Protein AF-A0AAU9L6M1-F1 (afdb_monomer_lite)

Foldseek 3Di:
DDDDDDDDDDDDDPPPPPPVPPPDPDDDDPVVVCVQWPWDDFPCQQLADFPVCVVVLVCCVVPQPPPPDWFKDFLDALALFWAAWDADQVQRKIWIFSQVQQFIWIAHLVVSDIDTQDGDPPFGWYAWEAALVGWIWIFGWQQQFIKTADSVVRDIDTLERCPVQWPGTKHYWYAFNQGKIWTWHAQDDPVCPPGGIWHFIWIQHPVRDIGTQDGRQACWAAWDAALVNFKIWTDRQSQQFIWIFTQDPVRGTHDIDTQARQRHRWHHWAAFQVGWIWTFGFDRHPDQQFTWIFTAHGHHDTPDIGDSPHSNGRFGWHHWDWHAHPVRFIKIKTKGFHDPDPVCCVPVNSVVSSRTITIIIITDDTGGRHNDDPPPDDDDDDDDDDDDDDDDDDDDDDDPVVVVVVVVLVCLLPVPPLFPQDPVNLVCLQVQAFAQRCCQQWPDDPLFLEFPLLPQHTAGPRLVVLLVVLVVVCVVDVVCCLPPPLLVLQLVLLCVVCVQQQHDSVQKHKFQALLQLLLLVLVLDPADFLAEEEEEPLADPSSVVSVVVSCVVVVNRYHYHYQYDDPPDPDLVVVLVSSLVSDDPRYAEYEYECQRSPAQFGHPLLSNQVSCVVSPHAYAYADARPRLQDSHNCVSSVHQKYKYHCVRNLSADRRTIMMGHDPVCFVRRAGPAADPCPPVTNHSRSSPRDDDSSSRSSSSSNSNSSCVSSPSVNFLVQQQVLQVVLQVVLCVLQVHHWRHDPVGHGRFKTWHFQNAAQDADPVRHGDDQVRCVVVQVVLQVCCCVPNSYHWGWHDDPSTIITIGGGGRHHDNVSSVSVSVVSCVCCVDPHVVVVCVVVVD

Secondary structure (DSSP, 8-state):
--------------SSGGGSTTSS-SS--HHHHHHHS-B----GGGGSPPHHHHHHHHHHHHSTT-TTS--PEEEEEEESSEEEEEEETTTTEEEEEETTTTEEEEEETTT--EEEEEE-SSS-EEEEEE-TTSPEEEEETTTTEEEEE-TTT--EEEEEE-TTT-SS-EEEEEE-TTSPEEEEE-SS-TT-TTS-B-EEEEEE-TT--EEEEEEEESSEEEEEE-TTS-EEEEEEGGGTEEEEEEE-TTS-EEEEEEEEE--S-EEEEEEBTTSPEEEEE---SSS----EEEEE-TTS-EEEEEETT-TT--SEEEEEEEEE-TTS-EEEEEEEES---HHHHHHH-HHHHTTSEEEEEEE-SS-B-----TT---------------------SSSHHHHHHHHHHHHHHHTTT-----HHHHHHHHHPPTTGGGGGGB-PPTT-EE--HHHH---BHHHHHHHHHHHHHHHHSHHHIIIIIHHHHHHHHHHHHHHHTT--GGGEEEESSHHHHHHHHHHH----TT-EEEEETTS-HHHHHHHHHHHHHTTT-SEEEEE-PPSSPS-HHHHHHHHHHT--TTEEEEEEESB-TTT-BB--HHHHHHHHHTTT--EEEEETT-BTTB---HHHHT-SEEEEESSSSS-PPTT-EEEEE-TTTTTT---SS--TTTTS-HHHHHH-SSS---HHHHTHHHHHHHHHHH-HHHHHHHHHHHHHHHHHHHHHHHT--BSS-TTTB-TTEEEEE-S-PPPB-TTSPBPPHHHHHHHHHHHHHHHHHHH-EE-EEEEETTEEEEEEE--TT--HHHHHHHHHHHHHHH-SS-HHHHHHHHT-

pLDDT: mean 84.23, std 20.13, range [24.31, 98.88]

Structure (mmCIF, N/CA/C/O backbone):
data_AF-A0AAU9L6M1-F1
#
_entry.id   AF-A0AAU9L6M1-F1
#
loop_
_atom_site.group_PDB
_atom_site.id
_atom_site.type_symbol
_atom_site.label_atom_id
_atom_site.label_alt_id
_atom_site.label_comp_id
_atom_site.label_asym_id
_atom_site.label_entity_id
_atom_site.label_seq_id
_atom_site.pdbx_PDB_ins_code
_atom_site.Cartn_x
_atom_site.Cartn_y
_atom_site.Cartn_z
_atom_site.occupancy
_atom_site.B_iso_or_equiv
_atom_site.auth_seq_id
_atom_site.auth_comp_id
_atom_site.auth_asym_id
_atom_site.auth_atom_id
_atom_site.pdbx_PDB_model_num
ATOM 1 N N . MET A 1 1 ? -1.019 64.006 -28.081 1.00 32.94 1 MET A N 1
ATOM 2 C CA . MET A 1 1 ? -0.826 64.181 -29.538 1.00 32.94 1 MET A CA 1
ATOM 3 C C . MET A 1 1 ? 0.051 63.026 -29.989 1.00 32.94 1 MET A C 1
ATOM 5 O O . MET A 1 1 ? 1.190 62.955 -29.565 1.00 32.94 1 MET A O 1
ATOM 9 N N . SER A 1 2 ? -0.567 61.911 -30.371 1.00 25.61 2 SER A N 1
ATOM 10 C CA . SER A 1 2 ? -0.994 61.569 -31.741 1.00 25.61 2 SER A CA 1
ATOM 11 C C . SER A 1 2 ? 0.165 61.064 -32.599 1.00 25.61 2 SER A C 1
ATOM 13 O O . SER A 1 2 ? 1.115 61.785 -32.881 1.00 25.61 2 SER A O 1
ATOM 15 N N . ALA A 1 3 ? 0.017 59.803 -32.988 1.00 27.94 3 ALA A N 1
ATOM 16 C CA . ALA A 1 3 ? 0.860 59.027 -33.873 1.00 27.94 3 ALA A CA 1
ATOM 17 C C . ALA A 1 3 ? 0.869 59.549 -35.315 1.00 27.94 3 ALA A C 1
ATOM 19 O O . ALA A 1 3 ? -0.117 60.130 -35.762 1.00 27.94 3 ALA A O 1
ATOM 20 N N . THR A 1 4 ? 1.906 59.174 -36.062 1.00 25.25 4 THR A N 1
ATOM 21 C CA . THR A 1 4 ? 1.818 58.896 -37.502 1.00 25.25 4 THR A CA 1
ATOM 22 C C . THR A 1 4 ? 2.890 57.876 -37.894 1.00 25.25 4 THR A C 1
ATOM 24 O O . THR A 1 4 ? 4.080 58.174 -37.904 1.00 25.25 4 THR A O 1
ATOM 27 N N . SER A 1 5 ? 2.476 56.669 -38.282 1.00 24.66 5 SER A N 1
ATOM 28 C CA . SER A 1 5 ? 3.188 55.918 -39.317 1.00 24.66 5 SER A CA 1
ATOM 29 C C . SER A 1 5 ? 2.169 55.299 -40.275 1.00 24.66 5 SER A C 1
ATOM 31 O O . SER A 1 5 ? 1.166 54.705 -39.876 1.00 24.66 5 SER A O 1
ATOM 33 N N . ASN A 1 6 ? 2.399 55.567 -41.558 1.00 25.36 6 ASN A N 1
ATOM 34 C CA . ASN A 1 6 ? 1.576 55.169 -42.690 1.00 25.36 6 ASN A CA 1
ATOM 35 C C . ASN A 1 6 ? 1.740 53.675 -42.993 1.00 25.36 6 ASN A C 1
ATOM 37 O O . ASN A 1 6 ? 2.856 53.162 -43.058 1.00 25.36 6 ASN A O 1
ATOM 41 N N . ARG A 1 7 ? 0.613 53.015 -43.280 1.00 27.25 7 ARG A N 1
ATOM 42 C CA . ARG A 1 7 ? 0.526 51.749 -44.023 1.00 27.25 7 ARG A CA 1
ATOM 43 C C . ARG A 1 7 ? 0.377 52.035 -45.521 1.00 27.25 7 ARG A C 1
ATOM 45 O O . ARG A 1 7 ? -0.492 52.820 -45.876 1.00 27.25 7 ARG A O 1
ATOM 52 N N . GLN A 1 8 ? 1.095 51.288 -46.359 1.00 24.64 8 GLN A N 1
ATOM 53 C CA . GLN A 1 8 ? 0.697 50.824 -47.706 1.00 24.64 8 GLN A CA 1
ATOM 54 C C . GLN A 1 8 ? 1.488 49.519 -47.955 1.00 24.64 8 GLN A C 1
ATOM 56 O O . GLN A 1 8 ? 2.710 49.546 -47.959 1.00 24.64 8 GLN A O 1
ATOM 61 N N . SER A 1 9 ? 0.911 48.323 -47.794 1.00 24.31 9 SER A N 1
ATOM 62 C CA . SER A 1 9 ? 0.063 47.554 -48.729 1.00 24.31 9 SER A CA 1
ATOM 63 C C . SER A 1 9 ? 0.787 47.064 -49.992 1.00 24.31 9 SER A C 1
ATOM 65 O O . SER A 1 9 ? 0.899 47.800 -50.966 1.00 24.31 9 SER A O 1
ATOM 67 N N . ILE A 1 10 ? 1.146 45.777 -50.008 1.00 25.14 10 ILE A N 1
ATOM 68 C CA . ILE A 1 10 ? 1.173 44.957 -51.226 1.00 25.14 10 ILE A CA 1
ATOM 69 C C . ILE A 1 10 ? 0.324 43.716 -50.926 1.00 25.14 10 ILE A C 1
ATOM 71 O O . ILE A 1 10 ? 0.686 42.874 -50.109 1.00 25.14 10 ILE A O 1
ATOM 75 N N . GLN A 1 11 ? -0.862 43.676 -51.537 1.00 27.56 11 GLN A N 1
ATOM 76 C CA . GLN A 1 11 ? -1.704 42.489 -51.661 1.00 27.56 11 GLN A CA 1
ATOM 77 C C . GLN A 1 11 ? -1.040 41.527 -52.650 1.00 27.56 11 GLN A C 1
ATOM 79 O O . GLN A 1 11 ? -0.763 41.916 -53.782 1.00 27.56 11 GLN A O 1
ATOM 84 N N . LEU A 1 12 ? -0.854 40.274 -52.241 1.00 27.50 12 LEU A N 1
ATOM 85 C CA . LEU A 1 12 ? -0.718 39.140 -53.150 1.00 27.50 12 LEU A CA 1
ATOM 86 C C . LEU A 1 12 ? -1.823 38.120 -52.850 1.00 27.50 12 LEU A C 1
ATOM 88 O O . LEU A 1 12 ? -2.320 38.008 -51.729 1.00 27.50 12 LEU A O 1
ATOM 92 N N . ASP A 1 13 ? -2.239 37.488 -53.936 1.00 27.14 13 ASP A N 1
ATOM 93 C CA . ASP A 1 13 ? -3.513 36.848 -54.235 1.00 27.14 13 ASP A CA 1
ATOM 94 C C . ASP A 1 13 ? -4.057 35.835 -53.213 1.00 27.14 13 ASP A C 1
ATOM 96 O O . ASP A 1 13 ? -3.381 34.911 -52.767 1.00 27.14 13 ASP A O 1
ATOM 100 N N . LYS A 1 14 ? -5.357 35.961 -52.919 1.00 27.81 14 LYS A N 1
ATOM 101 C CA . LYS A 1 14 ? -6.129 35.132 -51.974 1.00 27.81 14 LYS A CA 1
ATOM 102 C C . LYS A 1 14 ? -6.798 33.908 -52.621 1.00 27.81 14 LYS A C 1
ATOM 104 O O . LYS A 1 14 ? -7.698 33.326 -52.020 1.00 27.81 14 LYS A O 1
ATOM 109 N N . LYS A 1 15 ? -6.416 33.520 -53.842 1.00 27.44 15 LYS A N 1
ATOM 110 C CA . LYS A 1 15 ? -7.181 32.533 -54.627 1.00 27.44 15 LYS A CA 1
ATOM 111 C C . LYS A 1 15 ? -6.697 31.082 -54.593 1.00 27.44 15 LYS A C 1
ATOM 113 O O . LYS A 1 15 ? -7.463 30.225 -55.012 1.00 27.44 15 LYS A O 1
ATOM 118 N N . GLU A 1 16 ? -5.536 30.772 -54.015 1.00 28.02 16 GLU A N 1
ATOM 119 C CA . GLU A 1 16 ? -5.079 29.371 -53.880 1.00 28.02 16 GLU A CA 1
ATOM 120 C C . GLU A 1 16 ? -5.202 28.784 -52.462 1.00 28.02 16 GLU A C 1
ATOM 122 O O . GLU A 1 16 ? -5.072 27.577 -52.288 1.00 28.02 16 GLU A O 1
ATOM 127 N N . HIS A 1 17 ? -5.550 29.583 -51.447 1.00 28.92 17 HIS A N 1
ATOM 128 C CA . HIS A 1 17 ? -5.731 29.074 -50.076 1.00 28.92 17 HIS A CA 1
ATOM 129 C C . HIS A 1 17 ? -7.108 28.445 -49.800 1.00 28.92 17 HIS A C 1
ATOM 131 O O . HIS A 1 17 ? -7.279 27.782 -48.780 1.00 28.92 17 HIS A O 1
ATOM 137 N N . ASN A 1 18 ? -8.087 28.604 -50.696 1.00 27.17 18 ASN A N 1
ATOM 138 C CA . ASN A 1 18 ? -9.462 28.156 -50.444 1.00 27.17 18 ASN A CA 1
ATOM 139 C C . ASN A 1 18 ? -9.780 26.726 -50.914 1.00 27.17 18 ASN A C 1
ATOM 141 O O . ASN A 1 18 ? -10.894 26.274 -50.688 1.00 27.17 18 ASN A O 1
ATOM 145 N N . ALA A 1 19 ? -8.837 25.992 -51.513 1.00 26.97 19 ALA A N 1
ATOM 146 C CA . ALA A 1 19 ? -9.093 24.621 -51.980 1.00 26.97 19 ALA A CA 1
ATOM 147 C C . ALA A 1 19 ? -8.715 23.517 -50.967 1.00 26.97 19 ALA A C 1
ATOM 149 O O . ALA A 1 19 ? -8.969 22.347 -51.225 1.00 26.97 19 ALA A O 1
ATOM 150 N N . ILE A 1 20 ? -8.127 23.864 -49.814 1.00 29.69 20 ILE A N 1
ATOM 151 C CA . ILE A 1 20 ? -7.750 22.895 -48.758 1.00 29.69 20 ILE A CA 1
ATOM 152 C C . ILE A 1 20 ? -8.654 23.034 -47.512 1.00 29.69 20 ILE A C 1
ATOM 154 O O . ILE A 1 20 ? -8.682 22.163 -46.648 1.00 29.69 20 ILE A O 1
ATOM 158 N N . ALA A 1 21 ? -9.460 24.097 -47.430 1.00 26.33 21 ALA A N 1
ATOM 159 C CA . ALA A 1 21 ? -10.268 24.416 -46.252 1.00 26.33 21 ALA A CA 1
ATOM 160 C C . ALA A 1 21 ? -11.603 23.644 -46.143 1.00 26.33 21 ALA A C 1
ATOM 162 O O . ALA A 1 21 ? -12.306 23.805 -45.150 1.00 26.33 21 ALA A O 1
ATOM 163 N N . GLU A 1 22 ? -11.965 22.802 -47.118 1.00 28.88 22 GLU A N 1
ATOM 164 C CA . GLU A 1 22 ? -13.279 22.128 -47.157 1.00 28.88 22 GLU A CA 1
ATOM 165 C C . GLU A 1 22 ? -13.323 20.710 -46.550 1.00 28.88 22 GLU A C 1
ATOM 167 O O . GLU A 1 22 ? -14.361 20.059 -46.635 1.00 28.88 22 GLU A O 1
ATOM 172 N N . GLN A 1 23 ? -12.266 20.218 -45.887 1.00 32.81 23 GLN A N 1
ATOM 173 C CA . GLN A 1 23 ? -12.281 18.856 -45.313 1.00 32.81 23 GLN A CA 1
ATOM 174 C C . GLN A 1 23 ? -12.215 18.719 -43.789 1.00 32.81 23 GLN A C 1
ATOM 176 O O . GLN A 1 23 ? -12.389 17.606 -43.303 1.00 32.81 23 GLN A O 1
ATOM 181 N N . PHE A 1 24 ? -12.072 19.792 -43.008 1.00 31.20 24 PHE A N 1
ATOM 182 C CA . PHE A 1 24 ? -12.130 19.678 -41.545 1.00 31.20 24 PHE A CA 1
ATOM 183 C C . PHE A 1 24 ? -12.802 20.908 -40.920 1.00 31.20 24 PHE A C 1
ATOM 185 O O . PHE A 1 24 ? -12.338 22.024 -41.158 1.00 31.20 24 PHE A O 1
ATOM 192 N N . PRO A 1 25 ? -13.877 20.751 -40.119 1.00 33.59 25 PRO A N 1
ATOM 193 C CA . PRO A 1 25 ? -14.494 21.872 -39.420 1.00 33.59 25 PRO A CA 1
ATOM 194 C C . PRO A 1 25 ? -13.462 22.556 -38.520 1.00 33.59 25 PRO A C 1
ATOM 196 O O . PRO A 1 25 ? -12.872 21.939 -37.630 1.00 33.59 25 PRO A O 1
ATOM 199 N N . SER A 1 26 ? -13.233 23.846 -38.755 1.00 40.19 26 SER A N 1
ATOM 200 C CA . SER A 1 26 ? -12.409 24.679 -37.891 1.00 40.19 26 SER A CA 1
ATOM 201 C C . SER A 1 26 ? -13.083 24.797 -36.521 1.00 40.19 26 SER A C 1
ATOM 203 O O . SER A 1 26 ? -14.184 25.336 -36.435 1.00 40.19 26 SER A O 1
ATOM 205 N N . VAL A 1 27 ? -12.373 24.358 -35.477 1.00 41.03 27 VAL A N 1
ATOM 206 C CA . VAL A 1 27 ? -12.774 24.277 -34.057 1.00 41.03 27 VAL A CA 1
ATOM 207 C C . VAL A 1 27 ? -13.492 22.964 -33.711 1.00 41.03 27 VAL A C 1
ATOM 209 O O . VAL A 1 27 ? -14.704 22.832 -33.845 1.00 41.03 27 VAL A O 1
ATOM 212 N N . LEU A 1 28 ? -12.713 21.994 -33.214 1.00 50.22 28 LEU A N 1
ATOM 213 C CA . LEU A 1 28 ? -13.232 20.840 -32.471 1.00 50.22 28 LEU A CA 1
ATOM 214 C C . LEU A 1 28 ? -14.019 21.351 -31.258 1.00 50.22 28 LEU A C 1
ATOM 216 O O . LEU A 1 28 ? -13.536 22.238 -30.551 1.00 50.22 28 LEU A O 1
ATOM 220 N N . ASP A 1 29 ? -15.209 20.804 -31.012 1.00 52.84 29 ASP A N 1
ATOM 221 C CA . ASP A 1 29 ? -15.980 21.170 -29.825 1.00 52.84 29 ASP A CA 1
ATOM 222 C C . ASP A 1 29 ? -15.221 20.807 -28.527 1.00 52.84 29 ASP A C 1
ATOM 224 O O . ASP A 1 29 ? -14.322 19.957 -28.506 1.00 52.84 29 ASP A O 1
ATOM 228 N N . ASN A 1 30 ? -15.576 21.461 -27.415 1.00 53.41 30 ASN A N 1
ATOM 229 C CA . ASN A 1 30 ? -14.910 21.252 -26.123 1.00 53.41 30 ASN A CA 1
ATOM 230 C C . ASN A 1 30 ? -14.974 19.792 -25.636 1.00 53.41 30 ASN A C 1
ATOM 232 O O . ASN A 1 30 ? -14.081 19.359 -24.909 1.00 53.41 30 ASN A O 1
ATOM 236 N N . LYS A 1 31 ? -15.994 19.020 -26.039 1.00 51.66 31 LYS A N 1
ATOM 237 C CA . LYS A 1 31 ? -16.110 17.595 -25.697 1.00 51.66 31 LYS A CA 1
ATOM 238 C C . LYS A 1 31 ? -15.056 16.770 -26.430 1.00 51.66 31 LYS A C 1
ATOM 240 O O . LYS A 1 31 ? -14.416 15.920 -25.823 1.00 51.66 31 LYS A O 1
ATOM 245 N N . THR A 1 32 ? -14.825 17.055 -27.705 1.00 56.69 32 THR A N 1
ATOM 246 C CA . THR A 1 32 ? -13.864 16.341 -28.546 1.00 56.69 32 THR A CA 1
ATOM 247 C C . THR A 1 32 ? -12.428 16.683 -28.150 1.00 56.69 32 THR A C 1
ATOM 249 O O . THR A 1 32 ? -11.576 15.800 -28.113 1.00 56.69 32 THR A O 1
ATOM 252 N N . GLN A 1 33 ? -12.159 17.929 -27.738 1.00 56.94 33 GLN A N 1
ATOM 253 C CA . GLN A 1 33 ? -10.864 18.292 -27.147 1.00 56.94 33 GLN A CA 1
ATOM 254 C C . GLN A 1 33 ? -10.612 17.618 -25.788 1.00 56.94 33 GLN A C 1
ATOM 256 O O . GLN A 1 33 ? -9.488 17.194 -25.526 1.00 56.94 33 GLN A O 1
ATOM 261 N N . GLN A 1 34 ? -11.633 17.480 -24.933 1.00 56.12 34 GLN A N 1
ATOM 262 C CA . GLN A 1 34 ? -11.505 16.751 -23.664 1.00 56.12 34 GLN A CA 1
ATOM 263 C C . GLN A 1 34 ? -11.300 15.242 -23.867 1.00 56.12 34 GLN A C 1
ATOM 265 O O . GLN A 1 34 ? -10.554 14.634 -23.105 1.00 56.12 34 GLN A O 1
ATOM 270 N N . LEU A 1 35 ? -11.915 14.658 -24.900 1.00 58.88 35 LEU A N 1
ATOM 271 C CA . LEU A 1 35 ? -11.756 13.245 -25.266 1.00 58.88 35 LEU A CA 1
ATOM 272 C C . LEU A 1 35 ? -10.364 12.930 -25.835 1.00 58.88 35 LEU A C 1
ATOM 274 O O . LEU A 1 35 ? -9.815 11.870 -25.546 1.00 58.88 35 LEU A O 1
ATOM 278 N N . LEU A 1 36 ? -9.791 13.834 -26.636 1.00 58.47 36 LEU A N 1
ATOM 279 C CA . LEU A 1 36 ? -8.464 13.641 -27.234 1.00 58.47 36 LEU A CA 1
ATOM 280 C C . LEU A 1 36 ? -7.318 13.915 -26.248 1.00 58.47 36 LEU A C 1
ATOM 282 O O . LEU A 1 36 ? -6.274 13.272 -26.352 1.00 58.47 36 LEU A O 1
ATOM 286 N N . PHE A 1 37 ? -7.513 14.841 -25.300 1.00 73.31 37 PHE A N 1
ATOM 287 C CA . PHE A 1 37 ? -6.463 15.325 -24.393 1.00 73.31 37 PHE A CA 1
ATOM 288 C C . PHE A 1 37 ? -6.922 15.368 -22.918 1.00 73.31 37 PHE A C 1
ATOM 290 O O . PHE A 1 37 ? -7.024 16.458 -22.321 1.00 73.31 37 PHE A O 1
ATOM 297 N N . PRO A 1 38 ? -7.223 14.210 -22.294 1.00 68.00 38 PRO A N 1
ATOM 298 C CA . PRO A 1 38 ? -7.543 14.152 -20.871 1.00 68.00 38 PRO A CA 1
ATOM 299 C C . PRO A 1 38 ? -6.367 14.653 -20.019 1.00 68.00 38 PRO A C 1
ATOM 301 O O . PRO A 1 38 ? -5.199 14.491 -20.394 1.00 68.00 38 PRO A O 1
ATOM 304 N N . MET A 1 39 ? -6.685 15.278 -18.878 1.00 69.62 39 MET A N 1
ATOM 305 C CA . MET A 1 39 ? -5.677 15.682 -17.891 1.00 69.62 39 MET A CA 1
ATOM 306 C C . MET A 1 39 ? -4.997 14.451 -17.307 1.00 69.62 39 MET A C 1
ATOM 308 O O . MET A 1 39 ? -5.658 13.458 -17.009 1.00 69.62 39 MET A O 1
ATOM 312 N N . VAL A 1 40 ? -3.683 14.542 -17.130 1.00 67.19 40 VAL A N 1
ATOM 313 C CA . VAL A 1 40 ? -2.872 13.479 -16.547 1.00 67.19 40 VAL A CA 1
ATOM 314 C C . VAL A 1 40 ? -1.956 14.099 -15.508 1.00 67.19 40 VAL A C 1
ATOM 316 O O . VAL A 1 40 ? -1.268 15.081 -15.779 1.00 67.19 40 VAL A O 1
ATOM 319 N N . PHE A 1 41 ? -1.937 13.520 -14.312 1.00 65.12 41 PHE A N 1
ATOM 320 C CA . PHE A 1 41 ? -0.937 13.880 -13.319 1.00 65.12 41 PHE A CA 1
ATOM 321 C C . PHE A 1 41 ? 0.372 13.188 -13.691 1.00 65.12 41 PHE A C 1
ATOM 323 O O . PHE A 1 41 ? 0.390 11.957 -13.761 1.00 65.12 41 PHE A O 1
ATOM 330 N N . PRO A 1 42 ? 1.458 13.935 -13.954 1.00 59.84 42 PRO A N 1
ATOM 331 C CA . PRO A 1 42 ? 2.730 13.312 -14.275 1.00 59.84 42 PRO A CA 1
ATOM 332 C C . PRO A 1 42 ? 3.196 12.479 -13.081 1.00 59.84 42 PRO A C 1
ATOM 334 O O . PRO A 1 42 ? 2.980 12.847 -11.921 1.00 59.84 42 PRO A O 1
ATOM 337 N N . ASN A 1 43 ? 3.868 11.364 -13.348 1.00 63.97 43 ASN A N 1
ATOM 338 C CA . ASN A 1 43 ? 4.410 10.547 -12.278 1.00 63.97 43 ASN A CA 1
ATOM 339 C C . ASN A 1 43 ? 5.593 11.280 -11.625 1.00 63.97 43 ASN A C 1
ATOM 341 O O . ASN A 1 43 ? 6.734 11.213 -12.086 1.00 63.97 43 ASN A O 1
ATOM 345 N N . VAL A 1 44 ? 5.304 11.991 -10.529 1.00 61.75 44 VAL A N 1
ATOM 346 C CA . VAL A 1 44 ? 6.263 12.827 -9.789 1.00 61.75 44 VAL A CA 1
ATOM 347 C C . VAL A 1 44 ? 7.522 12.063 -9.365 1.00 61.75 44 VAL A C 1
ATOM 349 O O . VAL A 1 44 ? 8.571 12.675 -9.186 1.00 61.75 44 VAL A O 1
ATOM 352 N N . ARG A 1 45 ? 7.463 10.724 -9.278 1.00 62.22 45 ARG A N 1
ATOM 353 C CA . ARG A 1 45 ? 8.611 9.868 -8.942 1.00 62.22 45 ARG A CA 1
ATOM 354 C C . ARG A 1 45 ? 9.744 9.951 -9.965 1.00 62.22 45 ARG A C 1
ATOM 356 O O . ARG A 1 45 ? 10.893 9.831 -9.559 1.00 62.22 45 ARG A O 1
ATOM 363 N N . TYR A 1 46 ? 9.461 10.199 -11.246 1.00 63.59 46 TYR A N 1
ATOM 364 C CA . TYR A 1 46 ? 10.505 10.314 -12.276 1.00 63.59 46 TYR A CA 1
ATOM 365 C C . TYR A 1 46 ? 11.207 11.678 -12.287 1.00 63.59 46 TYR A C 1
ATOM 367 O O . TYR A 1 46 ? 12.219 11.845 -12.962 1.00 63.59 46 TYR A O 1
ATOM 375 N N . PHE A 1 47 ? 10.711 12.654 -11.518 1.00 57.59 47 PHE A N 1
ATOM 376 C CA . PHE A 1 47 ? 11.417 13.917 -11.283 1.00 57.59 47 PHE A CA 1
ATOM 377 C C . PHE A 1 47 ? 12.470 13.811 -10.173 1.00 57.59 47 PHE A C 1
ATOM 379 O O . PHE A 1 47 ? 13.287 14.717 -10.024 1.00 57.59 47 PHE A O 1
ATOM 386 N N . PHE A 1 48 ? 12.472 12.711 -9.417 1.00 59.97 48 PHE A N 1
ATOM 387 C CA . PHE A 1 48 ? 13.542 12.346 -8.495 1.00 59.97 48 PHE A CA 1
ATOM 388 C C . PHE A 1 48 ? 14.467 11.332 -9.168 1.00 59.97 48 PHE A C 1
ATOM 390 O O . PHE A 1 48 ? 14.030 10.572 -10.032 1.00 59.97 48 PHE A O 1
ATOM 397 N N . PHE A 1 49 ? 15.744 11.313 -8.768 1.00 58.91 49 PHE A N 1
ATOM 398 C CA . PHE A 1 49 ? 16.716 10.407 -9.374 1.00 58.91 49 PHE A CA 1
ATOM 399 C C . PHE A 1 49 ? 16.200 8.957 -9.303 1.00 58.91 49 PHE A C 1
ATOM 401 O O . PHE A 1 49 ? 15.892 8.472 -8.207 1.00 58.91 49 PHE A O 1
ATOM 408 N N . PRO A 1 50 ? 16.083 8.249 -10.434 1.00 60.97 50 PRO A N 1
ATOM 409 C CA . PRO A 1 50 ? 15.308 7.027 -10.453 1.00 60.97 50 PRO A CA 1
ATOM 410 C C . PRO A 1 50 ? 16.056 5.891 -9.757 1.00 60.97 50 PRO A C 1
ATOM 412 O O . PRO A 1 50 ? 17.137 5.477 -10.178 1.00 60.97 50 PRO A O 1
ATOM 415 N N . PHE A 1 51 ? 15.457 5.340 -8.695 1.00 61.88 51 PHE A N 1
ATOM 416 C CA . PHE A 1 51 ? 16.037 4.262 -7.881 1.00 61.88 51 PHE A CA 1
ATOM 417 C C . PHE A 1 51 ? 16.493 3.045 -8.704 1.00 61.88 51 PHE A C 1
ATOM 419 O O . PHE A 1 51 ? 17.477 2.400 -8.344 1.00 61.88 51 PHE A O 1
ATOM 426 N N . ARG A 1 52 ? 15.835 2.767 -9.841 1.00 70.50 52 ARG A N 1
ATOM 427 C CA . ARG A 1 52 ? 16.219 1.713 -10.799 1.00 70.50 52 ARG A CA 1
ATOM 428 C C . ARG A 1 52 ? 17.629 1.919 -11.371 1.00 70.50 52 ARG A C 1
ATOM 430 O O . ARG A 1 52 ? 18.332 0.947 -11.631 1.00 70.50 52 ARG A O 1
ATOM 437 N N . PHE A 1 53 ? 18.069 3.170 -11.492 1.00 71.94 53 PHE A N 1
ATOM 438 C CA . PHE A 1 53 ? 19.405 3.547 -11.949 1.00 71.94 53 PHE A CA 1
ATOM 439 C C . PHE A 1 53 ? 20.392 3.798 -10.807 1.00 71.94 53 PHE A C 1
ATOM 441 O O . PHE A 1 53 ? 21.582 3.928 -11.072 1.00 71.94 53 PHE A O 1
ATOM 448 N N . LEU A 1 54 ? 19.960 3.782 -9.539 1.00 73.25 54 LEU A N 1
ATOM 449 C CA . LEU A 1 54 ? 20.836 4.016 -8.384 1.00 73.25 54 LEU A CA 1
ATOM 450 C C . LEU A 1 54 ? 21.926 2.953 -8.248 1.00 73.25 54 LEU A C 1
ATOM 452 O O . LEU A 1 54 ? 23.075 3.297 -7.994 1.00 73.25 54 LEU A O 1
ATOM 456 N N . GLY A 1 55 ? 21.610 1.680 -8.495 1.00 71.75 55 GLY A N 1
ATOM 457 C CA . GLY A 1 55 ? 22.622 0.619 -8.522 1.00 71.75 55 GLY A CA 1
ATOM 458 C C . GLY A 1 55 ? 23.665 0.832 -9.624 1.00 71.75 55 GLY A C 1
ATOM 459 O O . GLY A 1 55 ? 24.865 0.705 -9.375 1.00 71.75 55 GLY A O 1
ATOM 460 N N . TYR A 1 56 ? 23.220 1.222 -10.822 1.00 73.50 56 TYR A N 1
ATOM 461 C CA . TYR A 1 56 ? 24.108 1.531 -11.943 1.00 73.50 56 TYR A CA 1
ATOM 462 C C . TYR A 1 56 ? 24.950 2.780 -11.664 1.00 73.50 56 TYR A C 1
ATOM 464 O O . TYR A 1 56 ? 26.160 2.729 -11.849 1.00 73.50 56 TYR A O 1
ATOM 472 N N . TRP A 1 57 ? 24.353 3.855 -11.146 1.00 73.88 57 TRP A N 1
ATOM 473 C CA . TRP A 1 57 ? 25.033 5.101 -10.785 1.00 73.88 57 TRP A CA 1
ATOM 474 C C . TRP A 1 57 ? 26.050 4.905 -9.657 1.00 73.88 57 TRP A C 1
ATOM 476 O O . TRP A 1 57 ? 27.187 5.337 -9.794 1.00 73.88 57 TRP A O 1
ATOM 486 N N . ILE A 1 58 ? 25.711 4.181 -8.583 1.00 73.31 58 ILE A N 1
ATOM 487 C CA . ILE A 1 58 ? 26.660 3.856 -7.505 1.00 73.31 58 ILE A CA 1
ATOM 488 C C . ILE A 1 58 ? 27.811 3.007 -8.049 1.00 73.31 58 ILE A C 1
ATOM 490 O O . ILE A 1 58 ? 28.972 3.338 -7.821 1.00 73.31 58 ILE A O 1
ATOM 494 N N . LYS A 1 59 ? 27.516 1.943 -8.810 1.00 73.44 59 LYS A N 1
ATOM 495 C CA . LYS A 1 59 ? 28.552 1.099 -9.424 1.00 73.44 59 LYS A CA 1
ATOM 496 C C . LYS A 1 59 ? 29.472 1.930 -10.321 1.00 73.44 59 LYS A C 1
ATOM 498 O O . LYS A 1 59 ? 30.684 1.799 -10.229 1.00 73.44 59 LYS A O 1
ATOM 503 N N . ARG A 1 60 ? 28.906 2.823 -11.134 1.00 73.25 60 ARG A N 1
ATOM 504 C CA . ARG A 1 60 ? 29.633 3.738 -12.027 1.00 73.25 60 ARG A CA 1
ATOM 505 C C . ARG A 1 60 ? 30.469 4.762 -11.273 1.00 73.25 60 ARG A C 1
ATOM 507 O O . ARG A 1 60 ? 31.574 5.036 -11.705 1.00 73.25 60 ARG A O 1
ATOM 514 N N . LYS A 1 61 ? 29.969 5.293 -10.156 1.00 69.81 61 LYS A N 1
ATOM 515 C CA . LYS A 1 61 ? 30.652 6.300 -9.335 1.00 69.81 61 LYS A CA 1
ATOM 516 C C . LYS A 1 61 ? 31.787 5.706 -8.501 1.00 69.81 61 LYS A C 1
ATOM 518 O O . LYS A 1 61 ? 32.807 6.358 -8.329 1.00 69.81 61 LYS A O 1
ATOM 523 N N . ILE A 1 62 ? 31.625 4.479 -7.997 1.00 65.06 62 ILE A N 1
ATOM 524 C CA . ILE A 1 62 ? 32.661 3.775 -7.223 1.00 65.06 62 ILE A CA 1
ATOM 525 C C . ILE A 1 62 ? 33.712 3.152 -8.159 1.00 65.06 62 ILE A C 1
ATOM 527 O O . ILE A 1 62 ? 34.879 3.085 -7.797 1.00 65.06 62 ILE A O 1
ATOM 531 N N . TRP A 1 63 ? 33.316 2.690 -9.352 1.00 57.22 63 TRP A N 1
ATOM 532 C CA . TRP A 1 63 ? 34.194 2.003 -10.316 1.00 57.22 63 TRP A CA 1
ATOM 533 C C . TRP A 1 63 ? 34.484 2.876 -11.552 1.00 57.22 63 TRP A C 1
ATOM 535 O O . TRP A 1 63 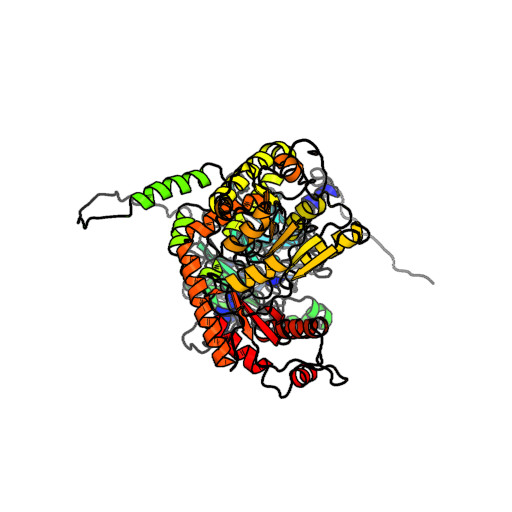? 34.724 2.357 -12.640 1.00 57.22 63 TRP A O 1
ATOM 545 N N . ALA A 1 64 ? 34.443 4.205 -11.402 1.00 54.50 64 ALA A N 1
ATOM 546 C CA . ALA A 1 64 ? 34.669 5.168 -12.487 1.00 54.50 64 ALA A CA 1
ATOM 547 C C . ALA A 1 64 ? 36.088 5.092 -13.091 1.00 54.50 64 ALA A C 1
ATOM 549 O O . ALA A 1 64 ? 36.328 5.638 -14.165 1.00 54.50 64 ALA A O 1
ATOM 550 N N . GLU A 1 65 ? 37.014 4.411 -12.411 1.00 53.50 65 GLU A N 1
ATOM 551 C CA . GLU A 1 65 ? 38.438 4.312 -12.746 1.00 53.50 65 GLU A CA 1
ATOM 552 C C . GLU A 1 65 ? 38.809 3.027 -13.514 1.00 53.50 65 GLU A C 1
ATOM 554 O O . GLU A 1 65 ? 39.939 2.548 -13.423 1.00 53.50 65 GLU A O 1
ATOM 559 N N . ASP A 1 66 ? 37.891 2.444 -14.293 1.00 63.53 66 ASP A N 1
ATOM 560 C CA . ASP A 1 66 ? 38.291 1.436 -15.282 1.00 63.53 66 ASP A CA 1
ATOM 561 C C . ASP A 1 66 ? 38.966 2.123 -16.481 1.00 63.53 66 ASP A C 1
ATOM 563 O O . ASP A 1 66 ? 38.307 2.680 -17.363 1.00 63.53 66 ASP A O 1
ATOM 567 N N . SER A 1 67 ? 40.299 2.069 -16.524 1.00 61.16 67 SER A N 1
ATOM 568 C CA . SER A 1 67 ? 41.117 2.623 -17.611 1.00 61.16 67 SER A CA 1
ATOM 569 C C . SER A 1 67 ? 40.869 1.970 -18.977 1.00 61.16 67 SER A C 1
ATOM 571 O O . SER A 1 67 ? 41.301 2.519 -19.991 1.00 61.16 67 SER A O 1
ATOM 573 N N . HIS A 1 68 ? 40.164 0.833 -19.023 1.00 67.44 68 HIS A N 1
ATOM 574 C CA . HIS A 1 68 ? 39.815 0.117 -20.251 1.00 67.44 68 HIS A CA 1
ATOM 575 C C . HIS A 1 68 ? 38.369 0.377 -20.709 1.00 67.44 68 HIS A C 1
ATOM 577 O O . HIS A 1 68 ? 37.992 -0.050 -21.803 1.00 67.44 68 HIS A O 1
ATOM 583 N N . ALA A 1 69 ? 37.551 1.086 -19.920 1.00 72.19 69 ALA A N 1
ATOM 584 C CA . ALA A 1 69 ? 36.186 1.422 -20.310 1.00 72.19 69 ALA A CA 1
ATOM 585 C C . ALA A 1 69 ? 36.163 2.496 -21.422 1.00 72.19 69 ALA A C 1
ATOM 587 O O . ALA A 1 69 ? 36.894 3.490 -21.340 1.00 72.19 69 ALA A O 1
ATOM 588 N N . PRO A 1 70 ? 35.299 2.354 -22.449 1.00 81.75 70 PRO A N 1
ATOM 589 C CA . PRO A 1 70 ? 35.230 3.304 -23.555 1.00 81.75 70 PRO A CA 1
ATOM 590 C C . PRO A 1 70 ? 34.838 4.706 -23.068 1.00 81.75 70 PRO A C 1
ATOM 592 O O . PRO A 1 70 ? 33.945 4.867 -22.232 1.00 81.75 70 PRO A O 1
ATOM 595 N N . GLN A 1 71 ? 35.506 5.724 -23.614 1.00 89.88 71 GLN A N 1
ATOM 596 C CA . GLN A 1 71 ? 35.282 7.135 -23.292 1.00 89.88 71 GLN A CA 1
ATOM 597 C C . GLN A 1 71 ? 34.590 7.845 -24.453 1.00 89.88 71 GLN A C 1
ATOM 599 O O . GLN A 1 71 ? 34.944 7.656 -25.620 1.00 89.88 71 GLN A O 1
ATOM 604 N N . ALA A 1 72 ? 33.606 8.682 -24.136 1.00 93.62 72 ALA A N 1
ATOM 605 C CA . ALA A 1 72 ? 32.909 9.479 -25.126 1.00 93.62 72 ALA A CA 1
ATOM 606 C C . ALA A 1 72 ? 33.799 10.621 -25.632 1.00 93.62 72 ALA A C 1
ATOM 608 O O . ALA A 1 72 ? 34.337 11.409 -24.850 1.00 93.62 72 ALA A O 1
ATOM 609 N N . ARG A 1 73 ? 33.894 10.764 -26.954 1.00 94.50 73 ARG A N 1
ATOM 610 C CA . ARG A 1 73 ? 34.624 11.855 -27.617 1.00 94.50 73 ARG A CA 1
ATOM 611 C C . ARG A 1 73 ? 33.667 12.926 -28.119 1.00 94.50 73 ARG A C 1
ATOM 613 O O . ARG A 1 73 ? 32.584 12.603 -28.605 1.00 94.50 73 ARG A O 1
ATOM 620 N N . THR A 1 74 ? 34.080 14.183 -28.041 1.00 94.44 74 THR A N 1
ATOM 621 C CA . THR A 1 74 ? 33.343 15.302 -28.639 1.00 94.44 74 THR A CA 1
ATOM 622 C C . THR A 1 74 ? 33.594 15.336 -30.144 1.00 94.44 74 THR A C 1
ATOM 624 O O . THR A 1 74 ? 34.741 15.290 -30.584 1.00 94.44 74 THR A O 1
ATOM 627 N N . LEU A 1 75 ? 32.519 15.386 -30.931 1.00 93.25 75 LEU A N 1
ATOM 628 C CA . LEU A 1 75 ? 32.570 15.533 -32.388 1.00 93.25 75 LEU A CA 1
ATOM 629 C C . LEU A 1 75 ? 32.290 16.967 -32.834 1.00 93.25 75 LEU A C 1
ATOM 631 O O . LEU A 1 75 ? 32.900 17.443 -33.792 1.00 93.25 75 LEU A O 1
ATOM 635 N N . LEU A 1 76 ? 31.347 17.622 -32.159 1.00 92.19 76 LEU A N 1
ATOM 636 C CA . LEU A 1 76 ? 30.909 18.975 -32.462 1.00 92.19 76 LEU A CA 1
ATOM 637 C C . LEU A 1 76 ? 30.493 19.683 -31.167 1.00 92.19 76 LEU A C 1
ATOM 639 O O . LEU A 1 76 ? 29.850 19.077 -30.310 1.00 92.19 76 LEU A O 1
ATOM 643 N N . ASP A 1 77 ? 30.869 20.948 -31.054 1.00 90.00 77 ASP A N 1
ATOM 644 C CA . ASP A 1 77 ? 30.485 21.895 -30.008 1.00 90.00 77 ASP A CA 1
ATOM 645 C C . ASP A 1 77 ? 29.695 23.071 -30.625 1.00 90.00 77 ASP A C 1
ATOM 647 O O . ASP A 1 77 ? 29.309 23.016 -31.798 1.00 90.00 77 ASP A O 1
ATOM 651 N N . ASP A 1 78 ? 29.432 24.122 -29.836 1.00 86.62 78 ASP A N 1
ATOM 652 C CA . ASP A 1 78 ? 28.665 25.308 -30.263 1.00 86.62 78 ASP A CA 1
ATOM 653 C C . ASP A 1 78 ? 27.252 24.932 -30.748 1.00 86.62 78 ASP A C 1
ATOM 655 O O . ASP A 1 78 ? 26.798 25.345 -31.816 1.00 86.62 78 ASP A O 1
ATOM 659 N N . ILE A 1 79 ? 26.582 24.099 -29.947 1.00 89.12 79 ILE A N 1
ATOM 660 C CA . ILE A 1 79 ? 25.183 23.691 -30.105 1.00 89.12 79 ILE A CA 1
ATOM 661 C C . ILE A 1 79 ? 24.409 24.272 -28.919 1.00 89.12 79 ILE A C 1
ATOM 663 O O . ILE A 1 79 ? 24.867 24.177 -27.778 1.00 89.12 79 ILE A O 1
ATOM 667 N N . ILE A 1 80 ? 23.243 24.874 -29.165 1.00 84.88 80 ILE A N 1
ATOM 668 C CA . ILE A 1 80 ? 22.383 25.384 -28.088 1.00 84.88 80 ILE A CA 1
ATOM 669 C C . ILE A 1 80 ? 21.622 24.227 -27.451 1.00 84.88 80 ILE A C 1
ATOM 671 O O . ILE A 1 80 ? 21.737 24.014 -26.246 1.00 84.88 80 ILE A O 1
ATOM 675 N N . TYR A 1 81 ? 20.856 23.477 -28.248 1.00 86.69 81 TYR A N 1
ATOM 676 C CA . TYR A 1 81 ? 20.102 22.325 -27.758 1.00 86.69 81 TYR A CA 1
ATOM 677 C C . TYR A 1 81 ? 19.814 21.330 -28.877 1.00 86.69 81 TYR A C 1
ATOM 679 O O . TYR A 1 81 ? 18.939 21.534 -29.719 1.00 86.69 81 TYR A O 1
ATOM 687 N N . GLY A 1 82 ? 20.623 20.276 -28.913 1.00 89.94 82 GLY A N 1
ATOM 688 C CA . GLY A 1 82 ? 20.627 19.302 -29.988 1.00 89.94 82 GLY A CA 1
ATOM 689 C C . GLY A 1 82 ? 19.610 18.184 -29.795 1.00 89.94 82 GLY A C 1
ATOM 690 O O . GLY A 1 82 ? 19.626 17.525 -28.763 1.00 89.94 82 GLY A O 1
ATOM 691 N N . GLU A 1 83 ? 18.820 17.919 -30.829 1.00 90.81 83 GLU A N 1
ATOM 692 C CA . GLU A 1 83 ? 17.722 16.955 -30.818 1.00 90.81 83 GLU A CA 1
ATOM 693 C C . GLU A 1 83 ? 17.662 16.100 -32.085 1.00 90.81 83 GLU A C 1
ATOM 695 O O . GLU A 1 83 ? 18.208 16.455 -33.136 1.00 90.81 83 GLU A O 1
ATOM 700 N N . GLY A 1 84 ? 16.973 14.961 -31.974 1.00 89.88 84 GLY A N 1
ATOM 701 C CA . GLY A 1 84 ? 16.591 14.112 -33.106 1.00 89.88 84 GLY A CA 1
ATOM 702 C C . GLY A 1 84 ? 17.717 13.749 -34.091 1.00 89.88 84 GLY A C 1
ATOM 703 O O . GLY A 1 84 ? 17.500 13.871 -35.302 1.00 89.88 84 GLY A O 1
ATOM 704 N N . PRO A 1 85 ? 18.914 13.306 -33.645 1.00 94.81 85 PRO A N 1
ATOM 705 C CA . PRO A 1 85 ? 19.985 12.944 -34.552 1.00 94.81 85 PRO A CA 1
ATOM 706 C C . PRO A 1 85 ? 19.564 11.774 -35.453 1.00 94.81 85 PRO A C 1
ATOM 708 O O . PRO A 1 85 ? 18.877 10.841 -35.034 1.00 94.81 85 PRO A O 1
ATOM 711 N N . ARG A 1 86 ? 19.990 11.816 -36.713 1.00 94.06 86 ARG A N 1
ATOM 712 C CA . ARG A 1 86 ? 19.744 10.795 -37.734 1.00 94.06 86 ARG A CA 1
ATOM 713 C C . ARG A 1 86 ? 21.016 10.557 -38.533 1.00 94.06 86 ARG A C 1
ATOM 715 O O . ARG A 1 86 ? 21.623 11.496 -39.047 1.00 94.06 86 ARG A O 1
ATOM 722 N N . PHE A 1 87 ? 21.411 9.294 -38.656 1.00 93.88 87 PHE A N 1
ATOM 723 C CA . PHE A 1 87 ? 22.645 8.907 -39.331 1.00 93.88 87 PHE A CA 1
ATOM 724 C C . PHE A 1 87 ? 22.374 8.368 -40.737 1.00 93.88 87 PHE A C 1
ATOM 726 O O . PHE A 1 87 ? 21.610 7.422 -40.926 1.00 93.88 87 PHE A O 1
ATOM 733 N N . ARG A 1 88 ? 23.047 8.941 -41.736 1.00 89.31 88 ARG A N 1
ATOM 734 C CA . ARG A 1 88 ? 23.059 8.461 -43.120 1.00 89.31 88 ARG A CA 1
ATOM 735 C C . ARG A 1 88 ? 24.271 7.558 -43.326 1.00 89.31 88 ARG A C 1
ATOM 737 O O . ARG A 1 88 ? 25.379 8.044 -43.532 1.00 89.31 88 ARG A O 1
ATOM 744 N N . VAL A 1 89 ? 24.052 6.242 -43.335 1.00 84.12 89 VAL A N 1
ATOM 745 C CA . VAL A 1 89 ? 25.127 5.243 -43.504 1.00 84.12 89 VAL A CA 1
ATOM 746 C C . VAL A 1 89 ? 25.914 5.459 -44.799 1.00 84.12 89 VAL A C 1
ATOM 748 O O . VAL A 1 89 ? 27.140 5.453 -44.775 1.00 84.12 89 VAL A O 1
ATOM 751 N N . ALA A 1 90 ? 25.219 5.705 -45.915 1.00 83.56 90 ALA A N 1
ATOM 752 C CA . ALA A 1 90 ? 25.842 5.839 -47.232 1.00 83.56 90 ALA A CA 1
ATOM 753 C C . ALA A 1 90 ? 26.816 7.025 -47.335 1.00 83.56 90 ALA A C 1
ATOM 755 O O . ALA A 1 90 ? 27.834 6.924 -48.013 1.00 83.56 90 ALA A O 1
ATOM 756 N N . THR A 1 91 ? 26.516 8.143 -46.668 1.00 88.00 91 THR A N 1
ATOM 757 C CA . THR A 1 91 ? 27.325 9.372 -46.734 1.00 88.00 91 THR A CA 1
ATOM 758 C C . THR A 1 91 ? 28.172 9.608 -45.484 1.00 88.00 91 THR A C 1
ATOM 760 O O . THR A 1 91 ? 29.012 10.506 -45.480 1.00 88.00 91 THR A O 1
ATOM 763 N N . LYS A 1 92 ? 27.980 8.801 -44.431 1.00 90.88 92 LYS A N 1
ATOM 764 C CA . LYS A 1 92 ? 28.555 8.996 -43.091 1.00 90.88 92 LYS A CA 1
ATOM 765 C C . LYS A 1 92 ? 28.272 10.400 -42.536 1.00 90.88 92 LYS A C 1
ATOM 767 O O . LYS A 1 92 ? 29.145 11.063 -41.969 1.00 90.88 92 LYS A O 1
ATOM 772 N N . GLU A 1 93 ? 27.039 10.860 -42.723 1.00 94.38 93 GLU A N 1
ATOM 773 C CA . GLU A 1 93 ? 26.570 12.172 -42.274 1.00 94.38 93 GLU A CA 1
ATOM 774 C C . GLU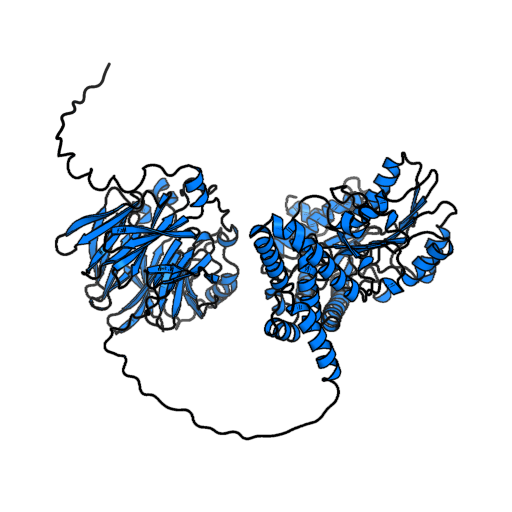 A 1 93 ? 25.564 12.035 -41.129 1.00 94.38 93 GLU A C 1
ATOM 776 O O . GLU A 1 93 ? 24.689 11.168 -41.150 1.00 94.38 93 GLU A O 1
ATOM 781 N N . LEU A 1 94 ? 25.672 12.927 -40.149 1.00 95.81 94 LEU A N 1
ATOM 782 C CA . LEU A 1 94 ? 24.714 13.101 -39.064 1.00 95.81 94 LEU A CA 1
ATOM 783 C C . LEU A 1 94 ? 23.883 14.352 -39.319 1.00 95.81 94 LEU A C 1
ATOM 785 O O . LEU A 1 94 ? 24.435 15.428 -39.535 1.00 95.81 94 LEU A O 1
ATOM 789 N N . TYR A 1 95 ? 22.568 14.206 -39.265 1.00 97.19 95 TYR A N 1
ATOM 790 C CA . TYR A 1 95 ? 21.608 15.304 -39.298 1.00 97.19 95 TYR A CA 1
ATOM 791 C C . TYR A 1 95 ? 20.994 15.425 -37.917 1.00 97.19 95 TYR A C 1
ATOM 793 O O . TYR A 1 95 ? 20.701 14.402 -37.312 1.00 97.19 95 TYR A O 1
ATOM 801 N N . PHE A 1 96 ? 20.801 16.634 -37.419 1.00 96.31 96 PHE A N 1
ATOM 802 C CA . PHE A 1 96 ? 20.129 16.881 -36.146 1.00 96.31 96 PHE A CA 1
ATOM 803 C C . PHE A 1 96 ? 19.515 18.278 -36.160 1.00 96.31 96 PHE A C 1
ATOM 805 O O . PHE A 1 96 ? 19.882 19.119 -36.988 1.00 96.31 96 PHE A O 1
ATOM 812 N N . THR A 1 97 ? 18.592 18.537 -35.246 1.00 95.19 97 THR A N 1
ATOM 813 C CA . THR A 1 97 ? 18.071 19.884 -35.015 1.00 95.19 97 THR A CA 1
ATOM 814 C C . THR A 1 97 ? 18.761 20.524 -33.834 1.00 95.19 97 THR A C 1
ATOM 816 O O . THR A 1 97 ? 18.838 19.926 -32.770 1.00 95.19 97 THR A O 1
ATOM 819 N N . ASP A 1 98 ? 19.229 21.754 -34.003 1.00 92.50 98 ASP A N 1
ATOM 820 C CA . ASP A 1 98 ? 19.472 22.642 -32.875 1.00 92.50 98 ASP A CA 1
ATOM 821 C C . ASP A 1 98 ? 18.170 23.403 -32.609 1.00 92.50 98 ASP A C 1
ATOM 823 O O . ASP A 1 98 ? 17.847 24.379 -33.295 1.00 92.50 98 ASP A O 1
ATOM 827 N N . MET A 1 99 ? 17.374 22.881 -31.677 1.00 89.00 99 MET A N 1
ATOM 828 C CA . MET A 1 99 ? 15.986 23.286 -31.454 1.00 89.00 99 MET A CA 1
ATOM 829 C C . MET A 1 99 ? 15.876 24.773 -31.102 1.00 89.00 99 MET A C 1
ATOM 831 O O . MET A 1 99 ? 15.005 25.475 -31.622 1.00 89.00 99 MET A O 1
ATOM 835 N N . HIS A 1 100 ? 16.788 25.265 -30.260 1.00 84.88 100 HIS A N 1
ATOM 836 C CA . HIS A 1 100 ? 16.799 26.652 -29.797 1.00 84.88 100 HIS A CA 1
ATOM 837 C C . HIS A 1 100 ? 17.596 27.595 -30.711 1.00 84.88 100 HIS A C 1
ATOM 839 O O . HIS A 1 100 ? 17.263 28.780 -30.756 1.00 84.88 100 HIS A O 1
ATOM 845 N N . ASP A 1 101 ? 18.578 27.103 -31.485 1.00 88.88 101 ASP A N 1
ATOM 846 C CA . ASP A 1 101 ? 19.190 27.892 -32.577 1.00 88.88 101 ASP A CA 1
ATOM 847 C C . ASP A 1 101 ? 18.354 27.871 -33.870 1.00 88.88 101 ASP A C 1
ATOM 849 O O . ASP A 1 101 ? 18.696 28.540 -34.847 1.00 88.88 101 ASP A O 1
ATOM 853 N N . LYS A 1 102 ? 17.243 27.122 -33.862 1.00 93.50 102 LYS A N 1
ATOM 854 C CA . LYS A 1 102 ? 16.234 27.025 -34.924 1.00 93.50 102 LYS A CA 1
ATOM 855 C C . LYS A 1 102 ? 16.799 26.578 -36.273 1.00 93.50 102 LYS A C 1
ATOM 857 O O . LYS A 1 102 ? 16.428 27.087 -37.336 1.00 93.50 102 LYS A O 1
ATOM 862 N N . LYS A 1 103 ? 17.725 25.620 -36.229 1.00 94.88 103 LYS A N 1
ATOM 863 C CA . LYS A 1 103 ? 18.454 25.125 -37.403 1.00 94.88 103 LYS A CA 1
ATOM 864 C C . LYS A 1 103 ? 18.423 23.614 -37.489 1.00 94.88 103 LYS A C 1
ATOM 866 O O . LYS A 1 103 ? 18.560 22.917 -36.492 1.00 94.88 103 LYS A O 1
ATOM 871 N N . VAL A 1 104 ? 18.355 23.112 -38.715 1.00 97.25 104 VAL A N 1
ATOM 872 C CA . VAL A 1 104 ? 18.766 21.748 -39.044 1.00 97.25 104 VAL A CA 1
ATOM 873 C C . VAL A 1 104 ? 20.235 21.790 -39.434 1.00 97.25 104 VAL A C 1
ATOM 875 O O . VAL A 1 104 ? 20.622 22.484 -40.380 1.00 97.25 104 VAL A O 1
ATOM 878 N N . VAL A 1 105 ? 21.055 21.031 -38.721 1.00 96.81 105 VAL A N 1
ATOM 879 C CA . VAL A 1 105 ? 22.499 20.972 -38.921 1.00 96.81 105 VAL A CA 1
ATOM 880 C C . VAL A 1 105 ? 22.881 19.601 -39.457 1.00 96.81 105 VAL A C 1
ATOM 882 O O . VAL A 1 105 ? 22.387 18.566 -39.017 1.00 96.81 105 VAL A O 1
ATOM 885 N N . LYS A 1 106 ? 23.799 19.610 -40.419 1.00 96.38 106 LYS A N 1
ATOM 886 C CA . LYS A 1 106 ? 24.464 18.434 -40.962 1.00 96.38 106 LYS A CA 1
ATOM 887 C C . LYS A 1 106 ? 25.930 18.437 -40.569 1.00 96.38 106 LYS A C 1
ATOM 889 O O . LYS A 1 106 ? 26.620 19.434 -40.781 1.00 96.38 106 LYS A O 1
ATOM 894 N N . TYR A 1 107 ? 26.416 17.319 -40.052 1.00 96.38 107 TYR A N 1
ATOM 895 C CA . TYR A 1 107 ? 27.813 17.092 -39.712 1.00 96.38 107 TYR A CA 1
ATOM 896 C C . TYR A 1 107 ? 28.355 15.881 -40.476 1.00 96.38 107 TYR A C 1
ATOM 898 O O . TYR A 1 107 ? 27.821 14.778 -40.375 1.00 96.38 107 TYR A O 1
ATOM 906 N N . SER A 1 108 ? 29.422 16.078 -41.252 1.00 94.56 108 SER A N 1
ATOM 907 C CA . SER A 1 108 ? 30.099 14.985 -41.959 1.00 94.56 108 SER A CA 1
ATOM 908 C C . SER A 1 108 ? 31.195 14.386 -41.085 1.00 94.56 108 SER A C 1
ATOM 910 O O . SER A 1 108 ? 32.122 15.099 -40.691 1.00 94.56 108 SER A O 1
ATOM 912 N N . LEU A 1 109 ? 31.139 13.072 -40.840 1.00 92.00 109 LEU A N 1
ATOM 913 C CA . LEU A 1 109 ? 32.229 12.357 -40.167 1.00 92.00 109 LEU A CA 1
ATOM 914 C C . LEU A 1 109 ? 33.498 12.331 -41.027 1.00 92.00 109 LEU A C 1
ATOM 916 O O . LEU A 1 109 ? 34.594 12.417 -40.488 1.00 92.00 109 LEU A O 1
ATOM 920 N N . VAL A 1 110 ? 33.349 12.312 -42.353 1.00 89.62 110 VAL A N 1
ATOM 921 C CA . VAL A 1 110 ? 34.478 12.265 -43.292 1.00 89.62 110 VAL A CA 1
ATOM 922 C C . VAL A 1 110 ? 35.217 13.599 -43.327 1.00 89.62 110 VAL A C 1
ATOM 924 O O . VAL A 1 110 ? 36.432 13.650 -43.156 1.00 89.62 110 VAL A O 1
ATOM 927 N N . THR A 1 111 ? 34.500 14.707 -43.544 1.00 92.25 111 THR A N 1
ATOM 928 C CA . THR A 1 111 ? 35.150 16.019 -43.699 1.00 92.25 111 THR A CA 1
ATOM 929 C C . THR A 1 111 ? 35.303 16.778 -42.387 1.00 92.25 111 THR A C 1
ATOM 931 O O . THR A 1 111 ? 35.941 17.828 -42.387 1.00 92.25 111 THR A O 1
ATOM 934 N N . ARG A 1 112 ? 34.672 16.313 -41.298 1.00 90.94 112 ARG A N 1
ATOM 935 C CA . ARG A 1 112 ? 34.602 16.994 -39.991 1.00 90.94 112 ARG A CA 1
ATOM 936 C C . ARG A 1 112 ? 34.034 18.417 -40.080 1.00 90.94 112 ARG A C 1
ATOM 938 O O . ARG A 1 112 ? 34.441 19.308 -39.341 1.00 90.94 112 ARG A O 1
ATOM 945 N N . LYS A 1 113 ? 33.105 18.651 -41.016 1.00 92.75 113 LYS A N 1
ATOM 946 C CA . LYS A 1 113 ? 32.496 19.973 -41.258 1.00 92.75 113 LYS A CA 1
ATOM 947 C C . LYS A 1 113 ? 31.022 19.981 -40.881 1.00 92.75 113 LYS A C 1
ATOM 949 O O . LYS A 1 113 ? 30.303 19.035 -41.201 1.00 92.75 113 LYS A O 1
ATOM 954 N N . ARG A 1 114 ? 30.590 21.093 -40.275 1.00 94.44 114 ARG A N 1
ATOM 955 C CA . ARG A 1 114 ? 29.178 21.429 -40.055 1.00 94.44 114 ARG A CA 1
ATOM 956 C C . ARG A 1 114 ? 28.613 22.234 -41.228 1.00 94.44 114 ARG A C 1
ATOM 958 O O . ARG A 1 114 ? 29.314 23.058 -41.812 1.00 94.44 114 ARG A O 1
ATOM 965 N N . THR A 1 115 ? 27.354 22.011 -41.582 1.00 95.81 115 THR A N 1
ATOM 966 C CA . THR A 1 115 ? 26.620 22.753 -42.619 1.00 95.81 115 THR A CA 1
ATOM 967 C C . THR A 1 115 ? 25.179 22.959 -42.173 1.00 95.81 115 THR A C 1
ATOM 969 O O . THR A 1 115 ? 24.557 22.035 -41.658 1.00 95.81 115 THR A O 1
ATOM 972 N N . ILE A 1 116 ? 24.642 24.160 -42.383 1.00 96.25 116 ILE A N 1
ATOM 973 C CA . ILE A 1 116 ? 23.231 24.454 -42.118 1.00 96.25 116 ILE A CA 1
ATOM 974 C C . ILE A 1 116 ? 22.414 23.935 -43.303 1.00 96.25 116 ILE A C 1
ATOM 976 O O . ILE A 1 116 ? 22.650 24.314 -44.454 1.00 96.25 116 ILE A O 1
ATOM 980 N N . VAL A 1 117 ? 21.493 23.020 -43.020 1.00 96.25 117 VAL A N 1
ATOM 981 C CA . VAL A 1 117 ? 20.591 22.425 -44.011 1.00 96.25 117 VAL A CA 1
ATOM 982 C C . VAL A 1 117 ? 19.387 23.333 -44.212 1.00 96.25 117 VAL A C 1
ATOM 984 O O . VAL A 1 117 ? 19.058 23.671 -45.347 1.00 96.25 117 VAL A O 1
ATOM 987 N N . TYR A 1 118 ? 18.785 23.760 -43.105 1.00 96.69 118 TYR A N 1
ATOM 988 C CA . TYR A 1 118 ? 17.597 24.600 -43.063 1.00 96.69 118 TYR A CA 1
ATOM 989 C C . TYR A 1 118 ? 17.602 25.449 -41.787 1.00 96.69 118 TYR A C 1
ATOM 991 O O . TYR A 1 118 ? 18.150 25.022 -40.770 1.00 96.69 118 TYR A O 1
ATOM 999 N N . GLU A 1 119 ? 16.992 26.630 -41.839 1.00 95.44 119 GLU A N 1
ATOM 1000 C CA . GLU A 1 119 ? 16.794 27.512 -40.689 1.00 95.44 119 GLU A CA 1
ATOM 1001 C C . GLU A 1 119 ? 15.409 28.166 -40.751 1.00 95.44 119 GLU A C 1
ATOM 1003 O O . GLU A 1 119 ? 14.922 28.497 -41.835 1.00 95.44 119 GLU A O 1
ATOM 1008 N N . ASP A 1 120 ? 14.783 28.355 -39.590 1.00 93.88 120 ASP A N 1
ATOM 1009 C CA . ASP A 1 120 ? 13.544 29.122 -39.443 1.00 93.88 120 ASP A CA 1
ATOM 1010 C C . ASP A 1 120 ? 13.707 30.095 -38.274 1.00 93.88 120 ASP A C 1
ATOM 1012 O O . ASP A 1 120 ? 13.669 29.710 -37.114 1.00 93.88 120 ASP A O 1
ATOM 1016 N N . SER A 1 121 ? 13.893 31.385 -38.549 1.00 89.62 121 SER A N 1
ATOM 1017 C CA . SER A 1 121 ? 14.106 32.375 -37.486 1.00 89.62 121 SER A CA 1
ATOM 1018 C C . SER A 1 121 ? 12.891 32.556 -36.565 1.00 89.62 121 SER A C 1
ATOM 1020 O O . SER A 1 121 ? 13.034 33.089 -35.459 1.00 89.62 121 SER A O 1
ATOM 1022 N N . GLU A 1 122 ? 11.707 32.094 -36.969 1.00 89.69 122 GLU A N 1
ATOM 1023 C CA . GLU A 1 122 ? 10.449 32.301 -36.258 1.00 89.69 122 GLU A CA 1
ATOM 1024 C C . GLU A 1 122 ? 10.009 31.093 -35.425 1.00 89.69 122 GLU A C 1
ATOM 1026 O O . GLU A 1 122 ? 9.296 31.291 -34.443 1.00 89.69 122 GLU A O 1
ATOM 1031 N N . ASP A 1 123 ? 10.449 29.869 -35.738 1.00 92.12 123 ASP A N 1
ATOM 1032 C CA . ASP A 1 123 ? 9.982 28.652 -35.055 1.00 92.12 123 ASP A CA 1
ATOM 1033 C C . ASP A 1 123 ? 11.105 27.709 -34.603 1.00 92.12 123 ASP A C 1
ATOM 1035 O O . ASP A 1 123 ? 12.192 27.692 -35.161 1.00 92.12 123 ASP A O 1
ATOM 1039 N N . MET A 1 124 ? 10.831 26.914 -33.570 1.00 91.50 124 MET A N 1
ATOM 1040 C CA . MET A 1 124 ? 11.713 25.829 -33.138 1.00 91.50 124 MET A CA 1
ATOM 1041 C C . MET A 1 124 ? 11.497 24.596 -34.015 1.00 91.50 124 MET A C 1
ATOM 1043 O O . MET A 1 124 ? 10.378 24.331 -34.465 1.00 91.50 124 MET A O 1
ATOM 1047 N N . LEU A 1 125 ? 12.571 23.837 -34.224 1.00 93.38 125 LEU A N 1
ATOM 1048 C CA . LEU A 1 125 ? 12.595 22.656 -35.085 1.00 93.38 125 LEU A CA 1
ATOM 1049 C C . LEU A 1 125 ? 12.961 21.417 -34.265 1.00 93.38 125 LEU A C 1
ATOM 1051 O O . LEU A 1 125 ? 13.832 21.501 -33.401 1.00 93.38 125 LEU A O 1
ATOM 1055 N N . SER A 1 126 ? 12.330 20.282 -34.562 1.00 92.44 126 SER A N 1
ATOM 1056 C CA . SER A 1 126 ? 12.611 19.002 -33.897 1.00 92.44 126 SER A CA 1
ATOM 1057 C C . SER A 1 126 ? 12.704 17.831 -34.890 1.00 92.44 126 SER A C 1
ATOM 1059 O O . SER A 1 126 ? 13.575 17.816 -35.753 1.00 92.44 126 SER A O 1
ATOM 1061 N N . GLY A 1 127 ? 11.820 16.836 -34.788 1.00 90.88 127 GLY A N 1
ATOM 1062 C CA . GLY A 1 127 ? 11.930 15.543 -35.454 1.00 90.88 127 GLY A CA 1
ATOM 1063 C C . GLY A 1 127 ? 12.246 15.620 -36.950 1.00 90.88 127 GLY A C 1
ATOM 1064 O O . GLY A 1 127 ? 11.721 16.463 -37.686 1.00 90.88 127 GLY A O 1
ATOM 1065 N N . LEU A 1 128 ? 13.089 14.685 -37.394 1.00 95.31 128 LEU A N 1
ATOM 1066 C CA . LEU A 1 128 ? 13.591 14.573 -38.761 1.00 95.31 128 LEU A CA 1
ATOM 1067 C C . LEU A 1 128 ? 13.285 13.194 -39.353 1.00 95.31 128 LEU A C 1
ATOM 1069 O O . LEU A 1 128 ? 13.384 12.163 -38.683 1.00 95.31 128 LEU A O 1
ATOM 1073 N N . GLY A 1 129 ? 13.019 13.165 -40.655 1.00 94.38 129 GLY A N 1
ATOM 1074 C CA . GLY A 1 129 ? 12.953 11.933 -41.437 1.00 94.38 129 GLY A CA 1
ATOM 1075 C C . GLY A 1 129 ? 12.933 12.228 -42.928 1.00 94.38 129 GLY A C 1
ATOM 1076 O O . GLY A 1 129 ? 12.848 13.383 -43.324 1.00 94.38 129 GLY A O 1
ATOM 1077 N N . TRP A 1 130 ? 13.031 11.210 -43.777 1.00 93.94 130 TRP A N 1
ATOM 1078 C CA . TRP A 1 130 ? 13.084 11.422 -45.223 1.00 93.94 130 TRP A CA 1
ATOM 1079 C C . TRP A 1 130 ? 11.969 10.694 -45.935 1.00 93.94 130 TRP A C 1
ATOM 1081 O O . TRP A 1 130 ? 11.674 9.541 -45.633 1.00 93.94 130 TRP A O 1
ATOM 1091 N N . LEU A 1 131 ? 11.402 11.374 -46.925 1.00 93.88 131 LEU A N 1
ATOM 1092 C CA . LEU A 1 131 ? 10.540 10.737 -47.901 1.00 93.88 131 LEU A CA 1
ATOM 1093 C C . LEU A 1 131 ? 11.351 9.745 -48.753 1.00 93.88 131 LEU A C 1
ATOM 1095 O O . LEU A 1 131 ? 12.569 9.910 -48.897 1.00 93.88 131 LEU A O 1
ATOM 1099 N N . PRO A 1 132 ? 10.690 8.764 -49.392 1.00 89.19 132 PRO A N 1
ATOM 1100 C CA . PRO A 1 132 ? 11.356 7.802 -50.271 1.00 89.19 132 PRO A CA 1
ATOM 1101 C C . PRO A 1 132 ? 12.121 8.458 -51.431 1.00 89.19 132 PRO A C 1
ATOM 1103 O O . PRO A 1 132 ? 13.112 7.916 -51.911 1.00 89.19 132 PRO A O 1
ATOM 1106 N N . ASP A 1 133 ? 11.706 9.656 -51.854 1.00 88.44 133 ASP A N 1
ATOM 1107 C CA . ASP A 1 133 ? 12.383 10.443 -52.893 1.00 88.44 133 ASP A CA 1
ATOM 1108 C C . ASP A 1 133 ? 13.612 11.232 -52.398 1.00 88.44 133 ASP A C 1
ATOM 1110 O O . ASP A 1 133 ? 14.257 11.946 -53.169 1.00 88.44 133 ASP A O 1
ATOM 1114 N N . GLY A 1 134 ? 13.954 11.098 -51.115 1.00 88.81 134 GLY A N 1
ATOM 1115 C CA . GLY A 1 134 ? 15.131 11.690 -50.495 1.00 88.81 134 GLY A CA 1
ATOM 1116 C C . GLY A 1 134 ? 14.937 13.103 -49.949 1.00 88.81 134 GLY A C 1
ATOM 1117 O O . GLY A 1 134 ? 15.872 13.620 -49.335 1.00 88.81 134 GLY A O 1
ATOM 1118 N N . ARG A 1 135 ? 13.762 13.728 -50.110 1.00 95.00 135 ARG A N 1
ATOM 1119 C CA . ARG A 1 135 ? 13.472 15.029 -49.485 1.00 95.00 135 ARG A CA 1
ATOM 1120 C C . ARG A 1 135 ? 13.334 14.891 -47.971 1.00 95.00 135 ARG A C 1
ATOM 1122 O O . ARG A 1 135 ? 12.817 13.891 -47.472 1.00 95.00 135 ARG A O 1
ATOM 1129 N N . LEU A 1 136 ? 13.805 15.899 -47.244 1.00 96.69 136 LEU A N 1
ATOM 1130 C CA . LEU A 1 136 ? 13.817 15.918 -45.784 1.00 96.69 136 LEU A CA 1
ATOM 1131 C C . LEU A 1 136 ? 12.483 16.451 -45.255 1.00 96.69 136 LEU A C 1
ATOM 1133 O O . LEU A 1 136 ? 12.048 17.525 -45.660 1.00 96.69 136 LEU A O 1
ATOM 1137 N N . LEU A 1 137 ? 11.860 15.723 -44.335 1.00 97.81 137 LEU A N 1
ATOM 1138 C CA . LEU A 1 137 ? 10.765 16.201 -43.502 1.00 97.81 137 LEU A CA 1
ATOM 1139 C C . LEU A 1 137 ? 11.309 16.733 -42.175 1.00 97.81 137 LEU A C 1
ATOM 1141 O O . LEU A 1 137 ? 12.185 16.117 -41.565 1.00 97.81 137 LEU A O 1
ATOM 1145 N N . ILE A 1 138 ? 10.760 17.863 -41.736 1.00 97.56 138 ILE A N 1
ATOM 1146 C CA . ILE A 1 138 ? 11.155 18.589 -40.527 1.00 97.56 138 ILE A CA 1
ATOM 1147 C C . ILE A 1 138 ? 9.890 18.935 -39.738 1.00 97.56 138 ILE A C 1
ATOM 1149 O O . ILE A 1 138 ? 8.940 19.484 -40.300 1.00 97.56 138 ILE A O 1
ATOM 1153 N N . SER A 1 139 ? 9.876 18.630 -38.442 1.00 96.19 139 SER A N 1
ATOM 1154 C CA . SER A 1 139 ? 8.806 19.034 -37.525 1.00 96.19 139 SER A CA 1
ATOM 1155 C C . SER A 1 139 ? 8.998 20.488 -37.075 1.00 96.19 139 SER A C 1
ATOM 1157 O O . SER A 1 139 ? 10.012 20.828 -36.465 1.00 96.19 139 SER A O 1
ATOM 1159 N N . SER A 1 140 ? 8.030 21.351 -37.396 1.00 95.38 140 SER A N 1
ATOM 1160 C CA . SER A 1 140 ? 7.954 22.756 -36.977 1.00 95.38 140 SER A CA 1
ATOM 1161 C C . SER A 1 140 ? 7.080 22.851 -35.730 1.00 95.38 140 SER A C 1
ATOM 1163 O O . SER A 1 140 ? 5.861 22.638 -35.787 1.00 95.38 140 SER A O 1
ATOM 1165 N N . MET A 1 141 ? 7.702 23.127 -34.587 1.00 92.94 141 MET A N 1
ATOM 1166 C CA . MET A 1 141 ? 7.107 22.838 -33.286 1.00 92.94 141 MET A CA 1
ATOM 1167 C C . MET A 1 141 ? 5.951 23.774 -32.927 1.00 92.94 141 MET A C 1
ATOM 1169 O O . MET A 1 141 ? 4.839 23.296 -32.688 1.00 92.94 141 MET A O 1
ATOM 1173 N N . ASN A 1 142 ? 6.172 25.097 -32.873 1.00 90.19 142 ASN A N 1
ATOM 1174 C CA . ASN A 1 142 ? 5.134 26.041 -32.434 1.00 90.19 142 ASN A CA 1
ATOM 1175 C C . ASN A 1 142 ? 4.138 26.349 -33.555 1.00 90.19 142 ASN A C 1
ATOM 1177 O O . ASN A 1 142 ? 2.949 26.543 -33.280 1.00 90.19 142 ASN A O 1
ATOM 1181 N N . LYS A 1 143 ? 4.591 26.352 -34.817 1.00 93.19 143 LYS A N 1
ATOM 1182 C CA . LYS A 1 143 ? 3.704 26.456 -35.985 1.00 93.19 143 LYS A CA 1
ATOM 1183 C C . LYS A 1 143 ? 2.824 25.209 -36.133 1.00 93.19 143 LYS A C 1
ATOM 1185 O O . LYS A 1 143 ? 1.743 25.325 -36.703 1.00 93.19 143 LYS A O 1
ATOM 1190 N N . ARG A 1 144 ? 3.225 24.066 -35.549 1.00 94.00 144 ARG A N 1
ATOM 1191 C CA . ARG A 1 144 ? 2.532 22.763 -35.605 1.00 94.00 144 ARG A CA 1
ATOM 1192 C C . ARG A 1 144 ? 2.328 22.299 -37.045 1.00 94.00 144 ARG A C 1
ATOM 1194 O O . ARG A 1 144 ? 1.212 22.032 -37.490 1.00 94.00 144 ARG A O 1
ATOM 1201 N N . GLN A 1 145 ? 3.437 22.229 -37.771 1.00 95.81 145 GLN A N 1
ATOM 1202 C CA . GLN A 1 145 ? 3.479 21.873 -39.186 1.00 95.81 145 GLN A CA 1
ATOM 1203 C C . GLN A 1 145 ? 4.592 20.862 -39.445 1.00 95.81 145 GLN A C 1
ATOM 1205 O O . GLN A 1 145 ? 5.634 20.897 -38.799 1.00 95.81 145 GLN A O 1
ATOM 1210 N N . VAL A 1 146 ? 4.388 19.992 -40.430 1.00 97.19 146 VAL A N 1
ATOM 1211 C CA . VAL A 1 146 ? 5.468 19.206 -41.030 1.00 97.19 146 VAL A CA 1
ATOM 1212 C C . VAL A 1 146 ? 5.901 19.933 -42.292 1.00 97.19 146 VAL A C 1
ATOM 1214 O O . VAL A 1 146 ? 5.074 20.249 -43.150 1.00 97.19 146 VAL A O 1
ATOM 1217 N N . ILE A 1 147 ? 7.190 20.215 -42.408 1.00 97.19 147 ILE A N 1
ATOM 1218 C CA . ILE A 1 147 ? 7.798 20.936 -43.524 1.00 97.19 147 ILE A CA 1
ATOM 1219 C C . ILE A 1 147 ? 8.594 19.944 -44.366 1.00 97.19 147 ILE A C 1
ATOM 1221 O O . ILE A 1 147 ? 9.271 19.082 -43.821 1.00 97.19 147 ILE A O 1
ATOM 1225 N N . VAL A 1 148 ? 8.540 20.082 -45.691 1.00 97.38 148 VAL A N 1
ATOM 1226 C CA . VAL A 1 148 ? 9.426 19.364 -46.613 1.00 97.38 148 VAL A CA 1
ATOM 1227 C C . VAL A 1 148 ? 10.490 20.314 -47.157 1.00 97.38 148 VAL A C 1
ATOM 1229 O O . VAL A 1 148 ? 10.172 21.399 -47.652 1.00 97.38 148 VAL A O 1
ATOM 1232 N N . HIS A 1 149 ? 11.747 19.893 -47.084 1.00 97.44 149 HIS A N 1
ATOM 1233 C CA . HIS A 1 149 ? 12.914 20.607 -47.580 1.00 97.44 149 HIS A CA 1
ATOM 1234 C C . HIS A 1 149 ? 13.668 19.755 -48.605 1.00 97.44 149 HIS A C 1
ATOM 1236 O O . HIS A 1 149 ? 13.999 18.592 -48.365 1.00 97.44 149 HIS A O 1
ATOM 1242 N N . ASP A 1 150 ? 13.956 20.349 -49.758 1.00 96.12 150 ASP A N 1
ATOM 1243 C CA . ASP A 1 150 ? 14.827 19.772 -50.775 1.00 96.12 150 ASP A CA 1
ATOM 1244 C C . ASP A 1 150 ? 16.204 20.436 -50.699 1.00 96.12 150 ASP A C 1
ATOM 1246 O O . ASP A 1 150 ? 16.375 21.604 -51.048 1.00 96.12 150 ASP A O 1
ATOM 1250 N N . GLU A 1 151 ? 17.209 19.673 -50.271 1.00 91.50 151 GLU A N 1
ATOM 1251 C CA . GLU A 1 151 ? 18.572 20.178 -50.105 1.00 91.50 151 GLU A CA 1
ATOM 1252 C C . GLU A 1 151 ? 19.233 20.634 -51.408 1.00 91.50 151 GLU A C 1
ATOM 1254 O O . GLU A 1 151 ? 20.101 21.512 -51.363 1.00 91.50 151 GLU A O 1
ATOM 1259 N N . LYS A 1 152 ? 18.856 20.045 -52.552 1.00 90.56 152 LYS A N 1
ATOM 1260 C CA . LYS A 1 152 ? 19.463 20.349 -53.855 1.00 90.56 152 LYS A CA 1
ATOM 1261 C C . LYS A 1 152 ? 18.970 21.688 -54.376 1.00 90.56 152 LYS A C 1
ATOM 1263 O O . LYS A 1 152 ? 19.763 22.492 -54.854 1.00 90.56 152 LYS A O 1
ATOM 1268 N N . THR A 1 153 ? 17.663 21.917 -54.286 1.00 94.00 153 THR A N 1
ATOM 1269 C CA . THR A 1 153 ? 17.022 23.146 -54.779 1.00 94.00 153 THR A CA 1
ATOM 1270 C C . THR A 1 153 ? 16.935 24.237 -53.717 1.00 94.00 153 THR A C 1
ATOM 1272 O O . THR A 1 153 ? 16.645 25.383 -54.050 1.00 94.00 153 THR A O 1
ATOM 1275 N N . LYS A 1 154 ? 17.173 23.887 -52.445 1.00 92.12 154 LYS A N 1
ATOM 1276 C CA . LYS A 1 154 ? 16.924 24.718 -51.257 1.00 92.12 154 LYS A CA 1
ATOM 1277 C C . LYS A 1 154 ? 15.461 25.142 -51.101 1.00 92.12 154 LYS A C 1
ATOM 1279 O O . LYS A 1 154 ? 15.160 26.032 -50.310 1.00 92.12 154 LYS A O 1
ATOM 1284 N N . ALA A 1 155 ? 14.545 24.498 -51.826 1.00 93.88 155 ALA A N 1
ATOM 1285 C CA . ALA A 1 155 ? 13.125 24.787 -51.744 1.00 93.88 155 ALA A CA 1
ATOM 1286 C C . ALA A 1 155 ? 12.520 24.173 -50.477 1.00 93.88 155 ALA A C 1
ATOM 1288 O O . ALA A 1 155 ? 12.729 22.997 -50.174 1.00 93.88 155 ALA A O 1
ATOM 1289 N N . THR A 1 156 ? 11.705 24.965 -49.787 1.00 95.44 156 THR A N 1
ATOM 1290 C CA . THR A 1 156 ? 10.982 24.553 -48.583 1.00 95.44 156 THR A CA 1
ATOM 1291 C C . THR A 1 156 ? 9.492 24.805 -48.770 1.00 95.44 156 THR A C 1
ATOM 1293 O O . THR A 1 156 ? 9.100 25.859 -49.274 1.00 95.44 156 THR A O 1
ATOM 1296 N N . LYS A 1 157 ? 8.647 23.843 -48.386 1.00 95.75 157 LYS A N 1
ATOM 1297 C CA . LYS A 1 157 ? 7.181 23.970 -48.428 1.00 95.75 157 LYS A CA 1
ATOM 1298 C C . LYS A 1 157 ? 6.544 23.301 -47.217 1.00 95.75 157 LYS A C 1
ATOM 1300 O O . LYS A 1 157 ? 7.089 22.341 -46.681 1.00 95.75 157 LYS A O 1
ATOM 1305 N N . ILE A 1 158 ? 5.352 23.756 -46.842 1.00 96.25 158 ILE A N 1
ATOM 1306 C CA . ILE A 1 158 ? 4.514 23.032 -45.883 1.00 96.25 158 ILE A CA 1
ATOM 1307 C C . ILE A 1 158 ? 4.115 21.696 -46.520 1.00 96.25 158 ILE A C 1
ATOM 1309 O O . ILE A 1 158 ? 3.597 21.653 -47.641 1.00 96.25 158 ILE A O 1
ATOM 1313 N N . TYR A 1 159 ? 4.406 20.609 -45.812 1.00 96.69 159 TYR A N 1
ATOM 1314 C CA . TYR A 1 159 ? 4.031 19.256 -46.192 1.00 96.69 159 TYR A CA 1
ATOM 1315 C C . TYR A 1 159 ? 2.646 18.904 -45.643 1.00 96.69 159 TYR A C 1
ATOM 1317 O O . TYR A 1 159 ? 1.795 18.463 -46.409 1.00 96.69 159 TYR A O 1
ATOM 1325 N N . ALA A 1 160 ? 2.400 19.186 -44.359 1.00 96.31 160 ALA A N 1
ATOM 1326 C CA . ALA A 1 160 ? 1.086 19.072 -43.727 1.00 96.31 160 ALA A CA 1
ATOM 1327 C C . ALA A 1 160 ? 0.938 20.050 -42.550 1.00 96.31 160 ALA A C 1
ATOM 1329 O O . ALA A 1 160 ? 1.907 20.325 -41.840 1.00 96.31 160 ALA A O 1
ATOM 1330 N N . ASP A 1 161 ? -0.282 20.545 -42.330 1.00 93.62 161 ASP A N 1
ATOM 1331 C CA . ASP A 1 161 ? -0.654 21.290 -41.123 1.00 93.62 161 ASP A CA 1
ATOM 1332 C C . ASP A 1 161 ? -1.307 20.330 -40.124 1.00 93.62 161 ASP A C 1
ATOM 1334 O O . ASP A 1 161 ? -2.279 19.647 -40.450 1.00 93.62 161 ASP A O 1
ATOM 1338 N N . VAL A 1 162 ? -0.747 20.245 -38.917 1.00 91.94 162 VAL A N 1
ATOM 1339 C CA . VAL A 1 162 ? -1.170 19.278 -37.892 1.00 91.94 162 VAL A CA 1
ATOM 1340 C C . VAL A 1 162 ? -1.769 19.971 -36.671 1.00 91.94 162 VAL A C 1
ATOM 1342 O O . VAL A 1 162 ? -2.027 19.342 -35.643 1.00 91.94 162 VAL A O 1
ATOM 1345 N N . LYS A 1 163 ? -2.043 21.276 -36.770 1.00 88.38 163 LYS A N 1
ATOM 1346 C CA . LYS A 1 163 ? -2.520 22.120 -35.671 1.00 88.38 163 LYS A CA 1
ATOM 1347 C C . LYS A 1 163 ? -3.848 21.654 -35.080 1.00 88.38 163 LYS A C 1
ATOM 1349 O O . LYS A 1 163 ? -4.086 21.831 -33.889 1.00 88.38 163 LYS A O 1
ATOM 1354 N N . HIS A 1 164 ? -4.718 21.073 -35.902 1.00 82.56 164 HIS A N 1
ATOM 1355 C CA . HIS A 1 164 ? -6.054 20.635 -35.484 1.00 82.56 164 HIS A CA 1
ATOM 1356 C C . HIS A 1 164 ? -6.053 19.336 -34.679 1.00 82.56 164 HIS A C 1
ATOM 1358 O O . HIS A 1 164 ? -7.007 19.073 -33.954 1.00 82.56 164 HIS A O 1
ATOM 1364 N N . VAL A 1 165 ? -4.986 18.549 -34.788 1.00 81.44 165 VAL A N 1
ATOM 1365 C CA . VAL A 1 165 ? -4.855 17.232 -34.154 1.00 81.44 165 VAL A CA 1
ATOM 1366 C C . VAL A 1 165 ? -3.715 17.186 -33.139 1.00 81.44 165 VAL A C 1
ATOM 1368 O O . VAL A 1 165 ? -3.409 16.126 -32.619 1.00 81.44 165 VAL A O 1
ATOM 1371 N N . THR A 1 166 ? -3.091 18.328 -32.842 1.00 81.50 166 THR A N 1
ATOM 1372 C CA . THR A 1 166 ? -2.025 18.473 -31.840 1.00 81.50 166 THR A CA 1
ATOM 1373 C C . THR A 1 166 ? -2.350 19.646 -30.921 1.00 81.50 166 THR A C 1
ATOM 1375 O O . THR A 1 166 ? -2.883 20.662 -31.371 1.00 81.50 166 THR A O 1
ATOM 1378 N N . GLN A 1 167 ? -2.046 19.539 -29.626 1.00 71.00 167 GLN A N 1
ATOM 1379 C CA . GLN A 1 167 ? -2.528 20.520 -28.649 1.00 71.00 167 GLN A CA 1
ATOM 1380 C C . GLN A 1 167 ? -1.580 21.711 -28.460 1.00 71.00 167 GLN A C 1
ATOM 1382 O O . GLN A 1 167 ? -2.014 22.855 -28.610 1.00 71.00 167 GLN A O 1
ATOM 1387 N N . VAL A 1 168 ? -0.300 21.460 -28.155 1.00 80.75 168 VAL A N 1
ATOM 1388 C CA . VAL A 1 168 ? 0.649 22.526 -27.783 1.00 80.75 168 VAL A CA 1
ATOM 1389 C C . VAL A 1 168 ? 1.744 22.732 -28.826 1.00 80.75 168 VAL A C 1
ATOM 1391 O O . VAL A 1 168 ? 1.769 23.770 -29.487 1.00 80.75 168 VAL A O 1
ATOM 1394 N N . ARG A 1 169 ? 2.630 21.751 -29.014 1.00 86.25 169 ARG A N 1
ATOM 1395 C CA . ARG A 1 169 ? 3.730 21.794 -29.993 1.00 86.25 169 ARG A CA 1
ATOM 1396 C C . ARG A 1 169 ? 3.820 20.465 -30.725 1.00 86.25 169 ARG A C 1
ATOM 1398 O O . ARG A 1 169 ? 3.664 19.428 -30.086 1.00 86.25 169 ARG A O 1
ATOM 1405 N N . ALA A 1 170 ? 4.091 20.477 -32.027 1.00 90.75 170 ALA A N 1
ATOM 1406 C CA . ALA A 1 170 ? 4.556 19.265 -32.698 1.00 90.75 170 ALA A CA 1
ATOM 1407 C C . ALA A 1 170 ? 5.938 18.899 -32.140 1.00 90.75 170 ALA A C 1
ATOM 1409 O O . ALA A 1 170 ? 6.681 19.783 -31.707 1.00 90.75 170 ALA A O 1
ATOM 1410 N N . ASN A 1 171 ? 6.245 17.609 -32.080 1.00 91.38 171 ASN A N 1
ATOM 1411 C CA . ASN A 1 171 ? 7.468 17.120 -31.467 1.00 91.38 171 ASN A CA 1
ATOM 1412 C C . ASN A 1 171 ? 8.199 16.143 -32.392 1.00 91.38 171 ASN A C 1
ATOM 1414 O O . ASN A 1 171 ? 8.376 16.437 -33.575 1.00 91.38 171 ASN A O 1
ATOM 1418 N N . ASP A 1 172 ? 8.652 15.022 -31.846 1.00 89.69 172 ASP A N 1
ATOM 1419 C CA . ASP A 1 172 ? 9.540 14.096 -32.509 1.00 89.69 172 ASP A CA 1
ATOM 1420 C C . ASP A 1 172 ? 8.836 13.337 -33.643 1.00 89.69 172 ASP A C 1
ATOM 1422 O O . ASP A 1 172 ? 7.603 13.238 -33.676 1.00 89.69 172 ASP A O 1
ATOM 1426 N N . MET A 1 173 ? 9.622 12.832 -34.596 1.00 94.81 173 MET A N 1
ATOM 1427 C CA . MET A 1 173 ? 9.105 12.235 -35.833 1.00 94.81 173 MET A CA 1
ATOM 1428 C C . MET A 1 173 ? 9.974 11.080 -36.342 1.00 94.81 173 MET A C 1
ATOM 1430 O O . MET A 1 173 ? 11.207 11.137 -36.306 1.00 94.81 173 MET A O 1
ATOM 1434 N N . VAL A 1 174 ? 9.321 10.064 -36.910 1.00 95.00 174 VAL A N 1
ATOM 1435 C CA . VAL A 1 174 ? 9.938 8.993 -37.704 1.00 95.00 174 VAL A CA 1
ATOM 1436 C C . VAL A 1 174 ? 9.157 8.799 -38.996 1.00 95.00 174 VAL A C 1
ATOM 1438 O O . VAL A 1 174 ? 7.937 8.941 -39.024 1.00 95.00 174 VAL A O 1
ATOM 1441 N N . VAL A 1 175 ? 9.856 8.482 -40.084 1.00 94.50 175 VAL A N 1
ATOM 1442 C CA . VAL A 1 175 ? 9.243 8.229 -41.393 1.00 94.50 175 VAL A CA 1
ATOM 1443 C C . VAL A 1 175 ? 9.443 6.763 -41.747 1.00 94.50 175 VAL A C 1
ATOM 1445 O O . VAL A 1 175 ? 10.572 6.275 -41.756 1.00 94.50 175 VAL A O 1
ATOM 1448 N N . ALA A 1 176 ? 8.342 6.060 -42.004 1.00 91.25 176 ALA A N 1
ATOM 1449 C CA . ALA A 1 176 ? 8.353 4.679 -42.462 1.00 91.25 176 ALA A CA 1
ATOM 1450 C C . ALA A 1 176 ? 8.936 4.573 -43.878 1.00 91.25 176 ALA A C 1
ATOM 1452 O O . ALA A 1 176 ? 8.925 5.537 -44.642 1.00 91.25 176 ALA A O 1
ATOM 1453 N N . ILE A 1 177 ? 9.363 3.372 -44.273 1.00 84.81 177 ILE A N 1
ATOM 1454 C CA . ILE A 1 177 ? 9.878 3.093 -45.629 1.00 84.81 177 ILE A CA 1
ATOM 1455 C C . ILE A 1 177 ? 8.850 3.469 -46.705 1.00 84.81 177 ILE A C 1
ATOM 1457 O O . ILE A 1 177 ? 9.212 4.003 -47.750 1.00 84.81 177 ILE A O 1
ATOM 1461 N N . ALA A 1 178 ? 7.562 3.247 -46.426 1.00 84.25 178 ALA A N 1
ATOM 1462 C CA . ALA A 1 178 ? 6.455 3.621 -47.306 1.00 84.25 178 ALA A CA 1
ATOM 1463 C C . ALA A 1 178 ? 6.272 5.150 -47.456 1.00 84.25 178 ALA A C 1
ATOM 1465 O O . ALA A 1 178 ? 5.485 5.609 -48.280 1.00 84.25 178 ALA A O 1
ATOM 1466 N N . GLY A 1 179 ? 7.005 5.955 -46.679 1.00 89.00 179 GLY A N 1
ATOM 1467 C CA . GLY A 1 179 ? 6.992 7.416 -46.722 1.00 89.00 179 GLY A CA 1
ATOM 1468 C C . GLY A 1 179 ? 5.978 8.080 -45.798 1.00 89.00 179 GLY A C 1
ATOM 1469 O O . GLY A 1 179 ? 5.893 9.307 -45.776 1.00 89.00 179 GLY A O 1
ATOM 1470 N N . ARG A 1 180 ? 5.225 7.299 -45.018 1.00 94.25 180 ARG A N 1
ATOM 1471 C CA . ARG A 1 180 ? 4.320 7.819 -43.993 1.00 94.25 180 ARG A CA 1
ATOM 1472 C C . ARG A 1 180 ? 5.100 8.268 -42.764 1.00 94.25 180 ARG A C 1
ATOM 1474 O O . ARG A 1 180 ? 5.897 7.509 -42.217 1.00 94.25 180 ARG A O 1
ATOM 1481 N N . ALA A 1 181 ? 4.870 9.502 -42.338 1.00 95.81 181 ALA A N 1
ATOM 1482 C CA . ALA A 1 181 ? 5.511 10.082 -41.165 1.00 95.81 181 ALA A CA 1
ATOM 1483 C C . ALA A 1 181 ? 4.625 9.898 -39.934 1.00 95.81 181 ALA A C 1
ATOM 1485 O O . ALA A 1 181 ? 3.463 10.281 -39.985 1.00 95.81 181 ALA A O 1
ATOM 1486 N N . PHE A 1 182 ? 5.156 9.367 -38.836 1.00 96.06 182 PHE A N 1
ATOM 1487 C CA . PHE A 1 182 ? 4.505 9.389 -37.526 1.00 96.06 182 PHE A CA 1
ATOM 1488 C C . PHE A 1 182 ? 5.085 10.539 -36.710 1.00 96.06 182 PHE A C 1
ATOM 1490 O O . PHE A 1 182 ? 6.303 10.702 -36.671 1.00 96.06 182 PHE A O 1
ATOM 1497 N N . VAL A 1 183 ? 4.226 11.351 -36.094 1.00 94.50 183 VAL A N 1
ATOM 1498 C CA . VAL A 1 183 ? 4.622 12.583 -35.399 1.00 94.50 183 VAL A CA 1
ATOM 1499 C C . VAL A 1 183 ? 3.982 12.627 -34.015 1.00 94.50 183 VAL A C 1
ATOM 1501 O O . VAL A 1 183 ? 2.775 12.422 -33.865 1.00 94.50 183 VAL A O 1
ATOM 1504 N N . GLY A 1 184 ? 4.800 12.894 -32.998 1.00 91.06 184 GLY A N 1
ATOM 1505 C CA . GLY A 1 184 ? 4.361 13.131 -31.626 1.00 91.06 184 GLY A CA 1
ATOM 1506 C C . GLY A 1 184 ? 4.043 14.605 -31.379 1.00 91.06 184 GLY A C 1
ATOM 1507 O O . GLY A 1 184 ? 4.386 15.482 -32.173 1.00 91.06 184 GLY A O 1
ATOM 1508 N N . SER A 1 185 ? 3.400 14.918 -30.256 1.00 86.69 185 SER A N 1
ATOM 1509 C CA . SER A 1 185 ? 3.175 16.310 -29.851 1.00 86.69 185 SER A CA 1
ATOM 1510 C C . SER A 1 185 ? 3.195 16.502 -28.337 1.00 86.69 185 SER A C 1
ATOM 1512 O O . SER A 1 185 ? 2.951 15.569 -27.576 1.00 86.69 185 SER A O 1
ATOM 1514 N N . PHE A 1 186 ? 3.462 17.727 -27.894 1.00 79.38 186 PHE A N 1
ATOM 1515 C CA . PHE A 1 186 ? 3.373 18.138 -26.496 1.00 79.38 186 PHE A CA 1
ATOM 1516 C C . PHE A 1 186 ? 1.909 18.296 -26.068 1.00 79.38 186 PHE A C 1
ATOM 1518 O O . PHE A 1 186 ? 1.113 18.924 -26.774 1.00 79.38 186 PHE A O 1
ATOM 1525 N N . GLY A 1 187 ? 1.598 17.800 -24.869 1.00 61.16 187 GLY A N 1
ATOM 1526 C CA . GLY A 1 187 ? 0.318 17.999 -24.179 1.00 61.16 187 GLY A CA 1
ATOM 1527 C C . GLY A 1 187 ? 0.366 19.047 -23.056 1.00 61.16 187 GLY A C 1
ATOM 1528 O O . GLY A 1 187 ? -0.517 19.068 -22.206 1.00 61.16 187 GLY A O 1
ATOM 1529 N N . PHE A 1 188 ? 1.406 19.886 -22.988 1.00 63.19 188 PHE A N 1
ATOM 1530 C CA . PHE A 1 188 ? 1.579 20.883 -21.921 1.00 63.19 188 PHE A CA 1
ATOM 1531 C C . PHE A 1 188 ? 2.393 22.099 -22.387 1.00 63.19 188 PHE A C 1
ATOM 1533 O O . PHE A 1 188 ? 3.182 22.003 -23.331 1.00 63.19 188 PHE A O 1
ATOM 1540 N N . HIS A 1 189 ? 2.218 23.237 -21.709 1.00 60.16 189 HIS A N 1
ATOM 1541 C CA . HIS A 1 189 ? 3.080 24.413 -21.842 1.00 60.16 189 HIS A CA 1
ATOM 1542 C C . HIS A 1 189 ? 4.121 24.411 -20.718 1.00 60.16 189 HIS A C 1
ATOM 1544 O O . HIS A 1 189 ? 3.762 24.290 -19.554 1.00 60.16 189 HIS A O 1
ATOM 1550 N N . PHE A 1 190 ? 5.401 24.622 -21.031 1.00 51.03 190 PHE A N 1
ATOM 1551 C CA . PHE A 1 190 ? 6.470 24.669 -20.017 1.00 51.03 190 PHE A CA 1
ATOM 1552 C C . PHE A 1 190 ? 6.274 25.749 -18.934 1.00 51.03 190 PHE A C 1
ATOM 1554 O O . PHE A 1 190 ? 6.813 25.618 -17.841 1.00 51.03 190 PHE A O 1
ATOM 1561 N N . ALA A 1 191 ? 5.492 26.796 -19.221 1.00 44.38 191 ALA A N 1
ATOM 1562 C CA . ALA A 1 191 ? 5.155 27.858 -18.270 1.00 44.38 191 ALA A CA 1
ATOM 1563 C C . ALA A 1 191 ? 4.040 27.480 -17.269 1.00 44.38 191 ALA A C 1
ATOM 1565 O O . ALA A 1 191 ? 3.816 28.223 -16.318 1.00 44.38 191 ALA A O 1
ATOM 1566 N N . ASP A 1 192 ? 3.345 26.357 -17.478 1.00 47.31 192 ASP A N 1
ATOM 1567 C CA . ASP A 1 192 ? 2.271 25.854 -16.615 1.00 47.31 192 ASP A CA 1
ATOM 1568 C C . ASP A 1 192 ? 2.392 24.326 -16.472 1.00 47.31 192 ASP A C 1
ATOM 1570 O O . ASP A 1 192 ? 1.706 23.541 -17.129 1.00 47.31 192 ASP A O 1
ATOM 1574 N N . SER A 1 193 ? 3.330 23.892 -15.627 1.00 50.34 193 SER A N 1
ATOM 1575 C CA . SER A 1 193 ? 3.630 22.475 -15.376 1.00 50.34 193 SER A CA 1
ATOM 1576 C C . SER A 1 193 ? 2.587 21.760 -14.505 1.00 50.34 193 SER A C 1
ATOM 1578 O O . SER A 1 193 ? 2.703 20.556 -14.280 1.00 50.34 193 SER A O 1
ATOM 1580 N N . VAL A 1 194 ? 1.559 22.473 -14.032 1.00 47.19 194 VAL A N 1
ATOM 1581 C CA . VAL A 1 194 ? 0.506 21.941 -13.150 1.00 47.19 194 VAL A CA 1
ATOM 1582 C C . VAL A 1 194 ? -0.686 21.378 -13.940 1.00 47.19 194 VAL A C 1
ATOM 1584 O O . VAL A 1 194 ? -1.541 20.709 -13.363 1.00 47.19 194 VAL A O 1
ATOM 1587 N N . SER A 1 195 ? -0.738 21.607 -15.260 1.00 58.41 195 SER A N 1
ATOM 1588 C CA . SER A 1 195 ? -1.865 21.255 -16.140 1.00 58.41 195 SER A CA 1
ATOM 1589 C C . SER A 1 195 ? -1.479 20.319 -17.301 1.00 58.41 195 SER A C 1
ATOM 1591 O O . SER A 1 195 ? -1.914 20.492 -18.442 1.00 58.41 195 SER A O 1
ATOM 1593 N N . ILE A 1 196 ? -0.668 19.289 -17.024 1.00 67.88 196 ILE A N 1
ATOM 1594 C CA . ILE A 1 196 ? -0.235 18.314 -18.040 1.00 67.88 196 ILE A CA 1
ATOM 1595 C C . ILE A 1 196 ? -1.425 17.511 -18.580 1.00 67.88 196 ILE A C 1
ATOM 1597 O O . ILE A 1 196 ? -2.273 17.005 -17.841 1.00 67.88 196 ILE A O 1
ATOM 1601 N N . ARG A 1 197 ? -1.485 17.380 -19.906 1.00 72.12 197 ARG A N 1
ATOM 1602 C CA . ARG A 1 197 ? -2.460 16.542 -20.604 1.00 72.12 197 ARG A CA 1
ATOM 1603 C C . ARG A 1 197 ? -1.752 15.454 -21.385 1.00 72.12 197 ARG A C 1
ATOM 1605 O O . ARG A 1 197 ? -0.618 15.617 -21.841 1.00 72.12 197 ARG A O 1
ATOM 1612 N N . SER A 1 198 ? -2.445 14.336 -21.553 1.00 76.38 198 SER A N 1
ATOM 1613 C CA . SER A 1 198 ? -2.033 13.362 -22.557 1.00 76.38 198 SER A CA 1
ATOM 1614 C C . SER A 1 198 ? -2.155 13.961 -23.958 1.00 76.38 198 SER A C 1
ATOM 1616 O O . SER A 1 198 ? -2.880 14.928 -24.180 1.00 76.38 198 SER A O 1
ATOM 1618 N N . SER A 1 199 ? -1.408 13.387 -24.888 1.00 83.25 199 SER A N 1
ATOM 1619 C CA . SER A 1 199 ? -1.226 13.864 -26.248 1.00 83.25 199 SER A CA 1
ATOM 1620 C C . SER A 1 199 ? -1.543 12.762 -27.262 1.00 83.25 199 SER A C 1
ATOM 1622 O O . SER A 1 199 ? -1.945 11.646 -26.909 1.00 83.25 199 SER A O 1
ATOM 1624 N N . THR A 1 200 ? -1.361 13.087 -28.536 1.00 86.88 200 THR A N 1
ATOM 1625 C CA . THR A 1 200 ? -1.618 12.213 -29.678 1.00 86.88 200 THR A CA 1
ATOM 1626 C C . THR A 1 200 ? -0.336 11.813 -30.395 1.00 86.88 200 THR A C 1
ATOM 1628 O O . THR A 1 200 ? 0.599 12.611 -30.518 1.00 86.88 200 THR A O 1
ATOM 1631 N N . ILE A 1 201 ? -0.351 10.605 -30.956 1.00 92.94 201 ILE A N 1
ATOM 1632 C CA . ILE A 1 201 ? 0.495 10.236 -32.093 1.00 92.94 201 ILE A CA 1
ATOM 1633 C C . ILE A 1 201 ? -0.363 10.399 -33.343 1.00 92.94 201 ILE A C 1
ATOM 1635 O O . ILE A 1 201 ? -1.473 9.866 -33.413 1.00 92.94 201 ILE A O 1
ATOM 1639 N N . ILE A 1 202 ? 0.144 11.140 -34.320 1.00 94.50 202 ILE A N 1
ATOM 1640 C CA . ILE A 1 202 ? -0.507 11.318 -35.618 1.00 94.50 202 ILE A CA 1
ATOM 1641 C C . ILE A 1 202 ? 0.337 10.689 -36.723 1.00 94.50 202 ILE A C 1
ATOM 1643 O O . ILE A 1 202 ? 1.538 10.486 -36.546 1.00 94.50 202 ILE A O 1
ATOM 1647 N N . SER A 1 203 ? -0.269 10.426 -37.877 1.00 95.38 203 SER A N 1
ATOM 1648 C CA . SER A 1 203 ? 0.461 10.100 -39.098 1.00 95.38 203 SER A CA 1
ATOM 1649 C C . SER A 1 203 ? 0.159 11.085 -40.226 1.00 95.38 203 SER A C 1
ATOM 1651 O O . SER A 1 203 ? -0.940 11.638 -40.303 1.00 95.38 203 SER A O 1
ATOM 1653 N N . VAL A 1 204 ? 1.146 11.303 -41.096 1.00 96.19 204 VAL A N 1
ATOM 1654 C CA . VAL A 1 204 ? 1.039 12.086 -42.329 1.00 96.19 204 VAL A CA 1
ATOM 1655 C C . VAL A 1 204 ? 1.414 11.197 -43.510 1.00 96.19 204 VAL A C 1
ATOM 1657 O O . VAL A 1 204 ? 2.551 10.732 -43.607 1.00 96.19 204 VAL A O 1
ATOM 1660 N N . GLY A 1 205 ? 0.456 10.943 -44.400 1.00 92.00 205 GLY A N 1
ATOM 1661 C CA . GLY A 1 205 ? 0.654 10.118 -45.592 1.00 92.00 205 GLY A CA 1
ATOM 1662 C C . GLY A 1 205 ? 1.503 10.792 -46.676 1.00 92.00 205 GLY A C 1
ATOM 1663 O O . GLY A 1 205 ? 1.786 11.993 -46.641 1.00 92.00 205 GLY A O 1
ATOM 1664 N N . THR A 1 206 ? 1.887 10.022 -47.696 1.00 90.00 206 THR A N 1
ATOM 1665 C CA . THR A 1 206 ? 2.532 10.545 -48.919 1.00 90.00 206 THR A CA 1
ATOM 1666 C C . THR A 1 206 ? 1.594 11.431 -49.748 1.00 90.00 206 THR A C 1
ATOM 1668 O O . THR A 1 206 ? 2.034 12.342 -50.448 1.00 90.00 206 THR A O 1
ATOM 1671 N N . ASP A 1 207 ? 0.288 11.214 -49.595 1.00 89.56 207 ASP A N 1
ATOM 1672 C CA . ASP A 1 207 ? -0.807 12.049 -50.094 1.00 89.56 207 ASP A CA 1
ATOM 1673 C C . ASP A 1 207 ? -1.065 13.302 -49.237 1.00 89.56 207 ASP A C 1
ATOM 1675 O O . ASP A 1 207 ? -1.933 14.107 -49.572 1.00 89.56 207 ASP A O 1
ATOM 1679 N N . ARG A 1 208 ? -0.289 13.488 -48.158 1.00 91.06 208 ARG A N 1
ATOM 1680 C CA . ARG A 1 208 ? -0.403 14.566 -47.162 1.00 91.06 208 ARG A CA 1
ATOM 1681 C C . ARG A 1 208 ? -1.653 14.493 -46.283 1.00 91.06 208 ARG A C 1
ATOM 1683 O O . ARG A 1 208 ? -1.931 15.447 -45.557 1.00 91.06 208 ARG A O 1
ATOM 1690 N N . SER A 1 209 ? -2.386 13.379 -46.307 1.00 90.19 209 SER A N 1
ATOM 1691 C CA . SER A 1 209 ? -3.493 13.152 -45.376 1.00 90.19 209 SER A CA 1
ATOM 1692 C C . SER A 1 209 ? -2.970 13.049 -43.941 1.00 90.19 209 SER A C 1
ATOM 1694 O O . SER A 1 209 ? -1.938 12.425 -43.697 1.00 90.19 209 SER A O 1
ATOM 1696 N N . VAL A 1 210 ? -3.679 13.664 -42.990 1.00 93.62 210 VAL A N 1
ATOM 1697 C CA . VAL A 1 210 ? -3.335 13.630 -41.561 1.00 93.62 210 VAL A CA 1
ATOM 1698 C C . VAL A 1 210 ? -4.332 12.742 -40.823 1.00 93.62 210 VAL A C 1
ATOM 1700 O O . VAL A 1 210 ? -5.542 12.909 -40.981 1.00 93.62 210 VAL A O 1
ATOM 1703 N N . ARG A 1 211 ? -3.842 11.814 -39.996 1.00 91.75 211 ARG A N 1
ATOM 1704 C CA . ARG A 1 211 ? -4.677 10.954 -39.142 1.00 91.75 211 ARG A CA 1
ATOM 1705 C C . ARG A 1 211 ? -4.206 10.965 -37.698 1.00 91.75 211 ARG A C 1
ATOM 1707 O O . ARG A 1 211 ? -3.009 10.991 -37.442 1.00 91.75 211 ARG A O 1
ATOM 1714 N N . VAL A 1 212 ? -5.148 10.888 -36.761 1.00 91.56 212 VAL A N 1
ATOM 1715 C CA . VAL A 1 212 ? -4.852 10.557 -35.361 1.00 91.56 212 VAL A CA 1
ATOM 1716 C C . VAL A 1 212 ? -4.729 9.042 -35.264 1.00 91.56 212 VAL A C 1
ATOM 1718 O O . VAL A 1 212 ? -5.682 8.335 -35.576 1.00 91.56 212 VAL A O 1
ATOM 1721 N N . GLU A 1 213 ? -3.559 8.560 -34.863 1.00 91.81 213 GLU A N 1
ATOM 1722 C CA . GLU A 1 213 ? -3.260 7.127 -34.777 1.00 91.81 213 GLU A CA 1
ATOM 1723 C C . GLU A 1 213 ? -3.390 6.599 -33.344 1.00 91.81 213 GLU A C 1
ATOM 1725 O O . GLU A 1 213 ? -3.857 5.486 -33.130 1.00 91.81 213 GLU A O 1
ATOM 1730 N N . ALA A 1 214 ? -3.017 7.403 -32.346 1.00 89.31 214 ALA A N 1
ATOM 1731 C CA . ALA A 1 214 ? -3.186 7.055 -30.939 1.00 89.31 214 ALA A CA 1
ATOM 1732 C C . ALA A 1 214 ? -3.450 8.296 -30.081 1.00 89.31 214 ALA A C 1
ATOM 1734 O O . ALA A 1 214 ? -2.953 9.385 -30.376 1.00 89.31 214 ALA A O 1
ATOM 1735 N N . THR A 1 215 ? -4.197 8.114 -28.994 1.00 88.38 215 THR A N 1
ATOM 1736 C CA . THR A 1 215 ? -4.477 9.118 -27.955 1.00 88.38 215 THR A CA 1
ATOM 1737 C C . THR A 1 215 ? -3.995 8.611 -26.592 1.00 88.38 215 THR A C 1
ATOM 1739 O O . THR A 1 215 ? -3.666 7.431 -26.427 1.00 88.38 215 THR A O 1
ATOM 1742 N N . GLY A 1 216 ? -3.942 9.489 -25.586 1.00 81.00 216 GLY A N 1
ATOM 1743 C CA . GLY A 1 216 ? -3.577 9.076 -24.229 1.00 81.00 216 GLY A CA 1
ATOM 1744 C C . GLY A 1 216 ? -2.084 8.767 -24.064 1.00 81.00 216 GLY A C 1
ATOM 1745 O O . GLY A 1 216 ? -1.733 7.924 -23.238 1.00 81.00 216 GLY A O 1
ATOM 1746 N N . VAL A 1 217 ? -1.221 9.372 -24.887 1.00 85.56 217 VAL A N 1
ATOM 1747 C CA . VAL A 1 217 ? 0.242 9.202 -24.848 1.00 85.56 217 VAL A CA 1
ATOM 1748 C C . VAL A 1 217 ? 0.857 10.414 -24.161 1.00 85.56 217 VAL A C 1
ATOM 1750 O O . VAL A 1 217 ? 0.611 11.544 -24.580 1.00 85.56 217 VAL A O 1
ATOM 1753 N N . VAL A 1 218 ? 1.627 10.226 -23.094 1.00 84.56 218 VAL A N 1
ATOM 1754 C CA . VAL A 1 218 ? 2.109 11.352 -22.279 1.00 84.56 218 VAL A CA 1
ATOM 1755 C C . VAL A 1 218 ? 3.514 11.749 -22.717 1.00 84.56 218 VAL A C 1
ATOM 1757 O O . VAL A 1 218 ? 4.486 11.049 -22.453 1.00 84.56 218 VAL A O 1
ATOM 1760 N N . PHE A 1 219 ? 3.599 12.903 -23.378 1.00 87.38 219 PHE A N 1
ATOM 1761 C CA . PHE A 1 219 ? 4.839 13.490 -23.893 1.00 87.38 219 PHE A CA 1
ATOM 1762 C C . PHE A 1 219 ? 5.685 12.504 -24.738 1.00 87.38 219 PHE A C 1
ATOM 1764 O O . PHE A 1 219 ? 6.747 12.064 -24.297 1.00 87.38 219 PHE A O 1
ATOM 1771 N N . PRO A 1 220 ? 5.215 12.137 -25.949 1.00 89.19 220 PRO A N 1
ATOM 1772 C CA . PRO A 1 220 ? 5.960 11.277 -26.864 1.00 89.19 220 PRO A CA 1
ATOM 1773 C C . PRO A 1 220 ? 7.258 11.946 -27.343 1.00 89.19 220 PRO A C 1
ATOM 1775 O O . PRO A 1 220 ? 7.204 12.986 -28.009 1.00 89.19 220 PRO A O 1
ATOM 1778 N N . ASN A 1 221 ? 8.392 11.324 -27.029 1.00 85.50 221 ASN A N 1
ATOM 1779 C CA . ASN A 1 221 ? 9.760 11.776 -27.286 1.00 85.50 221 ASN A CA 1
ATOM 1780 C C . ASN A 1 221 ? 10.617 10.555 -27.634 1.00 85.50 221 ASN A C 1
ATOM 1782 O O . ASN A 1 221 ? 10.642 9.574 -26.890 1.00 85.50 221 ASN A O 1
ATOM 1786 N N . GLY A 1 222 ? 11.272 10.581 -28.789 1.00 89.88 222 GLY A N 1
ATOM 1787 C CA . GLY A 1 222 ? 11.900 9.409 -29.378 1.00 89.88 222 GLY A CA 1
ATOM 1788 C C . GLY A 1 222 ? 10.888 8.453 -30.013 1.00 89.88 222 GLY A C 1
ATOM 1789 O O . GLY A 1 222 ? 9.913 8.017 -29.396 1.00 89.88 222 GLY A O 1
ATOM 1790 N N . MET A 1 223 ? 11.141 8.074 -31.265 1.00 94.19 223 MET A N 1
ATOM 1791 C CA . MET A 1 223 ? 10.366 7.041 -31.947 1.00 94.19 223 MET A CA 1
ATOM 1792 C C . MET A 1 223 ? 11.196 6.285 -32.977 1.00 94.19 223 MET A C 1
ATOM 1794 O O . MET A 1 223 ? 12.009 6.866 -33.696 1.00 94.19 223 MET A O 1
ATOM 1798 N N . VAL A 1 224 ? 10.963 4.979 -33.054 1.00 95.50 224 VAL A N 1
ATOM 1799 C CA . VAL A 1 224 ? 11.625 4.070 -33.994 1.00 95.50 224 VAL A CA 1
ATOM 1800 C C . VAL A 1 224 ? 10.624 3.092 -34.578 1.00 95.50 224 VAL A C 1
ATOM 1802 O O . VAL A 1 224 ? 9.670 2.688 -33.918 1.00 95.50 224 VAL A O 1
ATOM 1805 N N . ILE A 1 225 ? 10.871 2.689 -35.820 1.00 95.25 225 ILE A N 1
ATOM 1806 C CA . ILE A 1 225 ? 10.146 1.602 -36.469 1.00 95.25 225 ILE A CA 1
ATOM 1807 C C . ILE A 1 225 ? 11.101 0.415 -36.559 1.00 95.25 225 ILE A C 1
ATOM 1809 O O . ILE A 1 225 ? 12.265 0.564 -36.937 1.00 95.25 225 ILE A O 1
ATOM 1813 N N . THR A 1 226 ? 10.609 -0.753 -36.170 1.00 94.31 226 THR A N 1
ATOM 1814 C CA . THR A 1 226 ? 11.335 -2.023 -36.295 1.00 94.31 226 THR A CA 1
ATOM 1815 C C . THR A 1 226 ? 11.672 -2.327 -37.762 1.00 94.31 226 THR A C 1
ATOM 1817 O O . THR A 1 226 ? 10.945 -1.902 -38.659 1.00 94.31 226 THR A O 1
ATOM 1820 N N . PRO A 1 227 ? 12.773 -3.045 -38.056 1.00 89.19 227 PRO A N 1
ATOM 1821 C CA . PRO A 1 227 ? 13.229 -3.238 -39.434 1.00 89.19 227 PRO A CA 1
ATOM 1822 C C . PRO A 1 227 ? 12.243 -3.930 -40.374 1.00 89.19 227 PRO A C 1
ATOM 1824 O O . PRO A 1 227 ? 12.320 -3.731 -41.583 1.00 89.19 227 PRO A O 1
ATOM 1827 N N . ASP A 1 228 ? 11.336 -4.742 -39.833 1.00 87.56 228 ASP A N 1
ATOM 1828 C CA . ASP A 1 228 ? 10.276 -5.404 -40.596 1.00 87.56 228 ASP A CA 1
ATOM 1829 C C . ASP A 1 228 ? 9.118 -4.459 -40.966 1.00 87.56 228 ASP A C 1
ATOM 1831 O O . ASP A 1 228 ? 8.213 -4.853 -41.700 1.00 87.56 228 ASP A O 1
ATOM 1835 N N . GLY A 1 229 ? 9.145 -3.217 -40.472 1.00 89.44 229 GLY A N 1
ATOM 1836 C CA . GLY A 1 229 ? 8.120 -2.207 -40.694 1.00 89.44 229 GLY A CA 1
ATOM 1837 C C . GLY A 1 229 ? 6.834 -2.433 -39.901 1.00 89.44 229 GLY A C 1
ATOM 1838 O O . GLY A 1 229 ? 5.862 -1.731 -40.160 1.00 89.44 229 GLY A O 1
ATOM 1839 N N . LYS A 1 230 ? 6.800 -3.392 -38.963 1.00 93.06 230 LYS A N 1
ATOM 1840 C CA . LYS A 1 230 ? 5.556 -3.846 -38.320 1.00 93.06 230 LYS A CA 1
ATOM 1841 C C . LYS A 1 230 ? 5.307 -3.272 -36.941 1.00 93.06 230 LYS A C 1
ATOM 1843 O O . LYS A 1 230 ? 4.185 -3.364 -36.465 1.00 93.06 230 LYS A O 1
ATOM 1848 N N . THR A 1 231 ? 6.311 -2.707 -36.282 1.00 96.31 231 THR A N 1
ATOM 1849 C CA . THR A 1 231 ? 6.149 -2.158 -34.926 1.00 96.31 231 THR A CA 1
ATOM 1850 C C . THR A 1 231 ? 6.720 -0.753 -34.835 1.00 96.31 231 THR A C 1
ATOM 1852 O O . THR A 1 231 ? 7.902 -0.556 -35.129 1.00 96.31 231 THR A O 1
ATOM 1855 N N . LEU A 1 232 ? 5.901 0.197 -34.379 1.00 97.38 232 LEU A N 1
ATOM 1856 C CA . LEU A 1 232 ? 6.323 1.525 -33.934 1.00 97.38 232 LEU A CA 1
ATOM 1857 C C . LEU A 1 232 ? 6.557 1.487 -32.420 1.00 97.38 232 LEU A C 1
ATOM 1859 O O . LEU A 1 232 ? 5.646 1.143 -31.672 1.00 97.38 232 LEU A O 1
ATOM 1863 N N . ILE A 1 233 ? 7.744 1.885 -31.967 1.00 97.94 233 ILE A N 1
ATOM 1864 C CA . ILE A 1 233 ? 8.079 2.048 -30.546 1.00 97.94 233 ILE A CA 1
ATOM 1865 C C . ILE A 1 233 ? 8.262 3.540 -30.271 1.00 97.94 233 ILE A C 1
ATOM 1867 O O . ILE A 1 233 ? 8.986 4.220 -30.999 1.00 97.94 233 ILE A O 1
ATOM 1871 N N . VAL A 1 234 ? 7.613 4.044 -29.224 1.00 96.75 234 VAL A N 1
ATOM 1872 C CA . VAL A 1 234 ? 7.597 5.461 -28.837 1.00 96.75 234 VAL A CA 1
ATOM 1873 C C . VAL A 1 234 ? 7.982 5.601 -27.370 1.00 96.75 234 VAL A C 1
ATOM 1875 O O . VAL A 1 234 ? 7.470 4.860 -26.531 1.00 96.75 234 VAL A O 1
ATOM 1878 N N . GLY A 1 235 ? 8.855 6.553 -27.046 1.00 94.81 235 GLY A N 1
ATOM 1879 C CA . GLY A 1 235 ? 9.152 6.906 -25.661 1.00 94.81 235 GLY A CA 1
ATOM 1880 C C . GLY A 1 235 ? 8.118 7.866 -25.079 1.00 94.81 235 GLY A C 1
ATOM 1881 O O . GLY A 1 235 ? 7.826 8.894 -25.673 1.00 94.81 235 GLY A O 1
ATOM 1882 N N . GLU A 1 236 ? 7.545 7.545 -23.920 1.00 92.44 236 GLU A N 1
ATOM 1883 C CA . GLU A 1 236 ? 6.688 8.450 -23.144 1.00 92.44 236 GLU A CA 1
ATOM 1884 C C . GLU A 1 236 ? 7.510 9.063 -22.001 1.00 92.44 236 GLU A C 1
ATOM 1886 O O . GLU A 1 236 ? 7.730 8.409 -20.976 1.00 92.44 236 GLU A O 1
ATOM 1891 N N . THR A 1 237 ? 7.977 10.309 -22.167 1.00 88.94 237 THR A N 1
ATOM 1892 C CA . THR A 1 237 ? 8.955 10.933 -21.255 1.00 88.94 237 THR A CA 1
ATOM 1893 C C . THR A 1 237 ? 8.485 10.933 -19.805 1.00 88.94 237 THR A C 1
ATOM 1895 O O . THR A 1 237 ? 9.200 10.440 -18.937 1.00 88.94 237 THR A O 1
ATOM 1898 N N . PHE A 1 238 ? 7.285 11.448 -19.518 1.00 85.06 238 PHE A N 1
ATOM 1899 C CA . PHE A 1 238 ? 6.793 11.574 -18.136 1.00 85.06 238 PHE A CA 1
ATOM 1900 C C . PHE A 1 238 ? 6.217 10.280 -17.550 1.00 85.06 238 PHE A C 1
ATOM 1902 O O . PHE A 1 238 ? 5.986 10.216 -16.344 1.00 85.06 238 PHE A O 1
ATOM 1909 N N . GLU A 1 239 ? 6.018 9.249 -18.370 1.00 85.25 239 GLU A N 1
ATOM 1910 C CA . GLU A 1 239 ? 5.644 7.903 -17.909 1.00 85.25 239 GLU A CA 1
ATOM 1911 C C . GLU A 1 239 ? 6.872 7.009 -17.700 1.00 85.25 239 GLU A C 1
ATOM 1913 O O . GLU A 1 239 ? 6.756 5.929 -17.121 1.00 85.25 239 GLU A O 1
ATOM 1918 N N . GLY A 1 240 ? 8.041 7.448 -18.175 1.00 89.12 240 GLY A N 1
ATOM 1919 C CA . GLY A 1 240 ? 9.303 6.727 -18.077 1.00 89.12 240 GLY A CA 1
ATOM 1920 C C . GLY A 1 240 ? 9.284 5.350 -18.735 1.00 89.12 240 GLY A C 1
ATOM 1921 O O . GLY A 1 240 ? 9.939 4.425 -18.253 1.00 89.12 240 GLY A O 1
ATOM 1922 N N . ARG A 1 241 ? 8.522 5.192 -19.823 1.00 92.88 241 ARG A N 1
ATOM 1923 C CA . ARG A 1 241 ? 8.311 3.904 -20.500 1.00 92.88 241 ARG A CA 1
ATOM 1924 C C . ARG A 1 241 ? 8.372 4.018 -22.017 1.00 92.88 241 ARG A C 1
ATOM 1926 O O . ARG A 1 241 ? 8.031 5.047 -22.590 1.00 92.88 241 ARG A O 1
ATOM 1933 N N . LEU A 1 242 ? 8.730 2.916 -22.659 1.00 96.69 242 LEU A N 1
ATOM 1934 C CA . LEU A 1 242 ? 8.595 2.697 -24.092 1.00 96.69 242 LEU A CA 1
ATOM 1935 C C . LEU A 1 242 ? 7.255 2.002 -24.360 1.00 96.69 242 LEU A C 1
ATOM 1937 O O . LEU A 1 242 ? 6.937 0.994 -23.725 1.00 96.69 242 LEU A O 1
ATOM 1941 N N . THR A 1 243 ? 6.489 2.512 -25.317 1.00 96.81 243 THR A N 1
ATOM 1942 C CA . THR A 1 243 ? 5.182 1.986 -25.732 1.00 96.81 243 THR A CA 1
ATOM 1943 C C . THR A 1 243 ? 5.256 1.549 -27.188 1.00 96.81 243 THR A C 1
ATOM 1945 O O . THR A 1 243 ? 5.726 2.304 -28.036 1.00 96.81 243 THR A O 1
ATOM 1948 N N . ALA A 1 244 ? 4.791 0.335 -27.480 1.00 97.62 244 ALA A N 1
ATOM 1949 C CA . ALA A 1 244 ? 4.756 -0.228 -28.823 1.00 97.62 244 ALA A CA 1
ATOM 1950 C C . ALA A 1 244 ? 3.337 -0.251 -29.398 1.00 97.62 244 ALA A C 1
ATOM 1952 O O . ALA A 1 244 ? 2.353 -0.431 -28.675 1.00 97.62 244 ALA A O 1
ATOM 1953 N N . TYR A 1 245 ? 3.273 -0.115 -30.718 1.00 97.88 245 TYR A N 1
ATOM 1954 C CA . TYR A 1 245 ? 2.087 -0.264 -31.547 1.00 97.88 245 TYR A CA 1
ATOM 1955 C C . TYR A 1 245 ? 2.429 -1.15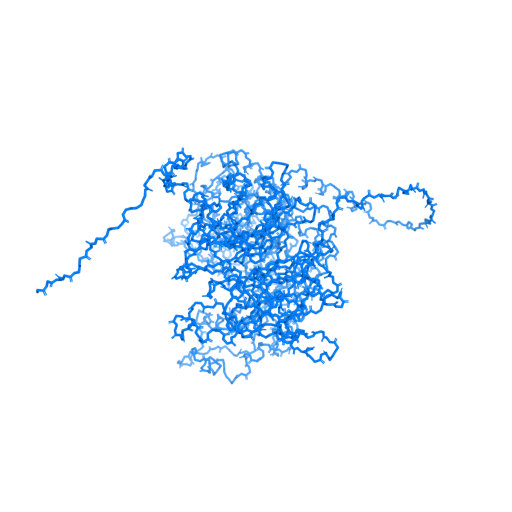5 -32.732 1.00 97.88 245 TYR A C 1
ATOM 1957 O O . TYR A 1 245 ? 3.490 -0.990 -33.337 1.00 97.88 245 TYR A O 1
ATOM 1965 N N . ASP A 1 246 ? 1.514 -2.043 -33.097 1.00 96.38 246 ASP A N 1
ATOM 1966 C CA . ASP A 1 246 ? 1.609 -2.759 -34.363 1.00 96.38 246 ASP A CA 1
ATOM 1967 C C . ASP A 1 246 ? 1.188 -1.815 -35.496 1.00 96.38 246 ASP A C 1
ATOM 1969 O O . ASP A 1 246 ? 0.210 -1.078 -35.367 1.00 96.38 246 ASP A O 1
ATOM 1973 N N . ILE A 1 247 ? 1.919 -1.826 -36.604 1.00 93.81 247 ILE A N 1
ATOM 1974 C CA . ILE A 1 247 ? 1.594 -1.108 -37.834 1.00 93.81 247 ILE A CA 1
ATOM 1975 C C . ILE A 1 247 ? 0.821 -2.089 -38.716 1.00 93.81 247 ILE A C 1
ATOM 1977 O O . ILE A 1 247 ? 1.383 -3.063 -39.221 1.00 93.81 247 ILE A O 1
ATOM 1981 N N . GLY A 1 248 ? -0.483 -1.856 -38.855 1.00 86.81 248 GLY A N 1
ATOM 1982 C CA . GLY A 1 248 ? -1.364 -2.663 -39.694 1.00 86.81 248 GLY A CA 1
ATOM 1983 C C . GLY A 1 248 ? -1.044 -2.534 -41.186 1.00 86.81 248 GLY A C 1
ATOM 1984 O O . GLY A 1 248 ? -0.316 -1.639 -41.611 1.00 86.81 248 GLY A O 1
ATOM 1985 N N . GLU A 1 249 ? -1.638 -3.403 -42.006 1.00 83.19 249 GLU A N 1
ATOM 1986 C CA . GLU A 1 249 ? -1.485 -3.350 -43.471 1.00 83.19 249 GLU A CA 1
ATOM 1987 C C . GLU A 1 249 ? -2.030 -2.046 -44.084 1.00 83.19 249 GLU A C 1
ATOM 1989 O O . GLU A 1 249 ? -1.545 -1.604 -45.122 1.00 83.19 249 GLU A O 1
ATOM 1994 N N . ASP A 1 250 ? -3.000 -1.397 -43.429 1.00 81.62 250 ASP A N 1
ATOM 1995 C CA . ASP A 1 250 ? -3.511 -0.065 -43.789 1.00 81.62 250 ASP A CA 1
ATOM 1996 C C . ASP A 1 250 ? -2.679 1.089 -43.188 1.00 81.62 250 ASP A C 1
ATOM 1998 O O . ASP A 1 250 ? -3.078 2.258 -43.238 1.00 81.62 250 ASP A O 1
ATOM 2002 N N . GLU A 1 251 ? -1.516 0.757 -42.622 1.00 80.56 251 GLU A N 1
ATOM 2003 C CA . GLU A 1 251 ? -0.589 1.644 -41.921 1.00 80.56 251 GLU A CA 1
ATOM 2004 C C . GLU A 1 251 ? -1.220 2.389 -40.731 1.00 80.56 251 GLU A C 1
ATOM 2006 O O . GLU A 1 251 ? -0.775 3.487 -40.374 1.00 80.56 251 GLU A O 1
ATOM 2011 N N . LYS A 1 252 ? -2.268 1.816 -40.118 1.00 88.06 252 LYS A N 1
ATOM 2012 C CA . LYS A 1 252 ? -2.798 2.284 -38.832 1.00 88.06 252 LYS A CA 1
ATOM 2013 C C . LYS A 1 252 ? -2.081 1.653 -37.656 1.00 88.06 252 LYS A C 1
ATOM 2015 O O . LYS A 1 252 ? -1.642 0.506 -37.724 1.00 88.06 252 LYS A O 1
ATOM 2020 N N . LEU A 1 253 ? -2.028 2.393 -36.554 1.00 94.12 253 LEU A N 1
ATOM 2021 C CA . LEU A 1 253 ? -1.510 1.869 -35.296 1.00 94.12 253 LEU A CA 1
ATOM 2022 C C . LEU A 1 253 ? -2.566 1.032 -34.563 1.00 94.12 253 LEU A C 1
ATOM 2024 O O . LEU A 1 253 ? -3.688 1.475 -34.322 1.00 94.12 253 LEU A O 1
ATOM 2028 N N . LEU A 1 254 ? -2.181 -0.183 -34.186 1.00 91.25 254 LEU A N 1
ATOM 2029 C CA . LEU A 1 254 ? -3.002 -1.179 -33.501 1.00 91.25 254 LEU A CA 1
ATOM 2030 C C . LEU A 1 254 ? -2.272 -1.694 -32.249 1.00 91.25 254 LEU A C 1
ATOM 2032 O O . LEU A 1 254 ? -1.084 -1.439 -32.057 1.00 91.25 254 LEU A O 1
ATOM 2036 N N . ASN A 1 255 ? -2.984 -2.432 -31.390 1.00 91.19 255 ASN A N 1
ATOM 2037 C CA . ASN A 1 255 ? -2.406 -3.219 -30.288 1.00 91.19 255 ASN A CA 1
ATOM 2038 C C . ASN A 1 255 ? -1.393 -2.458 -29.405 1.00 91.19 255 ASN A C 1
ATOM 2040 O O . ASN A 1 255 ? -0.271 -2.925 -29.173 1.00 91.19 255 ASN A O 1
ATOM 2044 N N . ARG A 1 256 ? -1.797 -1.282 -28.897 1.00 95.12 256 ARG A N 1
ATOM 2045 C CA . ARG A 1 256 ? -1.002 -0.498 -27.939 1.00 95.12 256 ARG A CA 1
ATOM 2046 C C . ARG A 1 256 ? -0.603 -1.370 -26.747 1.00 95.12 256 ARG A C 1
ATOM 2048 O O . ARG A 1 256 ? -1.468 -1.904 -26.057 1.00 95.12 256 ARG A O 1
ATOM 2055 N N . ARG A 1 257 ? 0.695 -1.441 -26.457 1.00 95.94 257 ARG A N 1
ATOM 2056 C CA . ARG A 1 257 ? 1.246 -2.176 -25.309 1.00 95.94 257 ARG A CA 1
ATOM 2057 C C . ARG A 1 257 ? 2.464 -1.470 -24.732 1.00 95.94 257 ARG A C 1
ATOM 2059 O O . ARG A 1 257 ? 3.173 -0.764 -25.445 1.00 95.94 257 ARG A O 1
ATOM 2066 N N . VAL A 1 258 ? 2.734 -1.682 -23.447 1.00 95.31 258 VAL A N 1
ATOM 2067 C CA . VAL A 1 258 ? 4.021 -1.276 -22.869 1.00 95.31 258 VAL A CA 1
ATOM 2068 C C . VAL A 1 258 ? 5.094 -2.190 -23.454 1.00 95.31 258 VAL A C 1
ATOM 2070 O O . VAL A 1 258 ? 5.020 -3.404 -23.287 1.00 95.31 258 VAL A O 1
ATOM 2073 N N . TRP A 1 259 ? 6.064 -1.607 -24.155 1.00 97.19 259 TRP A N 1
ATOM 2074 C CA . TRP A 1 259 ? 7.218 -2.326 -24.692 1.00 97.19 259 TRP A CA 1
ATOM 2075 C C . TRP A 1 259 ? 8.280 -2.534 -23.609 1.00 97.19 259 TRP A C 1
ATOM 2077 O O . TRP A 1 259 ? 8.832 -3.621 -23.467 1.00 97.19 259 TRP A O 1
ATOM 2087 N N . ALA A 1 260 ? 8.532 -1.505 -22.794 1.00 96.19 260 ALA A N 1
ATOM 2088 C CA . ALA A 1 260 ? 9.413 -1.585 -21.634 1.00 96.19 260 ALA A CA 1
ATOM 2089 C C . ALA A 1 260 ? 9.121 -0.464 -20.631 1.00 96.19 260 ALA A C 1
ATOM 2091 O O . ALA A 1 260 ? 8.969 0.689 -21.019 1.00 96.19 260 ALA A O 1
ATOM 2092 N N . ASP A 1 261 ? 9.133 -0.776 -19.337 1.00 91.50 261 ASP A N 1
ATOM 2093 C CA . ASP A 1 261 ? 9.232 0.237 -18.281 1.00 91.50 261 ASP A CA 1
ATOM 2094 C C . ASP A 1 261 ? 10.715 0.544 -18.020 1.00 91.50 261 ASP A C 1
ATOM 2096 O O . ASP A 1 261 ? 11.447 -0.293 -17.476 1.00 91.50 261 ASP A O 1
ATOM 2100 N N . VAL A 1 262 ? 11.163 1.727 -18.453 1.00 88.75 262 VAL A N 1
ATOM 2101 C CA . VAL A 1 262 ? 12.555 2.186 -18.314 1.00 88.75 262 VAL A CA 1
ATOM 2102 C C . VAL A 1 262 ? 12.785 2.775 -16.923 1.00 88.75 262 VAL A C 1
ATOM 2104 O O . VAL A 1 262 ? 13.890 2.687 -16.393 1.00 88.75 262 VAL A O 1
ATOM 2107 N N . GLY A 1 263 ? 11.742 3.314 -16.291 1.00 82.06 263 GLY A N 1
ATOM 2108 C CA . GLY A 1 263 ? 11.759 3.795 -14.917 1.00 82.06 263 GLY A CA 1
ATOM 2109 C C . GLY A 1 263 ? 12.489 5.124 -14.708 1.00 82.06 263 GLY A C 1
ATOM 2110 O O . GLY A 1 263 ? 12.950 5.367 -13.598 1.00 82.06 263 GLY A O 1
ATOM 2111 N N . SER A 1 264 ? 12.638 5.958 -15.741 1.00 84.19 264 SER A N 1
ATOM 2112 C CA . SER A 1 264 ? 13.248 7.301 -15.699 1.00 84.19 264 SER A CA 1
ATOM 2113 C C . SER A 1 264 ? 12.669 8.175 -16.805 1.00 84.19 264 SER A C 1
ATOM 2115 O O . SER A 1 264 ? 12.172 7.628 -17.783 1.00 84.19 264 SER A O 1
ATOM 2117 N N . LEU A 1 265 ? 12.799 9.505 -16.705 1.00 86.62 265 LEU A N 1
ATOM 2118 C CA . LEU A 1 265 ? 12.533 10.382 -17.847 1.00 86.62 265 LEU A CA 1
ATOM 2119 C C . LEU A 1 265 ? 13.413 9.962 -19.026 1.00 86.62 265 LEU A C 1
ATOM 2121 O O . LEU A 1 265 ? 14.645 10.003 -18.936 1.00 86.62 265 LEU A O 1
ATOM 2125 N N . ILE A 1 266 ? 12.754 9.523 -20.093 1.00 89.62 266 ILE A N 1
ATOM 2126 C CA . ILE A 1 266 ? 13.386 9.150 -21.353 1.00 89.62 266 ILE A CA 1
ATOM 2127 C C . ILE A 1 266 ? 13.166 10.242 -22.384 1.00 89.62 266 ILE A C 1
ATOM 2129 O O . ILE A 1 266 ? 12.131 10.912 -22.382 1.00 89.62 266 ILE A O 1
ATOM 2133 N N . ASP A 1 267 ? 14.132 10.378 -23.272 1.00 90.94 267 ASP A N 1
ATOM 2134 C CA . ASP A 1 267 ? 14.059 11.300 -24.395 1.00 90.94 267 ASP A CA 1
ATOM 2135 C C . ASP A 1 267 ? 14.390 10.555 -25.698 1.00 90.94 267 ASP A C 1
ATOM 2137 O O . ASP A 1 267 ? 13.995 9.395 -25.839 1.00 90.94 267 ASP A O 1
ATOM 2141 N N . GLY A 1 268 ? 15.110 11.149 -26.649 1.00 93.44 268 GLY A N 1
ATOM 2142 C CA . GLY A 1 268 ? 15.380 10.530 -27.947 1.00 93.44 268 GLY A CA 1
ATOM 2143 C C . GLY A 1 268 ? 15.944 9.100 -27.865 1.00 93.44 268 GLY A C 1
ATOM 2144 O O . GLY A 1 268 ? 16.890 8.812 -27.117 1.00 93.44 268 GLY A O 1
ATOM 2145 N N . ILE A 1 269 ? 15.388 8.203 -28.686 1.00 97.12 269 ILE A N 1
ATOM 2146 C CA . ILE A 1 269 ? 15.720 6.769 -28.719 1.00 97.12 269 ILE A CA 1
ATOM 2147 C C . ILE A 1 269 ? 16.244 6.316 -30.091 1.00 97.12 269 ILE A C 1
ATOM 2149 O O . ILE A 1 269 ? 15.924 6.918 -31.117 1.00 97.12 269 ILE A O 1
ATOM 2153 N N . CYS A 1 270 ? 16.977 5.200 -30.130 1.00 96.62 270 CYS A N 1
ATOM 2154 C CA . CYS A 1 270 ? 17.303 4.488 -31.371 1.00 96.62 270 CYS A CA 1
ATOM 2155 C C . CYS A 1 270 ? 17.299 2.957 -31.184 1.00 96.62 270 CYS A C 1
ATOM 2157 O O . CYS A 1 270 ? 17.443 2.466 -30.068 1.00 96.62 270 CYS A O 1
ATOM 2159 N N . LEU A 1 271 ? 17.110 2.196 -32.269 1.00 96.31 271 LEU A N 1
ATOM 2160 C CA . LEU A 1 271 ? 16.999 0.730 -32.248 1.00 96.31 271 LEU A CA 1
ATOM 2161 C C . LEU A 1 271 ? 18.272 0.070 -32.794 1.00 96.31 271 LEU A C 1
ATOM 2163 O O . LEU A 1 271 ? 18.818 0.508 -33.814 1.00 96.31 271 LEU A O 1
ATOM 2167 N N . ASP A 1 272 ? 18.723 -1.001 -32.149 1.00 96.56 272 ASP A N 1
ATOM 2168 C CA . ASP A 1 272 ? 19.896 -1.769 -32.563 1.00 96.56 272 ASP A CA 1
ATOM 2169 C C . ASP A 1 272 ? 19.564 -3.108 -33.237 1.00 96.56 272 ASP A C 1
ATOM 2171 O O . ASP A 1 272 ? 18.420 -3.561 -33.271 1.00 96.56 272 ASP A O 1
ATOM 2175 N N . ALA A 1 273 ? 20.586 -3.728 -33.825 1.00 92.94 273 ALA A N 1
ATOM 2176 C CA . ALA A 1 273 ? 20.449 -4.943 -34.623 1.00 92.94 273 ALA A CA 1
ATOM 2177 C C . ALA A 1 273 ? 19.985 -6.187 -33.840 1.00 92.94 273 ALA A C 1
ATOM 2179 O O . ALA A 1 273 ? 19.561 -7.154 -34.466 1.00 92.94 273 ALA A O 1
ATOM 2180 N N . GLU A 1 274 ? 20.039 -6.176 -32.506 1.00 94.31 274 GLU A N 1
ATOM 2181 C CA . GLU A 1 274 ? 19.515 -7.261 -31.663 1.00 94.31 274 GLU A CA 1
ATOM 2182 C C . GLU A 1 274 ? 18.067 -6.995 -31.214 1.00 94.31 274 GLU A C 1
ATOM 2184 O O . GLU A 1 274 ? 17.496 -7.789 -30.468 1.00 94.31 274 GLU A O 1
ATOM 2189 N N . GLY A 1 275 ? 17.461 -5.891 -31.665 1.00 93.56 275 GLY A N 1
ATOM 2190 C CA . GLY A 1 275 ? 16.106 -5.496 -31.290 1.00 93.56 275 GLY A CA 1
ATOM 2191 C C . GLY A 1 275 ? 16.022 -4.774 -29.944 1.00 93.56 275 GLY A C 1
ATOM 2192 O O . GLY A 1 275 ? 14.922 -4.612 -29.418 1.00 93.56 275 GLY A O 1
ATOM 2193 N N . CYS A 1 276 ? 17.148 -4.321 -29.382 1.00 97.31 276 CYS A N 1
ATOM 2194 C CA . CYS A 1 276 ? 17.149 -3.499 -28.174 1.00 97.31 276 CYS A CA 1
ATOM 2195 C C . CYS A 1 276 ? 17.064 -2.007 -28.524 1.00 97.31 276 CYS A C 1
ATOM 2197 O O . CYS A 1 276 ? 17.589 -1.544 -29.540 1.00 97.31 276 CYS A O 1
ATOM 2199 N N . VAL A 1 277 ? 16.421 -1.238 -27.648 1.00 98.12 277 VAL A N 1
ATOM 2200 C CA . VAL A 1 277 ? 16.298 0.216 -27.756 1.00 98.12 277 VAL A CA 1
ATOM 2201 C C . VAL A 1 277 ? 17.343 0.878 -26.870 1.00 98.12 277 VAL A C 1
ATOM 2203 O O . VAL A 1 277 ? 17.387 0.645 -25.665 1.00 98.12 277 VAL A O 1
ATOM 2206 N N . TRP A 1 278 ? 18.157 1.751 -27.452 1.00 97.88 278 TRP A N 1
ATOM 2207 C CA . TRP A 1 278 ? 18.920 2.736 -26.698 1.00 97.88 278 TRP A CA 1
ATOM 2208 C C . TRP A 1 278 ? 18.031 3.936 -26.403 1.00 97.88 278 TRP A C 1
ATOM 2210 O O . TRP A 1 278 ? 17.488 4.538 -27.328 1.00 97.88 278 TRP A O 1
ATOM 2220 N N . ALA A 1 279 ? 17.897 4.284 -25.128 1.00 96.44 279 ALA A N 1
ATOM 2221 C CA . ALA A 1 279 ? 17.143 5.440 -24.668 1.00 96.44 279 ALA A CA 1
ATOM 2222 C C . ALA A 1 279 ? 18.059 6.450 -23.974 1.00 96.44 279 ALA A C 1
ATOM 2224 O O . ALA A 1 279 ? 18.903 6.081 -23.149 1.00 96.44 279 ALA A O 1
ATOM 2225 N N . SER A 1 280 ? 17.873 7.724 -24.312 1.00 95.06 280 SER A N 1
ATOM 2226 C CA . SER A 1 280 ? 18.549 8.844 -23.657 1.00 95.06 280 SER A CA 1
ATOM 2227 C C . SER A 1 280 ? 17.881 9.137 -22.319 1.00 95.06 280 SER A C 1
ATOM 2229 O O . SER A 1 280 ? 16.655 9.183 -22.237 1.00 95.06 280 SER A O 1
ATOM 2231 N N . ILE A 1 281 ? 18.688 9.309 -21.274 1.00 89.31 281 ILE A N 1
ATOM 2232 C CA . ILE A 1 281 ? 18.242 9.624 -19.921 1.00 89.31 281 ILE A CA 1
ATOM 2233 C C . ILE A 1 281 ? 18.624 11.064 -19.598 1.00 89.31 281 ILE A C 1
ATOM 2235 O O . ILE A 1 281 ? 19.809 11.411 -19.484 1.00 89.31 281 ILE A O 1
ATOM 2239 N N . VAL A 1 282 ? 17.593 11.878 -19.399 1.00 83.94 282 VAL A N 1
ATOM 2240 C CA . VAL A 1 282 ? 17.717 13.272 -18.980 1.00 83.94 282 VAL A CA 1
ATOM 2241 C C . VAL A 1 282 ? 17.921 13.321 -17.471 1.00 83.94 282 VAL A C 1
ATOM 2243 O O . VAL A 1 282 ? 17.334 12.538 -16.723 1.00 83.94 282 VAL A O 1
ATOM 2246 N N . GLN A 1 283 ? 18.750 14.247 -16.996 1.00 75.12 283 GLN A N 1
ATOM 2247 C CA . GLN A 1 283 ? 18.897 14.455 -15.563 1.00 75.12 283 GLN A CA 1
ATOM 2248 C C . GLN A 1 283 ? 17.655 15.163 -15.002 1.00 75.12 283 GLN A C 1
ATOM 2250 O O . GLN A 1 283 ? 17.383 16.317 -15.333 1.00 75.12 283 GLN A O 1
ATOM 2255 N N . SER A 1 284 ? 16.946 14.500 -14.089 1.00 58.25 284 SER A N 1
ATOM 2256 C CA . SER A 1 284 ? 15.888 15.086 -13.262 1.00 58.25 284 SER A CA 1
ATOM 2257 C C . SER A 1 284 ? 16.180 14.878 -11.771 1.00 58.25 284 SER A C 1
ATOM 2259 O O . SER A 1 284 ? 16.554 13.788 -11.336 1.00 58.25 284 SER A O 1
ATOM 2261 N N . GLY A 1 285 ? 16.046 15.947 -10.980 1.00 50.25 285 GLY A N 1
ATOM 2262 C CA . GLY A 1 285 ? 16.152 15.904 -9.516 1.00 50.25 285 GLY A CA 1
ATOM 2263 C C . GLY A 1 285 ? 17.106 16.931 -8.898 1.00 50.25 285 GLY A C 1
ATOM 2264 O O . GLY A 1 285 ? 17.845 17.627 -9.587 1.00 50.25 285 GLY A O 1
ATOM 2265 N N . LEU A 1 286 ? 17.084 17.010 -7.562 1.00 46.97 286 LEU A N 1
ATOM 2266 C CA . LEU A 1 286 ? 17.858 17.954 -6.732 1.00 46.97 286 LEU A CA 1
ATOM 2267 C C . LEU A 1 286 ? 19.383 17.699 -6.718 1.00 46.97 286 LEU A C 1
ATOM 2269 O O . LEU A 1 286 ? 20.127 18.520 -6.184 1.00 46.97 286 LEU A O 1
ATOM 2273 N N . TYR A 1 287 ? 19.861 16.585 -7.290 1.00 54.69 287 TYR A N 1
ATOM 2274 C CA . TYR A 1 287 ? 21.263 16.152 -7.218 1.00 54.69 287 TYR A CA 1
ATOM 2275 C C . TYR A 1 287 ? 21.934 16.089 -8.606 1.00 54.69 287 TYR A C 1
ATOM 2277 O O . TYR A 1 287 ? 21.315 15.618 -9.563 1.00 54.69 287 TYR A O 1
ATOM 2285 N N . PRO A 1 288 ? 23.214 16.495 -8.737 1.00 61.66 288 PRO A N 1
ATOM 2286 C CA . PRO A 1 288 ? 23.959 16.434 -9.993 1.00 61.66 288 PRO A CA 1
ATOM 2287 C C . PRO A 1 288 ? 24.501 15.022 -10.255 1.00 61.66 288 PRO A C 1
ATOM 2289 O O . PRO A 1 288 ? 25.654 14.715 -9.956 1.00 61.66 288 PRO A O 1
ATOM 2292 N N . THR A 1 289 ? 23.660 14.129 -10.777 1.00 64.69 289 THR A N 1
ATOM 2293 C CA . THR A 1 289 ? 24.045 12.735 -11.073 1.00 64.69 289 THR A CA 1
ATOM 2294 C C . THR A 1 289 ? 24.631 12.530 -12.470 1.00 64.69 289 THR A C 1
ATOM 2296 O O . THR A 1 289 ? 25.218 11.476 -12.717 1.00 64.69 289 THR A O 1
ATOM 2299 N N . GLY A 1 290 ? 24.471 13.511 -13.366 1.00 72.44 290 GLY A N 1
ATOM 2300 C CA . GLY A 1 290 ? 24.681 13.360 -14.807 1.00 72.44 290 GLY A CA 1
ATOM 2301 C C . GLY A 1 290 ? 23.561 12.553 -15.476 1.00 72.44 290 GLY A C 1
ATOM 2302 O O . GLY A 1 290 ? 22.876 11.763 -14.818 1.00 72.44 290 GLY A O 1
ATOM 2303 N N . GLY A 1 291 ? 23.357 12.773 -16.777 1.00 85.94 291 GLY A N 1
ATOM 2304 C CA . GLY A 1 291 ? 22.483 11.959 -17.624 1.00 85.94 291 GLY A CA 1
ATOM 2305 C C . GLY A 1 291 ? 23.187 10.706 -18.136 1.00 85.94 291 GLY A C 1
ATOM 2306 O O . GLY A 1 291 ? 24.322 10.401 -17.754 1.00 85.94 291 GLY A O 1
ATOM 2307 N N . GLY A 1 292 ? 22.525 9.963 -19.017 1.00 91.12 292 GLY A N 1
ATOM 2308 C CA . GLY A 1 292 ? 23.083 8.716 -19.529 1.00 91.12 292 GLY A CA 1
ATOM 2309 C C . GLY A 1 292 ? 22.346 8.140 -20.725 1.00 91.12 292 GLY A C 1
ATOM 2310 O O . GLY A 1 292 ? 21.401 8.724 -21.241 1.00 91.12 292 GLY A O 1
ATOM 2311 N N . LEU A 1 293 ? 22.803 6.975 -21.165 1.00 94.19 293 LEU A N 1
ATOM 2312 C CA . LEU A 1 293 ? 22.193 6.183 -22.229 1.00 94.19 293 LEU A CA 1
ATOM 2313 C C . LEU A 1 293 ? 21.996 4.771 -21.709 1.00 94.19 293 LEU A C 1
ATOM 2315 O O . LEU A 1 293 ? 22.903 4.203 -21.097 1.00 94.19 293 LEU A O 1
ATOM 2319 N N . VAL A 1 294 ? 20.824 4.201 -21.942 1.00 94.56 294 VAL A N 1
ATOM 2320 C CA . VAL A 1 294 ? 20.480 2.871 -21.438 1.00 94.56 294 VAL A CA 1
ATOM 2321 C C . VAL A 1 294 ? 19.999 2.016 -22.592 1.00 94.56 294 VAL A C 1
ATOM 2323 O O . VAL A 1 294 ? 19.178 2.453 -23.392 1.00 94.56 294 VAL A O 1
ATOM 2326 N N . ARG A 1 295 ? 20.537 0.806 -22.698 1.00 96.69 295 ARG A N 1
ATOM 2327 C CA . ARG A 1 295 ? 20.135 -0.186 -23.689 1.00 96.69 295 ARG A CA 1
ATOM 2328 C C . ARG A 1 295 ? 19.116 -1.111 -23.052 1.00 96.69 295 ARG A C 1
ATOM 2330 O O . ARG A 1 295 ? 19.424 -1.764 -22.056 1.00 96.69 295 ARG A O 1
ATOM 2337 N N . VAL A 1 296 ? 17.917 -1.141 -23.609 1.00 96.56 296 VAL A N 1
ATOM 2338 C CA . VAL A 1 296 ? 16.745 -1.795 -23.033 1.00 96.56 296 VAL A CA 1
ATOM 2339 C C . VAL A 1 296 ? 16.222 -2.835 -24.011 1.00 96.56 296 VAL A C 1
ATOM 2341 O O . VAL A 1 296 ? 16.001 -2.532 -25.182 1.00 96.56 296 VAL A O 1
ATOM 2344 N N . LYS A 1 297 ? 16.013 -4.057 -23.532 1.00 95.62 297 LYS A N 1
ATOM 2345 C CA . LYS A 1 297 ? 15.325 -5.119 -24.268 1.00 95.62 297 LYS A CA 1
ATOM 2346 C C . LYS A 1 297 ? 13.817 -5.037 -24.022 1.00 95.62 297 LYS A C 1
ATOM 2348 O O . LYS A 1 297 ? 13.387 -4.542 -22.976 1.00 95.62 297 LYS A O 1
ATOM 2353 N N . GLU A 1 298 ? 13.019 -5.551 -24.955 1.00 94.88 298 GLU A N 1
ATOM 2354 C CA . GLU A 1 298 ? 11.573 -5.704 -24.754 1.00 94.88 298 GLU A CA 1
ATOM 2355 C C . GLU A 1 298 ? 11.291 -6.427 -23.425 1.00 94.88 298 GLU A C 1
ATOM 2357 O O . GLU A 1 298 ? 11.978 -7.384 -23.062 1.00 94.88 298 GLU A O 1
ATOM 2362 N N . GLY A 1 299 ? 10.324 -5.920 -22.659 1.00 90.56 299 GLY A N 1
ATOM 2363 C CA . GLY A 1 299 ? 10.061 -6.339 -21.278 1.00 90.56 299 GLY A CA 1
ATOM 2364 C C . GLY A 1 299 ? 10.812 -5.530 -20.209 1.00 90.56 299 GLY A C 1
ATOM 2365 O O . GLY A 1 299 ? 10.481 -5.628 -19.029 1.00 90.56 299 GLY A O 1
ATOM 2366 N N . GLY A 1 300 ? 11.766 -4.673 -20.594 1.00 90.69 300 GLY A N 1
ATOM 2367 C CA . GLY A 1 300 ? 12.407 -3.688 -19.711 1.00 90.69 300 GLY A CA 1
ATOM 2368 C C . GLY A 1 300 ? 13.737 -4.105 -19.085 1.00 90.69 300 GLY A C 1
ATOM 2369 O O . GLY A 1 300 ? 14.249 -3.400 -18.213 1.00 90.69 300 GLY A O 1
ATOM 2370 N N . GLU A 1 301 ? 14.329 -5.218 -19.505 1.00 93.12 301 GLU A N 1
ATOM 2371 C CA . GLU A 1 301 ? 15.681 -5.589 -19.078 1.00 93.12 301 GLU A CA 1
ATOM 2372 C C . GLU A 1 301 ? 16.706 -4.562 -19.593 1.00 93.12 301 GLU A C 1
ATOM 2374 O O . GLU A 1 301 ? 16.779 -4.302 -20.794 1.00 93.12 301 GLU A O 1
ATOM 2379 N N . ILE A 1 302 ? 17.505 -3.975 -18.694 1.00 92.94 302 ILE A N 1
ATOM 2380 C CA . ILE A 1 302 ? 18.587 -3.046 -19.055 1.00 92.94 302 ILE A CA 1
ATOM 2381 C C . ILE A 1 302 ? 19.872 -3.852 -19.244 1.00 92.94 302 ILE A C 1
ATOM 2383 O O . ILE A 1 302 ? 20.457 -4.331 -18.270 1.00 92.94 302 ILE A O 1
ATOM 2387 N N . THR A 1 303 ? 20.320 -3.975 -20.490 1.00 92.44 303 THR A N 1
ATOM 2388 C CA . THR A 1 303 ? 21.480 -4.797 -20.862 1.00 92.44 303 THR A CA 1
ATOM 2389 C C . THR A 1 303 ? 22.786 -4.009 -20.854 1.00 92.44 303 THR A C 1
ATOM 2391 O O . THR A 1 303 ? 23.833 -4.573 -20.561 1.00 92.44 303 THR A O 1
ATOM 2394 N N . ASP A 1 304 ? 22.731 -2.704 -21.138 1.00 91.50 304 ASP A N 1
ATOM 2395 C CA . ASP A 1 304 ? 23.886 -1.803 -21.082 1.00 91.50 304 ASP A CA 1
ATOM 2396 C C . ASP A 1 304 ? 23.490 -0.425 -20.549 1.00 91.50 304 ASP A C 1
ATOM 2398 O O . ASP A 1 304 ? 22.356 0.031 -20.683 1.00 91.50 304 ASP A O 1
ATOM 2402 N N . VAL A 1 305 ? 24.465 0.260 -19.957 1.00 91.31 305 VAL A N 1
ATOM 2403 C CA . VAL A 1 305 ? 24.337 1.638 -19.472 1.00 91.31 305 VAL A CA 1
ATOM 2404 C C . VAL A 1 305 ? 25.577 2.407 -19.918 1.00 91.31 305 VAL A C 1
ATOM 2406 O O . VAL A 1 305 ? 26.667 1.846 -19.939 1.00 91.31 305 VAL A O 1
ATOM 2409 N N . LEU A 1 306 ? 25.478 3.690 -20.240 1.00 91.56 306 LEU A N 1
ATOM 2410 C CA . LEU A 1 306 ? 26.589 4.617 -20.502 1.00 91.56 306 LEU A CA 1
ATOM 2411 C C . LEU A 1 306 ? 26.294 5.937 -19.778 1.00 91.56 306 LEU A C 1
ATOM 2413 O O . LEU A 1 306 ? 25.138 6.328 -19.649 1.00 91.56 306 LEU A O 1
ATOM 2417 N N . GLY A 1 307 ? 27.330 6.600 -19.270 1.00 90.06 307 GLY A N 1
ATOM 2418 C CA . GLY A 1 307 ? 27.197 7.872 -18.557 1.00 90.06 307 GLY A CA 1
ATOM 2419 C C . GLY A 1 307 ? 26.957 7.742 -17.061 1.00 90.06 307 GLY A C 1
ATOM 2420 O O . GLY A 1 307 ? 27.626 6.927 -16.421 1.00 90.06 307 GLY A O 1
ATOM 2421 N N . PHE A 1 308 ? 26.072 8.572 -16.500 1.00 86.12 308 PHE A N 1
ATOM 2422 C CA . PHE A 1 308 ? 25.871 8.724 -15.054 1.00 86.12 308 PHE A CA 1
ATOM 2423 C C . PHE A 1 308 ? 27.154 9.166 -14.321 1.00 86.12 308 PHE A C 1
ATOM 2425 O O . PHE A 1 308 ? 27.499 8.636 -13.264 1.00 86.12 308 PHE A O 1
ATOM 2432 N N . GLY A 1 309 ? 27.903 10.102 -14.920 1.00 81.69 309 GLY A N 1
ATOM 2433 C CA . GLY A 1 309 ? 29.193 10.585 -14.413 1.00 81.69 309 GLY A CA 1
ATOM 2434 C C . GLY A 1 309 ? 30.402 9.730 -14.815 1.00 81.69 309 GLY A C 1
ATOM 2435 O O . GLY A 1 309 ? 31.522 10.045 -14.422 1.00 81.69 309 GLY A O 1
ATOM 2436 N N . ALA A 1 310 ? 30.198 8.670 -15.604 1.00 85.94 310 ALA A N 1
ATOM 2437 C CA . ALA A 1 310 ? 31.252 7.827 -16.174 1.00 85.94 310 ALA A CA 1
ATOM 2438 C C . ALA A 1 310 ? 31.329 7.968 -17.706 1.00 85.94 310 ALA A C 1
ATOM 2440 O O . ALA A 1 310 ? 30.539 8.681 -18.323 1.00 85.94 310 ALA A O 1
ATOM 2441 N N . ASN A 1 311 ? 32.292 7.289 -18.343 1.00 89.38 311 ASN A N 1
ATOM 2442 C CA . ASN A 1 311 ? 32.532 7.349 -19.797 1.00 89.38 311 ASN A CA 1
ATOM 2443 C C . ASN A 1 311 ? 32.784 8.778 -20.326 1.00 89.38 311 ASN A C 1
ATOM 2445 O O . ASN A 1 311 ? 32.612 9.046 -21.515 1.00 89.38 311 ASN A O 1
ATOM 2449 N N . GLY A 1 312 ? 33.139 9.708 -19.435 1.00 87.81 312 GLY A N 1
ATOM 2450 C CA . GLY A 1 312 ? 33.276 11.126 -19.729 1.00 87.81 312 GLY A CA 1
ATOM 2451 C C . GLY A 1 312 ? 31.952 11.868 -19.919 1.00 87.81 312 GLY A C 1
ATOM 2452 O O . GLY A 1 312 ? 32.022 13.031 -20.292 1.00 87.81 312 GLY A O 1
ATOM 2453 N N . ILE A 1 313 ? 30.787 11.244 -19.699 1.00 90.06 313 ILE A N 1
ATOM 2454 C CA . ILE A 1 313 ? 29.446 11.838 -19.849 1.00 90.06 313 ILE A CA 1
ATOM 2455 C C . ILE A 1 313 ? 28.990 12.346 -18.482 1.00 90.06 313 ILE A C 1
ATOM 2457 O O . ILE A 1 313 ? 28.735 11.561 -17.563 1.00 90.06 313 ILE A O 1
ATOM 2461 N N . THR A 1 314 ? 28.912 13.665 -18.341 1.00 83.00 314 THR A N 1
ATOM 2462 C CA . THR A 1 314 ? 28.691 14.320 -17.043 1.00 83.00 314 THR A CA 1
ATOM 2463 C C . THR A 1 314 ? 27.406 15.128 -16.994 1.00 83.00 314 THR A C 1
ATOM 2465 O O . THR A 1 314 ? 26.959 15.471 -15.904 1.00 83.00 314 THR A O 1
ATOM 2468 N N . ASN A 1 315 ? 26.800 15.414 -18.147 1.00 86.81 315 ASN A N 1
ATOM 2469 C CA . ASN A 1 315 ? 25.585 16.211 -18.252 1.00 86.81 315 ASN A CA 1
ATOM 2470 C C . ASN A 1 315 ? 24.398 15.386 -18.776 1.00 86.81 315 ASN A C 1
ATOM 2472 O O . ASN A 1 315 ? 24.511 14.176 -18.977 1.00 86.81 315 ASN A O 1
ATOM 2476 N N . SER A 1 316 ? 23.242 16.031 -18.953 1.00 87.94 316 SER A N 1
ATOM 2477 C CA . SER A 1 316 ? 22.031 15.385 -19.475 1.00 87.94 316 SER A CA 1
ATOM 2478 C C . SER A 1 316 ? 22.221 14.935 -20.917 1.00 87.94 316 SER A C 1
ATOM 2480 O O . SER A 1 316 ? 22.868 15.636 -21.693 1.00 87.94 316 SER A O 1
ATOM 2482 N N . VAL A 1 317 ? 21.621 13.800 -21.278 1.00 91.88 317 VAL A N 1
ATOM 2483 C CA . VAL A 1 317 ? 21.590 13.308 -22.658 1.00 91.88 317 VAL A CA 1
ATOM 2484 C C . VAL A 1 317 ? 20.153 13.361 -23.156 1.00 91.88 317 VAL A C 1
ATOM 2486 O O . VAL A 1 317 ? 19.272 12.779 -22.527 1.00 91.88 317 VAL A O 1
ATOM 2489 N N . PHE A 1 318 ? 19.933 14.060 -24.266 1.00 91.25 318 PHE A N 1
ATOM 2490 C CA . PHE A 1 318 ? 18.591 14.373 -24.769 1.00 91.25 318 PHE A CA 1
ATOM 2491 C C . PHE A 1 318 ? 18.208 13.560 -26.001 1.00 91.25 318 PHE A C 1
ATOM 2493 O O . PHE A 1 318 ? 17.052 13.217 -26.195 1.00 91.25 318 PHE A O 1
ATOM 2500 N N . ALA A 1 319 ? 19.183 13.139 -26.805 1.00 94.19 319 ALA A N 1
ATOM 2501 C CA . ALA A 1 319 ? 18.889 12.298 -27.952 1.00 94.19 319 ALA A CA 1
ATOM 2502 C C . ALA A 1 319 ? 20.068 11.412 -28.337 1.00 94.19 319 ALA A C 1
ATOM 2504 O O . ALA A 1 319 ? 21.227 11.760 -28.090 1.00 94.19 319 ALA A O 1
ATOM 2505 N N . CYS A 1 320 ? 19.778 10.280 -28.985 1.00 96.88 320 CYS A N 1
ATOM 2506 C CA . CYS A 1 320 ? 20.793 9.325 -29.411 1.00 96.88 320 CYS A CA 1
ATOM 2507 C C . CYS A 1 320 ? 20.477 8.660 -30.755 1.00 96.88 320 CYS A C 1
ATOM 2509 O O . CYS A 1 320 ? 19.324 8.555 -31.164 1.00 96.88 320 CYS A O 1
ATOM 2511 N N . GLN A 1 321 ? 21.526 8.231 -31.456 1.00 96.69 321 GLN A N 1
ATOM 2512 C CA . GLN A 1 321 ? 21.453 7.591 -32.764 1.00 96.69 321 GLN A CA 1
ATOM 2513 C C . GLN A 1 321 ? 22.649 6.660 -32.975 1.00 96.69 321 GLN A C 1
ATOM 2515 O O . GLN A 1 321 ? 23.800 7.065 -32.825 1.00 96.69 321 GLN A O 1
ATOM 2520 N N . LEU A 1 322 ? 22.393 5.425 -33.406 1.00 96.50 322 LEU A N 1
ATOM 2521 C CA . LEU A 1 322 ? 23.441 4.487 -33.809 1.00 96.50 322 LEU A CA 1
ATOM 2522 C C . LEU A 1 322 ? 23.926 4.745 -35.238 1.00 96.50 322 LEU A C 1
ATOM 2524 O O . LEU A 1 322 ? 23.150 5.103 -36.129 1.00 96.50 322 LEU A O 1
ATOM 2528 N N . GLY A 1 323 ? 25.207 4.483 -35.474 1.00 93.88 323 GLY A N 1
ATOM 2529 C CA . GLY A 1 323 ? 25.807 4.484 -36.800 1.00 93.88 323 GLY A CA 1
ATOM 2530 C C . GLY A 1 323 ? 27.193 3.851 -36.813 1.00 93.88 323 GLY A C 1
ATOM 2531 O O . GLY A 1 323 ? 27.522 3.020 -35.967 1.00 93.88 323 GLY A O 1
ATOM 2532 N N . THR A 1 324 ? 27.996 4.212 -37.809 1.00 91.75 324 THR A N 1
ATOM 2533 C CA . THR A 1 324 ? 29.339 3.653 -38.020 1.00 91.75 324 THR A CA 1
ATOM 2534 C C . THR A 1 324 ? 30.337 4.749 -38.346 1.00 91.75 324 THR A C 1
ATOM 2536 O O . THR A 1 324 ? 30.006 5.673 -39.089 1.00 91.75 324 THR A O 1
ATOM 2539 N N . ASP A 1 325 ? 31.556 4.641 -37.828 1.00 88.19 325 ASP A N 1
ATOM 2540 C CA . ASP A 1 325 ? 32.628 5.594 -38.123 1.00 88.19 325 ASP A CA 1
ATOM 2541 C C . ASP A 1 325 ? 33.405 5.277 -39.415 1.00 88.19 325 ASP A C 1
ATOM 2543 O O . ASP A 1 325 ? 32.979 4.508 -40.290 1.00 88.19 325 ASP A O 1
ATOM 2547 N N . ASP A 1 326 ? 34.543 5.952 -39.573 1.00 83.81 326 ASP A N 1
ATOM 2548 C CA . ASP A 1 326 ? 35.425 5.809 -40.723 1.00 83.81 326 ASP A CA 1
ATOM 2549 C C . ASP A 1 326 ? 36.051 4.410 -40.803 1.00 83.81 326 ASP A C 1
ATOM 2551 O O . ASP A 1 326 ? 36.151 3.872 -41.907 1.00 83.81 326 ASP A O 1
ATOM 2555 N N . ASP A 1 327 ? 36.307 3.790 -39.649 1.00 84.38 327 ASP A N 1
ATOM 2556 C CA . ASP A 1 327 ? 36.913 2.464 -39.490 1.00 84.38 327 ASP A CA 1
ATOM 2557 C C . ASP A 1 327 ? 35.880 1.320 -39.508 1.00 84.38 327 ASP A C 1
ATOM 2559 O O . ASP A 1 327 ? 36.224 0.148 -39.356 1.00 84.38 327 ASP A O 1
ATOM 2563 N N . GLY A 1 328 ? 34.596 1.645 -39.698 1.00 83.44 328 GLY A N 1
ATOM 2564 C CA . GLY A 1 328 ? 33.500 0.675 -39.737 1.00 83.44 328 GLY A CA 1
ATOM 2565 C C . GLY A 1 328 ? 33.046 0.189 -38.360 1.00 83.44 328 GLY A C 1
ATOM 2566 O O . GLY A 1 328 ? 32.196 -0.700 -38.282 1.00 83.44 328 GLY A O 1
ATOM 2567 N N . LYS A 1 329 ? 33.558 0.780 -37.277 1.00 90.62 329 LYS A N 1
ATOM 2568 C CA . LYS A 1 329 ? 33.153 0.450 -35.911 1.00 90.62 329 LYS A CA 1
ATOM 2569 C C . LYS A 1 329 ? 31.798 1.061 -35.592 1.00 90.62 329 LYS A C 1
ATOM 2571 O O . LYS A 1 329 ? 31.462 2.152 -36.062 1.00 90.62 329 LYS A O 1
ATOM 2576 N N . HIS A 1 330 ? 31.017 0.363 -34.775 1.00 95.44 330 HIS A N 1
ATOM 2577 C CA . HIS A 1 330 ? 29.709 0.839 -34.346 1.00 95.44 330 HIS A CA 1
ATOM 2578 C C . HIS A 1 330 ? 29.852 1.950 -33.309 1.00 95.44 330 HIS A C 1
ATOM 2580 O O . HIS A 1 330 ? 30.594 1.839 -32.335 1.00 95.44 330 HIS A O 1
ATOM 2586 N N . GLN A 1 331 ? 29.130 3.038 -33.542 1.00 95.69 331 GLN A N 1
ATOM 2587 C CA . GLN A 1 331 ? 29.152 4.222 -32.700 1.00 95.69 331 GLN A CA 1
ATOM 2588 C C . GLN A 1 331 ? 27.733 4.562 -32.271 1.00 95.69 331 GLN A C 1
ATOM 2590 O O . GLN A 1 331 ? 26.809 4.541 -33.087 1.00 95.69 331 GLN A O 1
ATOM 2595 N N . LEU A 1 332 ? 27.588 4.927 -31.004 1.00 97.56 332 LEU A N 1
ATOM 2596 C CA . LEU A 1 332 ? 26.412 5.606 -30.492 1.00 97.56 332 LEU A CA 1
ATOM 2597 C C . LEU A 1 332 ? 26.716 7.105 -30.449 1.00 97.56 332 LEU A C 1
ATOM 2599 O O . LEU A 1 332 ? 27.593 7.553 -29.706 1.00 97.56 332 LEU A O 1
ATOM 2603 N N . PHE A 1 333 ? 26.020 7.863 -31.291 1.00 97.44 333 PHE A N 1
ATOM 2604 C CA . PHE A 1 333 ? 26.057 9.321 -31.325 1.00 97.44 333 PHE A CA 1
ATOM 2605 C C . PHE A 1 333 ? 24.977 9.870 -30.405 1.00 97.44 333 PHE A C 1
ATOM 2607 O O . PHE A 1 333 ? 23.868 9.340 -30.392 1.00 97.44 333 PHE A O 1
ATOM 2614 N N . PHE A 1 334 ? 25.273 10.919 -29.646 1.00 97.12 334 PHE A N 1
ATOM 2615 C CA . PHE A 1 334 ? 24.305 11.488 -28.713 1.00 97.12 334 PHE A CA 1
ATOM 2616 C C . PHE A 1 334 ? 24.524 12.979 -28.464 1.00 97.12 334 PHE A C 1
ATOM 2618 O O . PHE A 1 334 ? 25.627 13.498 -28.661 1.00 97.12 334 PHE A O 1
ATOM 2625 N N . MET A 1 335 ? 23.453 13.648 -28.038 1.00 95.00 335 MET A N 1
ATOM 2626 C CA . MET A 1 335 ? 23.420 15.080 -27.747 1.00 95.00 335 MET A CA 1
ATOM 2627 C C . MET A 1 335 ? 23.447 15.284 -26.233 1.00 95.00 335 MET A C 1
ATOM 2629 O O . MET A 1 335 ? 22.530 14.858 -25.530 1.00 95.00 335 MET A O 1
ATOM 2633 N N . GLU A 1 336 ? 24.515 15.899 -25.732 1.00 92.06 336 GLU A N 1
ATOM 2634 C CA . GLU A 1 336 ? 24.730 16.156 -24.308 1.00 92.06 336 GLU A CA 1
ATOM 2635 C C . GLU A 1 336 ? 24.668 17.657 -24.011 1.00 92.06 336 GLU A C 1
ATOM 2637 O O . GLU A 1 336 ? 25.294 18.445 -24.719 1.00 92.06 336 GLU A O 1
ATOM 2642 N N . ALA A 1 337 ? 23.959 18.057 -22.951 1.00 86.44 337 ALA A N 1
ATOM 2643 C CA . ALA A 1 337 ? 23.933 19.444 -22.485 1.00 86.44 337 ALA A CA 1
ATOM 2644 C C . ALA A 1 337 ? 23.704 19.563 -20.965 1.00 86.44 337 ALA A C 1
ATOM 2646 O O . ALA A 1 337 ? 23.117 18.689 -20.327 1.00 86.44 337 ALA A O 1
ATOM 2647 N N . VAL A 1 338 ? 24.177 20.669 -20.376 1.00 72.12 338 VAL A N 1
ATOM 2648 C CA . VAL A 1 338 ? 24.188 20.932 -18.917 1.00 72.12 338 VAL A CA 1
ATOM 2649 C C . VAL A 1 338 ? 22.786 21.000 -18.293 1.00 72.12 338 VAL A C 1
ATOM 2651 O O . VAL A 1 338 ? 22.609 20.614 -17.141 1.00 72.12 338 VAL A O 1
ATOM 2654 N N . THR A 1 339 ? 21.776 21.484 -19.016 1.00 63.19 339 THR A N 1
ATOM 2655 C CA . THR A 1 339 ? 20.403 21.601 -18.500 1.00 63.19 339 THR A CA 1
ATOM 2656 C C . THR A 1 339 ? 19.375 21.570 -19.626 1.00 63.19 339 THR A C 1
ATOM 2658 O O . THR A 1 339 ? 19.685 21.931 -20.758 1.00 63.19 339 THR A O 1
ATOM 2661 N N . ALA A 1 340 ? 18.149 21.161 -19.289 1.00 57.12 340 ALA A N 1
ATOM 2662 C CA . ALA A 1 340 ? 16.987 21.143 -20.176 1.00 57.12 340 ALA A CA 1
ATOM 2663 C C . ALA A 1 340 ? 16.300 22.518 -20.339 1.00 57.12 340 ALA A C 1
ATOM 2665 O O . ALA A 1 340 ? 15.330 22.626 -21.080 1.00 57.12 340 ALA A O 1
ATOM 2666 N N . TYR A 1 341 ? 16.715 23.561 -19.602 1.00 54.41 341 TYR A N 1
ATOM 2667 C CA . TYR A 1 341 ? 15.821 24.697 -19.348 1.00 54.41 341 TYR A CA 1
ATOM 2668 C C . TYR A 1 341 ? 16.016 25.960 -20.198 1.00 54.41 341 TYR A C 1
ATOM 2670 O O . TYR A 1 341 ? 16.980 26.715 -20.032 1.00 54.41 341 TYR A O 1
ATOM 2678 N N . ASP A 1 342 ? 14.911 26.293 -20.878 1.00 44.25 342 ASP A N 1
ATOM 2679 C CA . ASP A 1 342 ? 14.396 27.630 -21.214 1.00 44.25 342 ASP A CA 1
ATOM 2680 C C . ASP A 1 342 ? 14.671 28.692 -20.125 1.00 44.25 342 ASP A C 1
ATOM 2682 O O . ASP A 1 342 ? 14.932 29.846 -20.446 1.00 44.25 342 ASP A O 1
ATOM 2686 N N . HIS A 1 343 ? 14.674 28.330 -18.835 1.00 41.28 343 HIS A N 1
ATOM 2687 C CA . HIS A 1 343 ? 14.926 29.242 -17.707 1.00 41.28 343 HIS A CA 1
ATOM 2688 C C . HIS A 1 343 ? 16.335 29.871 -17.724 1.00 41.28 343 HIS A C 1
ATOM 2690 O O . HIS A 1 343 ? 16.499 31.004 -17.268 1.00 41.28 343 HIS A O 1
ATOM 2696 N N . LEU A 1 344 ? 17.358 29.177 -18.239 1.00 43.94 344 LEU A N 1
ATOM 2697 C CA . LEU A 1 344 ? 18.711 29.740 -18.362 1.00 43.94 344 LEU A CA 1
ATOM 2698 C C . LEU A 1 344 ? 18.796 30.700 -19.561 1.00 43.94 344 LEU A C 1
ATOM 2700 O O . LEU A 1 344 ? 19.401 31.760 -19.465 1.00 43.94 344 LEU A O 1
ATOM 2704 N N . ILE A 1 345 ? 18.107 30.381 -20.662 1.00 47.59 345 ILE A N 1
ATOM 2705 C CA . ILE A 1 345 ? 17.984 31.248 -21.846 1.00 47.59 345 ILE A CA 1
ATOM 2706 C C . ILE A 1 345 ? 17.173 32.514 -21.514 1.00 47.59 345 ILE A C 1
ATOM 2708 O O . ILE A 1 345 ? 17.510 33.601 -21.977 1.00 47.59 345 ILE A O 1
ATOM 2712 N N . TRP A 1 346 ? 16.138 32.393 -20.676 1.00 45.09 346 TRP A N 1
ATOM 2713 C CA . TRP A 1 346 ? 15.286 33.504 -20.233 1.00 45.09 346 TRP A CA 1
ATOM 2714 C C . TRP A 1 346 ? 15.976 34.427 -19.215 1.00 45.09 346 TRP A C 1
ATOM 2716 O O . TRP A 1 346 ? 15.688 35.621 -19.180 1.00 45.09 346 TRP A O 1
ATOM 2726 N N . LYS A 1 347 ? 16.882 33.882 -18.388 1.00 43.75 347 LYS A N 1
ATOM 2727 C CA . LYS A 1 347 ? 17.598 34.612 -17.328 1.00 43.75 347 LYS A CA 1
ATOM 2728 C C . LYS A 1 347 ? 18.953 35.173 -17.781 1.00 43.75 347 LYS A C 1
ATOM 2730 O O . LYS A 1 347 ? 19.257 36.319 -17.467 1.00 43.75 347 LYS A O 1
ATOM 2735 N N . ASP A 1 348 ? 19.733 34.382 -18.519 1.00 48.81 348 ASP A N 1
ATOM 2736 C CA . ASP A 1 348 ? 21.144 34.649 -18.845 1.00 48.81 348 ASP A CA 1
ATOM 2737 C C . ASP A 1 348 ? 21.409 34.754 -20.370 1.00 48.81 348 ASP A C 1
ATOM 2739 O O . ASP A 1 348 ? 22.521 35.073 -20.793 1.00 48.81 348 ASP A O 1
ATOM 2743 N N . GLY A 1 349 ? 20.384 34.542 -21.208 1.00 51.03 349 GLY A N 1
ATOM 2744 C CA . GLY A 1 349 ? 20.421 34.708 -22.667 1.00 51.03 349 GLY A CA 1
ATOM 2745 C C . GLY A 1 349 ? 20.893 33.470 -23.462 1.00 51.03 349 GLY A C 1
ATOM 2746 O O . GLY A 1 349 ? 21.577 32.598 -22.924 1.00 51.03 349 GLY A O 1
ATOM 2747 N N . PRO A 1 350 ? 20.586 33.375 -24.777 1.00 53.41 350 PRO A N 1
ATOM 2748 C CA . PRO A 1 350 ? 20.965 32.229 -25.624 1.00 53.41 350 PRO A CA 1
ATOM 2749 C C . PRO A 1 350 ? 22.484 32.002 -25.753 1.00 53.41 350 PRO A C 1
ATOM 2751 O O . PRO A 1 350 ? 22.934 30.876 -25.964 1.00 53.41 350 PRO A O 1
ATOM 2754 N N . GLU A 1 351 ? 23.295 33.057 -25.620 1.00 55.53 351 GLU A N 1
ATOM 2755 C CA . GLU A 1 351 ? 24.760 32.968 -25.726 1.00 55.53 351 GLU A CA 1
ATOM 2756 C C . GLU A 1 351 ? 25.413 32.248 -24.537 1.00 55.53 351 GLU A C 1
ATOM 2758 O O . GLU A 1 351 ? 26.463 31.623 -24.701 1.00 55.53 351 GLU A O 1
ATOM 2763 N N . ALA A 1 352 ? 24.787 32.278 -23.355 1.00 52.09 352 ALA A N 1
ATOM 2764 C CA . ALA A 1 352 ? 25.233 31.505 -22.197 1.00 52.09 352 ALA A CA 1
ATOM 2765 C C . ALA A 1 352 ? 24.975 29.995 -22.383 1.00 52.09 352 ALA A C 1
ATOM 2767 O O . ALA A 1 352 ? 25.731 29.171 -21.867 1.00 52.09 352 ALA A O 1
ATOM 2768 N N . ALA A 1 353 ? 23.952 29.630 -23.169 1.00 53.09 353 ALA A N 1
ATOM 2769 C CA . ALA A 1 353 ? 23.576 28.246 -23.467 1.00 53.09 353 ALA A CA 1
ATOM 2770 C C . ALA A 1 353 ? 24.430 27.603 -24.579 1.00 53.09 353 ALA A C 1
ATOM 2772 O O . ALA A 1 353 ? 24.792 26.434 -24.457 1.00 53.09 353 ALA A O 1
ATOM 2773 N N . ARG A 1 354 ? 24.845 28.371 -25.605 1.00 58.34 354 ARG A N 1
ATOM 2774 C CA . ARG A 1 354 ? 25.714 27.896 -26.716 1.00 58.34 354 ARG A CA 1
ATOM 2775 C C . ARG A 1 354 ? 26.982 27.172 -26.271 1.00 58.34 354 ARG A C 1
ATOM 2777 O O . ARG A 1 354 ? 27.493 26.319 -26.986 1.00 58.34 354 ARG A O 1
ATOM 2784 N N . LYS A 1 355 ? 27.523 27.532 -25.107 1.00 56.56 355 LYS A N 1
ATOM 2785 C CA . LYS A 1 355 ? 28.812 27.015 -24.625 1.00 56.56 355 LYS A CA 1
ATOM 2786 C C . LYS A 1 355 ? 28.740 25.597 -24.048 1.00 56.56 355 LYS A C 1
ATOM 2788 O O . LYS A 1 355 ? 29.783 25.069 -23.677 1.00 56.56 355 LYS A O 1
ATOM 2793 N N . ASN A 1 356 ? 27.551 24.993 -23.967 1.00 69.19 356 ASN A N 1
ATOM 2794 C CA . ASN A 1 356 ? 27.319 23.802 -23.149 1.00 69.19 356 ASN A CA 1
ATOM 2795 C C . ASN A 1 356 ? 26.680 22.608 -23.882 1.00 69.19 356 ASN A C 1
ATOM 2797 O O . ASN A 1 356 ? 26.628 21.531 -23.288 1.00 69.19 356 ASN A O 1
ATOM 2801 N N . GLY A 1 357 ? 26.196 22.766 -25.120 1.00 86.12 357 GLY A N 1
ATOM 2802 C CA . GLY A 1 357 ? 25.665 21.663 -25.927 1.00 86.12 357 GLY A CA 1
ATOM 2803 C C . GLY A 1 357 ? 26.744 21.004 -26.790 1.00 86.12 357 GLY A C 1
ATOM 2804 O O . GLY A 1 357 ? 27.509 21.684 -27.476 1.00 86.12 357 GLY A O 1
ATOM 2805 N N . LEU A 1 358 ? 26.800 19.673 -26.761 1.00 92.56 358 LEU A N 1
ATOM 2806 C CA . LEU A 1 358 ? 27.812 18.859 -27.433 1.00 92.56 358 LEU A CA 1
ATOM 2807 C C . LEU A 1 358 ? 27.163 17.720 -28.226 1.00 92.56 358 LEU A C 1
ATOM 2809 O O . LEU A 1 358 ? 26.279 17.028 -27.725 1.00 92.56 358 LEU A O 1
ATOM 2813 N N . MET A 1 359 ? 27.679 17.450 -29.425 1.00 94.88 359 MET A N 1
ATOM 2814 C CA . MET A 1 359 ? 27.498 16.162 -30.093 1.00 94.88 359 MET A CA 1
ATOM 2815 C C . MET A 1 359 ? 28.680 15.268 -29.747 1.00 94.88 359 MET A C 1
ATOM 2817 O O . MET A 1 359 ? 29.842 15.611 -30.003 1.00 94.88 359 MET A O 1
ATOM 2821 N N . ARG A 1 360 ? 28.388 14.088 -29.210 1.00 96.00 360 ARG A N 1
ATOM 2822 C CA . ARG A 1 360 ? 29.401 13.132 -28.769 1.00 96.00 360 ARG A CA 1
ATOM 2823 C C . ARG A 1 360 ? 29.220 11.775 -29.421 1.00 96.00 360 ARG A C 1
ATOM 2825 O O . ARG A 1 360 ? 28.162 11.461 -29.958 1.00 96.00 360 ARG A O 1
ATOM 2832 N N . ALA A 1 361 ? 30.285 10.983 -29.389 1.00 96.50 361 ALA A N 1
ATOM 2833 C CA . ALA A 1 361 ? 30.297 9.618 -29.887 1.00 96.50 361 ALA A CA 1
ATOM 2834 C C . ALA A 1 361 ? 31.034 8.687 -28.932 1.00 96.50 361 ALA A C 1
ATOM 2836 O O . ALA A 1 361 ? 32.085 9.040 -28.391 1.00 96.50 361 ALA A O 1
ATOM 2837 N N . ILE A 1 362 ? 30.518 7.474 -28.788 1.00 95.75 362 ILE A N 1
ATOM 2838 C CA . ILE A 1 362 ? 31.146 6.398 -28.025 1.00 95.75 362 ILE A CA 1
ATOM 2839 C C . ILE A 1 362 ? 30.998 5.074 -28.777 1.00 95.75 362 ILE A C 1
ATOM 2841 O O . ILE A 1 362 ? 29.960 4.810 -29.384 1.00 95.75 362 ILE A O 1
ATOM 2845 N N . GLU A 1 363 ? 32.056 4.264 -28.772 1.00 94.75 363 GLU A N 1
ATOM 2846 C CA . GLU A 1 363 ? 32.060 2.958 -29.435 1.00 94.75 363 GLU A CA 1
ATOM 2847 C C . GLU A 1 363 ? 31.159 1.982 -28.668 1.00 94.75 363 GLU A C 1
ATOM 2849 O O . GLU A 1 363 ? 31.214 1.906 -27.439 1.00 94.75 363 GLU A O 1
ATOM 2854 N N . VAL A 1 364 ? 30.328 1.237 -29.398 1.00 94.75 364 VAL A N 1
ATOM 2855 C CA . VAL A 1 364 ? 29.407 0.233 -28.848 1.00 94.75 364 VAL A CA 1
ATOM 2856 C C . VAL A 1 364 ? 29.554 -1.085 -29.599 1.00 94.75 364 VAL A C 1
ATOM 2858 O O . VAL A 1 364 ? 30.040 -1.123 -30.724 1.00 94.75 364 VAL A O 1
ATOM 2861 N N . LYS A 1 365 ? 29.139 -2.190 -28.976 1.00 91.69 365 LYS A N 1
ATOM 2862 C CA . LYS A 1 365 ? 29.297 -3.533 -29.559 1.00 91.69 365 LYS A CA 1
ATOM 2863 C C . LYS A 1 365 ? 28.278 -3.837 -30.655 1.00 91.69 365 LYS A C 1
ATOM 2865 O O . LYS A 1 365 ? 28.608 -4.528 -31.613 1.00 91.69 365 LYS A O 1
ATOM 2870 N N . VAL A 1 366 ? 27.054 -3.335 -30.504 1.00 94.06 366 VAL A N 1
ATOM 2871 C CA . VAL A 1 366 ? 25.924 -3.651 -31.384 1.00 94.06 366 VAL A CA 1
ATOM 2872 C C . VAL A 1 366 ? 25.618 -2.445 -32.265 1.00 94.06 366 VAL A C 1
ATOM 2874 O O . VAL A 1 366 ? 25.479 -1.323 -31.779 1.00 94.06 366 VAL A O 1
ATOM 2877 N N . GLY A 1 367 ? 25.557 -2.676 -33.576 1.00 91.19 367 GLY A N 1
ATOM 2878 C CA . GLY A 1 367 ? 25.261 -1.653 -34.575 1.00 91.19 367 GLY A CA 1
ATOM 2879 C C . GLY A 1 367 ? 23.766 -1.339 -34.719 1.00 91.19 367 GLY A C 1
ATOM 2880 O O . GLY A 1 367 ? 22.928 -1.971 -34.078 1.00 91.19 367 GLY A O 1
ATOM 2881 N N . PRO A 1 368 ? 23.410 -0.374 -35.587 1.00 91.75 368 PRO A N 1
ATOM 2882 C CA . PRO A 1 368 ? 22.019 0.018 -35.810 1.00 91.75 368 PRO A CA 1
ATOM 2883 C C . PRO A 1 368 ? 21.183 -1.130 -36.382 1.00 91.75 368 PRO A C 1
ATOM 2885 O O . PRO A 1 368 ? 21.673 -1.902 -37.210 1.00 91.75 368 PRO A O 1
ATOM 2888 N N . ALA A 1 369 ? 19.903 -1.177 -36.008 1.00 88.69 369 ALA A N 1
ATOM 2889 C CA . ALA A 1 369 ? 18.919 -2.019 -36.672 1.00 88.69 369 ALA A CA 1
ATOM 2890 C C . ALA A 1 369 ? 18.837 -1.626 -38.153 1.00 88.69 369 ALA A C 1
ATOM 2892 O O . ALA A 1 369 ? 18.717 -0.442 -38.482 1.00 88.69 369 ALA A O 1
ATOM 2893 N N . ARG A 1 370 ? 18.936 -2.603 -39.057 1.00 79.38 370 ARG A N 1
ATOM 2894 C CA . ARG A 1 370 ? 18.902 -2.355 -40.502 1.00 79.38 370 ARG A CA 1
ATOM 2895 C C . ARG A 1 370 ? 17.665 -2.975 -41.106 1.00 79.38 370 ARG A C 1
ATOM 2897 O O . ARG A 1 370 ? 17.442 -4.172 -40.965 1.00 79.38 370 ARG A O 1
ATOM 2904 N N . ILE A 1 371 ? 16.924 -2.154 -41.832 1.00 66.44 371 ILE A N 1
ATOM 2905 C CA . ILE A 1 371 ? 15.965 -2.619 -42.825 1.00 66.44 371 ILE A CA 1
ATOM 2906 C C . ILE A 1 371 ? 16.795 -3.317 -43.907 1.00 66.44 371 ILE A C 1
ATOM 2908 O O . ILE A 1 371 ? 17.676 -2.696 -44.504 1.00 66.44 371 ILE A O 1
ATOM 2912 N N . LEU A 1 372 ? 16.600 -4.624 -44.074 1.00 49.75 372 LEU A N 1
ATOM 2913 C CA . LEU A 1 372 ? 17.290 -5.397 -45.102 1.00 49.75 372 LEU A CA 1
ATOM 2914 C C . LEU A 1 372 ? 16.737 -4.983 -46.468 1.00 49.75 372 LEU A C 1
ATOM 2916 O O . LEU A 1 372 ? 15.529 -5.048 -46.689 1.00 49.75 372 LEU A O 1
ATOM 2920 N N . ASP A 1 373 ? 17.615 -4.581 -47.388 1.00 40.22 373 ASP A N 1
ATOM 2921 C CA . ASP A 1 373 ? 17.241 -4.469 -48.796 1.00 40.22 373 ASP A CA 1
ATOM 2922 C C . ASP A 1 373 ? 16.781 -5.852 -49.288 1.00 40.22 373 ASP A C 1
ATOM 2924 O O . ASP A 1 373 ? 17.416 -6.873 -48.996 1.00 40.22 373 ASP A O 1
ATOM 2928 N N . ASN A 1 374 ? 15.673 -5.876 -50.033 1.00 33.25 374 ASN A N 1
ATOM 2929 C CA . ASN A 1 374 ? 14.931 -7.067 -50.482 1.00 33.25 374 ASN A CA 1
ATOM 2930 C C . ASN A 1 374 ? 15.739 -8.116 -51.286 1.00 33.25 374 ASN A C 1
ATOM 2932 O O . ASN A 1 374 ? 15.183 -9.137 -51.681 1.00 33.25 374 ASN A O 1
ATOM 2936 N N . ASP A 1 375 ? 17.038 -7.922 -51.507 1.00 31.69 375 ASP A N 1
ATOM 2937 C CA . ASP A 1 375 ? 17.881 -8.786 -52.340 1.00 31.69 375 ASP A CA 1
ATOM 2938 C C . ASP A 1 375 ? 18.649 -9.885 -51.581 1.00 31.69 375 ASP A C 1
ATOM 2940 O O . ASP A 1 375 ? 19.428 -10.621 -52.187 1.00 31.69 375 ASP A O 1
ATOM 2944 N N . SER A 1 376 ? 18.443 -10.060 -50.270 1.00 30.22 376 SER A N 1
ATOM 2945 C CA . SER A 1 376 ? 19.264 -10.996 -49.474 1.00 30.22 376 SER A CA 1
ATOM 2946 C C . SER A 1 376 ? 18.512 -12.046 -48.640 1.00 30.22 376 SER A C 1
ATOM 2948 O O . SER A 1 376 ? 19.054 -12.574 -47.673 1.00 30.22 376 SER A O 1
ATOM 2950 N N . LEU A 1 377 ? 17.311 -12.459 -49.067 1.00 29.56 377 LEU A N 1
ATOM 2951 C CA . LEU A 1 377 ? 16.649 -13.676 -48.567 1.00 29.56 377 LEU A CA 1
ATOM 2952 C C . LEU A 1 377 ? 16.746 -14.822 -49.588 1.00 29.56 377 LEU A C 1
ATOM 2954 O O . LEU A 1 377 ? 15.850 -15.051 -50.398 1.00 29.56 377 LEU A O 1
ATOM 2958 N N . LYS A 1 378 ? 17.832 -15.597 -49.511 1.00 27.86 378 LYS A N 1
ATOM 2959 C CA . LYS A 1 378 ? 17.841 -17.003 -49.945 1.00 27.86 378 LYS A CA 1
ATOM 2960 C C . LYS A 1 378 ? 18.259 -17.872 -48.765 1.00 27.86 378 LYS A C 1
ATOM 2962 O O . LYS A 1 378 ? 19.424 -17.903 -48.382 1.00 27.86 378 LYS A O 1
ATOM 2967 N N . SER A 1 379 ? 17.275 -18.546 -48.184 1.00 28.69 379 SER A N 1
ATOM 2968 C CA . SER A 1 379 ? 17.435 -19.569 -47.150 1.00 28.69 379 SER A CA 1
ATOM 2969 C C . SER A 1 379 ? 18.247 -20.767 -47.662 1.00 28.69 379 SER A C 1
ATOM 2971 O O . SER A 1 379 ? 18.273 -21.028 -48.868 1.00 28.69 379 SER A O 1
ATOM 2973 N N . PRO A 1 380 ? 18.741 -21.608 -46.742 1.00 28.69 380 PRO A N 1
ATOM 2974 C CA . PRO A 1 380 ? 18.523 -23.033 -46.919 1.00 28.69 380 PRO A CA 1
ATOM 2975 C C . PRO A 1 380 ? 17.812 -23.651 -45.715 1.00 28.69 380 PRO A C 1
ATOM 2977 O O . PRO A 1 380 ? 18.130 -23.409 -44.554 1.00 28.69 380 PRO A O 1
ATOM 2980 N N . VAL A 1 381 ? 16.828 -24.470 -46.062 1.00 30.38 381 VAL A N 1
ATOM 2981 C CA . VAL A 1 381 ? 16.111 -25.422 -45.218 1.00 30.38 381 VAL A CA 1
ATOM 2982 C C . VAL A 1 381 ? 17.093 -26.467 -44.684 1.00 30.38 381 VAL A C 1
ATOM 2984 O O . VAL A 1 381 ? 17.844 -27.041 -45.470 1.00 30.38 381 VAL A O 1
ATOM 2987 N N . VAL A 1 382 ? 17.037 -26.774 -43.384 1.00 26.77 382 VAL A N 1
ATOM 2988 C CA . VAL A 1 382 ? 17.533 -28.050 -42.845 1.00 26.77 382 VAL A CA 1
ATOM 2989 C C . VAL A 1 382 ? 16.474 -28.635 -41.915 1.00 26.77 382 VAL A C 1
ATOM 2991 O O . VAL A 1 382 ? 16.008 -27.999 -40.974 1.00 26.77 382 VAL A O 1
ATOM 2994 N N . THR A 1 383 ? 16.072 -29.848 -42.270 1.00 25.48 383 THR A N 1
ATOM 2995 C CA . THR A 1 383 ? 15.083 -30.725 -41.648 1.00 25.48 383 THR A CA 1
ATOM 2996 C C . THR A 1 383 ? 15.576 -31.326 -40.333 1.00 25.48 383 THR A C 1
ATOM 2998 O O . THR A 1 383 ? 16.757 -31.629 -40.180 1.00 25.48 383 THR A O 1
ATOM 3001 N N . ALA A 1 384 ? 14.640 -31.535 -39.408 1.00 27.03 384 ALA A N 1
ATOM 3002 C CA . ALA A 1 384 ? 14.834 -32.267 -38.163 1.00 27.03 384 ALA A CA 1
ATOM 3003 C C . ALA A 1 384 ? 14.997 -33.777 -38.398 1.00 27.03 384 ALA A C 1
ATOM 3005 O O . ALA A 1 384 ? 14.304 -34.335 -39.245 1.00 27.03 384 ALA A O 1
ATOM 3006 N N . GLU A 1 385 ? 15.820 -34.433 -37.576 1.00 24.45 385 GLU A N 1
ATOM 3007 C CA . GLU A 1 385 ? 15.708 -35.860 -37.266 1.00 24.45 385 GLU A CA 1
ATOM 3008 C C . GLU A 1 385 ? 16.266 -36.177 -35.862 1.00 24.45 385 GLU A C 1
ATOM 3010 O O . GLU A 1 385 ? 17.055 -35.437 -35.280 1.00 24.45 385 GLU A O 1
ATOM 3015 N N . SER A 1 386 ? 15.744 -37.273 -35.321 1.00 26.64 386 SER A N 1
ATOM 3016 C CA . SER A 1 386 ? 15.647 -37.749 -33.936 1.00 26.64 386 SER A CA 1
ATOM 3017 C C . SER A 1 386 ? 16.937 -38.157 -33.209 1.00 26.64 386 SER A C 1
ATOM 3019 O O . SER A 1 386 ? 17.832 -38.711 -33.839 1.00 26.64 386 SER A O 1
ATOM 3021 N N . THR A 1 387 ? 16.922 -38.152 -31.863 1.00 25.73 387 THR A N 1
ATOM 3022 C CA . THR A 1 387 ? 17.110 -39.388 -31.054 1.00 25.73 387 THR A CA 1
ATOM 3023 C C . THR A 1 387 ? 16.742 -39.209 -29.570 1.00 25.73 387 THR A C 1
ATOM 3025 O O . THR A 1 387 ? 17.139 -38.250 -28.918 1.00 25.73 387 THR A O 1
ATOM 3028 N N . LEU A 1 388 ? 15.984 -40.181 -29.049 1.00 30.00 388 LEU A N 1
ATOM 3029 C CA . LEU A 1 388 ? 15.694 -40.448 -27.634 1.00 30.00 388 LEU A CA 1
ATOM 3030 C C . LEU A 1 388 ? 16.702 -41.463 -27.070 1.00 30.00 388 LEU A C 1
ATOM 3032 O O . LEU A 1 388 ? 17.088 -42.371 -27.800 1.00 30.00 388 LEU A O 1
ATOM 3036 N N . GLN A 1 389 ? 17.019 -41.345 -25.772 1.00 26.84 389 GLN A N 1
ATOM 3037 C CA . GLN A 1 389 ? 17.373 -42.378 -24.762 1.00 26.84 389 GLN A CA 1
ATOM 3038 C C . GLN A 1 389 ? 18.122 -41.643 -23.628 1.00 26.84 389 GLN A C 1
ATOM 3040 O O . GLN A 1 389 ? 19.041 -40.889 -23.907 1.00 26.84 389 GLN A O 1
ATOM 3045 N N . GLY A 1 390 ? 17.843 -41.735 -22.328 1.00 26.33 390 GLY A N 1
ATOM 3046 C CA . GLY A 1 390 ? 17.063 -42.650 -21.502 1.00 26.33 390 GLY A CA 1
ATOM 3047 C C . GLY A 1 390 ? 17.869 -42.890 -20.213 1.00 26.33 390 GLY A C 1
ATOM 3048 O O . GLY A 1 390 ? 19.042 -43.239 -20.312 1.00 26.33 390 GLY A O 1
ATOM 3049 N N . LYS A 1 391 ? 17.275 -42.692 -19.024 1.00 28.34 391 LYS A N 1
ATOM 3050 C CA . LYS A 1 391 ? 17.636 -43.360 -17.751 1.00 28.34 391 LYS A CA 1
ATOM 3051 C C . LYS A 1 391 ? 16.537 -43.127 -16.696 1.00 28.34 391 LYS A C 1
ATOM 3053 O O . LYS A 1 391 ? 16.180 -41.987 -16.423 1.00 28.34 391 LYS A O 1
ATOM 3058 N N . GLN A 1 392 ? 15.996 -44.234 -16.179 1.00 27.84 392 GLN A N 1
ATOM 3059 C CA . GLN A 1 392 ? 14.984 -44.360 -15.112 1.00 27.84 392 GLN A CA 1
ATOM 3060 C C . GLN A 1 392 ? 15.657 -44.518 -13.708 1.00 27.84 392 GLN A C 1
ATOM 3062 O O . GLN A 1 392 ? 16.871 -44.328 -13.625 1.00 27.84 392 GLN A O 1
ATOM 3067 N N . PRO A 1 393 ? 14.960 -44.939 -12.622 1.00 38.44 393 PRO A N 1
ATOM 3068 C CA . PRO A 1 393 ? 14.217 -44.072 -11.702 1.00 38.44 393 PRO A CA 1
ATOM 3069 C C . PRO A 1 393 ? 14.629 -44.306 -10.225 1.00 38.44 393 PRO A C 1
ATOM 3071 O O . PRO A 1 393 ? 15.367 -45.241 -9.915 1.00 38.44 393 PRO A O 1
ATOM 3074 N N . VAL A 1 394 ? 14.100 -43.510 -9.292 1.00 26.42 394 VAL A N 1
ATOM 3075 C CA . VAL A 1 394 ? 13.967 -43.917 -7.880 1.00 26.42 394 VAL A CA 1
ATOM 3076 C C . VAL A 1 394 ? 12.565 -43.516 -7.402 1.00 26.42 394 VAL A C 1
ATOM 3078 O O . VAL A 1 394 ? 12.242 -42.333 -7.360 1.00 26.42 394 VAL A O 1
ATOM 3081 N N . GLU A 1 395 ? 11.743 -44.530 -7.123 1.00 30.02 395 GLU A N 1
ATOM 3082 C CA . GLU A 1 395 ? 10.442 -44.517 -6.424 1.00 30.02 395 GLU A CA 1
ATOM 3083 C C . GLU A 1 395 ? 10.624 -44.204 -4.919 1.00 30.02 395 GLU A C 1
ATOM 3085 O O . GLU A 1 395 ? 11.683 -44.504 -4.373 1.00 30.02 395 GLU A O 1
ATOM 3090 N N . GLU A 1 396 ? 9.667 -43.738 -4.108 1.00 32.59 396 GLU A N 1
ATOM 3091 C CA . GLU A 1 396 ? 8.333 -43.127 -4.254 1.00 32.59 396 GLU A CA 1
ATOM 3092 C C . GLU A 1 396 ? 7.797 -42.866 -2.816 1.00 32.59 396 GLU A C 1
ATOM 3094 O O . GLU A 1 396 ? 8.271 -43.481 -1.856 1.00 32.59 396 GLU A O 1
ATOM 3099 N N . LYS A 1 397 ? 6.749 -42.027 -2.726 1.00 27.27 397 LYS A N 1
ATOM 3100 C CA . LYS A 1 397 ? 5.847 -41.668 -1.600 1.00 27.27 397 LYS A CA 1
ATOM 3101 C C . LYS A 1 397 ? 6.284 -40.454 -0.769 1.00 27.27 397 LYS A C 1
ATOM 3103 O O . LYS A 1 397 ? 7.309 -40.503 -0.110 1.00 27.27 397 LYS A O 1
ATOM 3108 N N . THR A 1 398 ? 5.559 -39.335 -0.730 1.00 35.53 398 THR A N 1
ATOM 3109 C CA . THR A 1 398 ? 4.166 -39.004 -1.103 1.00 35.53 398 THR A CA 1
ATOM 3110 C C . THR A 1 398 ? 4.141 -37.610 -1.738 1.00 35.53 398 THR A C 1
ATOM 3112 O O . THR A 1 398 ? 4.307 -36.627 -1.033 1.00 35.53 398 THR A O 1
ATOM 3115 N N . LEU A 1 399 ? 3.959 -37.534 -3.059 1.00 35.91 399 LEU A N 1
ATOM 3116 C CA . LEU A 1 399 ? 3.705 -36.290 -3.812 1.00 35.91 399 LEU A CA 1
ATOM 3117 C C . LEU A 1 399 ? 2.357 -36.356 -4.543 1.00 35.91 399 LEU A C 1
ATOM 3119 O O . LEU A 1 399 ? 1.700 -35.343 -4.698 1.00 35.91 399 LEU A O 1
ATOM 3123 N N . GLN A 1 400 ? 1.883 -37.557 -4.897 1.00 31.47 400 GLN A N 1
ATOM 3124 C CA . GLN A 1 400 ? 0.629 -37.738 -5.639 1.00 31.47 400 GLN A CA 1
ATOM 3125 C C . GLN A 1 400 ? -0.631 -37.340 -4.856 1.00 31.47 400 GLN A C 1
ATOM 3127 O O . GLN A 1 400 ? -1.583 -36.872 -5.463 1.00 31.47 400 GLN A O 1
ATOM 3132 N N . GLN A 1 401 ? -0.647 -37.480 -3.525 1.00 31.62 401 GLN A N 1
ATOM 3133 C CA . GLN A 1 401 ? -1.790 -37.021 -2.718 1.00 31.62 401 GLN A CA 1
ATOM 3134 C C . GLN A 1 401 ? -1.827 -35.494 -2.578 1.00 31.62 401 GLN A C 1
ATOM 3136 O O . GLN A 1 401 ? -2.909 -34.918 -2.604 1.00 31.62 401 GLN A O 1
ATOM 3141 N N . GLU A 1 402 ? -0.662 -34.840 -2.493 1.00 37.62 402 GLU A N 1
ATOM 3142 C CA . GLU A 1 402 ? -0.577 -33.375 -2.520 1.00 37.62 402 GLU A CA 1
ATOM 3143 C C . GLU A 1 402 ? -0.898 -32.845 -3.928 1.00 37.62 402 GLU A C 1
ATOM 3145 O O . GLU A 1 402 ? -1.641 -31.883 -4.056 1.00 37.62 402 GLU A O 1
ATOM 3150 N N . GLU A 1 403 ? -0.434 -33.511 -4.992 1.00 36.28 403 GLU A N 1
ATOM 3151 C CA . GLU A 1 403 ? -0.712 -33.136 -6.386 1.00 36.28 403 GLU A CA 1
ATOM 3152 C C . GLU A 1 403 ? -2.196 -33.287 -6.773 1.00 36.28 403 GLU A C 1
ATOM 3154 O O . GLU A 1 403 ? -2.702 -32.456 -7.528 1.00 36.28 403 GLU A O 1
ATOM 3159 N N . GLU A 1 404 ? -2.915 -34.290 -6.249 1.00 31.92 404 GLU A N 1
ATOM 3160 C CA . GLU A 1 404 ? -4.356 -34.471 -6.499 1.00 31.92 404 GLU A CA 1
ATOM 3161 C C . GLU A 1 404 ? -5.225 -33.441 -5.751 1.00 31.92 404 GLU A C 1
ATOM 3163 O O . GLU A 1 404 ? -6.158 -32.902 -6.347 1.00 31.92 404 GLU A O 1
ATOM 3168 N N . GLU A 1 405 ? -4.911 -33.084 -4.496 1.00 35.69 405 GLU A N 1
ATOM 3169 C CA . GLU A 1 405 ? -5.567 -31.948 -3.817 1.00 35.69 405 GLU A CA 1
ATOM 3170 C C . GLU A 1 405 ? -5.193 -30.597 -4.471 1.00 35.69 405 GLU A C 1
ATOM 3172 O O . GLU A 1 405 ? -6.033 -29.699 -4.591 1.00 35.69 405 GLU A O 1
ATOM 3177 N N . GLU A 1 406 ? -3.959 -30.457 -4.974 1.00 41.34 406 GLU A N 1
ATOM 3178 C CA . GLU A 1 406 ? -3.456 -29.254 -5.653 1.00 41.34 406 GLU A CA 1
ATOM 3179 C C . GLU A 1 406 ? -4.070 -29.017 -7.041 1.00 41.34 406 GLU A C 1
ATOM 3181 O O . GLU A 1 406 ? -4.289 -27.859 -7.417 1.00 41.34 406 GLU A O 1
ATOM 3186 N N . GLN A 1 407 ? -4.352 -30.072 -7.814 1.00 36.78 407 GLN A N 1
ATOM 3187 C CA . GLN A 1 407 ? -5.028 -29.943 -9.110 1.00 36.78 407 GLN A CA 1
ATOM 3188 C C . GLN A 1 407 ? -6.465 -29.448 -8.932 1.00 36.78 407 GLN A C 1
ATOM 3190 O O . GLN A 1 407 ? -6.899 -28.559 -9.665 1.00 36.78 407 GLN A O 1
ATOM 3195 N N . VAL A 1 408 ? -7.158 -29.939 -7.901 1.00 40.44 408 VAL A N 1
ATOM 3196 C CA . VAL A 1 408 ? -8.523 -29.515 -7.566 1.00 40.44 408 VAL A CA 1
ATOM 3197 C C . VAL A 1 408 ? -8.556 -28.042 -7.138 1.00 40.44 408 VAL A C 1
ATOM 3199 O O . VAL A 1 408 ? -9.412 -27.296 -7.609 1.00 40.44 408 VAL A O 1
ATOM 3202 N N . LEU A 1 409 ? -7.598 -27.579 -6.322 1.00 41.16 409 LEU A N 1
ATOM 3203 C CA . LEU A 1 409 ? -7.505 -26.166 -5.917 1.00 41.16 409 LEU A CA 1
ATOM 3204 C C . LEU A 1 409 ? -7.158 -25.236 -7.094 1.00 41.16 409 LEU A C 1
ATOM 3206 O O . LEU A 1 409 ? -7.766 -24.177 -7.250 1.00 41.16 409 LEU A O 1
ATOM 3210 N N . ALA A 1 410 ? -6.205 -25.617 -7.953 1.00 41.94 410 ALA A N 1
ATOM 3211 C CA . ALA A 1 410 ? -5.787 -24.796 -9.091 1.00 41.94 410 ALA A CA 1
ATOM 3212 C C . ALA A 1 410 ? -6.865 -24.683 -10.189 1.00 41.94 410 ALA A C 1
ATOM 3214 O O . ALA A 1 410 ? -6.978 -23.621 -10.818 1.00 41.94 410 ALA A O 1
ATOM 3215 N N . GLU A 1 411 ? -7.657 -25.739 -10.410 1.00 43.84 411 GLU A N 1
ATOM 3216 C CA . GLU A 1 411 ? -8.801 -25.736 -11.333 1.00 43.84 411 GLU A CA 1
ATOM 3217 C C . GLU A 1 411 ? -9.952 -24.848 -10.825 1.00 43.84 411 GLU A C 1
ATOM 3219 O O . GLU A 1 411 ? -10.548 -24.118 -11.621 1.00 43.84 411 GLU A O 1
ATOM 3224 N N . ASP A 1 412 ? -10.195 -24.803 -9.509 1.00 48.75 412 ASP A N 1
ATOM 3225 C CA . ASP A 1 412 ? -11.278 -24.018 -8.890 1.00 48.75 412 ASP A CA 1
ATOM 3226 C C . ASP A 1 412 ? -11.068 -22.493 -9.053 1.00 48.75 412 ASP A C 1
ATOM 3228 O O . ASP A 1 412 ? -12.001 -21.741 -9.343 1.00 48.75 412 ASP A O 1
ATOM 3232 N N . TYR A 1 413 ? -9.818 -22.015 -8.958 1.00 46.06 413 TYR A N 1
ATOM 3233 C CA . TYR A 1 413 ? -9.491 -20.591 -9.126 1.00 46.06 413 TYR A CA 1
ATOM 3234 C C . TYR A 1 413 ? -9.437 -20.130 -10.597 1.00 46.06 413 TYR A C 1
ATOM 3236 O O . TYR A 1 413 ? -9.803 -18.991 -10.913 1.00 46.06 413 TYR A O 1
ATOM 3244 N N . THR A 1 414 ? -8.953 -20.983 -11.511 1.00 50.56 414 THR A N 1
ATOM 3245 C CA . THR A 1 414 ? -8.722 -20.613 -12.924 1.00 50.56 414 THR A CA 1
ATOM 3246 C C . THR A 1 414 ? -9.964 -20.725 -13.803 1.00 50.56 414 THR A C 1
ATOM 3248 O O . THR A 1 414 ? -10.091 -19.947 -14.750 1.00 50.56 414 THR A O 1
ATOM 3251 N N . ALA A 1 415 ? -10.915 -21.605 -13.474 1.00 42.94 415 ALA A N 1
ATOM 3252 C CA . ALA A 1 415 ? -12.117 -21.833 -14.281 1.00 42.94 415 ALA A CA 1
ATOM 3253 C C . ALA A 1 415 ? -13.050 -20.606 -14.409 1.00 42.94 415 ALA A C 1
ATOM 3255 O O . ALA A 1 415 ? -13.899 -20.571 -15.300 1.00 42.94 415 ALA A O 1
ATOM 3256 N N . LEU A 1 416 ? -12.898 -19.584 -13.556 1.00 46.47 416 LEU A N 1
ATOM 3257 C CA . LEU A 1 416 ? -13.836 -18.455 -13.452 1.00 46.47 416 LEU A CA 1
ATOM 3258 C C . LEU A 1 416 ? -13.202 -17.069 -13.669 1.00 46.47 416 LEU A C 1
ATOM 3260 O O . LEU A 1 416 ? -13.900 -16.056 -13.605 1.00 46.47 416 LEU A O 1
ATOM 3264 N N . GLY A 1 417 ? -11.894 -17.001 -13.942 1.00 61.38 417 GLY A N 1
ATOM 3265 C CA . GLY A 1 417 ? -11.191 -15.737 -14.192 1.00 61.38 417 GLY A CA 1
ATOM 3266 C C . GLY A 1 417 ? -11.160 -14.779 -12.994 1.00 61.38 417 GLY A C 1
ATOM 3267 O O . GLY A 1 417 ? -11.097 -13.567 -13.192 1.00 61.38 417 GLY A O 1
ATOM 3268 N N . MET A 1 418 ? -11.246 -15.300 -11.762 1.00 71.44 418 MET A N 1
ATOM 3269 C CA . MET A 1 418 ? -11.203 -14.482 -10.540 1.00 71.44 418 MET A CA 1
ATOM 3270 C C . MET A 1 418 ? -9.797 -14.321 -9.947 1.00 71.44 418 MET A C 1
ATOM 3272 O O . MET A 1 418 ? -9.585 -13.433 -9.123 1.00 71.44 418 MET A O 1
ATOM 3276 N N . THR A 1 419 ? -8.840 -15.143 -10.384 1.00 75.94 419 THR A N 1
ATOM 3277 C CA . THR A 1 419 ? -7.409 -14.958 -10.117 1.00 75.94 419 THR A CA 1
ATOM 3278 C C . THR A 1 419 ? -6.675 -14.551 -11.389 1.00 75.94 419 THR A C 1
ATOM 3280 O O . THR A 1 419 ? -7.002 -15.001 -12.488 1.00 75.94 419 THR A O 1
ATOM 3283 N N . THR A 1 420 ? -5.658 -13.708 -11.239 1.00 70.06 420 THR A N 1
ATOM 3284 C CA . THR A 1 420 ? -4.723 -13.342 -12.314 1.00 70.06 420 THR A CA 1
ATOM 3285 C C . THR A 1 420 ? -3.447 -14.186 -12.295 1.00 70.06 420 THR A C 1
ATOM 3287 O O . THR A 1 420 ? -2.584 -14.001 -13.156 1.00 70.06 420 THR A O 1
ATOM 3290 N N . LEU A 1 421 ? -3.301 -15.102 -11.329 1.00 77.31 421 LEU A N 1
ATOM 3291 C CA . LEU A 1 421 ? -2.140 -15.982 -11.237 1.00 77.31 421 LEU A CA 1
ATOM 3292 C C . LEU A 1 421 ? -2.249 -17.129 -12.242 1.00 77.31 421 LEU A C 1
ATOM 3294 O O . LEU A 1 421 ? -3.132 -17.985 -12.173 1.00 77.31 421 LEU A O 1
ATOM 3298 N N . TRP A 1 422 ? -1.294 -17.157 -13.165 1.00 78.50 422 TRP A N 1
ATOM 3299 C CA . TRP A 1 422 ? -1.125 -18.244 -14.122 1.00 78.50 422 TRP A CA 1
ATOM 3300 C C . TRP A 1 422 ? -0.377 -19.419 -13.473 1.00 78.50 422 TRP A C 1
ATOM 3302 O O . TRP A 1 422 ? 0.360 -19.209 -12.504 1.00 78.50 422 TRP A O 1
ATOM 3312 N N . PRO A 1 423 ? -0.490 -20.650 -14.009 1.00 80.12 423 PRO A N 1
ATOM 3313 C CA . PRO A 1 423 ? 0.216 -21.817 -13.470 1.00 80.12 423 PRO A CA 1
ATOM 3314 C C . PRO A 1 423 ? 1.725 -21.598 -13.265 1.00 80.12 423 PRO A C 1
ATOM 3316 O O . PRO A 1 423 ? 2.268 -21.954 -12.218 1.00 80.12 423 PRO A O 1
ATOM 3319 N N . ASP A 1 424 ? 2.394 -20.931 -14.208 1.00 74.12 424 ASP A N 1
ATOM 3320 C CA . ASP A 1 424 ? 3.820 -20.605 -14.087 1.00 74.12 424 ASP A CA 1
ATOM 3321 C C . ASP A 1 424 ? 4.102 -19.575 -12.984 1.00 74.12 424 ASP A C 1
ATOM 3323 O O . ASP A 1 424 ? 5.124 -19.665 -12.303 1.00 74.12 424 ASP A O 1
ATOM 3327 N N . SER A 1 425 ? 3.182 -18.629 -12.746 1.00 84.25 425 SER A N 1
ATOM 3328 C CA . SER A 1 425 ? 3.280 -17.695 -11.619 1.00 84.25 425 SER A CA 1
ATOM 3329 C C . SER A 1 425 ? 3.203 -18.440 -10.289 1.00 84.25 425 SER A C 1
ATOM 3331 O O . SER A 1 425 ? 4.029 -18.187 -9.417 1.00 84.25 425 SER A O 1
ATOM 3333 N N . ARG A 1 426 ? 2.282 -19.403 -10.142 1.00 87.25 426 ARG A N 1
ATOM 3334 C CA . ARG A 1 426 ? 2.196 -20.241 -8.930 1.00 87.25 426 ARG A CA 1
ATOM 3335 C C . ARG A 1 426 ? 3.481 -21.030 -8.708 1.00 87.25 426 ARG A C 1
ATOM 3337 O O . ARG A 1 426 ? 4.037 -21.009 -7.613 1.00 87.25 426 ARG A O 1
ATOM 3344 N N . ARG A 1 427 ? 4.008 -21.661 -9.763 1.00 84.31 427 ARG A N 1
ATOM 3345 C CA . ARG A 1 427 ? 5.281 -22.397 -9.705 1.00 84.31 427 ARG A CA 1
ATOM 3346 C C . ARG A 1 427 ? 6.440 -21.494 -9.276 1.00 84.31 427 ARG A C 1
ATOM 3348 O O . ARG A 1 427 ? 7.233 -21.887 -8.424 1.00 84.31 427 ARG A O 1
ATOM 3355 N N . TYR A 1 428 ? 6.512 -20.278 -9.819 1.00 87.75 428 TYR A N 1
ATOM 3356 C CA . TYR A 1 428 ? 7.498 -19.284 -9.401 1.00 87.75 428 TYR A CA 1
ATOM 3357 C C . TYR A 1 428 ? 7.359 -18.945 -7.910 1.00 87.75 428 TYR A C 1
ATOM 3359 O O . TYR A 1 428 ? 8.353 -19.018 -7.188 1.00 87.75 428 TYR A O 1
ATOM 3367 N N . LEU A 1 429 ? 6.142 -18.658 -7.430 1.00 91.81 429 LEU A N 1
ATOM 3368 C CA . LEU A 1 429 ? 5.872 -18.318 -6.025 1.00 91.81 429 LEU A CA 1
ATOM 3369 C C . LEU A 1 429 ? 6.272 -19.436 -5.050 1.00 91.81 429 LEU A C 1
ATOM 3371 O O . LEU A 1 429 ? 6.859 -19.140 -4.008 1.00 91.81 429 LEU A O 1
ATOM 3375 N N . ARG A 1 430 ? 6.067 -20.707 -5.416 1.00 92.56 430 ARG A N 1
ATOM 3376 C CA . ARG A 1 430 ? 6.513 -21.860 -4.609 1.00 92.56 430 ARG A CA 1
ATOM 3377 C C . ARG A 1 430 ? 8.034 -21.879 -4.418 1.00 92.56 430 ARG A C 1
ATOM 3379 O O . ARG A 1 430 ? 8.525 -22.204 -3.341 1.00 92.56 430 ARG A O 1
ATOM 3386 N N . SER A 1 431 ? 8.785 -21.486 -5.449 1.00 89.62 431 SER A N 1
ATOM 3387 C CA . SER A 1 431 ? 10.257 -21.433 -5.432 1.00 89.62 431 SER A CA 1
ATOM 3388 C C . SER A 1 431 ? 10.849 -20.087 -4.986 1.00 89.62 431 SER A C 1
ATOM 3390 O O . SER A 1 431 ? 12.059 -19.977 -4.802 1.00 89.62 431 SER A O 1
ATOM 3392 N N . LEU A 1 432 ? 10.012 -19.060 -4.806 1.00 91.12 432 LEU A N 1
ATOM 3393 C CA . LEU A 1 432 ? 10.416 -17.676 -4.550 1.00 91.12 432 LEU A CA 1
ATOM 3394 C C . LEU A 1 432 ? 11.246 -17.559 -3.277 1.00 91.12 432 LEU A C 1
ATOM 3396 O O . LEU A 1 432 ? 10.708 -17.805 -2.206 1.00 91.12 432 LEU A O 1
ATOM 3400 N N . VAL A 1 433 ? 12.503 -17.131 -3.337 1.00 93.25 433 VAL A N 1
ATOM 3401 C CA . VAL A 1 433 ? 13.334 -16.950 -2.135 1.00 93.25 433 VAL A CA 1
ATOM 3402 C C . VAL A 1 433 ? 12.769 -15.823 -1.258 1.00 93.25 433 VAL A C 1
ATOM 3404 O O . VAL A 1 433 ? 12.606 -14.691 -1.714 1.00 93.25 433 VAL A O 1
ATOM 3407 N N . LEU A 1 434 ? 12.451 -16.138 0.004 1.00 95.44 434 LEU A N 1
ATOM 3408 C CA . LEU A 1 434 ? 11.944 -15.161 0.975 1.00 95.44 434 LEU A CA 1
ATOM 3409 C C . LEU A 1 434 ? 13.089 -14.282 1.504 1.00 95.44 434 LEU A C 1
ATOM 3411 O O . LEU A 1 434 ? 14.253 -14.676 1.497 1.00 95.44 434 LEU A O 1
ATOM 3415 N N . GLY A 1 435 ? 12.751 -13.088 1.974 1.00 94.38 435 GLY A N 1
ATOM 3416 C CA . GLY A 1 435 ? 13.675 -12.027 2.352 1.00 94.38 435 GLY A CA 1
ATOM 3417 C C . GLY A 1 435 ? 13.728 -10.935 1.294 1.00 94.38 435 GLY A C 1
ATOM 3418 O O . GLY A 1 435 ? 12.748 -10.657 0.598 1.00 94.38 435 GLY A O 1
ATOM 3419 N N . ARG A 1 436 ? 14.886 -10.292 1.143 1.00 87.44 436 ARG A N 1
ATOM 3420 C CA . ARG A 1 436 ? 15.018 -9.132 0.255 1.00 87.44 436 ARG A CA 1
ATOM 3421 C C . ARG A 1 436 ? 14.681 -9.424 -1.210 1.00 87.44 436 ARG A C 1
ATOM 3423 O O . ARG A 1 436 ? 14.206 -8.524 -1.900 1.00 87.44 436 ARG A O 1
ATOM 3430 N N . GLU A 1 437 ? 14.897 -10.648 -1.688 1.00 85.50 437 GLU A N 1
ATOM 3431 C CA . GLU A 1 437 ? 14.619 -11.034 -3.078 1.00 85.50 437 GLU A CA 1
ATOM 3432 C C . GLU A 1 437 ? 13.123 -10.943 -3.415 1.00 85.50 437 GLU A C 1
ATOM 3434 O O . GLU A 1 437 ? 12.748 -10.354 -4.435 1.00 85.50 437 GLU A O 1
ATOM 3439 N N . CYS A 1 438 ? 12.245 -11.416 -2.524 1.00 90.62 438 CYS A N 1
ATOM 3440 C CA . CYS A 1 438 ? 10.810 -11.375 -2.780 1.00 90.62 438 CYS A CA 1
ATOM 3441 C C . CYS A 1 438 ? 10.180 -9.984 -2.621 1.00 90.62 438 CYS A C 1
ATOM 3443 O O . CYS A 1 438 ? 9.009 -9.822 -2.969 1.00 90.62 438 CYS A O 1
ATOM 3445 N N . ARG A 1 439 ? 10.920 -8.942 -2.191 1.00 90.50 439 ARG A N 1
ATOM 3446 C CA . ARG A 1 439 ? 10.413 -7.549 -2.224 1.00 90.50 439 ARG A CA 1
ATOM 3447 C C . ARG A 1 439 ? 9.955 -7.129 -3.614 1.00 90.50 439 ARG A C 1
ATOM 3449 O O . ARG A 1 439 ? 9.036 -6.323 -3.711 1.00 90.50 439 ARG A O 1
ATOM 3456 N N . ASN A 1 440 ? 10.552 -7.671 -4.677 1.00 84.81 440 ASN A N 1
ATOM 3457 C CA . ASN A 1 440 ? 10.193 -7.334 -6.058 1.00 84.81 440 ASN A CA 1
ATOM 3458 C C . ASN A 1 440 ? 8.749 -7.707 -6.418 1.00 84.81 440 ASN A C 1
ATOM 3460 O O . ASN A 1 440 ? 8.189 -7.147 -7.363 1.00 84.81 440 ASN A O 1
ATOM 3464 N N . VAL A 1 441 ? 8.138 -8.609 -5.651 1.00 91.81 441 VAL A N 1
ATOM 3465 C CA . VAL A 1 441 ? 6.733 -8.999 -5.782 1.00 91.81 441 VAL A CA 1
ATOM 3466 C C . VAL A 1 441 ? 5.795 -7.947 -5.178 1.00 91.81 441 VAL A C 1
ATOM 3468 O O . VAL A 1 441 ? 4.612 -7.929 -5.494 1.00 91.81 441 VAL A O 1
ATOM 3471 N N . PHE A 1 442 ? 6.310 -7.011 -4.380 1.00 94.88 442 PHE A N 1
ATOM 3472 C CA . PHE A 1 442 ? 5.565 -5.926 -3.744 1.00 94.88 442 PHE A CA 1
ATOM 3473 C C . PHE A 1 442 ? 5.909 -4.569 -4.368 1.00 94.88 442 PHE A C 1
ATOM 3475 O O . PHE A 1 442 ? 6.918 -4.414 -5.057 1.00 94.88 442 PHE A O 1
ATOM 3482 N N . ASN A 1 443 ? 5.067 -3.563 -4.120 1.00 88.38 443 ASN A N 1
ATOM 3483 C CA . ASN A 1 443 ? 5.302 -2.177 -4.544 1.00 88.38 443 ASN A CA 1
ATOM 3484 C C . ASN A 1 443 ? 5.780 -1.289 -3.379 1.00 88.38 443 ASN A C 1
ATOM 3486 O O . ASN A 1 443 ? 5.333 -0.154 -3.223 1.00 88.38 443 ASN A O 1
ATOM 3490 N N . LEU A 1 444 ? 6.640 -1.844 -2.520 1.00 88.69 444 LEU A N 1
ATOM 3491 C CA . LEU A 1 444 ? 7.253 -1.109 -1.415 1.00 88.69 444 LEU A CA 1
ATOM 3492 C C . LEU A 1 444 ? 8.256 -0.079 -1.945 1.00 88.69 444 LEU A C 1
ATOM 3494 O O . LEU A 1 444 ? 8.945 -0.336 -2.934 1.00 88.69 444 LEU A O 1
ATOM 3498 N N . GLU A 1 445 ? 8.379 1.057 -1.255 1.00 86.31 445 GLU A N 1
ATOM 3499 C CA . GLU A 1 445 ? 9.381 2.070 -1.594 1.00 86.31 445 GLU A CA 1
ATOM 3500 C C . GLU A 1 445 ? 10.798 1.451 -1.601 1.00 86.31 445 GLU A C 1
ATOM 3502 O O . GLU A 1 445 ? 11.140 0.659 -0.708 1.00 86.31 445 GLU A O 1
ATOM 3507 N N . PRO A 1 446 ? 11.631 1.726 -2.623 1.00 80.81 446 PRO A N 1
ATOM 3508 C CA . PRO A 1 446 ? 12.991 1.201 -2.674 1.00 80.81 446 PRO A CA 1
ATOM 3509 C C . PRO A 1 446 ? 13.829 1.666 -1.479 1.00 80.81 446 PRO A C 1
ATOM 3511 O O . PRO A 1 446 ? 13.728 2.806 -1.049 1.00 80.81 446 PRO A O 1
ATOM 3514 N N . ASN A 1 447 ? 14.704 0.794 -0.972 1.00 82.25 447 ASN A N 1
ATOM 3515 C CA . ASN A 1 447 ? 15.572 1.038 0.194 1.00 82.25 447 ASN A CA 1
ATOM 3516 C C . ASN A 1 447 ? 14.862 1.303 1.536 1.00 82.25 447 ASN A C 1
ATOM 3518 O O . ASN A 1 447 ? 15.555 1.466 2.534 1.00 82.25 447 ASN A O 1
ATOM 3522 N N . THR A 1 448 ? 13.529 1.265 1.593 1.00 93.50 448 THR A N 1
ATOM 3523 C CA . THR A 1 448 ? 12.787 1.376 2.854 1.00 93.50 448 THR A CA 1
ATOM 3524 C C . THR A 1 448 ? 12.697 0.031 3.568 1.00 93.50 448 THR A C 1
ATOM 3526 O O . THR A 1 448 ? 12.125 -0.933 3.044 1.00 93.50 448 THR A O 1
ATOM 3529 N N . ILE A 1 449 ? 13.206 -0.039 4.792 1.00 97.50 449 ILE A N 1
ATOM 3530 C CA . ILE A 1 449 ? 13.010 -1.164 5.702 1.00 97.50 449 ILE A CA 1
ATOM 3531 C C . ILE A 1 449 ? 11.617 -1.030 6.312 1.00 97.50 449 ILE A C 1
ATOM 3533 O O . ILE A 1 449 ? 11.370 -0.195 7.176 1.00 97.50 449 ILE A O 1
ATOM 3537 N N . PHE A 1 450 ? 10.684 -1.843 5.827 1.00 97.62 450 PHE A N 1
ATOM 3538 C CA . PHE A 1 450 ? 9.296 -1.795 6.265 1.00 97.62 450 PHE A CA 1
ATOM 3539 C C . PHE A 1 450 ? 9.042 -2.909 7.280 1.00 97.62 450 PHE A C 1
ATOM 3541 O O . PHE A 1 450 ? 9.067 -4.087 6.924 1.00 97.62 450 PHE A O 1
ATOM 3548 N N . LEU A 1 451 ? 8.824 -2.524 8.537 1.00 98.19 451 LEU A N 1
ATOM 3549 C CA . LEU A 1 451 ? 8.675 -3.404 9.703 1.00 98.19 451 LEU A CA 1
ATOM 3550 C C . LEU A 1 451 ? 7.321 -3.207 10.398 1.00 98.19 451 LEU A C 1
ATOM 3552 O O . LEU A 1 451 ? 7.162 -3.571 11.565 1.00 98.19 451 LEU A O 1
ATOM 3556 N N . ASN A 1 452 ? 6.330 -2.637 9.700 1.00 96.81 452 ASN A N 1
ATOM 3557 C CA . ASN A 1 452 ? 4.997 -2.331 10.234 1.00 96.81 452 ASN A CA 1
ATOM 3558 C C . ASN A 1 452 ? 3.849 -2.934 9.389 1.00 96.81 452 ASN A C 1
ATOM 3560 O O . ASN A 1 452 ? 2.812 -2.300 9.173 1.00 96.81 452 ASN A O 1
ATOM 3564 N N . GLN A 1 453 ? 4.004 -4.184 8.931 1.00 96.19 453 GLN A N 1
ATOM 3565 C CA . GLN A 1 453 ? 2.963 -4.947 8.221 1.00 96.19 453 GLN A CA 1
ATOM 3566 C C . GLN A 1 453 ? 1.650 -5.010 9.019 1.00 96.19 453 GLN A C 1
ATOM 3568 O O . GLN A 1 453 ? 0.574 -4.927 8.428 1.00 96.19 453 GLN A O 1
ATOM 3573 N N . ASN A 1 454 ? 1.724 -5.080 10.354 1.00 94.56 454 ASN A N 1
ATOM 3574 C CA . ASN A 1 454 ? 0.553 -5.207 11.230 1.00 94.56 454 ASN A CA 1
ATOM 3575 C C . ASN A 1 454 ? -0.415 -4.002 11.187 1.00 94.56 454 ASN A C 1
ATOM 3577 O O . ASN A 1 454 ? -1.569 -4.121 11.608 1.00 94.56 454 ASN A O 1
ATOM 3581 N N . ALA A 1 455 ? 0.036 -2.831 10.720 1.00 92.50 455 ALA A N 1
ATOM 3582 C CA . ALA A 1 455 ? -0.812 -1.645 10.623 1.00 92.50 455 ALA A CA 1
ATOM 3583 C C . ALA A 1 455 ? -1.720 -1.706 9.390 1.00 92.50 455 ALA A C 1
ATOM 3585 O O . ALA A 1 455 ? -2.934 -1.867 9.514 1.00 92.50 455 ALA A O 1
ATOM 3586 N N . TYR A 1 456 ? -1.122 -1.617 8.202 1.00 94.19 456 TYR A N 1
ATOM 3587 C CA . TYR A 1 456 ? -1.864 -1.450 6.951 1.00 94.19 456 TYR A CA 1
ATOM 3588 C C . TYR A 1 456 ? -1.659 -2.600 5.968 1.00 94.19 456 TYR A C 1
ATOM 3590 O O . TYR A 1 456 ? -2.424 -2.706 5.017 1.00 94.19 456 TYR A O 1
ATOM 3598 N N . GLY A 1 457 ? -0.652 -3.453 6.172 1.00 95.19 457 GLY A N 1
ATOM 3599 C CA . GLY A 1 457 ? -0.226 -4.483 5.226 1.00 95.19 457 GLY A CA 1
ATOM 3600 C C . GLY A 1 457 ? 0.193 -3.957 3.853 1.00 95.19 457 GLY A C 1
ATOM 3601 O O . GLY A 1 457 ? 0.156 -2.759 3.561 1.00 95.19 457 GLY A O 1
ATOM 3602 N N . VAL A 1 458 ? 0.567 -4.875 2.967 1.00 95.38 458 VAL A N 1
ATOM 3603 C CA . VAL A 1 458 ? 1.096 -4.563 1.633 1.00 95.38 458 VAL A CA 1
ATOM 3604 C C . VAL A 1 458 ? 0.562 -5.595 0.651 1.00 95.38 458 VAL A C 1
ATOM 3606 O O . VAL A 1 458 ? 0.839 -6.780 0.809 1.00 95.38 458 VAL A O 1
ATOM 3609 N N . ALA A 1 459 ? -0.190 -5.152 -0.356 1.00 96.19 459 ALA A N 1
ATOM 3610 C CA . ALA A 1 459 ? -0.656 -6.039 -1.414 1.00 96.19 459 ALA A CA 1
ATOM 3611 C C . ALA A 1 459 ? 0.489 -6.308 -2.413 1.00 96.19 459 ALA A C 1
ATOM 3613 O O . ALA A 1 459 ? 1.199 -5.369 -2.795 1.00 96.19 459 ALA A O 1
ATOM 3614 N N . PRO A 1 460 ? 0.706 -7.559 -2.839 1.00 95.69 460 PRO A N 1
ATOM 3615 C CA . PRO A 1 460 ? 1.665 -7.903 -3.867 1.00 95.69 460 PRO A CA 1
ATOM 3616 C C . PRO A 1 460 ? 1.106 -7.519 -5.240 1.00 95.69 460 PRO A C 1
ATOM 3618 O O . PRO A 1 460 ? -0.103 -7.414 -5.458 1.00 95.69 460 PRO A O 1
ATOM 3621 N N . LYS A 1 461 ? 2.010 -7.327 -6.197 1.00 91.88 461 LYS A N 1
ATOM 3622 C CA . LYS A 1 461 ? 1.704 -6.886 -7.560 1.00 91.88 461 LYS A CA 1
ATOM 3623 C C . LYS A 1 461 ? 0.644 -7.751 -8.258 1.00 91.88 461 LYS A C 1
ATOM 3625 O O . LYS A 1 461 ? -0.231 -7.145 -8.868 1.00 91.88 461 LYS A O 1
ATOM 3630 N N . PRO A 1 462 ? 0.627 -9.097 -8.151 1.00 89.75 462 PRO A N 1
ATOM 3631 C CA . PRO A 1 462 ? -0.433 -9.900 -8.768 1.00 89.75 462 PRO A CA 1
ATOM 3632 C C . PRO A 1 462 ? -1.838 -9.581 -8.233 1.00 89.75 462 PRO A C 1
ATOM 3634 O O . PRO A 1 462 ? -2.789 -9.492 -9.007 1.00 89.75 462 PRO A O 1
ATOM 3637 N N . VAL A 1 463 ? -1.967 -9.315 -6.928 1.00 94.44 463 VAL A N 1
ATOM 3638 C CA . VAL A 1 463 ? -3.246 -8.929 -6.303 1.00 94.44 463 VAL A CA 1
ATOM 3639 C C . VAL A 1 463 ? -3.665 -7.528 -6.761 1.00 94.44 463 VAL A C 1
ATOM 3641 O O . VAL A 1 463 ? -4.823 -7.313 -7.112 1.00 94.44 463 VAL A O 1
ATOM 3644 N N . MET A 1 464 ? -2.717 -6.590 -6.872 1.00 92.94 464 MET A N 1
ATOM 3645 C CA . MET A 1 464 ? -2.977 -5.261 -7.449 1.00 92.94 464 MET A CA 1
ATOM 3646 C C . MET A 1 464 ? -3.365 -5.327 -8.937 1.00 92.94 464 MET A C 1
ATOM 3648 O O . MET A 1 464 ? -4.194 -4.552 -9.405 1.00 92.94 464 MET A O 1
ATOM 3652 N N . GLN A 1 465 ? -2.795 -6.261 -9.700 1.00 88.38 465 GLN A N 1
ATOM 3653 C CA . GLN A 1 465 ? -3.184 -6.499 -11.093 1.00 88.38 465 GLN A CA 1
ATOM 3654 C C . GLN A 1 465 ? -4.611 -7.054 -11.188 1.00 88.38 465 GLN A C 1
ATOM 3656 O O . GLN A 1 465 ? -5.362 -6.633 -12.066 1.00 88.38 465 GLN A O 1
ATOM 3661 N N . ALA A 1 466 ? -5.014 -7.938 -10.267 1.00 90.31 466 ALA A N 1
ATOM 3662 C CA . ALA A 1 466 ? -6.397 -8.406 -10.173 1.00 90.31 466 ALA A CA 1
ATOM 3663 C C . ALA A 1 466 ? -7.364 -7.259 -9.842 1.00 90.31 466 ALA A C 1
ATOM 3665 O O . ALA A 1 466 ? -8.413 -7.142 -10.468 1.00 90.31 466 ALA A O 1
ATOM 3666 N N . GLN A 1 467 ? -6.979 -6.358 -8.933 1.00 94.31 467 GLN A N 1
ATOM 3667 C CA . GLN A 1 467 ? -7.745 -5.143 -8.646 1.00 94.31 467 GLN A CA 1
ATOM 3668 C C . GLN A 1 467 ? -7.978 -4.322 -9.923 1.00 94.31 467 GLN A C 1
ATOM 3670 O O . GLN A 1 467 ? -9.118 -4.027 -10.270 1.00 94.31 467 GLN A O 1
ATOM 3675 N N . ALA A 1 468 ? -6.909 -4.012 -10.664 1.00 89.81 468 ALA A N 1
ATOM 3676 C CA . ALA A 1 468 ? -7.001 -3.255 -11.911 1.00 89.81 468 ALA A CA 1
ATOM 3677 C C . ALA A 1 468 ? -7.855 -3.974 -12.970 1.00 89.81 468 ALA A C 1
ATOM 3679 O O . ALA A 1 468 ? -8.600 -3.329 -13.706 1.00 89.81 468 ALA A O 1
ATOM 3680 N N . HIS A 1 469 ? -7.782 -5.307 -13.039 1.00 90.12 469 HIS A N 1
ATOM 3681 C CA . HIS A 1 469 ? -8.647 -6.105 -13.905 1.00 90.12 469 HIS A CA 1
ATOM 3682 C C . HIS A 1 469 ? -10.131 -5.904 -13.568 1.00 90.12 469 HIS A C 1
ATOM 3684 O O . HIS A 1 469 ? -10.916 -5.607 -14.468 1.00 90.12 469 HIS A O 1
ATOM 3690 N N . PHE A 1 470 ? -10.516 -6.019 -12.293 1.00 92.62 470 PHE A N 1
ATOM 3691 C CA . PHE A 1 470 ? -11.909 -5.848 -11.878 1.00 92.62 470 PHE A CA 1
ATOM 3692 C C . PHE A 1 470 ? -12.410 -4.412 -12.056 1.00 92.62 470 PHE A C 1
ATOM 3694 O O . PHE A 1 470 ? -13.538 -4.239 -12.511 1.00 92.62 470 PHE A O 1
ATOM 3701 N N . VAL A 1 471 ? -11.572 -3.398 -11.807 1.00 93.75 471 VAL A N 1
ATOM 3702 C CA . VAL A 1 471 ? -11.906 -1.992 -12.102 1.00 93.75 471 VAL A CA 1
ATOM 3703 C C . VAL A 1 471 ? -12.186 -1.808 -13.596 1.00 93.75 471 VAL A C 1
ATOM 3705 O O . VAL A 1 471 ? -13.239 -1.307 -13.976 1.00 93.75 471 VAL A O 1
ATOM 3708 N N . ASN A 1 472 ? -11.299 -2.291 -14.472 1.00 90.12 472 ASN A N 1
ATOM 3709 C CA . ASN A 1 472 ? -11.518 -2.200 -15.919 1.00 90.12 472 ASN A CA 1
ATOM 3710 C C . ASN A 1 472 ? -12.779 -2.962 -16.361 1.00 90.12 472 ASN A C 1
ATOM 3712 O O . ASN A 1 472 ? -13.536 -2.477 -17.200 1.00 90.12 472 ASN A O 1
ATOM 3716 N N . LYS A 1 473 ? -13.024 -4.150 -15.795 1.00 89.81 473 LYS A N 1
ATOM 3717 C CA . LYS A 1 473 ? -14.200 -4.976 -16.103 1.00 89.81 473 LYS A CA 1
ATOM 3718 C C . LYS A 1 473 ? -15.507 -4.302 -15.680 1.00 89.81 473 LYS A C 1
ATOM 3720 O O . LYS A 1 473 ? -16.483 -4.373 -16.427 1.00 89.81 473 LYS A O 1
ATOM 3725 N N . MET A 1 474 ? -15.507 -3.632 -14.529 1.00 93.75 474 MET A N 1
ATOM 3726 C CA . MET A 1 474 ? -16.626 -2.826 -14.046 1.00 93.75 474 MET A CA 1
ATOM 3727 C C . MET A 1 474 ? -16.953 -1.697 -15.028 1.00 93.75 474 MET A C 1
ATOM 3729 O O . MET A 1 474 ? -18.103 -1.563 -15.440 1.00 93.75 474 MET A O 1
ATOM 3733 N N . GLU A 1 475 ? -15.943 -0.965 -15.500 1.00 94.81 475 GLU A N 1
ATOM 3734 C CA . GLU A 1 475 ? -16.136 0.184 -16.397 1.00 94.81 475 GLU A CA 1
ATOM 3735 C C . GLU A 1 475 ? -16.470 -0.191 -17.850 1.00 94.81 475 GLU A C 1
ATOM 3737 O O . GLU A 1 475 ? -17.078 0.594 -18.577 1.00 94.81 475 GLU A O 1
ATOM 3742 N N . MET A 1 476 ? -16.142 -1.408 -18.294 1.00 91.75 476 MET A N 1
ATOM 3743 C CA . MET A 1 476 ? -16.519 -1.885 -19.632 1.00 91.75 476 MET A CA 1
ATOM 3744 C C . MET A 1 476 ? -18.038 -1.942 -19.844 1.00 91.75 476 MET A C 1
ATOM 3746 O O . MET A 1 476 ? -18.515 -1.745 -20.963 1.00 91.75 476 MET A O 1
ATOM 3750 N N . ASN A 1 477 ? -18.803 -2.263 -18.797 1.00 95.31 477 ASN A N 1
ATOM 3751 C CA . ASN A 1 477 ? -20.263 -2.207 -18.805 1.00 95.31 477 ASN A CA 1
ATOM 3752 C C . ASN A 1 477 ? -20.787 -2.110 -17.358 1.00 95.31 477 ASN A C 1
ATOM 3754 O O . ASN A 1 477 ? -21.120 -3.145 -16.768 1.00 95.31 477 ASN A O 1
ATOM 3758 N N . PRO A 1 478 ? -20.892 -0.889 -16.800 1.00 95.69 478 PRO A N 1
ATOM 3759 C CA . PRO A 1 478 ? -21.209 -0.696 -15.386 1.00 95.69 478 PRO A CA 1
ATOM 3760 C C . PRO A 1 478 ? -22.548 -1.303 -14.959 1.00 95.69 478 PRO A C 1
ATOM 3762 O O . PRO A 1 478 ? -22.625 -1.944 -13.914 1.00 95.69 478 PRO A O 1
ATOM 3765 N N . ASP A 1 479 ? -23.602 -1.170 -15.776 1.00 95.69 479 ASP A N 1
ATOM 3766 C CA . ASP A 1 479 ? -24.928 -1.712 -15.434 1.00 95.69 479 ASP A CA 1
ATOM 3767 C C . ASP A 1 479 ? -24.909 -3.245 -15.375 1.00 95.69 479 ASP A C 1
ATOM 3769 O O . ASP A 1 479 ? -25.383 -3.838 -14.403 1.00 95.69 479 ASP A O 1
ATOM 3773 N N . ARG A 1 480 ? -24.298 -3.900 -16.374 1.00 94.88 480 ARG A N 1
ATOM 3774 C CA . ARG A 1 480 ? -24.168 -5.364 -16.389 1.00 94.88 480 ARG A CA 1
ATOM 3775 C C . ARG A 1 480 ? -23.330 -5.849 -15.212 1.00 94.88 480 ARG A C 1
ATOM 3777 O O . ARG A 1 480 ? -23.740 -6.795 -14.539 1.00 94.88 480 ARG A O 1
ATOM 3784 N N . PHE A 1 481 ? -22.189 -5.208 -14.968 1.00 94.62 481 PHE A N 1
ATOM 3785 C CA . PHE A 1 481 ? -21.287 -5.613 -13.901 1.00 94.62 481 PHE A CA 1
ATOM 3786 C C . PHE A 1 481 ? -21.966 -5.488 -12.536 1.00 94.62 481 PHE A C 1
ATOM 3788 O O . PHE A 1 481 ? -22.119 -6.490 -11.842 1.00 94.62 481 PHE A O 1
ATOM 3795 N N . MET A 1 482 ? -22.461 -4.297 -12.190 1.00 93.81 482 MET A N 1
ATOM 3796 C CA . MET A 1 482 ? -23.017 -4.027 -10.862 1.00 93.81 482 MET A CA 1
ATOM 3797 C C . MET A 1 482 ? -24.284 -4.834 -10.577 1.00 93.81 482 MET A C 1
ATOM 3799 O O . MET A 1 482 ? -24.465 -5.321 -9.466 1.00 93.81 482 MET A O 1
ATOM 3803 N N . ARG A 1 483 ? -25.173 -5.004 -11.566 1.00 91.56 483 ARG A N 1
ATOM 3804 C CA . ARG A 1 483 ? -26.467 -5.667 -11.333 1.00 91.56 483 ARG A CA 1
ATOM 3805 C C . ARG A 1 483 ? -26.439 -7.182 -11.455 1.00 91.56 483 ARG A C 1
ATOM 3807 O O . ARG A 1 483 ? -27.352 -7.825 -10.945 1.00 91.56 483 ARG A O 1
ATOM 3814 N N . ARG A 1 484 ? -25.500 -7.751 -12.217 1.00 89.25 484 ARG A N 1
ATOM 3815 C CA . ARG A 1 484 ? -25.520 -9.185 -12.555 1.00 89.25 484 ARG A CA 1
ATOM 3816 C C . ARG A 1 484 ? -24.240 -9.915 -12.184 1.00 89.25 484 ARG A C 1
ATOM 3818 O O . ARG A 1 484 ? -24.325 -11.052 -11.741 1.00 89.25 484 ARG A O 1
ATOM 3825 N N . GLU A 1 485 ? -23.078 -9.304 -12.387 1.00 93.00 485 GLU A N 1
ATOM 3826 C CA . GLU A 1 485 ? -21.794 -9.989 -12.193 1.00 93.00 485 GLU A CA 1
ATOM 3827 C C . GLU A 1 485 ? -21.289 -9.859 -10.751 1.00 93.00 485 GLU A C 1
ATOM 3829 O O . GLU A 1 485 ? -20.960 -10.867 -10.130 1.00 93.00 485 GLU A O 1
ATOM 3834 N N . ALA A 1 486 ? -21.279 -8.643 -10.197 1.00 92.88 486 ALA A N 1
ATOM 3835 C CA . ALA A 1 486 ? -20.714 -8.359 -8.881 1.00 92.88 486 ALA A CA 1
ATOM 3836 C C . ALA A 1 486 ? -21.366 -9.166 -7.740 1.00 92.88 486 ALA A C 1
ATOM 3838 O O . ALA A 1 486 ? -20.609 -9.761 -6.974 1.00 92.88 486 ALA A O 1
ATOM 3839 N N . PRO A 1 487 ? -22.708 -9.302 -7.631 1.00 91.69 487 PRO A N 1
ATOM 3840 C CA . PRO A 1 487 ? -23.312 -10.102 -6.560 1.00 91.69 487 PRO A CA 1
ATOM 3841 C C . PRO A 1 487 ? -22.852 -11.568 -6.572 1.00 91.69 487 PRO A C 1
ATOM 3843 O O . PRO A 1 487 ? -22.507 -12.127 -5.531 1.00 91.69 487 PRO A O 1
ATOM 3846 N N . LEU A 1 488 ? -22.766 -12.179 -7.761 1.00 91.81 488 LEU A N 1
ATOM 3847 C CA . LEU A 1 488 ? -22.301 -13.560 -7.923 1.00 91.81 488 LEU A CA 1
ATOM 3848 C C . LEU A 1 488 ? -20.819 -13.696 -7.551 1.00 91.81 488 LEU A C 1
ATOM 3850 O O . LEU A 1 488 ? -20.454 -14.592 -6.790 1.00 91.81 488 LEU A O 1
ATOM 3854 N N . MET A 1 489 ? -19.975 -12.784 -8.041 1.00 93.88 489 MET A N 1
ATOM 3855 C CA . MET A 1 489 ? -18.538 -12.795 -7.754 1.00 93.88 489 MET A CA 1
ATOM 3856 C C . MET A 1 489 ? -18.245 -12.538 -6.272 1.00 93.88 489 MET A C 1
ATOM 3858 O O . MET A 1 489 ? -17.372 -13.188 -5.705 1.00 93.88 489 MET A O 1
ATOM 3862 N N . LEU A 1 490 ? -18.999 -11.652 -5.611 1.00 94.56 490 LEU A N 1
ATOM 3863 C CA . LEU A 1 490 ? -18.887 -11.411 -4.169 1.00 94.56 490 LEU A CA 1
ATOM 3864 C C . LEU A 1 490 ? -19.242 -12.667 -3.370 1.00 94.56 490 LEU A C 1
ATOM 3866 O O . LEU A 1 490 ? -18.544 -13.002 -2.416 1.00 94.56 490 LEU A O 1
ATOM 3870 N N . ARG A 1 491 ? -20.280 -13.411 -3.767 1.00 94.75 491 ARG A N 1
ATOM 3871 C CA . ARG A 1 491 ? -20.618 -14.679 -3.104 1.00 94.75 491 ARG A CA 1
ATOM 3872 C C . ARG A 1 491 ? -19.562 -15.757 -3.297 1.00 94.75 491 ARG A C 1
ATOM 3874 O O . ARG A 1 491 ? -19.271 -16.500 -2.357 1.00 94.75 491 ARG A O 1
ATOM 3881 N N . GLN A 1 492 ? -18.964 -15.825 -4.480 1.00 93.19 492 GLN A N 1
ATOM 3882 C CA . GLN A 1 492 ? -17.839 -16.719 -4.736 1.00 93.19 492 GLN A CA 1
ATOM 3883 C C . GLN A 1 492 ? -16.636 -16.324 -3.873 1.00 93.19 492 GLN A C 1
ATOM 3885 O O . GLN A 1 492 ? -16.131 -17.151 -3.119 1.00 93.19 492 GLN A O 1
ATOM 3890 N N . ALA A 1 493 ? -16.244 -15.049 -3.885 1.00 95.62 493 ALA A N 1
ATOM 3891 C CA . ALA A 1 493 ? -15.170 -14.513 -3.052 1.00 95.62 493 ALA A CA 1
ATOM 3892 C C . ALA A 1 493 ? -15.388 -14.795 -1.553 1.00 95.62 493 ALA A C 1
ATOM 3894 O O . ALA A 1 493 ? -14.457 -15.231 -0.874 1.00 95.62 493 ALA A O 1
ATOM 3895 N N . ALA A 1 494 ? -16.618 -14.628 -1.051 1.00 97.06 494 ALA A N 1
ATOM 3896 C CA . ALA A 1 494 ? -16.993 -14.957 0.325 1.00 97.06 494 ALA A CA 1
ATOM 3897 C C . ALA A 1 494 ? -16.814 -16.455 0.627 1.00 97.06 494 ALA A C 1
ATOM 3899 O O . ALA A 1 494 ? -16.339 -16.816 1.698 1.00 97.06 494 ALA A O 1
ATOM 3900 N N . SER A 1 495 ? -17.120 -17.329 -0.335 1.00 96.38 495 SER A N 1
ATOM 3901 C CA . SER A 1 495 ? -16.944 -18.780 -0.186 1.00 96.38 495 SER A CA 1
ATOM 3902 C C . SER A 1 495 ? -15.467 -19.184 -0.118 1.00 96.38 495 SER A C 1
ATOM 3904 O O . SER A 1 495 ? -15.109 -20.074 0.650 1.00 96.38 495 SER A O 1
ATOM 3906 N N . HIS A 1 496 ? -14.584 -18.517 -0.870 1.00 95.38 496 HIS A N 1
ATOM 3907 C CA . HIS A 1 496 ? -13.139 -18.770 -0.797 1.00 95.38 496 HIS A CA 1
ATOM 3908 C C . HIS A 1 496 ? -12.551 -18.375 0.559 1.00 95.38 496 HIS A C 1
ATOM 3910 O O . HIS A 1 496 ? -11.859 -19.180 1.177 1.00 95.38 496 HIS A O 1
ATOM 3916 N N . ILE A 1 497 ? -12.857 -17.170 1.053 1.00 96.94 497 ILE A N 1
ATOM 3917 C CA . ILE A 1 497 ? -12.361 -16.754 2.371 1.00 96.94 497 ILE A CA 1
ATOM 3918 C C . ILE A 1 497 ? -12.982 -17.581 3.499 1.00 96.94 497 ILE A C 1
ATOM 3920 O O . ILE A 1 497 ? -12.264 -17.929 4.428 1.00 96.94 497 ILE A O 1
ATOM 3924 N N . ALA A 1 498 ? -14.260 -17.966 3.396 1.00 97.88 498 ALA A N 1
ATOM 3925 C CA . ALA A 1 498 ? -14.914 -18.841 4.368 1.00 97.88 498 ALA A CA 1
ATOM 3926 C C . ALA A 1 498 ? -14.226 -20.211 4.462 1.00 97.88 498 ALA A C 1
ATOM 3928 O O . ALA A 1 498 ? -13.916 -20.655 5.564 1.00 97.88 498 ALA A O 1
ATOM 3929 N N . ARG A 1 499 ? -13.884 -20.835 3.323 1.00 96.50 499 ARG A N 1
ATOM 3930 C CA . ARG A 1 499 ? -13.084 -22.074 3.309 1.00 96.50 499 ARG A CA 1
ATOM 3931 C C . ARG A 1 499 ? -11.736 -21.892 4.003 1.00 96.50 499 ARG A C 1
ATOM 3933 O O . ARG A 1 499 ? -11.379 -22.715 4.837 1.00 96.50 499 ARG A O 1
ATOM 3940 N N . PHE A 1 500 ? -11.021 -20.809 3.694 1.00 96.31 500 PHE A N 1
ATOM 3941 C CA . PHE A 1 500 ? -9.699 -20.537 4.265 1.00 96.31 500 PHE A CA 1
ATOM 3942 C C . PHE A 1 500 ? -9.723 -20.355 5.794 1.00 96.31 500 PHE A C 1
ATOM 3944 O O . PHE A 1 500 ? -8.767 -20.724 6.467 1.00 96.31 500 PHE A O 1
ATOM 3951 N N . ILE A 1 501 ? -10.799 -19.788 6.350 1.00 96.44 501 ILE A N 1
ATOM 3952 C CA . ILE A 1 501 ? -10.952 -19.556 7.801 1.00 96.44 501 ILE A CA 1
ATOM 3953 C C . ILE A 1 501 ? -11.805 -20.623 8.507 1.00 96.44 501 ILE A C 1
ATOM 3955 O O . ILE A 1 501 ? -12.187 -20.428 9.662 1.00 96.44 501 ILE A O 1
ATOM 3959 N N . HIS A 1 502 ? -12.146 -21.711 7.808 1.00 97.44 502 HIS A N 1
ATOM 3960 C CA . HIS A 1 502 ? -13.049 -22.767 8.275 1.00 97.44 502 HIS A CA 1
ATOM 3961 C C . HIS A 1 502 ? -14.370 -22.221 8.854 1.00 97.44 502 HIS A C 1
ATOM 3963 O O . HIS A 1 502 ? -14.724 -22.488 10.001 1.00 97.44 502 HIS A O 1
ATOM 3969 N N . ALA A 1 503 ? -15.078 -21.429 8.050 1.00 97.62 503 ALA A N 1
ATOM 3970 C CA . ALA A 1 503 ? -16.416 -20.913 8.327 1.00 97.62 503 ALA A CA 1
ATOM 3971 C C . ALA A 1 503 ? -17.412 -21.361 7.248 1.00 97.62 503 ALA A C 1
ATOM 3973 O O . ALA A 1 503 ? -17.025 -21.687 6.121 1.00 97.62 503 ALA A O 1
ATOM 3974 N N . ASP A 1 504 ? -18.703 -21.294 7.562 1.00 97.06 504 ASP A N 1
ATOM 3975 C CA . ASP A 1 504 ? -19.752 -21.453 6.559 1.00 97.06 504 ASP A CA 1
ATOM 3976 C C . ASP A 1 504 ? -19.836 -20.216 5.656 1.00 97.06 504 ASP A C 1
ATOM 3978 O O . ASP A 1 504 ? -19.860 -19.071 6.111 1.00 97.06 504 ASP A O 1
ATOM 3982 N N . ALA A 1 505 ? -19.904 -20.430 4.338 1.00 96.12 505 ALA A N 1
ATOM 3983 C CA . ALA A 1 505 ? -19.878 -19.335 3.367 1.00 96.12 505 ALA A CA 1
ATOM 3984 C C . ALA A 1 505 ? -21.031 -18.340 3.561 1.00 96.12 505 ALA A C 1
ATOM 3986 O O . ALA A 1 505 ? -20.848 -17.136 3.381 1.00 96.12 505 ALA A O 1
ATOM 3987 N N . GLU A 1 506 ? -22.217 -18.827 3.918 1.00 96.88 506 GLU A N 1
ATOM 3988 C CA . GLU A 1 506 ? -23.402 -17.998 4.162 1.00 96.88 506 GLU A CA 1
ATOM 3989 C C . GLU A 1 506 ? -23.281 -17.100 5.398 1.00 96.88 506 GLU A C 1
ATOM 3991 O O . GLU A 1 506 ? -24.050 -16.151 5.532 1.00 96.88 506 GLU A O 1
ATOM 3996 N N . ASP A 1 507 ? -22.308 -17.373 6.264 1.00 98.19 507 ASP A N 1
ATOM 3997 C CA . ASP A 1 507 ? -22.096 -16.630 7.502 1.00 98.19 507 ASP A CA 1
ATOM 3998 C C . ASP A 1 507 ? -21.082 -15.504 7.310 1.00 98.19 507 ASP A C 1
ATOM 4000 O O . ASP A 1 507 ? -20.906 -14.672 8.196 1.00 98.19 507 ASP A O 1
ATOM 4004 N N . VAL A 1 508 ? -20.461 -15.428 6.126 1.00 98.50 508 VAL A N 1
ATOM 4005 C CA . VAL A 1 508 ? -19.428 -14.454 5.780 1.00 98.50 508 VAL A CA 1
ATOM 4006 C C . VAL A 1 508 ? -19.929 -13.438 4.750 1.00 98.50 508 VAL A C 1
ATOM 4008 O O . VAL A 1 508 ? -20.424 -13.782 3.668 1.00 98.50 508 VAL A O 1
ATOM 4011 N N . VAL A 1 509 ? -19.727 -12.160 5.074 1.00 98.19 509 VAL A N 1
ATOM 4012 C CA . VAL A 1 509 ? -19.970 -10.997 4.207 1.00 98.19 509 VAL A CA 1
ATOM 4013 C C . VAL A 1 509 ? -18.762 -10.058 4.203 1.00 98.19 509 VAL A C 1
ATOM 4015 O O . VAL A 1 509 ? -17.921 -10.097 5.102 1.00 98.19 509 VAL A O 1
ATOM 4018 N N . PHE A 1 510 ? -18.662 -9.195 3.192 1.00 97.88 510 PHE A N 1
ATOM 4019 C CA . PHE A 1 510 ? -17.565 -8.233 3.084 1.00 97.88 510 PHE A CA 1
ATOM 4020 C C . PHE A 1 510 ? -17.883 -6.894 3.752 1.00 97.88 510 PHE A C 1
ATOM 4022 O O . PHE A 1 510 ? -18.979 -6.344 3.630 1.00 97.88 510 PHE A O 1
ATOM 4029 N N . VAL A 1 511 ? -16.868 -6.333 4.404 1.00 97.56 511 VAL A N 1
ATOM 4030 C CA . VAL A 1 511 ? -16.847 -4.969 4.941 1.00 97.56 511 VAL A CA 1
ATOM 4031 C C . VAL A 1 511 ? -15.534 -4.306 4.536 1.00 97.56 511 VAL A C 1
ATOM 4033 O O . VAL A 1 511 ? -14.528 -4.973 4.317 1.00 97.56 511 VAL A O 1
ATOM 4036 N N . THR A 1 512 ? -15.506 -2.981 4.419 1.00 95.69 512 THR A N 1
ATOM 4037 C CA . THR A 1 512 ? -14.310 -2.277 3.921 1.00 95.69 512 THR A CA 1
ATOM 4038 C C . THR A 1 512 ? -13.127 -2.392 4.883 1.00 95.69 512 THR A C 1
ATOM 4040 O O . THR A 1 512 ? -11.983 -2.495 4.464 1.00 95.69 512 THR A O 1
ATOM 4043 N N . ASN A 1 513 ? -13.365 -2.392 6.188 1.00 96.69 513 ASN A N 1
ATOM 4044 C CA . ASN A 1 513 ? -12.319 -2.530 7.196 1.00 96.69 513 ASN A CA 1
ATOM 4045 C C . ASN A 1 513 ? -12.901 -3.086 8.496 1.00 96.69 513 ASN A C 1
ATOM 4047 O O . ASN A 1 513 ? -14.122 -3.121 8.671 1.00 96.69 513 ASN A O 1
ATOM 4051 N N . ALA A 1 514 ? -12.021 -3.489 9.418 1.00 96.00 514 ALA A N 1
ATOM 4052 C CA . ALA A 1 514 ? -12.452 -4.019 10.706 1.00 96.00 514 ALA A CA 1
ATOM 4053 C C . ALA A 1 514 ? -13.350 -3.035 11.468 1.00 96.00 514 ALA A C 1
ATOM 4055 O O . ALA A 1 514 ? -14.416 -3.411 11.937 1.00 96.00 514 ALA A O 1
ATOM 4056 N N . THR A 1 515 ? -12.996 -1.749 11.493 1.00 96.00 515 THR A N 1
ATOM 4057 C CA . THR A 1 515 ? -13.790 -0.706 12.159 1.00 96.00 515 THR A CA 1
ATOM 4058 C C . THR A 1 515 ? -15.236 -0.652 11.654 1.00 96.00 515 THR A C 1
ATOM 4060 O O . THR A 1 515 ? -16.153 -0.502 12.457 1.00 96.00 515 THR A O 1
ATOM 4063 N N . THR A 1 516 ? -15.457 -0.838 10.350 1.00 97.19 516 THR A N 1
ATOM 4064 C CA . THR A 1 516 ? -16.799 -0.884 9.747 1.00 97.19 516 THR A CA 1
ATOM 4065 C C . THR A 1 516 ? -17.579 -2.116 10.203 1.00 97.19 516 THR A C 1
ATOM 4067 O O . THR A 1 516 ? -18.744 -1.989 10.565 1.00 97.19 516 THR A O 1
ATOM 4070 N N . GLY A 1 517 ? -16.942 -3.293 10.241 1.00 98.00 517 GLY A N 1
ATOM 4071 C CA . GLY A 1 517 ? -17.568 -4.521 10.749 1.00 98.00 517 GLY A CA 1
ATOM 4072 C C . GLY A 1 517 ? -17.928 -4.432 12.233 1.00 98.00 517 GLY A C 1
ATOM 4073 O O . GLY A 1 517 ? -19.041 -4.780 12.615 1.00 98.00 517 GLY A O 1
ATOM 4074 N N . MET A 1 518 ? -17.025 -3.881 13.051 1.00 98.06 518 MET A N 1
ATOM 4075 C CA . MET A 1 518 ? -17.274 -3.651 14.478 1.00 98.06 518 MET A CA 1
ATOM 4076 C C . MET A 1 518 ? -18.459 -2.701 14.687 1.00 98.06 518 MET A C 1
ATOM 4078 O O . MET A 1 518 ? -19.330 -2.981 15.502 1.00 98.06 518 MET A O 1
ATOM 4082 N N . ASN A 1 519 ? -18.537 -1.612 13.912 1.00 97.94 519 ASN A N 1
ATOM 4083 C CA . ASN A 1 519 ? -19.668 -0.682 13.968 1.00 97.94 519 ASN A CA 1
ATOM 4084 C C . ASN A 1 519 ? -20.983 -1.337 13.531 1.00 97.94 519 ASN A C 1
ATOM 4086 O O . ASN A 1 519 ? -21.995 -1.127 14.188 1.00 97.94 519 ASN A O 1
ATOM 4090 N N . ALA A 1 520 ? -20.971 -2.146 12.467 1.00 98.00 520 ALA A N 1
ATOM 4091 C CA . ALA A 1 520 ? -22.163 -2.841 11.984 1.00 98.00 520 ALA A CA 1
ATOM 4092 C C . ALA A 1 520 ? -22.781 -3.731 13.074 1.00 98.00 520 ALA A C 1
ATOM 4094 O O . ALA A 1 520 ? -23.984 -3.669 13.316 1.00 98.00 520 ALA A O 1
ATOM 4095 N N . VAL A 1 521 ? -21.954 -4.509 13.780 1.00 98.12 521 VAL A N 1
ATOM 4096 C CA . VAL A 1 521 ? -22.427 -5.351 14.887 1.00 98.12 521 VAL A CA 1
ATOM 4097 C C . VAL A 1 521 ? -22.892 -4.488 16.058 1.00 98.12 521 VAL A C 1
ATOM 4099 O O . VAL A 1 521 ? -24.041 -4.611 16.466 1.00 98.12 521 VAL A O 1
ATOM 4102 N N . LEU A 1 522 ? -22.045 -3.584 16.562 1.00 96.62 522 LEU A N 1
ATOM 4103 C CA . LEU A 1 522 ? -22.340 -2.799 17.768 1.00 96.62 522 LEU A CA 1
ATOM 4104 C C . LEU A 1 522 ? -23.594 -1.924 17.630 1.00 96.62 522 LEU A C 1
ATOM 4106 O O . LEU A 1 522 ? -24.344 -1.796 18.589 1.00 96.62 522 LEU A O 1
ATOM 4110 N N . GLN A 1 523 ? -23.853 -1.362 16.446 1.00 93.94 523 GLN A N 1
ATOM 4111 C CA . GLN A 1 523 ? -25.050 -0.548 16.186 1.00 93.94 523 GLN A CA 1
ATOM 4112 C C . GLN A 1 523 ? -26.325 -1.380 15.984 1.00 93.94 523 GLN A C 1
ATOM 4114 O O . GLN A 1 523 ? -27.420 -0.825 16.002 1.00 93.94 523 GLN A O 1
ATOM 4119 N N . SER A 1 524 ? -26.196 -2.691 15.769 1.00 95.06 524 SER A N 1
ATOM 4120 C CA . SER A 1 524 ? -27.336 -3.590 15.554 1.00 95.06 524 SER A CA 1
ATOM 4121 C C . SER A 1 524 ? -27.848 -4.238 16.841 1.00 95.06 524 SER A C 1
ATOM 4123 O O . SER A 1 524 ? -28.871 -4.919 16.812 1.00 95.06 524 SER A O 1
ATOM 4125 N N . LEU A 1 525 ? -27.132 -4.089 17.956 1.00 91.12 525 LEU A N 1
ATOM 4126 C CA . LEU A 1 525 ? -27.516 -4.702 19.223 1.00 91.12 525 LEU A CA 1
ATOM 4127 C C . LEU A 1 525 ? -28.631 -3.902 19.897 1.00 91.12 525 LEU A C 1
ATOM 4129 O O . LEU A 1 525 ? -28.543 -2.685 20.040 1.00 91.12 525 LEU A O 1
ATOM 4133 N N . ASP A 1 526 ? -29.658 -4.613 20.353 1.00 91.00 526 ASP A N 1
ATOM 4134 C CA . ASP A 1 526 ? -30.791 -4.050 21.090 1.00 91.00 526 ASP A CA 1
ATOM 4135 C C . ASP A 1 526 ? -30.485 -4.001 22.595 1.00 91.00 526 ASP A C 1
ATOM 4137 O O . ASP A 1 526 ? -31.035 -4.764 23.393 1.00 91.00 526 ASP A O 1
ATOM 4141 N N . LEU A 1 527 ? -29.529 -3.149 22.970 1.00 93.06 527 LEU A N 1
ATOM 4142 C CA . LEU A 1 527 ? -29.128 -2.959 24.365 1.00 93.06 527 LEU A CA 1
ATOM 4143 C C . LEU A 1 527 ? -30.165 -2.119 25.118 1.00 93.06 527 LEU A C 1
ATOM 4145 O O . LEU A 1 527 ? -30.617 -1.078 24.639 1.00 93.06 527 LEU A O 1
ATOM 4149 N N . GLN A 1 528 ? -30.520 -2.578 26.310 1.00 93.25 528 GLN A N 1
ATOM 4150 C CA . GLN A 1 528 ? -31.492 -1.966 27.205 1.00 93.25 528 GLN A CA 1
ATOM 4151 C C . GLN A 1 528 ? -30.801 -1.164 28.315 1.00 93.25 528 GLN A C 1
ATOM 4153 O O . GLN A 1 528 ? -29.578 -1.163 28.458 1.00 93.25 528 GLN A O 1
ATOM 4158 N N . ASN A 1 529 ? -31.609 -0.482 29.127 1.00 91.31 529 ASN A N 1
ATOM 4159 C CA . ASN A 1 529 ? -31.128 0.187 30.333 1.00 91.31 529 ASN A CA 1
ATOM 4160 C C . ASN A 1 529 ? -30.391 -0.790 31.257 1.00 91.31 529 ASN A C 1
ATOM 4162 O O . ASN A 1 529 ? -30.851 -1.913 31.466 1.00 91.31 529 ASN A O 1
ATOM 4166 N N . ASP A 1 530 ? -29.300 -0.306 31.843 1.00 92.50 530 ASP A N 1
ATOM 4167 C CA . ASP A 1 530 ? -28.419 -1.009 32.774 1.00 92.50 530 ASP A CA 1
ATOM 4168 C C . ASP A 1 530 ? -27.638 -2.179 32.157 1.00 92.50 530 ASP A C 1
ATOM 4170 O O . ASP A 1 530 ? -26.945 -2.886 32.886 1.00 92.50 530 ASP A O 1
ATOM 4174 N N . ASP A 1 531 ? -27.715 -2.398 30.839 1.00 97.12 531 ASP A N 1
ATOM 4175 C CA . ASP A 1 531 ? -26.892 -3.404 30.172 1.00 97.12 531 ASP A CA 1
ATOM 4176 C C . ASP A 1 531 ? -25.411 -2.985 30.158 1.00 97.12 531 ASP A C 1
ATOM 4178 O O . ASP A 1 531 ? -25.061 -1.817 29.990 1.00 97.12 531 ASP A O 1
ATOM 4182 N N . GLU A 1 532 ? -24.519 -3.965 30.299 1.00 97.69 532 GLU A N 1
ATOM 4183 C CA . GLU A 1 532 ? -23.069 -3.770 30.278 1.00 97.69 532 GLU A CA 1
ATOM 4184 C C . GLU A 1 532 ? -22.453 -4.375 29.007 1.00 97.69 532 GLU A C 1
ATOM 4186 O O . GLU A 1 532 ? -22.729 -5.526 28.639 1.00 97.69 532 GLU A O 1
ATOM 4191 N N . VAL A 1 533 ? -21.537 -3.636 28.378 1.00 98.00 533 VAL A N 1
ATOM 4192 C CA . VAL A 1 533 ? -20.630 -4.163 27.350 1.00 98.00 533 VAL A CA 1
ATOM 4193 C C . VAL A 1 533 ? -19.230 -4.277 27.939 1.00 98.00 533 VAL A C 1
ATOM 4195 O O . VAL A 1 533 ? -18.664 -3.290 28.404 1.00 98.00 533 VAL A O 1
ATOM 4198 N N . LEU A 1 534 ? -18.665 -5.483 27.915 1.00 98.62 534 LEU A N 1
ATOM 4199 C CA . LEU A 1 534 ? -17.364 -5.788 28.502 1.00 98.62 534 LEU A CA 1
ATOM 4200 C C . LEU A 1 534 ? -16.267 -5.787 27.434 1.00 98.62 534 LEU A C 1
ATOM 4202 O O . LEU A 1 534 ? -16.394 -6.456 26.412 1.00 98.62 534 LEU A O 1
ATOM 4206 N N . CYS A 1 535 ? -15.158 -5.098 27.690 1.00 98.56 535 CYS A N 1
ATOM 4207 C CA . CYS A 1 535 ? -13.924 -5.214 26.911 1.00 98.56 535 CYS A CA 1
ATOM 4208 C C . CYS A 1 535 ? -12.692 -5.237 27.828 1.00 98.56 535 CYS A C 1
ATOM 4210 O O . CYS A 1 535 ? -12.803 -5.114 29.049 1.00 98.56 535 CYS A O 1
ATOM 4212 N N . LEU A 1 536 ? -11.498 -5.393 27.254 1.00 98.44 536 LEU A N 1
ATOM 4213 C CA . LEU A 1 536 ? -10.242 -5.269 28.002 1.00 98.44 536 LEU A CA 1
ATOM 4214 C C . LEU A 1 536 ? -9.626 -3.884 27.773 1.00 98.44 536 LEU A C 1
ATOM 4216 O O . LEU A 1 536 ? -9.863 -3.248 26.747 1.00 98.44 536 LEU A O 1
ATOM 4220 N N . ASN A 1 537 ? -8.748 -3.438 28.671 1.00 96.56 537 ASN A N 1
ATOM 4221 C CA . ASN A 1 537 ? -7.936 -2.229 28.453 1.00 96.56 537 ASN A CA 1
ATOM 4222 C C . ASN A 1 537 ? -6.947 -2.351 27.266 1.00 96.56 537 ASN A C 1
ATOM 4224 O O . ASN A 1 537 ? -6.305 -1.376 26.879 1.00 96.56 537 ASN A O 1
ATOM 4228 N N . LEU A 1 538 ? -6.827 -3.549 26.685 1.00 97.00 538 LEU A N 1
ATOM 4229 C CA . LEU A 1 538 ? -6.026 -3.857 25.499 1.00 97.00 538 LEU A CA 1
ATOM 4230 C C . LEU A 1 538 ? -6.756 -3.577 24.176 1.00 97.00 538 LEU A C 1
ATOM 4232 O O . LEU A 1 538 ? -6.120 -3.623 23.119 1.00 97.00 538 LEU A O 1
ATOM 4236 N N . THR A 1 539 ? -8.064 -3.306 24.235 1.00 97.06 539 THR A N 1
ATOM 4237 C CA . THR A 1 539 ? -8.914 -3.134 23.057 1.00 97.06 539 THR A CA 1
ATOM 4238 C C . THR A 1 539 ? -8.441 -2.003 22.161 1.00 97.06 539 THR A C 1
ATOM 4240 O O . THR A 1 539 ? -8.097 -0.911 22.621 1.00 97.06 539 THR A O 1
ATOM 4243 N N . TYR A 1 540 ? -8.421 -2.263 20.849 1.00 95.06 540 TYR A N 1
ATOM 4244 C CA . TYR A 1 540 ? -7.972 -1.283 19.866 1.00 95.06 540 TYR A CA 1
ATOM 4245 C C . TYR A 1 540 ? -8.717 0.052 20.013 1.00 95.06 540 TYR A C 1
ATOM 4247 O O . TYR A 1 540 ? -9.945 0.095 20.075 1.00 95.06 540 TYR A O 1
ATOM 4255 N N . SER A 1 541 ? -7.979 1.166 20.016 1.00 91.81 541 SER A N 1
ATOM 4256 C CA . SER A 1 541 ? -8.515 2.487 20.372 1.00 91.81 541 SER A CA 1
ATOM 4257 C C . SER A 1 541 ? -9.727 2.914 19.536 1.00 91.81 541 SER A C 1
ATOM 4259 O O . SER A 1 541 ? -10.629 3.560 20.059 1.00 91.81 541 SER A O 1
ATOM 4261 N N . ALA A 1 542 ? -9.799 2.533 18.254 1.00 92.31 542 ALA A N 1
ATOM 4262 C CA . ALA A 1 542 ? -10.969 2.835 17.424 1.00 92.31 542 ALA A CA 1
ATOM 4263 C C . ALA A 1 542 ? -12.220 2.043 17.852 1.00 92.31 542 ALA A C 1
ATOM 4265 O O . ALA A 1 542 ? -13.330 2.575 17.809 1.00 92.31 542 ALA A O 1
ATOM 4266 N N . VAL A 1 543 ? -12.049 0.794 18.294 1.00 95.94 543 VAL A N 1
ATOM 4267 C CA . VAL A 1 543 ? -13.135 -0.029 18.849 1.00 95.94 543 VAL A CA 1
ATOM 4268 C C . VAL A 1 543 ? -13.554 0.517 20.207 1.00 95.94 543 VAL A C 1
ATOM 4270 O O . VAL A 1 543 ? -14.742 0.725 20.425 1.00 95.94 543 VAL A O 1
ATOM 4273 N N . LEU A 1 544 ? -12.597 0.867 21.073 1.00 95.38 544 LEU A N 1
ATOM 4274 C CA . LEU A 1 544 ? -12.887 1.506 22.358 1.00 95.38 544 LEU A CA 1
ATOM 4275 C C . LEU A 1 544 ? -13.661 2.823 22.180 1.00 95.38 544 LEU A C 1
ATOM 4277 O O . LEU A 1 544 ? -14.618 3.085 22.902 1.00 95.38 544 LEU A O 1
ATOM 4281 N N . ASN A 1 545 ? -13.300 3.634 21.184 1.00 95.69 545 ASN A N 1
ATOM 4282 C CA . ASN A 1 545 ? -14.050 4.844 20.846 1.00 95.69 545 ASN A CA 1
ATOM 4283 C C . ASN A 1 545 ? -15.453 4.532 20.310 1.00 95.69 545 ASN A C 1
ATOM 4285 O O . ASN A 1 545 ? -16.383 5.274 20.607 1.00 95.69 545 ASN A O 1
ATOM 4289 N N . THR A 1 546 ? -15.626 3.436 19.565 1.00 95.69 546 THR A N 1
ATOM 4290 C CA . THR A 1 546 ? -16.952 2.985 19.110 1.00 95.69 546 THR A CA 1
ATOM 4291 C C . THR A 1 546 ? -17.819 2.552 20.296 1.00 95.69 546 THR A C 1
ATOM 4293 O O . THR A 1 546 ? -18.984 2.923 20.361 1.00 95.69 546 THR A O 1
ATOM 4296 N N . LEU A 1 547 ? -17.245 1.844 21.272 1.00 96.12 547 LEU A N 1
ATOM 4297 C CA . LEU A 1 547 ? -17.925 1.459 22.513 1.00 96.12 547 LEU A CA 1
ATOM 4298 C C . LEU A 1 547 ? -18.320 2.676 23.357 1.00 96.12 547 LEU A C 1
ATOM 4300 O O . LEU A 1 547 ? -19.464 2.788 23.780 1.00 96.12 547 LEU A O 1
ATOM 4304 N N . ARG A 1 548 ? -17.411 3.642 23.531 1.00 94.94 548 ARG A N 1
ATOM 4305 C CA . ARG A 1 548 ? -17.724 4.919 24.195 1.00 94.94 548 ARG A CA 1
ATOM 4306 C C . ARG A 1 548 ? -18.830 5.683 23.468 1.00 94.94 548 ARG A C 1
ATOM 4308 O O . ARG A 1 548 ? -19.707 6.257 24.104 1.00 94.94 548 ARG A O 1
ATOM 4315 N N . HIS A 1 549 ? -18.799 5.688 22.136 1.00 94.25 549 HIS A N 1
ATOM 4316 C CA . HIS A 1 549 ? -19.835 6.329 21.335 1.00 94.25 549 HIS A CA 1
ATOM 4317 C C . HIS A 1 549 ? -21.192 5.632 21.481 1.00 94.25 549 HIS A C 1
ATOM 4319 O O . HIS A 1 549 ? -22.203 6.318 21.587 1.00 94.25 549 HIS A O 1
ATOM 4325 N N . LEU A 1 550 ? -21.215 4.297 21.548 1.00 92.69 550 LEU A N 1
ATOM 4326 C CA . LEU A 1 550 ? -22.418 3.515 21.828 1.00 92.69 550 LEU A CA 1
ATOM 4327 C C . LEU A 1 550 ? -23.036 3.923 23.174 1.00 92.69 550 LEU A C 1
ATOM 4329 O O . LEU A 1 550 ? -24.199 4.314 23.189 1.00 92.69 550 LEU A O 1
ATOM 4333 N N . CYS A 1 551 ? -22.244 3.944 24.255 1.00 91.25 551 CYS A N 1
ATOM 4334 C CA . CYS A 1 551 ? -22.689 4.401 25.580 1.00 91.25 551 CYS A CA 1
ATOM 4335 C C . CYS A 1 551 ? -23.268 5.825 25.535 1.00 91.25 551 CYS A C 1
ATOM 4337 O O . CYS A 1 551 ? -24.353 6.087 26.061 1.00 91.25 551 CYS A O 1
ATOM 4339 N N . TYR A 1 552 ? -22.598 6.736 24.827 1.00 91.56 552 TYR A N 1
ATOM 4340 C CA . TYR A 1 552 ? -23.083 8.101 24.630 1.00 91.56 552 TYR A CA 1
ATOM 4341 C C . TYR A 1 552 ? -24.423 8.155 23.870 1.00 91.56 552 TYR A C 1
ATOM 4343 O O . TYR A 1 552 ? -25.336 8.882 24.267 1.00 91.56 552 TYR A O 1
ATOM 4351 N N . CYS A 1 553 ? -24.578 7.382 22.790 1.00 87.88 553 CYS A N 1
ATOM 4352 C CA . CYS A 1 553 ? -25.823 7.299 22.016 1.00 87.88 553 CYS A CA 1
ATOM 4353 C C . CYS A 1 553 ? -26.983 6.723 22.834 1.00 87.88 553 CYS A C 1
ATOM 4355 O O . CYS A 1 553 ? -28.126 7.143 22.658 1.00 87.88 553 CYS A O 1
ATOM 4357 N N . THR A 1 554 ? -26.679 5.828 23.769 1.00 86.88 554 THR A N 1
ATOM 4358 C CA . THR A 1 554 ? -27.613 5.324 24.776 1.00 86.88 554 THR A CA 1
ATOM 4359 C C . THR A 1 554 ? -27.749 6.263 25.975 1.00 86.88 554 THR A C 1
ATOM 4361 O O . THR A 1 554 ? -28.138 5.825 27.038 1.00 86.88 554 THR A O 1
ATOM 4364 N N . GLN A 1 555 ? -27.388 7.546 25.879 1.00 85.19 555 GLN A N 1
ATOM 4365 C CA . GLN A 1 555 ? -27.499 8.501 26.997 1.00 85.19 555 GLN A CA 1
ATOM 4366 C C . GLN A 1 555 ? -26.904 7.980 28.325 1.00 85.19 555 GLN A C 1
ATOM 4368 O O . GLN A 1 555 ? -27.439 8.270 29.393 1.00 85.19 555 GLN A O 1
ATOM 4373 N N . GLU A 1 556 ? -25.816 7.205 28.246 1.00 82.25 556 GLU A N 1
ATOM 4374 C CA . GLU A 1 556 ? -25.121 6.571 29.377 1.00 82.25 556 GLU A CA 1
ATOM 4375 C C . GLU A 1 556 ? -25.960 5.539 30.170 1.00 82.25 556 GLU A C 1
ATOM 4377 O O . GLU A 1 556 ? -25.576 5.181 31.280 1.00 82.25 556 GLU A O 1
ATOM 4382 N N . PHE A 1 557 ? -27.086 5.028 29.638 1.00 86.88 557 PHE A N 1
ATOM 4383 C CA . PHE A 1 557 ? -27.809 3.911 30.279 1.00 86.88 557 PHE A CA 1
ATOM 4384 C C . PHE A 1 557 ? -27.191 2.534 29.993 1.00 86.88 557 PHE A C 1
ATOM 4386 O O . PHE A 1 557 ? -27.550 1.576 30.671 1.00 86.88 557 PHE A O 1
ATOM 4393 N N . VAL A 1 558 ? -26.288 2.424 29.011 1.00 92.56 558 VAL A N 1
ATOM 4394 C CA . VAL A 1 558 ? -25.426 1.248 28.800 1.00 92.56 558 VAL A CA 1
ATOM 4395 C C . VAL A 1 558 ? -24.046 1.545 29.369 1.00 92.56 558 VAL A C 1
ATOM 4397 O O . VAL A 1 558 ? -23.419 2.537 28.991 1.00 92.56 558 VAL A O 1
ATOM 4400 N N . GLU A 1 559 ? -23.541 0.664 30.228 1.00 94.12 559 GLU A N 1
ATOM 4401 C CA . GLU A 1 559 ? -22.238 0.818 30.875 1.00 94.12 559 GLU A CA 1
ATOM 4402 C C . GLU A 1 559 ? -21.124 0.113 30.082 1.00 94.12 559 GLU A C 1
ATOM 4404 O O . GLU A 1 559 ? -21.251 -1.038 29.655 1.00 94.12 559 GLU A O 1
ATOM 4409 N N . LEU A 1 560 ? -19.992 0.800 29.901 1.00 96.75 560 LEU A N 1
ATOM 4410 C CA . LEU A 1 560 ? -18.773 0.203 29.358 1.00 96.75 560 LEU A CA 1
ATOM 4411 C C . LEU A 1 560 ? -17.904 -0.333 30.495 1.00 96.75 560 LEU A C 1
ATOM 4413 O O . LEU A 1 560 ? -17.274 0.432 31.226 1.00 96.75 560 LEU A O 1
ATOM 4417 N N . LYS A 1 561 ? -17.796 -1.657 30.580 1.00 97.75 561 LYS A N 1
ATOM 4418 C CA . LYS A 1 561 ? -16.958 -2.334 31.563 1.00 97.75 561 LYS A CA 1
ATOM 4419 C C . LYS A 1 561 ? -15.600 -2.693 30.976 1.00 97.75 561 LYS A C 1
ATOM 4421 O O . LYS A 1 561 ? -15.497 -3.553 30.105 1.00 97.75 561 LYS A O 1
ATOM 4426 N N . VAL A 1 562 ? -14.543 -2.059 31.479 1.00 98.25 562 VAL A N 1
ATOM 4427 C CA . VAL A 1 562 ? -13.163 -2.309 31.037 1.00 98.25 562 VAL A CA 1
ATOM 4428 C C . VAL A 1 562 ? -12.427 -3.140 32.083 1.00 98.25 562 VAL A C 1
ATOM 4430 O O . VAL A 1 562 ? -12.266 -2.707 33.221 1.00 98.25 562 VAL A O 1
ATOM 4433 N N . VAL A 1 563 ? -11.967 -4.331 31.701 1.00 98.44 563 VAL A N 1
ATOM 4434 C CA . VAL A 1 563 ? -11.116 -5.171 32.554 1.00 98.44 563 VAL A CA 1
ATOM 4435 C C . VAL A 1 563 ? -9.653 -4.785 32.344 1.00 98.44 563 VAL A C 1
ATOM 4437 O O . VAL A 1 563 ? -9.122 -4.880 31.233 1.00 98.44 563 VAL A O 1
ATOM 4440 N N . ASP A 1 564 ? -8.995 -4.357 33.419 1.00 97.31 564 ASP A N 1
ATOM 4441 C CA . ASP A 1 564 ? -7.591 -3.953 33.392 1.00 97.31 564 ASP A CA 1
ATOM 4442 C C . ASP A 1 564 ? -6.652 -5.161 33.404 1.00 97.31 564 ASP A C 1
ATOM 4444 O O . ASP A 1 564 ? -6.467 -5.821 34.427 1.00 97.31 564 ASP A O 1
ATOM 4448 N N . VAL A 1 565 ? -6.006 -5.431 32.270 1.00 97.62 565 VAL A N 1
ATOM 4449 C CA . VAL A 1 565 ? -5.002 -6.489 32.144 1.00 97.62 565 VAL A CA 1
ATOM 4450 C C . VAL A 1 565 ? -3.602 -5.885 32.179 1.00 97.62 565 VAL A C 1
ATOM 4452 O O . VAL A 1 565 ? -3.283 -4.942 31.450 1.00 97.62 565 VAL A O 1
ATOM 4455 N N . VAL A 1 566 ? -2.748 -6.456 33.026 1.00 97.75 566 VAL A N 1
ATOM 4456 C CA . VAL A 1 566 ? -1.320 -6.134 33.111 1.00 97.75 566 VAL A CA 1
ATOM 4457 C C . VAL A 1 566 ? -0.553 -7.185 32.317 1.00 97.75 566 VAL A C 1
ATOM 4459 O O . VAL A 1 566 ? -0.712 -8.378 32.559 1.00 97.75 566 VAL A O 1
ATOM 4462 N N . LEU A 1 567 ? 0.278 -6.749 31.368 1.00 97.94 567 LEU A N 1
ATOM 4463 C CA . LEU A 1 567 ? 1.128 -7.644 30.586 1.00 97.94 567 LEU A CA 1
ATOM 4464 C C . LEU A 1 567 ? 2.591 -7.605 31.070 1.00 97.94 567 LEU A C 1
ATOM 4466 O O . LEU A 1 567 ? 3.040 -6.575 31.575 1.00 97.94 567 LEU A O 1
ATOM 4470 N N . PRO A 1 568 ? 3.353 -8.700 30.889 1.00 97.81 568 PRO A N 1
ATOM 4471 C CA . PRO A 1 568 ? 2.875 -10.034 30.508 1.00 97.81 568 PRO A CA 1
ATOM 4472 C C . PRO A 1 568 ? 2.023 -10.672 31.620 1.00 97.81 568 PRO A C 1
ATOM 4474 O O . PRO A 1 568 ? 2.237 -10.400 32.799 1.00 97.81 568 PRO A O 1
ATOM 4477 N N . ILE A 1 569 ? 1.077 -11.539 31.247 1.00 98.12 569 ILE A N 1
ATOM 4478 C CA . ILE A 1 569 ? 0.279 -12.304 32.224 1.00 98.12 569 ILE A CA 1
ATOM 4479 C C . ILE A 1 569 ? 1.071 -13.489 32.793 1.00 98.12 569 ILE A C 1
ATOM 4481 O O . ILE A 1 569 ? 2.017 -13.970 32.170 1.00 98.12 569 ILE A O 1
ATOM 4485 N N . GLU A 1 570 ? 0.662 -14.002 33.951 1.00 97.31 570 GLU A N 1
ATOM 4486 C CA . GLU A 1 570 ? 1.269 -15.200 34.547 1.00 97.31 570 GLU A CA 1
ATOM 4487 C C . GLU A 1 570 ? 0.794 -16.490 33.859 1.00 97.31 570 GLU A C 1
ATOM 4489 O O . GLU A 1 570 ? 1.607 -17.328 33.470 1.00 97.31 570 GLU A O 1
ATOM 4494 N N . SER A 1 571 ? -0.516 -16.636 33.649 1.00 97.94 571 SER A N 1
ATOM 4495 C CA . SER A 1 571 ? -1.118 -17.783 32.966 1.00 97.94 571 SER A CA 1
ATOM 4496 C C . SER A 1 571 ? -2.432 -17.389 32.292 1.00 97.94 571 SER A C 1
ATOM 4498 O O . SER A 1 571 ? -3.092 -16.431 32.701 1.00 97.94 571 SER A O 1
ATOM 4500 N N . TYR A 1 572 ? -2.832 -18.135 31.258 1.00 98.38 572 TYR A N 1
ATOM 4501 C CA . TYR A 1 572 ? -4.135 -17.921 30.626 1.00 98.38 572 TYR A CA 1
ATOM 4502 C C . TYR A 1 572 ? -5.306 -18.214 31.566 1.00 98.38 572 TYR A C 1
ATOM 4504 O O . TYR A 1 572 ? -6.333 -17.559 31.443 1.00 98.38 572 TYR A O 1
ATOM 4512 N N . ASP A 1 573 ? -5.156 -19.141 32.514 1.00 98.19 573 ASP A N 1
ATOM 4513 C CA . ASP A 1 573 ? -6.231 -19.480 33.450 1.00 98.19 573 ASP A CA 1
ATOM 4514 C C . ASP A 1 573 ? -6.516 -18.320 34.417 1.00 98.19 573 ASP A C 1
ATOM 4516 O O . ASP A 1 573 ? -7.674 -17.959 34.592 1.00 98.19 573 ASP A O 1
ATOM 4520 N N . LEU A 1 574 ? -5.479 -17.642 34.928 1.00 98.19 574 LEU A N 1
ATOM 4521 C CA . LEU A 1 574 ? -5.654 -16.453 35.774 1.00 98.19 574 LEU A CA 1
ATOM 4522 C C . LEU A 1 574 ? -6.301 -15.285 35.019 1.00 98.19 574 LEU A C 1
ATOM 4524 O O . LEU A 1 574 ? -7.136 -14.578 35.576 1.00 98.19 574 LEU A O 1
ATOM 4528 N N . LEU A 1 575 ? -5.953 -15.088 33.741 1.00 98.44 575 LEU A N 1
ATOM 4529 C CA . LEU A 1 575 ? -6.627 -14.090 32.904 1.00 98.44 575 LEU A CA 1
ATOM 4530 C C . LEU A 1 575 ? -8.112 -14.440 32.716 1.00 98.44 575 LEU A C 1
ATOM 4532 O O . LEU A 1 575 ? -8.967 -13.562 32.785 1.00 98.44 575 LEU A O 1
ATOM 4536 N N . VAL A 1 576 ? -8.422 -15.713 32.467 1.00 98.69 576 VAL A N 1
ATOM 4537 C CA . VAL A 1 576 ? -9.803 -16.180 32.288 1.00 98.69 576 VAL A CA 1
ATOM 4538 C C . VAL A 1 576 ? -10.608 -16.004 33.574 1.00 98.69 576 VAL A C 1
ATOM 4540 O O . VAL A 1 576 ? -11.734 -15.522 33.500 1.00 98.69 576 VAL A O 1
ATOM 4543 N N . GLU A 1 577 ? -10.036 -16.326 34.736 1.00 98.50 577 GLU A N 1
ATOM 4544 C CA . GLU A 1 577 ? -10.643 -16.071 36.049 1.00 98.50 577 GLU A CA 1
ATOM 4545 C C . GLU A 1 577 ? -10.908 -14.576 36.257 1.00 98.50 577 GLU A C 1
ATOM 4547 O O . GLU A 1 577 ? -12.039 -14.191 36.542 1.00 98.50 577 GLU A O 1
ATOM 4552 N N . GLN A 1 578 ? -9.913 -13.721 36.000 1.00 98.56 578 GLN A N 1
ATOM 4553 C CA . GLN A 1 578 ? -10.060 -12.269 36.117 1.00 98.56 578 GLN A CA 1
ATOM 4554 C C . GLN A 1 578 ? -11.197 -11.725 35.236 1.00 98.56 578 GLN A C 1
ATOM 4556 O O . GLN A 1 578 ? -11.977 -10.878 35.672 1.00 98.56 578 GLN A O 1
ATOM 4561 N N . VAL A 1 579 ? -11.298 -12.195 33.989 1.00 98.56 579 VAL A N 1
ATOM 4562 C CA . VAL A 1 579 ? -12.376 -11.786 33.077 1.00 98.56 579 VAL A CA 1
ATOM 4563 C C . VAL A 1 579 ? -13.722 -12.345 33.539 1.00 98.56 579 VAL A C 1
ATOM 4565 O O . VAL A 1 579 ? -14.713 -11.621 33.502 1.00 98.56 579 VAL A O 1
ATOM 4568 N N . ALA A 1 580 ? -13.771 -13.595 34.005 1.00 98.44 580 ALA A N 1
ATOM 4569 C CA . ALA A 1 580 ? -14.990 -14.221 34.511 1.00 98.44 580 ALA A CA 1
ATOM 4570 C C . ALA A 1 580 ? -15.552 -13.493 35.742 1.00 98.44 580 ALA A C 1
ATOM 4572 O O . ALA A 1 580 ? -16.764 -13.290 35.819 1.00 98.44 580 ALA A O 1
ATOM 4573 N N . ASP A 1 581 ? -14.683 -13.063 36.659 1.00 98.31 581 ASP A N 1
ATOM 4574 C CA . ASP A 1 581 ? -15.039 -12.311 37.869 1.00 98.31 581 ASP A CA 1
ATOM 4575 C C . ASP A 1 581 ? -15.588 -10.913 37.554 1.00 98.31 581 ASP A C 1
ATOM 4577 O O . ASP A 1 581 ? -16.351 -10.339 38.334 1.00 98.31 581 ASP A O 1
ATOM 4581 N N . ALA A 1 582 ? -15.236 -10.362 36.391 1.00 98.12 582 ALA A N 1
ATOM 4582 C CA . ALA A 1 582 ? -15.778 -9.098 35.921 1.00 98.12 582 ALA A CA 1
ATOM 4583 C C . ALA A 1 582 ? -17.182 -9.233 35.306 1.00 98.12 582 ALA A C 1
ATOM 4585 O O . ALA A 1 582 ? -17.853 -8.217 35.137 1.00 98.12 582 ALA A O 1
ATOM 4586 N N . ILE A 1 583 ? -17.665 -10.436 34.986 1.00 98.44 583 ILE A N 1
ATOM 4587 C CA . ILE A 1 583 ? -18.999 -10.618 34.395 1.00 98.44 583 ILE A CA 1
ATOM 4588 C C . ILE A 1 583 ? -20.078 -10.415 35.463 1.00 98.44 583 ILE A C 1
ATOM 4590 O O . ILE A 1 583 ? -20.040 -11.028 36.529 1.00 98.44 583 ILE A O 1
ATOM 4594 N N . THR A 1 584 ? -21.085 -9.600 35.158 1.00 98.06 584 THR A N 1
ATOM 4595 C CA . THR A 1 584 ? -22.252 -9.386 36.027 1.00 98.06 584 THR A CA 1
ATOM 4596 C C . THR A 1 584 ? -23.517 -9.966 35.400 1.00 98.06 584 THR A C 1
ATOM 4598 O O . THR A 1 584 ? -23.519 -10.454 34.269 1.00 98.06 584 THR A O 1
ATOM 4601 N N . SER A 1 585 ? -24.636 -9.882 36.123 1.00 97.12 585 SER A N 1
ATOM 4602 C CA . SER A 1 585 ? -25.964 -10.164 35.565 1.00 97.12 585 SER A CA 1
ATOM 4603 C C . SER A 1 585 ? -26.381 -9.195 34.455 1.00 97.12 585 SER A C 1
ATOM 4605 O O . SER A 1 585 ? -27.353 -9.473 33.752 1.00 97.12 585 SER A O 1
ATOM 4607 N N . ASN A 1 586 ? -25.686 -8.069 34.307 1.00 97.81 586 ASN A N 1
ATOM 4608 C CA . ASN A 1 586 ? -25.998 -7.013 33.353 1.00 97.81 586 ASN A CA 1
ATOM 4609 C C . ASN A 1 586 ? -25.153 -7.101 32.082 1.00 97.81 586 ASN A C 1
ATOM 4611 O O . ASN A 1 586 ? -25.515 -6.513 31.072 1.00 97.81 586 ASN A O 1
ATOM 4615 N N . THR A 1 587 ? -24.068 -7.878 32.084 1.00 98.38 587 THR A N 1
ATOM 4616 C CA . THR A 1 587 ? -23.249 -8.080 30.886 1.00 98.38 587 THR A CA 1
ATOM 4617 C C . THR A 1 587 ? -24.082 -8.694 29.753 1.00 98.38 587 THR A C 1
ATOM 4619 O O . THR A 1 587 ? -24.717 -9.738 29.927 1.00 98.38 587 THR A O 1
ATOM 4622 N N . ARG A 1 588 ? -24.096 -8.031 28.590 1.00 97.56 588 ARG A N 1
ATOM 4623 C CA . ARG A 1 588 ? -24.818 -8.462 27.374 1.00 97.56 588 ARG A CA 1
ATOM 4624 C C . ARG A 1 588 ? -23.938 -8.705 26.169 1.00 97.56 588 ARG A C 1
ATOM 4626 O O . ARG A 1 588 ? -24.376 -9.371 25.240 1.00 97.56 588 ARG A O 1
ATOM 4633 N N . LEU A 1 589 ? -22.719 -8.185 26.168 1.00 98.31 589 LEU A N 1
ATOM 4634 C CA . LEU A 1 589 ? -21.775 -8.393 25.080 1.00 98.31 589 LEU A CA 1
ATOM 4635 C C . LEU A 1 589 ? -20.353 -8.389 25.626 1.00 98.31 589 LEU A C 1
ATOM 4637 O O . LEU A 1 589 ? -20.009 -7.537 26.445 1.00 98.31 589 LEU A O 1
ATOM 4641 N N . ALA A 1 590 ? -19.521 -9.292 25.118 1.00 98.69 590 ALA A N 1
ATOM 4642 C CA . ALA A 1 590 ? -18.074 -9.204 25.261 1.00 98.69 590 ALA A CA 1
ATOM 4643 C C . ALA A 1 590 ? -17.432 -8.786 23.936 1.00 98.69 590 ALA A C 1
ATOM 4645 O O . ALA A 1 590 ? -17.716 -9.375 22.894 1.00 98.69 590 ALA A O 1
ATOM 4646 N N . VAL A 1 591 ? -16.545 -7.795 23.977 1.00 98.69 591 VAL A N 1
ATOM 4647 C CA . VAL A 1 591 ? -15.727 -7.362 22.843 1.00 98.69 591 VAL A CA 1
ATOM 4648 C C . VAL A 1 591 ? -14.272 -7.692 23.133 1.00 98.69 591 VAL A C 1
ATOM 4650 O O . VAL A 1 591 ? -13.656 -7.094 24.016 1.00 98.69 591 VAL A O 1
ATOM 4653 N N . LEU A 1 592 ? -13.730 -8.660 22.396 1.00 98.69 592 LEU A N 1
ATOM 4654 C CA . LEU A 1 592 ? -12.401 -9.220 22.639 1.00 98.69 592 LEU A CA 1
ATOM 4655 C C . LEU A 1 592 ? -11.549 -9.161 21.372 1.00 98.69 592 LEU A C 1
ATOM 4657 O O . LEU A 1 592 ? -11.984 -9.568 20.299 1.00 98.69 592 LEU A O 1
ATOM 4661 N N . ASP A 1 593 ? -10.307 -8.711 21.481 1.00 98.38 593 ASP A N 1
ATOM 4662 C CA . ASP A 1 593 ? -9.335 -8.842 20.398 1.00 98.38 593 ASP A CA 1
ATOM 4663 C C . ASP A 1 593 ? -8.872 -10.305 20.293 1.00 98.38 593 ASP A C 1
ATOM 4665 O O . ASP A 1 593 ? -8.608 -10.944 21.304 1.00 98.38 593 ASP A O 1
ATOM 4669 N N . HIS A 1 594 ? -8.684 -10.852 19.091 1.00 98.38 594 HIS A N 1
ATOM 4670 C CA . HIS A 1 594 ? -7.930 -12.110 18.954 1.00 98.38 594 HIS A CA 1
ATOM 4671 C C . HIS A 1 594 ? -6.432 -11.832 19.159 1.00 98.38 594 HIS A C 1
ATOM 4673 O O . HIS A 1 594 ? -5.736 -12.526 19.899 1.00 98.38 594 HIS A O 1
ATOM 4679 N N . ILE A 1 595 ? -5.941 -10.753 18.541 1.00 98.44 595 ILE A N 1
ATOM 4680 C CA . ILE A 1 595 ? -4.589 -10.238 18.753 1.00 98.44 595 ILE A CA 1
ATOM 4681 C C . ILE A 1 595 ? -4.683 -8.747 19.051 1.00 98.44 595 ILE A C 1
ATOM 4683 O O . ILE A 1 595 ? -4.978 -7.956 18.150 1.00 98.44 595 ILE A O 1
ATOM 4687 N N . ALA A 1 596 ? -4.365 -8.360 20.286 1.00 97.75 596 ALA A N 1
ATOM 4688 C CA . ALA A 1 596 ? -4.369 -6.964 20.702 1.00 97.75 596 ALA A CA 1
ATOM 4689 C C . ALA A 1 596 ? -3.372 -6.154 19.858 1.00 97.75 596 ALA A C 1
ATOM 4691 O O . ALA A 1 596 ? -2.169 -6.435 19.834 1.00 97.75 596 ALA A O 1
ATOM 4692 N N . SER A 1 597 ? -3.872 -5.136 19.151 1.00 93.50 597 SER A N 1
ATOM 4693 C CA . SER A 1 597 ? -3.108 -4.414 18.123 1.00 93.50 597 SER A CA 1
ATOM 4694 C C . SER A 1 597 ? -1.789 -3.848 18.657 1.00 93.50 597 SER A C 1
ATOM 4696 O O . SER A 1 597 ? -0.730 -4.079 18.067 1.00 93.50 597 SER A O 1
ATOM 4698 N N . THR A 1 598 ? -1.824 -3.122 19.776 1.00 93.94 598 THR A N 1
ATOM 4699 C CA . THR A 1 598 ? -0.656 -2.420 20.335 1.00 93.94 598 THR A CA 1
ATOM 4700 C C . THR A 1 598 ? 0.420 -3.393 20.820 1.00 93.94 598 THR A C 1
ATOM 4702 O O . THR A 1 598 ? 1.595 -3.235 20.493 1.00 93.94 598 THR A O 1
ATOM 4705 N N . THR A 1 599 ? 0.028 -4.437 21.546 1.00 96.69 599 THR A N 1
ATOM 4706 C CA . THR A 1 599 ? 0.953 -5.299 22.298 1.00 96.69 599 THR A CA 1
ATOM 4707 C C . THR A 1 599 ? 1.322 -6.583 21.559 1.00 96.69 599 THR A C 1
ATOM 4709 O O . THR A 1 599 ? 2.350 -7.190 21.864 1.00 96.69 599 THR A O 1
ATOM 4712 N N . GLY A 1 600 ? 0.537 -6.984 20.555 1.00 97.31 600 GLY A N 1
ATOM 4713 C CA . GLY A 1 600 ? 0.680 -8.281 19.894 1.00 97.31 600 GLY A CA 1
ATOM 4714 C C . GLY A 1 600 ? 0.318 -9.454 20.808 1.00 97.31 600 GLY A C 1
ATOM 4715 O O . GLY A 1 600 ? 0.778 -10.565 20.560 1.00 97.31 600 GLY A O 1
ATOM 4716 N N . PHE A 1 601 ? -0.449 -9.208 21.874 1.00 98.56 601 PHE A N 1
ATOM 4717 C CA . PHE A 1 601 ? -0.919 -10.236 22.800 1.00 98.56 601 PHE A CA 1
ATOM 4718 C C . PHE A 1 601 ? -2.019 -11.079 22.149 1.00 98.56 601 PHE A C 1
ATOM 4720 O O . PHE A 1 601 ? -2.998 -10.517 21.659 1.00 98.56 601 PHE A O 1
ATOM 4727 N N . VAL A 1 602 ? -1.847 -12.402 22.134 1.00 98.62 602 VAL A N 1
ATOM 4728 C CA . VAL A 1 602 ? -2.849 -13.364 21.652 1.00 98.62 602 VAL A CA 1
ATOM 4729 C C . VAL A 1 602 ? -3.727 -13.766 22.829 1.00 98.62 602 VAL A C 1
ATOM 4731 O O . VAL A 1 602 ? -3.242 -14.389 23.782 1.00 98.62 602 VAL A O 1
ATOM 4734 N N . LEU A 1 603 ? -5.005 -13.392 22.771 1.00 98.44 603 LEU A N 1
ATOM 4735 C CA . LEU A 1 603 ? -5.970 -13.758 23.802 1.00 98.44 603 LEU A CA 1
ATOM 4736 C C . LEU A 1 603 ? -6.344 -15.242 23.656 1.00 98.44 603 LEU A C 1
ATOM 4738 O O . LEU A 1 603 ? -6.509 -15.709 22.531 1.00 98.44 603 LEU A O 1
ATOM 4742 N N . PRO A 1 604 ? -6.534 -15.974 24.769 1.00 97.75 604 PRO A N 1
ATOM 4743 C CA . PRO A 1 604 ? -6.963 -17.370 24.746 1.00 97.75 604 PRO A CA 1
ATOM 4744 C C . PRO A 1 604 ? -8.480 -17.452 24.517 1.00 97.75 604 PRO A C 1
ATOM 4746 O O . PRO A 1 604 ? -9.246 -17.787 25.425 1.00 97.75 604 PRO A O 1
ATOM 4749 N N . LEU A 1 605 ? -8.937 -17.069 23.326 1.00 98.50 605 LEU A N 1
ATOM 4750 C CA . LEU A 1 605 ? -10.361 -16.955 23.005 1.00 98.50 605 LEU A CA 1
ATOM 4751 C C . LEU A 1 605 ? -11.116 -18.283 23.167 1.00 98.50 605 LEU A C 1
ATOM 4753 O O . LEU A 1 605 ? -12.255 -18.290 23.616 1.00 98.50 605 LEU A O 1
ATOM 4757 N N . GLU A 1 606 ? -10.447 -19.402 22.927 1.00 97.69 606 GLU A N 1
ATOM 4758 C CA . GLU A 1 606 ? -10.931 -20.775 23.087 1.00 97.69 606 GLU A CA 1
ATOM 4759 C C . GLU A 1 606 ? -11.267 -21.095 24.552 1.00 97.69 606 GLU A C 1
ATOM 4761 O O . GLU A 1 606 ? -12.063 -21.987 24.836 1.00 97.69 606 GLU A O 1
ATOM 4766 N N . LYS A 1 607 ? -10.665 -20.361 25.499 1.00 98.31 607 LYS A N 1
ATOM 4767 C CA . LYS A 1 607 ? -10.991 -20.424 26.930 1.00 98.31 607 LYS A CA 1
ATOM 4768 C C . LYS A 1 607 ? -11.985 -19.339 27.345 1.00 98.31 607 LYS A C 1
ATOM 4770 O O . LYS A 1 607 ? -12.809 -19.591 28.217 1.00 98.31 607 LYS A O 1
ATOM 4775 N N . LEU A 1 608 ? -11.915 -18.148 26.746 1.00 98.56 608 LEU A N 1
ATOM 4776 C CA . LEU A 1 608 ? -12.759 -17.005 27.115 1.00 98.56 608 LEU A CA 1
ATOM 4777 C C . LEU A 1 608 ? -14.188 -17.117 26.573 1.00 98.56 608 LEU A C 1
ATOM 4779 O O . LEU A 1 608 ? -15.133 -16.902 27.326 1.00 98.56 608 LEU A O 1
ATOM 4783 N N . ILE A 1 609 ? -14.370 -17.477 25.300 1.00 98.69 609 ILE A N 1
ATOM 4784 C CA . ILE A 1 609 ? -15.693 -17.562 24.658 1.00 98.69 609 ILE A CA 1
ATOM 4785 C C . ILE A 1 609 ? -16.639 -18.501 25.431 1.00 98.69 609 ILE A C 1
ATOM 4787 O O . ILE A 1 609 ? -17.741 -18.062 25.777 1.00 98.69 609 ILE A O 1
ATOM 4791 N N . PRO A 1 610 ? -16.223 -19.722 25.837 1.00 98.56 610 PRO A N 1
ATOM 4792 C CA . PRO A 1 610 ? -17.075 -20.600 26.640 1.00 98.56 610 PRO A CA 1
ATOM 4793 C C . PRO A 1 610 ? -17.555 -19.991 27.967 1.00 98.56 610 PRO A C 1
ATOM 4795 O O . PRO A 1 610 ? -18.654 -20.310 28.421 1.00 98.56 610 PRO A O 1
ATOM 4798 N N . VAL A 1 611 ? -16.773 -19.103 28.595 1.00 98.44 611 VAL A N 1
ATOM 4799 C CA . VAL A 1 611 ? -17.159 -18.437 29.853 1.00 98.44 611 VAL A CA 1
ATOM 4800 C C . VAL A 1 611 ? -18.356 -17.506 29.645 1.00 98.44 611 VAL A C 1
ATOM 4802 O O . VAL A 1 611 ? -19.259 -17.473 30.489 1.00 98.44 611 VAL A O 1
ATOM 4805 N N . PHE A 1 612 ? -18.387 -16.784 28.524 1.00 98.69 612 PHE A N 1
ATOM 4806 C CA . PHE A 1 612 ? -19.499 -15.908 28.149 1.00 98.69 612 PHE A CA 1
ATOM 4807 C C . PHE A 1 612 ? -20.712 -16.709 27.673 1.00 98.69 612 PHE A C 1
ATOM 4809 O O . PHE A 1 612 ? -21.831 -16.481 28.139 1.00 98.69 612 PHE A O 1
ATOM 4816 N N . HIS A 1 613 ? -20.493 -17.721 26.833 1.00 98.44 613 HIS A N 1
ATOM 4817 C CA . HIS A 1 613 ? -21.555 -18.597 26.331 1.00 98.44 613 HIS A CA 1
ATOM 4818 C C . HIS A 1 613 ? -22.275 -19.365 27.436 1.00 98.44 613 HIS A C 1
ATOM 4820 O O . HIS A 1 613 ? -23.498 -19.471 27.400 1.00 98.44 613 HIS A O 1
ATOM 4826 N N . ALA A 1 614 ? -21.565 -19.808 28.480 1.00 98.00 614 ALA A N 1
ATOM 4827 C CA . ALA A 1 614 ? -22.177 -20.429 29.661 1.00 98.00 614 ALA A CA 1
ATOM 4828 C C . ALA A 1 614 ? -23.193 -19.515 30.383 1.00 98.00 614 ALA A C 1
ATOM 4830 O O . ALA A 1 614 ? -23.982 -19.988 31.201 1.00 98.00 614 ALA A O 1
ATOM 4831 N N . ARG A 1 615 ? -23.175 -18.210 30.086 1.00 97.88 615 ARG A N 1
ATOM 4832 C CA . ARG A 1 615 ? -24.074 -17.179 30.621 1.00 97.88 615 ARG A CA 1
ATOM 4833 C C . ARG A 1 615 ? -24.988 -16.576 29.544 1.00 97.88 615 ARG A C 1
ATOM 4835 O O . ARG A 1 615 ? -25.684 -15.609 29.828 1.00 97.88 615 ARG A O 1
ATOM 4842 N N . ASN A 1 616 ? -25.024 -17.161 28.342 1.00 97.19 616 ASN A N 1
ATOM 4843 C CA . ASN A 1 616 ? -25.753 -16.670 27.165 1.00 97.19 616 ASN A CA 1
ATOM 4844 C C . ASN A 1 616 ? -25.341 -15.254 26.720 1.00 97.19 616 ASN A C 1
ATOM 4846 O O . ASN A 1 616 ? -26.172 -14.491 26.233 1.00 97.19 616 ASN A O 1
ATOM 4850 N N . ILE A 1 617 ? -24.069 -14.896 26.904 1.00 98.50 617 ILE A N 1
ATOM 4851 C CA . ILE A 1 617 ? -23.523 -13.605 26.480 1.00 98.50 617 ILE A CA 1
ATOM 4852 C C . ILE A 1 617 ? -22.815 -13.798 25.131 1.00 98.50 617 ILE A C 1
ATOM 4854 O O . ILE A 1 617 ? -21.861 -14.581 25.083 1.00 98.50 617 ILE A O 1
ATOM 4858 N N . PRO A 1 618 ? -23.236 -13.118 24.049 1.00 98.31 618 PRO A N 1
ATOM 4859 C CA . PRO A 1 618 ? -22.521 -13.162 22.782 1.00 98.31 618 PRO A CA 1
ATOM 4860 C C . PRO A 1 618 ? -21.141 -12.504 22.854 1.00 98.31 618 PRO A C 1
ATOM 4862 O O . PRO A 1 618 ? -20.915 -11.544 23.600 1.00 98.31 618 PRO A O 1
ATOM 4865 N N . VAL A 1 619 ? -20.233 -12.986 22.009 1.00 98.81 619 VAL A N 1
ATOM 4866 C CA . VAL A 1 619 ? -18.866 -12.478 21.885 1.00 98.81 619 VAL A CA 1
ATOM 4867 C C . VAL A 1 619 ? -18.623 -11.916 20.486 1.00 98.81 619 VAL A C 1
ATOM 4869 O O . VAL A 1 619 ? -18.718 -12.621 19.479 1.00 98.81 619 VAL A O 1
ATOM 4872 N N . LEU A 1 620 ? -18.256 -10.636 20.435 1.00 98.81 620 LEU A N 1
ATOM 4873 C CA . LEU A 1 620 ? -17.735 -9.960 19.253 1.00 98.81 620 LEU A CA 1
ATOM 4874 C C . LEU A 1 620 ? -16.207 -9.967 19.289 1.00 98.81 620 LEU A C 1
ATOM 4876 O O . LEU A 1 620 ? -15.586 -9.345 20.151 1.00 98.81 620 LEU A O 1
ATOM 4880 N N . VAL A 1 621 ? -15.602 -10.644 18.318 1.00 98.88 621 VAL A N 1
ATOM 4881 C CA . VAL A 1 621 ? -14.149 -10.754 18.205 1.00 98.88 621 VAL A CA 1
ATOM 4882 C C . VAL A 1 621 ? -13.595 -9.759 17.182 1.00 98.88 621 VAL A C 1
ATOM 4884 O O . VAL A 1 621 ? -13.902 -9.848 15.988 1.00 98.88 621 VAL A O 1
ATOM 4887 N N . ASP A 1 622 ? -12.712 -8.858 17.629 1.00 98.69 622 ASP A N 1
ATOM 4888 C CA . ASP A 1 622 ? -11.824 -8.102 16.736 1.00 98.69 622 ASP A CA 1
ATOM 4889 C C . ASP A 1 622 ? -10.646 -8.998 16.326 1.00 98.69 622 ASP A C 1
ATOM 4891 O O . ASP A 1 622 ? -9.621 -9.136 17.002 1.00 98.69 622 ASP A O 1
ATOM 4895 N N . GLY A 1 623 ? -10.817 -9.648 15.183 1.00 98.06 623 GLY A N 1
ATOM 4896 C CA . GLY A 1 623 ? -9.832 -10.510 14.557 1.00 98.06 623 GLY A CA 1
ATOM 4897 C C . GLY A 1 623 ? -8.925 -9.790 13.567 1.00 98.06 623 GLY A C 1
ATOM 4898 O O . GLY A 1 623 ? -8.265 -10.462 12.781 1.00 98.06 623 GLY A O 1
ATOM 4899 N N . ALA A 1 624 ? -8.859 -8.454 13.529 1.00 97.38 624 ALA A N 1
ATOM 4900 C CA . ALA A 1 624 ? -8.235 -7.736 12.413 1.00 97.38 624 ALA A CA 1
ATOM 4901 C C . ALA A 1 624 ? -6.789 -8.165 12.109 1.00 97.38 624 ALA A C 1
ATOM 4903 O O . ALA A 1 624 ? -6.360 -8.118 10.958 1.00 97.38 624 ALA A O 1
ATOM 4904 N N . SER A 1 625 ? -6.020 -8.566 13.121 1.00 97.00 625 SER A N 1
ATOM 4905 C CA . SER A 1 625 ? -4.604 -8.926 12.963 1.00 97.00 625 SER A CA 1
ATOM 4906 C C . SER A 1 625 ? -4.348 -10.440 12.874 1.00 97.00 625 SER A C 1
ATOM 4908 O O . SER A 1 625 ? -3.193 -10.834 12.729 1.00 97.00 625 SER A O 1
ATOM 4910 N N . ALA A 1 626 ? -5.382 -11.285 12.946 1.00 97.62 626 ALA A N 1
ATOM 4911 C CA . ALA A 1 626 ? -5.246 -12.743 13.040 1.00 97.62 626 ALA A CA 1
ATOM 4912 C C . ALA A 1 626 ? -5.261 -13.508 11.694 1.00 97.62 626 ALA A C 1
ATOM 4914 O O . ALA A 1 626 ? -4.399 -14.375 11.533 1.00 97.62 626 ALA A O 1
ATOM 4915 N N . PRO A 1 627 ? -6.147 -13.223 10.710 1.00 97.31 627 PRO A N 1
ATOM 4916 C CA . PRO A 1 627 ? -6.191 -13.958 9.444 1.00 97.31 627 PRO A CA 1
ATOM 4917 C C . PRO A 1 627 ? -4.844 -13.952 8.722 1.00 97.31 627 PRO A C 1
ATOM 4919 O O . PRO A 1 627 ? -4.289 -12.886 8.478 1.00 97.31 627 PRO A O 1
ATOM 4922 N N . GLY A 1 628 ? -4.312 -15.129 8.384 1.00 95.25 628 GLY A N 1
ATOM 4923 C CA . GLY A 1 628 ? -2.998 -15.289 7.744 1.00 95.25 628 GLY A CA 1
ATOM 4924 C C . GLY A 1 628 ? -1.801 -15.226 8.698 1.00 95.25 628 GLY A C 1
ATOM 4925 O O . GLY A 1 628 ? -0.674 -15.459 8.267 1.00 95.25 628 GLY A O 1
ATOM 4926 N N . GLN A 1 629 ? -2.024 -14.922 9.979 1.00 95.62 629 GLN A N 1
ATOM 4927 C CA . GLN A 1 629 ? -1.012 -14.983 11.035 1.00 95.62 629 GLN A CA 1
ATOM 4928 C C . GLN A 1 629 ? -1.234 -16.172 11.979 1.00 95.62 629 GLN A C 1
ATOM 4930 O O . GLN A 1 629 ? -0.266 -16.810 12.388 1.00 95.62 629 GLN A O 1
ATOM 4935 N N . LEU A 1 630 ? -2.489 -16.474 12.314 1.00 96.06 630 LEU A N 1
ATOM 4936 C CA . LEU A 1 630 ? -2.881 -17.618 13.137 1.00 96.06 630 LEU A CA 1
ATOM 4937 C C . LEU A 1 630 ? -3.613 -18.665 12.284 1.00 96.06 630 LEU A C 1
ATOM 4939 O O . LEU A 1 630 ? -4.270 -18.283 11.310 1.00 96.06 630 LEU A O 1
ATOM 4943 N N . PRO A 1 631 ? -3.532 -19.961 12.641 1.00 92.00 631 PRO A N 1
ATOM 4944 C CA . PRO A 1 631 ? -4.369 -21.000 12.048 1.00 92.00 631 PRO A CA 1
ATOM 4945 C C . PRO A 1 631 ? -5.815 -20.802 12.522 1.00 92.00 631 PRO A C 1
ATOM 4947 O O . PRO A 1 631 ? -6.225 -21.309 13.561 1.00 92.00 631 PRO A O 1
ATOM 4950 N N . LEU A 1 632 ? -6.558 -19.967 11.801 1.00 94.50 632 LEU A N 1
ATOM 4951 C CA . LEU A 1 632 ? -7.889 -19.533 12.198 1.00 94.50 632 LEU A CA 1
ATOM 4952 C C . LEU A 1 632 ? -8.936 -20.570 11.792 1.00 94.50 632 LEU A C 1
ATOM 4954 O O . LEU A 1 632 ? -9.093 -20.838 10.606 1.00 94.50 632 LEU A O 1
ATOM 4958 N N . ASN A 1 633 ? -9.688 -21.073 12.768 1.00 97.38 633 ASN A N 1
ATOM 4959 C CA . ASN A 1 633 ? -10.880 -21.880 12.540 1.00 97.38 633 ASN A CA 1
ATOM 4960 C C . ASN A 1 633 ? -12.064 -21.238 13.267 1.00 97.38 633 ASN A C 1
ATOM 4962 O O . ASN A 1 633 ? -12.164 -21.314 14.489 1.00 97.38 633 ASN A O 1
ATOM 4966 N N . ILE A 1 634 ? -12.929 -20.552 12.522 1.00 97.06 634 ILE A N 1
ATOM 4967 C CA . ILE A 1 634 ? -14.048 -19.798 13.102 1.00 97.06 634 ILE A CA 1
ATOM 4968 C C . ILE A 1 634 ? -15.096 -20.727 13.715 1.00 97.06 634 ILE A C 1
ATOM 4970 O O . ILE A 1 634 ? -15.599 -20.433 14.801 1.00 97.06 634 ILE A O 1
ATOM 4974 N N . ASN A 1 635 ? -15.385 -21.852 13.059 1.00 94.88 635 ASN A N 1
ATOM 4975 C CA . ASN A 1 635 ? -16.368 -22.817 13.540 1.00 94.88 635 ASN A CA 1
ATOM 4976 C C . ASN A 1 635 ? -15.948 -23.443 14.880 1.00 94.88 635 ASN A C 1
ATOM 4978 O O . ASN A 1 635 ? -16.780 -23.595 15.770 1.00 94.88 635 ASN A O 1
ATOM 4982 N N . GLU A 1 636 ? -14.664 -23.772 15.048 1.00 96.69 636 GLU A N 1
ATOM 4983 C CA . GLU A 1 636 ? -14.133 -24.294 16.318 1.00 96.69 636 GLU A CA 1
ATOM 4984 C C . GLU A 1 636 ? -14.014 -23.216 17.399 1.00 96.69 636 GLU A C 1
ATOM 4986 O O . GLU A 1 636 ? -14.263 -23.493 18.571 1.00 96.69 636 GLU A O 1
ATOM 4991 N N . LEU A 1 637 ? -13.654 -21.988 17.012 1.00 97.00 637 LEU A N 1
ATOM 4992 C CA . LEU A 1 637 ? -13.534 -20.859 17.933 1.00 97.00 637 LEU A CA 1
ATOM 4993 C C . LEU A 1 637 ? -14.881 -20.499 18.578 1.00 97.00 637 LEU A C 1
ATOM 4995 O O . LEU A 1 637 ? -14.919 -20.063 19.727 1.00 97.00 637 LEU A O 1
ATOM 4999 N N . GLY A 1 638 ? -15.978 -20.665 17.833 1.00 95.38 638 GLY A N 1
ATOM 5000 C CA . GLY A 1 638 ? -17.335 -20.442 18.328 1.00 95.38 638 GLY A CA 1
ATOM 5001 C C . GLY A 1 638 ? -17.690 -18.969 18.543 1.00 95.38 638 GLY A C 1
ATOM 5002 O O . GLY A 1 638 ? -18.578 -18.668 19.329 1.00 95.38 638 GLY A O 1
ATOM 5003 N N . ALA A 1 639 ? -17.012 -18.027 17.885 1.00 95.56 639 ALA A N 1
ATOM 5004 C CA . ALA A 1 639 ? -17.349 -16.609 18.008 1.00 95.56 639 ALA A CA 1
ATOM 5005 C C . ALA A 1 639 ? -18.717 -16.293 17.368 1.00 95.56 639 ALA A C 1
ATOM 5007 O O . ALA A 1 639 ? -18.973 -16.674 16.223 1.00 95.56 639 ALA A O 1
ATOM 5008 N N . ASP A 1 640 ? -19.571 -15.536 18.065 1.00 98.50 640 ASP A N 1
ATOM 5009 C CA . ASP A 1 640 ? -20.872 -15.100 17.531 1.00 98.50 640 ASP A CA 1
ATOM 5010 C C . ASP A 1 640 ? -20.702 -14.100 16.388 1.00 98.50 640 ASP A C 1
ATOM 5012 O O . ASP A 1 640 ? -21.402 -14.155 15.374 1.00 98.50 640 ASP A O 1
ATOM 5016 N N . PHE A 1 641 ? -19.716 -13.216 16.541 1.00 98.81 641 PHE A N 1
ATOM 5017 C CA . PHE A 1 641 ? -19.298 -12.270 15.523 1.00 98.81 641 PHE A CA 1
ATOM 5018 C C . PHE A 1 641 ? -17.777 -12.271 15.429 1.00 98.81 641 PHE A C 1
ATOM 5020 O O . PHE A 1 641 ? -17.087 -12.192 16.445 1.00 98.81 641 PHE A O 1
ATOM 5027 N N . TYR A 1 642 ? -17.239 -12.307 14.214 1.00 98.88 642 TYR A N 1
ATOM 5028 C CA . TYR A 1 642 ? -15.798 -12.216 14.004 1.00 98.88 642 TYR A CA 1
ATOM 5029 C C . TYR A 1 642 ? -15.488 -11.269 12.858 1.00 98.88 642 TYR A C 1
ATOM 5031 O O . TYR A 1 642 ? -15.922 -11.477 11.724 1.00 98.88 642 TYR A O 1
ATOM 5039 N N . VAL A 1 643 ? -14.698 -10.238 13.140 1.00 98.75 643 VAL A N 1
ATOM 5040 C CA . VAL A 1 643 ? -14.284 -9.263 12.134 1.00 98.75 643 VAL A CA 1
ATOM 5041 C C . VAL A 1 643 ? -12.822 -9.482 11.778 1.00 98.75 643 VAL A C 1
ATOM 5043 O O . VAL A 1 643 ? -11.928 -9.247 12.585 1.00 98.75 643 VAL A O 1
ATOM 5046 N N . GLY A 1 644 ? -12.562 -9.911 10.546 1.00 98.06 644 GLY A N 1
ATOM 5047 C CA . GLY A 1 644 ? -11.218 -10.174 10.045 1.00 98.06 644 GLY A CA 1
ATOM 5048 C C . GLY A 1 644 ? -10.795 -9.184 8.968 1.00 98.06 644 GLY A C 1
ATOM 5049 O O . GLY A 1 644 ? -11.609 -8.639 8.224 1.00 98.06 644 GLY A O 1
ATOM 5050 N N . THR A 1 645 ? -9.490 -8.947 8.851 1.00 97.19 645 THR A N 1
ATOM 5051 C CA . THR A 1 645 ? -8.935 -8.103 7.788 1.00 97.19 645 THR A CA 1
ATOM 5052 C C . THR A 1 645 ? -8.037 -8.904 6.865 1.00 97.19 645 THR A C 1
ATOM 5054 O O . THR A 1 645 ? -7.065 -9.507 7.310 1.00 97.19 645 THR A O 1
ATOM 5057 N N . ALA A 1 646 ? -8.309 -8.842 5.561 1.00 95.56 646 ALA A N 1
ATOM 5058 C CA . ALA A 1 646 ? -7.492 -9.527 4.567 1.00 95.56 646 ALA A CA 1
ATOM 5059 C C . ALA A 1 646 ? -6.306 -8.682 4.075 1.00 95.56 646 ALA A C 1
ATOM 5061 O O . ALA A 1 646 ? -5.281 -9.216 3.657 1.00 95.56 646 ALA A O 1
ATOM 5062 N N . TYR A 1 647 ? -6.394 -7.353 4.162 1.00 95.38 647 TYR A N 1
ATOM 5063 C CA . TYR A 1 647 ? -5.360 -6.465 3.619 1.00 95.38 647 TYR A CA 1
ATOM 5064 C C . TYR A 1 647 ? -4.076 -6.355 4.452 1.00 95.38 647 TYR A C 1
ATOM 5066 O O . TYR A 1 647 ? -3.127 -5.692 4.025 1.00 95.38 647 TYR A O 1
ATOM 5074 N N . LYS A 1 648 ? -4.048 -6.970 5.643 1.00 95.94 648 LYS A N 1
ATOM 5075 C CA . LYS A 1 648 ? -2.875 -7.020 6.524 1.00 95.94 648 LYS A CA 1
ATOM 5076 C C . LYS A 1 648 ? -1.985 -8.210 6.180 1.00 95.94 648 LYS A C 1
ATOM 5078 O O . LYS A 1 648 ? -1.010 -8.063 5.448 1.00 95.94 648 LYS A O 1
ATOM 5083 N N . TRP A 1 649 ? -2.311 -9.385 6.707 1.00 97.19 649 TRP A N 1
ATOM 5084 C CA . TRP A 1 649 ? -1.445 -10.565 6.658 1.00 97.19 649 TRP A CA 1
ATOM 5085 C C . TRP A 1 649 ? -1.777 -11.524 5.511 1.00 97.19 649 TRP A C 1
ATOM 5087 O O . TRP A 1 649 ? -0.888 -12.243 5.070 1.00 97.19 649 TRP A O 1
ATOM 5097 N N . LEU A 1 650 ? -2.996 -11.453 4.964 1.00 95.94 650 LEU A N 1
ATOM 5098 C CA . LEU A 1 650 ? -3.421 -12.197 3.770 1.00 95.94 650 LEU A CA 1
ATOM 5099 C C . LEU A 1 650 ? -3.134 -11.470 2.455 1.00 95.94 650 LEU A C 1
ATOM 5101 O O . LEU A 1 650 ? -3.626 -11.888 1.416 1.00 95.94 650 LEU A O 1
ATOM 5105 N N . PHE A 1 651 ? -2.358 -10.382 2.474 1.00 96.06 651 PHE A N 1
ATOM 5106 C CA . PHE A 1 651 ? -1.912 -9.698 1.255 1.00 96.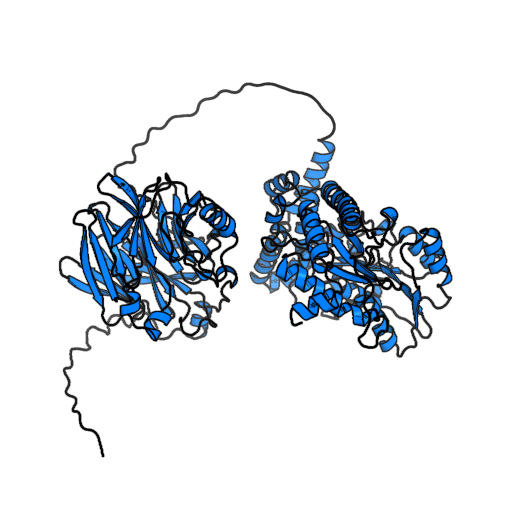06 651 PHE A CA 1
ATOM 5107 C C . PHE A 1 651 ? -3.030 -9.099 0.373 1.00 96.06 651 PHE A C 1
ATOM 5109 O O . PHE A 1 651 ? -2.775 -8.724 -0.770 1.00 96.06 651 PHE A O 1
ATOM 5116 N N . GLY A 1 652 ? -4.251 -8.947 0.892 1.00 94.88 652 GLY A N 1
ATOM 5117 C CA . GLY A 1 652 ? -5.363 -8.338 0.158 1.00 94.88 652 GLY A CA 1
ATOM 5118 C C . GLY A 1 652 ? -5.148 -6.854 -0.168 1.00 94.88 652 GLY A C 1
ATOM 5119 O O . GLY A 1 652 ? -4.382 -6.142 0.496 1.00 94.88 652 GLY A O 1
ATOM 5120 N N . CYS A 1 653 ? -5.865 -6.354 -1.177 1.00 94.81 653 CYS A N 1
ATOM 5121 C CA . CYS A 1 653 ? -5.939 -4.916 -1.426 1.00 94.81 653 CYS A CA 1
ATOM 5122 C C . CYS A 1 653 ? -6.608 -4.191 -0.255 1.00 94.81 653 CYS A C 1
ATOM 5124 O O . CYS A 1 653 ? -7.423 -4.757 0.472 1.00 94.81 653 CYS A O 1
ATOM 5126 N N . LYS A 1 654 ? -6.255 -2.914 -0.067 1.00 95.50 654 LYS A N 1
ATOM 5127 C CA . LYS A 1 654 ? -6.881 -2.068 0.956 1.00 95.50 654 LYS A CA 1
ATOM 5128 C C . LYS A 1 654 ? -8.394 -2.050 0.760 1.00 95.50 654 LYS A C 1
ATOM 5130 O O . LYS A 1 654 ? -8.888 -2.249 -0.345 1.00 95.50 654 LYS A O 1
ATOM 5135 N N . SER A 1 655 ? -9.109 -1.798 1.846 1.00 94.50 655 SER A N 1
ATOM 5136 C CA . SER A 1 655 ? -10.569 -1.839 1.862 1.00 94.50 655 SER A CA 1
ATOM 5137 C C . SER A 1 655 ? -11.171 -3.237 1.620 1.00 94.50 655 SER A C 1
ATOM 5139 O O . SER A 1 655 ? -12.286 -3.335 1.120 1.00 94.50 655 SER A O 1
ATOM 5141 N N . CYS A 1 656 ? -10.446 -4.311 1.964 1.00 95.88 656 CYS A N 1
ATOM 5142 C CA . CYS A 1 656 ? -10.920 -5.698 1.914 1.00 95.88 656 CYS A CA 1
ATOM 5143 C C . CYS A 1 656 ? -10.843 -6.370 3.298 1.00 95.88 656 CYS A C 1
ATOM 5145 O O . CYS A 1 656 ? -9.771 -6.796 3.751 1.00 95.88 656 CYS A O 1
ATOM 5147 N N . SER A 1 657 ? -11.994 -6.491 3.952 1.00 97.50 657 SER A N 1
ATOM 5148 C CA . SER A 1 657 ? -12.191 -7.170 5.234 1.00 97.50 657 SER A CA 1
ATOM 5149 C C . SER A 1 657 ? -13.479 -7.991 5.189 1.00 97.50 657 SER A C 1
ATOM 5151 O O . SER A 1 657 ? -14.304 -7.829 4.291 1.00 97.50 657 SER A O 1
ATOM 5153 N N . PHE A 1 658 ? -13.658 -8.884 6.152 1.00 98.31 658 PHE A N 1
ATOM 5154 C CA . PHE A 1 658 ? -14.844 -9.724 6.239 1.00 98.31 658 PHE A CA 1
ATOM 5155 C C . PHE A 1 658 ? -15.444 -9.667 7.640 1.00 98.31 658 PHE A C 1
ATOM 5157 O O . PHE A 1 658 ? -14.748 -9.424 8.628 1.00 98.31 658 PHE A O 1
ATOM 5164 N N . LEU A 1 659 ? -16.747 -9.894 7.696 1.00 98.75 659 LEU A N 1
ATOM 5165 C CA . LEU A 1 659 ? -17.514 -10.080 8.911 1.00 98.75 659 LEU A CA 1
ATOM 5166 C C . LEU A 1 659 ? -18.150 -11.466 8.830 1.00 98.75 659 LEU A C 1
ATOM 5168 O O . LEU A 1 659 ? -18.876 -11.760 7.882 1.00 98.75 659 LEU A O 1
ATOM 5172 N N . HIS A 1 660 ? -17.855 -12.293 9.824 1.00 98.75 660 HIS A N 1
ATOM 5173 C CA . HIS A 1 660 ? -18.599 -13.506 10.111 1.00 98.75 660 HIS A CA 1
ATOM 5174 C C . HIS A 1 660 ? -19.671 -13.204 11.162 1.00 98.75 660 HIS A C 1
ATOM 5176 O O . HIS A 1 660 ? -19.364 -12.573 12.179 1.00 98.75 660 HIS A O 1
ATOM 5182 N N . VAL A 1 661 ? -20.897 -13.669 10.932 1.00 98.75 661 VAL A N 1
ATOM 5183 C CA . VAL A 1 661 ? -22.015 -13.591 11.883 1.00 98.75 661 VAL A CA 1
ATOM 5184 C C . VAL A 1 661 ? -22.663 -14.959 11.978 1.00 98.75 661 VAL A C 1
ATOM 5186 O O . VAL A 1 661 ? -23.144 -15.477 10.970 1.00 98.75 661 VAL A O 1
ATOM 5189 N N . SER A 1 662 ? -22.734 -15.517 13.185 1.00 97.69 662 SER A N 1
ATOM 5190 C CA . SER A 1 662 ? -23.396 -16.801 13.395 1.00 97.69 662 SER A CA 1
ATOM 5191 C C . SER A 1 662 ? -24.883 -16.723 13.026 1.00 97.69 662 SER A C 1
ATOM 5193 O O . SER A 1 662 ? -25.540 -15.686 13.180 1.00 97.69 662 SER A O 1
ATOM 5195 N N . LYS A 1 663 ? -25.446 -17.843 12.554 1.00 96.62 663 LYS A N 1
ATOM 5196 C CA . LYS A 1 663 ? -26.851 -17.947 12.113 1.00 96.62 663 LYS A CA 1
ATOM 5197 C C . LYS A 1 663 ? -27.866 -17.319 13.075 1.00 96.62 663 LYS A C 1
ATOM 5199 O O . LYS A 1 663 ? -28.856 -16.746 12.625 1.00 96.62 663 LYS A O 1
ATOM 5204 N N . ALA A 1 664 ? -27.619 -17.403 14.384 1.00 96.12 664 ALA A N 1
ATOM 5205 C CA . ALA A 1 664 ? -28.509 -16.875 15.417 1.00 96.12 664 ALA A CA 1
ATOM 5206 C C . ALA A 1 664 ? -28.723 -15.351 15.325 1.00 96.12 664 ALA A C 1
ATOM 5208 O O . ALA A 1 664 ? -29.792 -14.870 15.699 1.00 96.12 664 ALA A O 1
ATOM 5209 N N . TYR A 1 665 ? -27.753 -14.601 14.793 1.00 97.50 665 TYR A N 1
ATOM 5210 C CA . TYR A 1 665 ? -27.775 -13.135 14.790 1.00 97.50 665 TYR A CA 1
ATOM 5211 C C . TYR A 1 665 ? -27.917 -12.499 13.400 1.00 97.50 665 TYR A C 1
ATOM 5213 O O . TYR A 1 665 ? -28.085 -11.283 13.304 1.00 97.50 665 TYR A O 1
ATOM 5221 N N . GLN A 1 666 ? -27.917 -13.283 12.317 1.00 97.31 666 GLN A N 1
ATOM 5222 C CA . GLN A 1 666 ? -28.007 -12.762 10.940 1.00 97.31 666 GLN A CA 1
ATOM 5223 C C . GLN A 1 666 ? -29.294 -11.968 10.659 1.00 97.31 666 GLN A C 1
ATOM 5225 O O . GLN A 1 666 ? -29.302 -11.086 9.807 1.00 97.31 666 GLN A O 1
ATOM 5230 N N . ASN A 1 667 ? -30.382 -12.234 11.389 1.00 95.12 667 ASN A N 1
ATOM 5231 C CA . ASN A 1 667 ? -31.633 -11.477 11.252 1.00 95.12 667 ASN A CA 1
ATOM 5232 C C . ASN A 1 667 ? -31.596 -10.100 11.940 1.00 95.12 667 ASN A C 1
ATOM 5234 O O . ASN A 1 667 ? -32.439 -9.245 11.647 1.00 95.12 667 ASN A O 1
ATOM 5238 N N . THR A 1 668 ? -30.640 -9.892 12.845 1.00 94.06 668 THR A N 1
ATOM 5239 C CA . THR A 1 668 ? -30.518 -8.678 13.658 1.00 94.06 668 THR A CA 1
ATOM 5240 C C . THR A 1 668 ? -29.384 -7.792 13.161 1.00 94.06 668 THR A C 1
ATOM 5242 O O . THR A 1 668 ? -29.562 -6.582 13.087 1.00 94.06 668 THR A O 1
ATOM 5245 N N . VAL A 1 669 ? -28.243 -8.373 12.770 1.00 97.69 669 VAL A N 1
ATOM 5246 C CA . VAL A 1 669 ? -27.082 -7.608 12.296 1.00 97.69 669 VAL A CA 1
ATOM 5247 C C . VAL A 1 669 ? -27.352 -6.966 10.938 1.00 97.69 669 VAL A C 1
ATOM 5249 O O . VAL A 1 669 ? -27.694 -7.640 9.966 1.00 97.69 669 VAL A O 1
ATOM 5252 N N . ARG A 1 670 ? -27.137 -5.651 10.862 1.00 96.50 670 ARG A N 1
ATOM 5253 C CA . ARG A 1 670 ? -27.318 -4.824 9.666 1.00 96.50 670 ARG A CA 1
ATOM 5254 C C . ARG A 1 670 ? -26.017 -4.112 9.285 1.00 96.50 670 ARG A C 1
ATOM 5256 O O . ARG A 1 670 ? -25.176 -3.857 10.148 1.00 96.50 670 ARG A O 1
ATOM 5263 N N . PRO A 1 671 ? -25.828 -3.763 8.001 1.00 96.81 671 PRO A N 1
ATOM 5264 C CA . PRO A 1 671 ? -24.749 -2.867 7.599 1.00 96.81 671 PRO A CA 1
ATOM 5265 C C . PRO A 1 671 ? -24.931 -1.469 8.208 1.00 96.81 671 PRO A C 1
ATOM 5267 O O . PRO A 1 671 ? -26.054 -1.009 8.405 1.00 96.81 671 PRO A O 1
ATOM 5270 N N . VAL A 1 672 ? -23.823 -0.746 8.411 1.00 95.44 672 VAL A N 1
ATOM 5271 C CA . VAL A 1 672 ? -23.845 0.654 8.895 1.00 95.44 672 VAL A CA 1
ATOM 5272 C C . VAL A 1 672 ? -24.628 1.568 7.940 1.00 95.44 672 VAL A C 1
ATOM 5274 O O . VAL A 1 672 ? -25.278 2.519 8.364 1.00 95.44 672 VAL A O 1
ATOM 5277 N N . VAL A 1 673 ? -24.576 1.286 6.634 1.00 95.44 673 VAL A N 1
ATOM 5278 C CA . VAL A 1 673 ? -25.293 2.049 5.606 1.00 95.44 673 VAL A CA 1
ATOM 5279 C C . VAL A 1 673 ? -26.502 1.253 5.126 1.00 95.44 673 VAL A C 1
ATOM 5281 O O . VAL A 1 673 ? -26.359 0.208 4.495 1.00 95.44 673 VAL A O 1
ATOM 5284 N N . THR A 1 674 ? -27.703 1.781 5.368 1.00 94.06 674 THR A N 1
ATOM 5285 C CA . THR A 1 674 ? -28.945 1.243 4.791 1.00 94.06 674 THR A CA 1
ATOM 5286 C C . THR A 1 674 ? -29.047 1.610 3.306 1.00 94.06 674 THR A C 1
ATOM 5288 O O . THR A 1 674 ? -28.816 2.759 2.930 1.00 94.06 674 THR A O 1
ATOM 5291 N N . SER A 1 675 ? -29.416 0.654 2.448 1.00 94.69 675 SER A N 1
ATOM 5292 C CA . SER A 1 675 ? -29.517 0.864 0.995 1.00 94.69 675 SER A CA 1
ATOM 5293 C C . SER A 1 675 ? -30.667 0.070 0.352 1.00 94.69 675 SER A C 1
ATOM 5295 O O . SER A 1 675 ? -31.571 -0.397 1.039 1.00 94.69 675 SER A O 1
ATOM 5297 N N . LEU A 1 676 ? -30.643 -0.073 -0.980 1.00 92.69 676 LEU A N 1
ATOM 5298 C CA . LEU A 1 676 ? -31.713 -0.657 -1.805 1.00 92.69 676 LEU A CA 1
ATOM 5299 C C . LEU A 1 676 ? -32.121 -2.084 -1.404 1.00 92.69 676 LEU A C 1
ATOM 5301 O O . LEU A 1 676 ? -33.260 -2.473 -1.654 1.00 92.69 676 LEU A O 1
ATOM 5305 N N . ALA A 1 677 ? -31.210 -2.853 -0.804 1.00 94.00 677 ALA A N 1
ATOM 5306 C CA . ALA A 1 677 ? -31.463 -4.224 -0.369 1.00 94.00 677 ALA A CA 1
ATOM 5307 C C . ALA A 1 677 ? -32.088 -4.338 1.029 1.00 94.00 677 ALA A C 1
ATOM 5309 O O . ALA A 1 677 ? -32.244 -5.447 1.528 1.00 94.00 677 ALA A O 1
ATOM 5310 N N . TYR A 1 678 ? -32.454 -3.227 1.674 1.00 95.38 678 TYR A N 1
ATOM 5311 C CA . TYR A 1 678 ? -33.061 -3.252 3.005 1.00 95.38 678 TYR A CA 1
ATOM 5312 C C . TYR A 1 678 ? -34.250 -4.225 3.085 1.00 95.38 678 TYR A C 1
ATOM 5314 O O . TYR A 1 678 ? -35.186 -4.147 2.285 1.00 95.38 678 TYR A O 1
ATOM 5322 N N . GLY A 1 679 ? -34.209 -5.140 4.058 1.00 94.38 679 GLY A N 1
ATOM 5323 C CA . GLY A 1 679 ? -35.232 -6.162 4.268 1.00 94.38 679 GLY A CA 1
ATOM 5324 C C . GLY A 1 679 ? -35.118 -7.386 3.352 1.00 94.38 679 GLY A C 1
ATOM 5325 O O . GLY A 1 679 ? -36.002 -8.238 3.391 1.00 94.38 679 GLY A O 1
ATOM 5326 N N . GLN A 1 680 ? -34.064 -7.493 2.534 1.00 95.31 680 GLN A N 1
ATOM 5327 C CA . GLN A 1 680 ? -33.837 -8.627 1.625 1.00 95.31 680 GLN A CA 1
ATOM 5328 C C . GLN A 1 680 ? -32.917 -9.707 2.222 1.00 95.31 680 GLN A C 1
ATOM 5330 O O . GLN A 1 680 ? -32.666 -10.721 1.575 1.00 95.31 680 GLN A O 1
ATOM 5335 N N . GLY A 1 681 ? -32.470 -9.530 3.471 1.00 95.50 681 GLY A N 1
ATOM 5336 C CA . GLY A 1 681 ? -31.694 -10.517 4.223 1.00 95.50 681 GLY A CA 1
ATOM 5337 C C . GLY A 1 681 ? -30.221 -10.140 4.374 1.00 95.50 681 GLY A C 1
ATOM 5338 O O . GLY A 1 681 ? -29.704 -9.284 3.660 1.00 95.50 681 GLY A O 1
ATOM 5339 N N . PHE A 1 682 ? -29.543 -10.801 5.318 1.00 96.94 682 PHE A N 1
ATOM 5340 C CA . PHE A 1 682 ? -28.173 -10.488 5.747 1.00 96.94 682 PHE A CA 1
ATOM 5341 C C . PHE A 1 682 ? -27.188 -10.326 4.582 1.00 96.94 682 PHE A C 1
ATOM 5343 O O . PHE A 1 682 ? -26.529 -9.298 4.450 1.00 96.94 682 PHE A O 1
ATOM 5350 N N . ILE A 1 683 ? -27.125 -11.321 3.697 1.00 96.44 683 ILE A N 1
ATOM 5351 C CA . ILE A 1 683 ? -26.189 -11.328 2.570 1.00 96.44 683 ILE A CA 1
ATOM 5352 C C . ILE A 1 683 ? -26.434 -10.145 1.624 1.00 96.44 683 ILE A C 1
ATOM 5354 O O . ILE A 1 683 ? -25.492 -9.423 1.296 1.00 96.44 683 ILE A O 1
ATOM 5358 N N . GLU A 1 684 ? -27.680 -9.939 1.194 1.00 95.12 684 GLU A N 1
ATOM 5359 C CA . GLU A 1 684 ? -28.024 -8.909 0.206 1.00 95.12 684 GLU A CA 1
ATOM 5360 C C . GLU A 1 684 ? -27.854 -7.497 0.775 1.00 95.12 684 GLU A C 1
ATOM 5362 O O . GLU A 1 684 ? -27.353 -6.598 0.097 1.00 95.12 684 GLU A O 1
ATOM 5367 N N . GLU A 1 685 ? -28.194 -7.304 2.049 1.00 96.56 685 GLU A N 1
ATOM 5368 C CA . GLU A 1 685 ? -28.031 -6.020 2.729 1.00 96.56 685 GLU A CA 1
ATOM 5369 C C . GLU A 1 685 ? -26.561 -5.626 2.872 1.00 96.56 685 GLU A C 1
ATOM 5371 O O . GLU A 1 685 ? -26.209 -4.470 2.641 1.00 96.56 685 GLU A O 1
ATOM 5376 N N . PHE A 1 686 ? -25.671 -6.574 3.172 1.00 96.31 686 PHE A N 1
ATOM 5377 C CA . PHE A 1 686 ? -24.235 -6.295 3.188 1.00 96.31 686 PHE A CA 1
ATOM 5378 C C . PHE A 1 686 ? -23.621 -6.188 1.783 1.00 96.31 686 PHE A C 1
ATOM 5380 O O . PHE A 1 686 ? -22.611 -5.494 1.619 1.00 96.31 686 PHE A O 1
ATOM 5387 N N . ALA A 1 687 ? -24.211 -6.820 0.766 1.00 93.12 687 ALA A N 1
ATOM 5388 C CA . ALA A 1 687 ? -23.751 -6.700 -0.616 1.00 93.12 687 ALA A CA 1
ATOM 5389 C C . ALA A 1 687 ? -24.071 -5.321 -1.218 1.00 93.12 687 ALA A C 1
ATOM 5391 O O . ALA A 1 687 ? -23.241 -4.758 -1.928 1.00 93.12 687 ALA A O 1
ATOM 5392 N N . ILE A 1 688 ? -25.241 -4.750 -0.913 1.00 92.00 688 ILE A N 1
ATOM 5393 C CA . ILE A 1 688 ? -25.706 -3.487 -1.496 1.00 92.00 688 ILE A CA 1
ATOM 5394 C C . ILE A 1 688 ? -25.776 -2.421 -0.402 1.00 92.00 688 ILE A C 1
ATOM 5396 O O . ILE A 1 688 ? -26.767 -2.306 0.307 1.00 92.00 688 ILE A O 1
ATOM 5400 N N . GLN A 1 689 ? -24.728 -1.599 -0.307 1.00 92.06 689 GLN A N 1
ATOM 5401 C CA . GLN A 1 689 ? -24.592 -0.511 0.680 1.00 92.06 689 GLN A CA 1
ATOM 5402 C C . GLN A 1 689 ? -24.406 0.864 0.007 1.00 92.06 689 GLN A C 1
ATOM 5404 O O . GLN A 1 689 ? -23.771 1.767 0.547 1.00 92.06 689 GLN A O 1
ATOM 5409 N N . GLY A 1 690 ? -24.955 1.016 -1.201 1.00 91.56 690 GLY A N 1
ATOM 5410 C CA . GLY A 1 690 ? -24.691 2.139 -2.102 1.00 91.56 690 GLY A CA 1
ATOM 5411 C C . GLY A 1 690 ? -23.597 1.824 -3.127 1.00 91.56 690 GLY A C 1
ATOM 5412 O O . GLY A 1 690 ? -22.794 0.913 -2.941 1.00 91.56 690 GLY A O 1
ATOM 5413 N N . THR A 1 691 ? -23.595 2.558 -4.242 1.00 93.25 691 THR A N 1
ATOM 5414 C CA . THR A 1 691 ? -22.654 2.341 -5.351 1.00 93.25 691 THR A CA 1
ATOM 5415 C C . THR A 1 691 ? -21.215 2.610 -4.908 1.00 93.25 691 THR A C 1
ATOM 5417 O O . THR A 1 691 ? -20.903 3.719 -4.473 1.00 93.25 691 THR A O 1
ATOM 5420 N N . ARG A 1 692 ? -20.334 1.616 -5.053 1.00 92.62 692 ARG A N 1
ATOM 5421 C CA . ARG A 1 692 ? -18.909 1.693 -4.700 1.00 92.62 692 ARG A CA 1
ATOM 5422 C C . ARG A 1 692 ? -18.058 0.813 -5.616 1.00 92.62 692 ARG A C 1
ATOM 5424 O O . ARG A 1 692 ? -18.585 0.009 -6.379 1.00 92.62 692 ARG A O 1
ATOM 5431 N N . ASP A 1 693 ? -16.743 0.960 -5.495 1.00 93.38 693 ASP A N 1
ATOM 5432 C CA . ASP A 1 693 ? -15.777 0.062 -6.124 1.00 93.38 693 ASP A CA 1
ATOM 5433 C C . ASP A 1 693 ? -15.732 -1.291 -5.387 1.00 93.38 693 ASP A C 1
ATOM 5435 O O . ASP A 1 693 ? -15.181 -1.401 -4.289 1.00 93.38 693 ASP A O 1
ATOM 5439 N N . GLU A 1 694 ? -16.317 -2.322 -6.002 1.00 94.06 694 GLU A N 1
ATOM 5440 C CA . GLU A 1 694 ? -16.329 -3.699 -5.491 1.00 94.06 694 GLU A CA 1
ATOM 5441 C C . GLU A 1 694 ? -15.027 -4.475 -5.781 1.00 94.06 694 GLU A C 1
ATOM 5443 O O . GLU A 1 694 ? -14.838 -5.576 -5.257 1.00 94.06 694 GLU A O 1
ATOM 5448 N N . ALA A 1 695 ? -14.099 -3.932 -6.585 1.00 94.38 695 ALA A N 1
ATOM 5449 C CA . ALA A 1 695 ? -12.898 -4.647 -7.025 1.00 94.38 695 ALA A CA 1
ATOM 5450 C C . ALA A 1 695 ? -12.046 -5.149 -5.851 1.00 94.38 695 ALA A C 1
ATOM 5452 O O . ALA A 1 695 ? -11.489 -6.245 -5.912 1.00 94.38 695 ALA A O 1
ATOM 5453 N N . ASN A 1 696 ? -11.971 -4.371 -4.767 1.00 95.19 696 ASN A N 1
ATOM 5454 C CA . ASN A 1 696 ? -11.170 -4.708 -3.590 1.00 95.19 696 ASN A CA 1
ATOM 5455 C C . ASN A 1 696 ? -11.604 -6.025 -2.943 1.00 95.19 696 ASN A C 1
ATOM 5457 O O . ASN A 1 696 ? -10.740 -6.843 -2.631 1.00 95.19 696 ASN A O 1
ATOM 5461 N N . PHE A 1 697 ? -12.909 -6.269 -2.796 1.00 96.25 697 PHE A N 1
ATOM 5462 C CA . PHE A 1 697 ? -13.403 -7.523 -2.219 1.00 96.25 697 PHE A CA 1
ATOM 5463 C C . PHE A 1 697 ? -13.133 -8.709 -3.132 1.00 96.25 697 PHE A C 1
ATOM 5465 O O . PHE A 1 697 ? -12.721 -9.765 -2.664 1.00 96.25 697 PHE A O 1
ATOM 5472 N N . LEU A 1 698 ? -13.284 -8.517 -4.443 1.00 95.44 698 LEU A N 1
ATOM 5473 C CA . LEU A 1 698 ? -13.032 -9.568 -5.426 1.00 95.44 698 LEU A CA 1
ATOM 5474 C C . LEU A 1 698 ? -11.556 -9.994 -5.459 1.00 95.44 698 LEU A C 1
ATOM 5476 O O . LEU A 1 698 ? -11.255 -11.150 -5.754 1.00 95.44 698 LEU A O 1
ATOM 5480 N N . THR A 1 699 ? -10.627 -9.106 -5.083 1.00 94.56 699 THR A N 1
ATOM 5481 C CA . THR A 1 699 ? -9.195 -9.447 -5.022 1.00 94.56 699 THR A CA 1
ATOM 5482 C C . THR A 1 699 ? -8.826 -10.477 -3.959 1.00 94.56 699 THR A C 1
ATOM 5484 O O . THR A 1 699 ? -7.724 -11.023 -4.032 1.00 94.56 699 THR A O 1
ATOM 5487 N N . ILE A 1 700 ? -9.710 -10.778 -2.997 1.00 96.00 700 ILE A N 1
ATOM 5488 C CA . ILE A 1 700 ? -9.422 -11.756 -1.939 1.00 96.00 700 ILE A CA 1
ATOM 5489 C C . ILE A 1 700 ? -9.040 -13.119 -2.506 1.00 96.00 700 ILE A C 1
ATOM 5491 O O . ILE A 1 700 ? -8.159 -13.778 -1.973 1.00 96.00 700 ILE A O 1
ATOM 5495 N N . VAL A 1 701 ? -9.642 -13.506 -3.628 1.00 94.94 701 VAL A N 1
ATOM 5496 C CA . VAL A 1 701 ? -9.385 -14.789 -4.279 1.00 94.94 701 VAL A CA 1
ATOM 5497 C C . VAL A 1 701 ? -7.944 -14.855 -4.783 1.00 94.94 701 VAL A C 1
ATOM 5499 O O . VAL A 1 701 ? -7.224 -15.789 -4.450 1.00 94.94 701 VAL A O 1
ATOM 5502 N N . SER A 1 702 ? -7.476 -13.816 -5.481 1.00 94.62 702 SER A N 1
ATOM 5503 C CA . SER A 1 702 ? -6.067 -13.688 -5.882 1.00 94.62 702 SER A CA 1
ATOM 5504 C C . SER A 1 702 ? -5.113 -13.592 -4.691 1.00 94.62 702 SER A C 1
ATOM 5506 O O . SER A 1 702 ? -3.966 -14.019 -4.787 1.00 94.62 702 SER A O 1
ATOM 5508 N N . ALA A 1 703 ? -5.550 -12.988 -3.583 1.00 96.38 703 ALA A N 1
ATOM 5509 C CA . ALA A 1 703 ? -4.731 -12.830 -2.386 1.00 96.38 703 ALA A CA 1
ATOM 5510 C C . ALA A 1 703 ? -4.533 -14.163 -1.647 1.00 96.38 703 ALA A C 1
ATOM 5512 O O . ALA A 1 703 ? -3.411 -14.473 -1.247 1.00 96.38 703 ALA A O 1
ATOM 5513 N N . LEU A 1 704 ? -5.591 -14.974 -1.546 1.00 95.94 704 LEU A N 1
ATOM 5514 C CA . LEU A 1 704 ? -5.532 -16.339 -1.022 1.00 95.94 704 LEU A CA 1
ATOM 5515 C C . LEU A 1 704 ? -4.703 -17.246 -1.936 1.00 95.94 704 LEU A C 1
ATOM 5517 O O . LEU A 1 704 ? -3.754 -17.852 -1.455 1.00 95.94 704 LEU A O 1
ATOM 5521 N N . ASP A 1 705 ? -4.951 -17.229 -3.250 1.00 94.69 705 ASP A N 1
ATOM 5522 C CA . ASP A 1 705 ? -4.166 -17.990 -4.236 1.00 94.69 705 ASP A CA 1
ATOM 5523 C C . ASP A 1 705 ? -2.672 -17.614 -4.172 1.00 94.69 705 ASP A C 1
ATOM 5525 O O . ASP A 1 705 ? -1.798 -18.479 -4.185 1.00 94.69 705 ASP A O 1
ATOM 5529 N N . PHE A 1 706 ? -2.345 -16.326 -4.001 1.00 95.75 706 PHE A N 1
ATOM 5530 C CA . PHE A 1 706 ? -0.970 -15.878 -3.766 1.00 95.75 706 PHE A CA 1
ATOM 5531 C C . PHE A 1 706 ? -0.382 -16.451 -2.469 1.00 95.75 706 PHE A C 1
ATOM 5533 O O . PHE A 1 706 ? 0.736 -16.968 -2.476 1.00 95.75 706 PHE A O 1
ATOM 5540 N N . TYR A 1 707 ? -1.112 -16.336 -1.358 1.00 95.94 707 TYR A N 1
ATOM 5541 C CA . TYR A 1 707 ? -0.669 -16.781 -0.037 1.00 95.94 707 TYR A CA 1
ATOM 5542 C C . TYR A 1 707 ? -0.442 -18.303 -0.002 1.00 95.94 707 TYR A C 1
ATOM 5544 O O . TYR A 1 707 ? 0.610 -18.765 0.444 1.00 95.94 707 TYR A O 1
ATOM 5552 N N . GLU A 1 708 ? -1.378 -19.071 -0.561 1.00 94.69 708 GLU A N 1
ATOM 5553 C CA . GLU A 1 708 ? -1.305 -20.525 -0.727 1.00 94.69 708 GLU A CA 1
ATOM 5554 C C . GLU A 1 708 ? -0.164 -20.923 -1.672 1.00 94.69 708 GLU A C 1
ATOM 5556 O O . GLU A 1 708 ? 0.620 -21.812 -1.345 1.00 94.69 708 GLU A O 1
ATOM 5561 N N . SER A 1 709 ? 0.013 -20.211 -2.790 1.00 94.88 709 SER A N 1
ATOM 5562 C CA . SER A 1 709 ? 1.088 -20.476 -3.757 1.00 94.88 709 SER A CA 1
ATOM 5563 C C . SER A 1 709 ? 2.491 -20.210 -3.206 1.00 94.88 709 SER A C 1
ATOM 5565 O O . SER A 1 709 ? 3.435 -20.891 -3.601 1.00 94.88 709 SER A O 1
ATOM 5567 N N . VAL A 1 710 ? 2.669 -19.232 -2.310 1.00 95.88 710 VAL A N 1
ATOM 5568 C CA . VAL A 1 710 ? 3.945 -19.054 -1.585 1.00 95.88 710 VAL A CA 1
ATOM 5569 C C . VAL A 1 710 ? 4.151 -20.181 -0.565 1.00 95.88 710 VAL A C 1
ATOM 5571 O O . VAL A 1 710 ? 5.291 -20.585 -0.318 1.00 95.88 710 VAL A O 1
ATOM 5574 N N . GLY A 1 711 ? 3.056 -20.696 -0.003 1.00 95.25 711 GLY A N 1
ATOM 5575 C CA . GLY A 1 711 ? 3.003 -21.791 0.958 1.00 95.25 711 GLY A CA 1
ATOM 5576 C C . GLY A 1 711 ? 2.738 -21.290 2.376 1.00 95.25 711 GLY A C 1
ATOM 5577 O O . GLY A 1 711 ? 3.614 -20.688 2.997 1.00 95.25 711 GLY A O 1
ATOM 5578 N N . VAL A 1 712 ? 1.562 -21.603 2.927 1.00 94.25 712 VAL A N 1
ATOM 5579 C CA . VAL A 1 712 ? 1.108 -21.150 4.260 1.00 94.25 712 VAL A CA 1
ATOM 5580 C C . VAL A 1 712 ? 2.137 -21.454 5.355 1.00 94.25 712 VAL A C 1
ATOM 5582 O O . VAL A 1 712 ? 2.613 -20.551 6.047 1.00 94.25 712 VAL A O 1
ATOM 5585 N N . SER A 1 713 ? 2.569 -22.715 5.462 1.00 95.44 713 SER A N 1
ATOM 5586 C CA . SER A 1 713 ? 3.561 -23.139 6.461 1.00 95.44 713 SER A CA 1
ATOM 5587 C C . SER A 1 713 ? 4.926 -22.482 6.249 1.00 95.44 713 SER A C 1
ATOM 5589 O O . SER A 1 713 ? 5.666 -22.254 7.206 1.00 95.44 713 SER A O 1
ATOM 5591 N N . ARG A 1 714 ? 5.263 -22.136 5.002 1.00 96.44 714 ARG A N 1
ATOM 5592 C CA . ARG A 1 714 ? 6.524 -21.485 4.639 1.00 96.44 714 ARG A CA 1
ATOM 5593 C C . ARG A 1 714 ? 6.537 -20.016 5.056 1.00 96.44 714 ARG A C 1
ATOM 5595 O O . ARG A 1 714 ? 7.515 -19.570 5.657 1.00 96.44 714 ARG A O 1
ATOM 5602 N N . VAL A 1 715 ? 5.444 -19.292 4.795 1.00 97.62 715 VAL A N 1
ATOM 5603 C CA . VAL A 1 715 ? 5.223 -17.926 5.298 1.00 97.62 715 VAL A CA 1
ATOM 5604 C C . VAL A 1 715 ? 5.320 -17.920 6.822 1.00 97.62 715 VAL A C 1
ATOM 5606 O O . VAL A 1 715 ? 6.069 -17.124 7.392 1.00 97.62 715 VAL A O 1
ATOM 5609 N N . TYR A 1 716 ? 4.621 -18.853 7.475 1.00 97.88 716 TYR A N 1
ATOM 5610 C CA . TYR A 1 716 ? 4.608 -18.962 8.927 1.00 97.88 716 TYR A CA 1
ATOM 5611 C C . TYR A 1 716 ? 6.000 -19.226 9.509 1.00 97.88 716 TYR A C 1
ATOM 5613 O O . TYR A 1 716 ? 6.450 -18.488 10.386 1.00 97.88 716 TYR A O 1
ATOM 5621 N N . ALA A 1 717 ? 6.716 -20.231 8.998 1.00 97.44 717 ALA A N 1
ATOM 5622 C CA . ALA A 1 717 ? 8.045 -20.589 9.483 1.00 97.44 717 ALA A CA 1
ATOM 5623 C C . ALA A 1 717 ? 9.059 -19.442 9.315 1.00 97.44 717 ALA A C 1
ATOM 5625 O O . ALA A 1 717 ? 9.822 -19.153 10.242 1.00 97.44 717 ALA A O 1
ATOM 5626 N N . HIS A 1 718 ? 9.049 -18.757 8.165 1.00 98.19 718 HIS A N 1
ATOM 5627 C CA . HIS A 1 718 ? 9.937 -17.620 7.902 1.00 98.19 718 HIS A CA 1
ATOM 5628 C C . HIS A 1 718 ? 9.664 -16.460 8.855 1.00 98.19 718 HIS A C 1
ATOM 5630 O O . HIS A 1 718 ? 10.554 -16.049 9.598 1.00 98.19 718 HIS A O 1
ATOM 5636 N N . ASN A 1 719 ? 8.423 -15.971 8.885 1.00 98.44 719 ASN A N 1
ATOM 5637 C CA . ASN A 1 719 ? 8.057 -14.809 9.691 1.00 98.44 719 ASN A CA 1
ATOM 5638 C C . ASN A 1 719 ? 8.256 -15.083 11.185 1.00 98.44 719 ASN A C 1
ATOM 5640 O O . ASN A 1 719 ? 8.816 -14.241 11.890 1.00 98.44 719 ASN A O 1
ATOM 5644 N N . LYS A 1 720 ? 7.857 -16.272 11.658 1.00 97.75 720 LYS A N 1
ATOM 5645 C CA . LYS A 1 720 ? 7.998 -16.655 13.064 1.00 97.75 720 LYS A CA 1
ATOM 5646 C C . LYS A 1 720 ? 9.460 -16.745 13.491 1.00 97.75 720 LYS A C 1
ATOM 5648 O O . LYS A 1 720 ? 9.851 -16.135 14.483 1.00 97.75 720 LYS A O 1
ATOM 5653 N N . SER A 1 721 ? 10.281 -17.479 12.742 1.00 98.19 721 SER A N 1
ATOM 5654 C CA . SER A 1 721 ? 11.700 -17.626 13.095 1.00 98.19 721 SER A CA 1
ATOM 5655 C C . SER A 1 721 ? 12.442 -16.288 13.052 1.00 98.19 721 SER A C 1
ATOM 5657 O O . SER A 1 721 ? 13.286 -16.021 13.909 1.00 98.19 721 SER A O 1
ATOM 5659 N N . LEU A 1 722 ? 12.103 -15.423 12.091 1.00 98.62 722 LEU A N 1
ATOM 5660 C CA . LEU A 1 722 ? 12.692 -14.099 11.968 1.00 98.62 722 LEU A CA 1
ATOM 5661 C C . LEU A 1 722 ? 12.290 -13.181 13.126 1.00 98.62 722 LEU A C 1
ATOM 5663 O O . LEU A 1 722 ? 13.164 -12.509 13.668 1.00 98.62 722 LEU A O 1
ATOM 5667 N N . ILE A 1 723 ? 11.015 -13.160 13.534 1.00 98.38 723 ILE A N 1
ATOM 5668 C CA . ILE A 1 723 ? 10.567 -12.278 14.619 1.00 98.38 723 ILE A CA 1
ATOM 5669 C C . ILE A 1 723 ? 11.064 -12.734 15.994 1.00 98.38 723 ILE A C 1
ATOM 5671 O O . ILE A 1 723 ? 11.378 -11.885 16.826 1.00 98.38 723 ILE A O 1
ATOM 5675 N N . ASP A 1 724 ? 11.148 -14.048 16.235 1.00 97.94 724 ASP A N 1
ATOM 5676 C CA . ASP A 1 724 ? 11.664 -14.603 17.491 1.00 97.94 724 ASP A CA 1
ATOM 5677 C C . ASP A 1 724 ? 13.128 -14.191 17.666 1.00 97.94 724 ASP A C 1
ATOM 5679 O O . ASP A 1 724 ? 13.500 -13.585 18.671 1.00 97.94 724 ASP A O 1
ATOM 5683 N N . TRP A 1 725 ? 13.934 -14.413 16.624 1.00 98.62 725 TRP A N 1
ATOM 5684 C CA . TRP A 1 725 ? 15.328 -13.986 16.601 1.00 98.62 725 TRP A CA 1
ATOM 5685 C C . TRP A 1 725 ? 15.472 -12.461 16.711 1.00 98.62 725 TRP A C 1
ATOM 5687 O O . TRP A 1 725 ? 16.304 -11.977 17.477 1.00 98.62 725 TRP A O 1
ATOM 5697 N N . ALA A 1 726 ? 14.674 -11.688 15.967 1.00 98.75 726 ALA A N 1
ATOM 5698 C CA . ALA A 1 726 ? 14.775 -10.231 15.959 1.00 98.75 726 ALA A CA 1
ATOM 5699 C C . ALA A 1 726 ? 14.436 -9.625 17.326 1.00 98.75 726 ALA A C 1
ATOM 5701 O O . ALA A 1 726 ? 15.114 -8.696 17.763 1.00 98.75 726 ALA A O 1
ATOM 5702 N N . GLY A 1 727 ? 13.424 -10.159 18.018 1.00 98.56 727 GLY A N 1
ATOM 5703 C CA . GLY A 1 727 ? 13.066 -9.736 19.371 1.00 98.56 727 GLY A CA 1
ATOM 5704 C C . GLY A 1 727 ? 14.223 -9.911 20.356 1.00 98.56 727 GLY A C 1
ATOM 5705 O O . GLY A 1 727 ? 14.591 -8.960 21.046 1.00 98.56 727 GLY A O 1
ATOM 5706 N N . GLU A 1 728 ? 14.843 -11.095 20.372 1.00 98.25 728 GLU A N 1
ATOM 5707 C CA . GLU A 1 728 ? 16.005 -11.398 21.222 1.00 98.25 728 GLU A CA 1
ATOM 5708 C C . GLU A 1 728 ? 17.229 -10.544 20.863 1.00 98.25 728 GLU A C 1
ATOM 5710 O O . GLU A 1 728 ? 17.888 -9.979 21.743 1.00 98.25 728 GLU A O 1
ATOM 5715 N N . TYR A 1 729 ? 17.516 -10.412 19.565 1.00 98.75 729 TYR A N 1
ATOM 5716 C CA . TYR A 1 729 ? 18.632 -9.620 19.059 1.00 98.75 729 TYR A CA 1
ATOM 5717 C C . TYR A 1 729 ? 18.507 -8.145 19.457 1.00 98.75 729 TYR A C 1
ATOM 5719 O O . TYR A 1 729 ? 19.465 -7.564 19.974 1.00 98.75 729 TYR A O 1
ATOM 5727 N N . LEU A 1 730 ? 17.335 -7.536 19.252 1.00 98.69 730 LEU A N 1
ATOM 5728 C CA . LEU A 1 730 ? 17.103 -6.130 19.581 1.00 98.69 730 LEU A CA 1
ATOM 5729 C C . LEU A 1 730 ? 17.098 -5.897 21.091 1.00 98.69 730 LEU A C 1
ATOM 5731 O O . LEU A 1 730 ? 17.759 -4.968 21.542 1.00 98.69 730 LEU A O 1
ATOM 5735 N N . ALA A 1 731 ? 16.448 -6.761 21.879 1.00 98.44 731 ALA A N 1
ATOM 5736 C CA . ALA A 1 731 ? 16.474 -6.663 23.341 1.00 98.44 731 ALA A CA 1
ATOM 5737 C C . ALA A 1 731 ? 17.912 -6.725 23.884 1.00 98.44 731 ALA A C 1
ATOM 5739 O O . ALA A 1 731 ? 18.298 -5.918 24.728 1.00 98.44 731 ALA A O 1
ATOM 5740 N N . THR A 1 732 ? 18.740 -7.623 23.340 1.00 98.31 732 THR A N 1
ATOM 5741 C CA . THR A 1 732 ? 20.164 -7.723 23.696 1.00 98.31 732 THR A CA 1
ATOM 5742 C C . THR A 1 732 ? 20.942 -6.477 23.269 1.00 98.31 732 THR A C 1
ATOM 5744 O O . THR A 1 732 ? 21.700 -5.917 24.060 1.00 98.31 732 THR A O 1
ATOM 5747 N N . THR A 1 733 ? 20.741 -6.017 22.031 1.00 97.62 733 THR A N 1
ATOM 5748 C CA . THR A 1 733 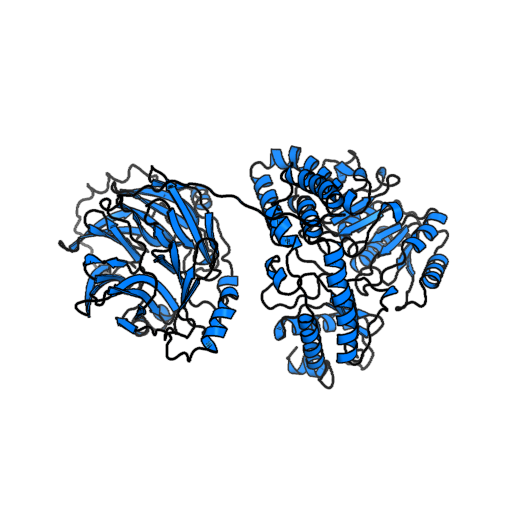? 21.436 -4.850 21.460 1.00 97.62 733 THR A CA 1
ATOM 5749 C C . THR A 1 733 ? 21.106 -3.568 22.223 1.00 97.62 733 THR A C 1
ATOM 5751 O O . THR A 1 733 ? 21.990 -2.753 22.479 1.00 97.62 733 THR A O 1
ATOM 5754 N N . TRP A 1 734 ? 19.848 -3.406 22.628 1.00 96.69 734 TRP A N 1
ATOM 5755 C CA . TRP A 1 734 ? 19.358 -2.247 23.371 1.00 96.69 734 TRP A CA 1
ATOM 5756 C C . TRP A 1 734 ? 19.535 -2.384 24.883 1.00 96.69 734 TRP A C 1
ATOM 5758 O O . TRP A 1 734 ? 19.346 -1.407 25.599 1.00 96.69 734 TRP A O 1
ATOM 5768 N N . LYS A 1 735 ? 19.950 -3.559 25.379 1.00 96.62 735 LYS A N 1
ATOM 5769 C CA . LYS A 1 735 ? 20.042 -3.881 26.815 1.00 96.62 735 LYS A CA 1
ATOM 5770 C C . LYS A 1 735 ? 18.707 -3.674 27.540 1.00 96.62 735 LYS A C 1
ATOM 5772 O O . LYS A 1 735 ? 18.656 -3.153 28.652 1.00 96.62 735 LYS A O 1
ATOM 5777 N N . THR A 1 736 ? 17.630 -4.086 26.888 1.00 96.81 736 THR A N 1
ATOM 5778 C CA . THR A 1 736 ? 16.255 -4.004 27.382 1.00 96.81 736 THR A CA 1
ATOM 5779 C C . THR A 1 736 ? 15.599 -5.388 27.318 1.00 96.81 736 THR A C 1
ATOM 5781 O O . THR A 1 736 ? 16.268 -6.410 27.466 1.00 96.81 736 THR A O 1
ATOM 5784 N N . ASN A 1 737 ? 14.279 -5.446 27.145 1.00 97.38 737 ASN A N 1
ATOM 5785 C CA . ASN A 1 737 ? 13.501 -6.673 27.136 1.00 97.38 737 ASN A CA 1
ATOM 5786 C C . ASN A 1 737 ? 12.403 -6.629 26.067 1.00 97.38 737 ASN A C 1
ATOM 5788 O O . ASN A 1 737 ? 11.937 -5.562 25.656 1.00 97.38 737 ASN A O 1
ATOM 5792 N N . VAL A 1 738 ? 11.954 -7.811 25.654 1.00 98.25 738 VAL A N 1
ATOM 5793 C CA . VAL A 1 738 ? 10.686 -7.976 24.935 1.00 98.25 738 VAL A CA 1
ATOM 5794 C C . VAL A 1 738 ? 9.513 -7.801 25.909 1.00 98.25 738 VAL A C 1
ATOM 5796 O O . VAL A 1 738 ? 9.649 -8.112 27.094 1.00 98.25 738 VAL A O 1
ATOM 5799 N N . LEU A 1 739 ? 8.373 -7.287 25.437 1.00 98.31 739 LEU A N 1
ATOM 5800 C CA . LEU A 1 739 ? 7.170 -7.111 26.268 1.00 98.31 739 LEU A CA 1
ATOM 5801 C C . LEU A 1 739 ? 6.558 -8.458 26.673 1.00 98.31 739 LEU A C 1
ATOM 5803 O O . LEU A 1 739 ? 6.206 -8.655 27.831 1.00 98.31 739 LEU A O 1
ATOM 5807 N N . LEU A 1 740 ? 6.414 -9.368 25.704 1.00 98.31 740 LEU A N 1
ATOM 5808 C CA . LEU A 1 740 ? 5.684 -10.624 25.867 1.00 98.31 740 LEU A CA 1
ATOM 5809 C C . LEU A 1 740 ? 6.595 -11.834 25.642 1.00 98.31 740 LEU A C 1
ATOM 5811 O O . LEU A 1 740 ? 7.367 -11.834 24.676 1.00 98.31 740 LEU A O 1
ATOM 5815 N N . PRO A 1 741 ? 6.468 -12.896 26.458 1.00 96.75 741 PRO A N 1
ATOM 5816 C CA . PRO A 1 741 ? 7.083 -14.181 26.154 1.00 96.75 741 PRO A CA 1
ATOM 5817 C C . PRO A 1 741 ? 6.423 -14.826 24.925 1.00 96.75 741 PRO A C 1
ATOM 5819 O O . PRO A 1 741 ? 5.272 -14.541 24.594 1.00 96.75 741 PRO A O 1
ATOM 5822 N N . ASN A 1 742 ? 7.131 -15.751 24.268 1.00 94.75 742 ASN A N 1
ATOM 5823 C CA . ASN A 1 742 ? 6.682 -16.360 23.006 1.00 94.75 742 ASN A CA 1
ATOM 5824 C C . ASN A 1 742 ? 5.303 -17.034 23.079 1.00 94.75 742 ASN A C 1
ATOM 5826 O O . ASN A 1 742 ? 4.598 -17.047 22.080 1.00 94.75 742 ASN A O 1
ATOM 5830 N N . TRP A 1 743 ? 4.905 -17.572 24.235 1.00 95.81 743 TRP A N 1
ATOM 5831 C CA . TRP A 1 743 ? 3.617 -18.257 24.387 1.00 95.81 743 TRP A CA 1
ATOM 5832 C C . TRP A 1 743 ? 2.407 -17.310 24.457 1.00 95.81 743 TRP A C 1
ATOM 5834 O O . TRP A 1 743 ? 1.294 -17.764 24.244 1.00 95.81 743 TRP A O 1
ATOM 5844 N N . GLN A 1 744 ? 2.616 -16.015 24.729 1.00 97.12 744 GLN A N 1
ATOM 5845 C CA . GLN A 1 744 ? 1.563 -14.984 24.760 1.00 97.12 744 GLN A CA 1
ATOM 5846 C C . GLN A 1 744 ? 1.507 -14.147 23.479 1.00 97.12 744 GLN A C 1
ATOM 5848 O O . GLN A 1 744 ? 0.610 -13.324 23.298 1.00 97.12 744 GLN A O 1
ATOM 5853 N N . ARG A 1 745 ? 2.535 -14.257 22.639 1.00 96.12 745 ARG A N 1
ATOM 5854 C CA . ARG A 1 745 ? 2.843 -13.288 21.594 1.00 96.12 745 ARG A CA 1
ATOM 5855 C C . ARG A 1 745 ? 2.413 -13.803 20.231 1.00 96.12 745 ARG A C 1
ATOM 5857 O O . ARG A 1 745 ? 2.621 -14.965 19.895 1.00 96.12 745 ARG A O 1
ATOM 5864 N N . ALA A 1 746 ? 1.886 -12.898 19.418 1.00 97.56 746 ALA A N 1
ATOM 5865 C CA . ALA A 1 746 ? 1.552 -13.175 18.035 1.00 97.56 746 ALA A CA 1
ATOM 5866 C C . ALA A 1 746 ? 2.805 -13.601 17.247 1.00 97.56 746 ALA A C 1
ATOM 5868 O O . ALA A 1 746 ? 3.878 -13.012 17.422 1.00 97.56 746 ALA A O 1
ATOM 5869 N N . PRO A 1 747 ? 2.702 -14.604 16.361 1.00 97.44 747 PRO A N 1
ATOM 5870 C CA . PRO A 1 747 ? 3.872 -15.258 15.799 1.00 97.44 747 PRO A CA 1
ATOM 5871 C C . PRO A 1 747 ? 4.675 -14.369 14.859 1.00 97.44 747 PRO A C 1
ATOM 5873 O O . PRO A 1 747 ? 5.819 -14.714 14.612 1.00 97.44 747 PRO A O 1
ATOM 5876 N N . PHE A 1 748 ? 4.134 -13.263 14.329 1.00 98.25 748 PHE A N 1
ATOM 5877 C CA . PHE A 1 748 ? 4.835 -12.391 13.372 1.00 98.25 748 PHE A CA 1
ATOM 5878 C C . PHE A 1 748 ? 5.101 -10.977 13.911 1.00 98.25 748 PHE A C 1
ATOM 5880 O O . PHE A 1 748 ? 5.628 -10.135 13.182 1.00 98.25 748 PHE A O 1
ATOM 5887 N N . VAL A 1 749 ? 4.747 -10.688 15.169 1.00 98.00 749 VAL A N 1
ATOM 5888 C CA . VAL A 1 749 ? 4.872 -9.354 15.783 1.00 98.00 749 VAL A CA 1
ATOM 5889 C C . VAL A 1 749 ? 5.647 -9.444 17.094 1.00 98.00 749 VAL A C 1
ATOM 5891 O O . VAL A 1 749 ? 5.466 -10.375 17.874 1.00 98.00 749 VAL A O 1
ATOM 5894 N N . CYS A 1 750 ? 6.507 -8.465 17.369 1.00 98.25 750 CYS A N 1
ATOM 5895 C CA . CYS A 1 750 ? 7.171 -8.336 18.663 1.00 98.25 750 CYS A CA 1
ATOM 5896 C C . CYS A 1 750 ? 7.229 -6.887 19.120 1.00 98.25 750 CYS A C 1
ATOM 5898 O O . CYS A 1 750 ? 7.469 -5.986 18.326 1.00 98.25 750 CYS A O 1
ATOM 5900 N N . ASN A 1 751 ? 7.049 -6.678 20.419 1.00 98.62 751 ASN A N 1
ATOM 5901 C CA . ASN A 1 751 ? 7.285 -5.400 21.070 1.00 98.62 751 ASN A CA 1
ATOM 5902 C C . ASN A 1 751 ? 8.591 -5.492 21.848 1.00 98.62 751 ASN A C 1
ATOM 5904 O O . ASN A 1 751 ? 8.713 -6.321 22.750 1.00 98.62 751 ASN A O 1
ATOM 5908 N N . VAL A 1 752 ? 9.562 -4.658 21.490 1.00 98.69 752 VAL A N 1
ATOM 5909 C CA . VAL A 1 752 ? 10.862 -4.586 22.165 1.00 98.69 752 VAL A CA 1
ATOM 5910 C C . VAL A 1 752 ? 10.993 -3.209 22.796 1.00 98.69 752 VAL A C 1
ATOM 5912 O O . VAL A 1 752 ? 10.792 -2.199 22.120 1.00 98.69 752 VAL A O 1
ATOM 5915 N N . ARG A 1 753 ? 11.278 -3.164 24.099 1.00 97.69 753 ARG A N 1
ATOM 5916 C CA . ARG A 1 753 ? 11.405 -1.905 24.838 1.00 97.69 753 ARG A CA 1
ATOM 5917 C C . ARG A 1 753 ? 12.577 -1.109 24.272 1.00 97.69 753 ARG A C 1
ATOM 5919 O O . ARG A 1 753 ? 13.684 -1.639 24.193 1.00 97.69 753 ARG A O 1
ATOM 5926 N N . ILE A 1 754 ? 12.352 0.143 23.889 1.00 94.62 754 ILE A N 1
ATOM 5927 C CA . ILE A 1 754 ? 13.441 1.012 23.426 1.00 94.62 754 ILE A CA 1
ATOM 5928 C C . ILE A 1 754 ? 14.236 1.541 24.636 1.00 94.62 754 ILE A C 1
ATOM 5930 O O . ILE A 1 754 ? 13.661 1.683 25.718 1.00 94.62 754 ILE A O 1
ATOM 5934 N N . PRO A 1 755 ? 15.550 1.795 24.509 1.00 90.56 755 PRO A N 1
ATOM 5935 C CA . PRO A 1 755 ? 16.424 2.105 25.643 1.00 90.56 755 PRO A CA 1
ATOM 5936 C C . PRO A 1 755 ? 16.333 3.580 26.064 1.00 90.56 755 PRO A C 1
ATOM 5938 O O . PRO A 1 755 ? 17.321 4.307 26.066 1.00 90.56 755 PRO A O 1
ATOM 5941 N N . VAL A 1 756 ? 15.128 4.020 26.422 1.00 86.31 756 VAL A N 1
ATOM 5942 C CA . VAL A 1 756 ? 14.861 5.348 26.983 1.00 86.31 756 VAL A CA 1
ATOM 5943 C C . VAL A 1 756 ? 14.072 5.212 28.278 1.00 86.31 756 VAL A C 1
ATOM 5945 O O . VAL A 1 756 ? 13.256 4.300 28.441 1.00 86.31 756 VAL A O 1
ATOM 5948 N N . GLU A 1 757 ? 14.333 6.116 29.217 1.00 84.31 757 GLU A N 1
ATOM 5949 C CA . GLU A 1 757 ? 13.487 6.261 30.397 1.00 84.31 757 GLU A CA 1
ATOM 5950 C C . GLU A 1 757 ? 12.134 6.861 30.009 1.00 84.31 757 GLU A C 1
ATOM 5952 O O . GLU A 1 757 ? 11.991 7.502 28.963 1.00 84.31 757 GLU A O 1
ATOM 5957 N N . TRP A 1 758 ? 11.126 6.632 30.850 1.00 87.81 758 TRP A N 1
ATOM 5958 C CA . TRP A 1 758 ? 9.815 7.223 30.625 1.00 87.81 758 TRP A CA 1
ATOM 5959 C C . TRP A 1 758 ? 9.924 8.754 30.674 1.00 87.81 758 TRP A C 1
ATOM 5961 O O . TRP A 1 758 ? 10.511 9.285 31.621 1.00 87.81 758 TRP A O 1
ATOM 5971 N N . PRO A 1 759 ? 9.406 9.472 29.664 1.00 81.38 759 PRO A N 1
ATOM 5972 C CA . PRO A 1 759 ? 9.613 10.906 29.558 1.00 81.38 759 PRO A CA 1
ATOM 5973 C C . PRO A 1 759 ? 8.877 11.678 30.663 1.00 81.38 759 PRO A C 1
ATOM 5975 O O . PRO A 1 759 ? 7.813 11.278 31.143 1.00 81.38 759 PRO A O 1
ATOM 5978 N N . MET A 1 760 ? 9.454 12.817 31.043 1.00 82.94 760 MET A N 1
ATOM 5979 C CA . MET A 1 760 ? 8.904 13.754 32.025 1.00 82.94 760 MET A CA 1
ATOM 5980 C C . MET A 1 760 ? 8.413 15.020 31.310 1.00 82.94 760 MET A C 1
ATOM 5982 O O . MET A 1 760 ? 9.015 15.444 30.323 1.00 82.94 760 MET A O 1
ATOM 5986 N N . THR A 1 761 ? 7.348 15.640 31.811 1.00 80.06 761 THR A N 1
ATOM 5987 C CA . THR A 1 761 ? 6.879 16.962 31.380 1.00 80.06 761 THR A CA 1
ATOM 5988 C C . THR A 1 761 ? 7.884 18.054 31.761 1.00 80.06 761 THR A C 1
ATOM 5990 O O . THR A 1 761 ? 8.815 17.830 32.543 1.00 80.06 761 THR A O 1
ATOM 5993 N N . LEU A 1 762 ? 7.682 19.270 31.241 1.00 76.81 762 LEU A N 1
ATOM 5994 C CA . LEU A 1 762 ? 8.510 20.433 31.583 1.00 76.81 762 LEU A CA 1
ATOM 5995 C C . LEU A 1 762 ? 8.431 20.795 33.075 1.00 76.81 762 LEU A C 1
ATOM 5997 O O . LEU A 1 762 ? 9.396 21.320 33.626 1.00 76.81 762 LEU A O 1
ATOM 6001 N N . GLU A 1 763 ? 7.318 20.483 33.744 1.00 82.62 763 GLU A N 1
ATOM 6002 C CA . GLU A 1 763 ? 7.160 20.650 35.193 1.00 82.62 763 GLU A CA 1
ATOM 6003 C C . GLU A 1 763 ? 7.832 19.536 36.016 1.00 82.62 763 GLU A C 1
ATOM 6005 O O . GLU A 1 763 ? 7.801 19.576 37.246 1.00 82.62 763 GLU A O 1
ATOM 6010 N N . GLY A 1 764 ? 8.451 18.543 35.369 1.00 81.38 764 GLY A N 1
ATOM 6011 C CA . GLY A 1 764 ? 9.142 17.447 36.043 1.00 81.38 764 GLY A CA 1
ATOM 6012 C C . GLY A 1 764 ? 8.205 16.374 36.603 1.00 81.38 764 GLY A C 1
ATOM 6013 O O . GLY A 1 764 ? 8.581 15.672 37.542 1.00 81.38 764 GLY A O 1
ATOM 6014 N N . THR A 1 765 ? 7.003 16.220 36.039 1.00 87.88 765 THR A N 1
ATOM 6015 C CA . THR A 1 765 ? 6.093 15.093 36.319 1.00 87.88 765 THR A CA 1
ATOM 6016 C C . THR A 1 765 ? 6.169 14.037 35.209 1.00 87.88 765 THR A C 1
ATOM 6018 O O . THR A 1 765 ? 6.415 14.415 34.070 1.00 87.88 765 THR A O 1
ATOM 6021 N N . PRO A 1 766 ? 5.980 12.729 35.466 1.00 87.31 766 PRO A N 1
ATOM 6022 C CA . PRO A 1 766 ? 5.933 11.727 34.396 1.00 87.31 766 PRO A CA 1
ATOM 6023 C C . PRO A 1 766 ? 4.829 12.045 33.384 1.00 87.31 766 PRO A C 1
ATOM 6025 O O . PRO A 1 766 ? 3.713 12.359 33.793 1.00 87.31 766 PRO A O 1
ATOM 6028 N N . MET A 1 767 ? 5.125 11.938 32.086 1.00 87.88 767 MET A N 1
ATOM 6029 C CA . MET A 1 767 ? 4.108 12.119 31.047 1.00 87.88 767 MET A CA 1
ATOM 6030 C C . MET A 1 767 ? 3.000 11.068 31.183 1.00 87.88 767 MET A C 1
ATOM 6032 O O . MET A 1 767 ? 3.254 9.910 31.525 1.00 87.88 767 MET A O 1
ATOM 6036 N N . SER A 1 768 ? 1.770 11.456 30.878 1.00 89.62 768 SER A N 1
ATOM 6037 C CA . SER A 1 768 ? 0.664 10.534 30.641 1.00 89.62 768 SER A CA 1
ATOM 6038 C C . SER A 1 768 ? 0.858 9.756 29.333 1.00 89.62 768 SER A C 1
ATOM 6040 O O . SER A 1 768 ? 1.729 10.055 28.514 1.00 89.62 768 SER A O 1
ATOM 6042 N N . HIS A 1 769 ? 0.022 8.737 29.121 1.00 87.62 769 HIS A N 1
ATOM 6043 C CA . HIS A 1 769 ? 0.031 7.964 27.879 1.00 87.62 769 HIS A CA 1
ATOM 6044 C C . HIS A 1 769 ? -0.182 8.853 26.644 1.00 87.62 769 HIS A C 1
ATOM 6046 O O . HIS A 1 769 ? 0.570 8.735 25.679 1.00 87.62 769 HIS A O 1
ATOM 6052 N N . ASP A 1 770 ? -1.161 9.760 26.697 1.00 87.75 770 ASP A N 1
ATOM 6053 C CA . ASP A 1 770 ? -1.521 10.625 25.569 1.00 87.75 770 ASP A CA 1
ATOM 6054 C C . ASP A 1 770 ? -0.421 11.651 25.262 1.00 87.75 770 ASP A C 1
ATOM 6056 O O . ASP A 1 770 ? -0.128 11.920 24.098 1.00 87.75 770 ASP A O 1
ATOM 6060 N N . GLU A 1 771 ? 0.258 12.161 26.292 1.00 87.25 771 GLU A N 1
ATOM 6061 C CA . GLU A 1 771 ? 1.404 13.068 26.138 1.00 87.25 771 GLU A CA 1
ATOM 6062 C C . GLU A 1 771 ? 2.629 12.379 25.517 1.00 87.25 771 GLU A C 1
ATOM 6064 O O . GLU A 1 771 ? 3.438 13.034 24.862 1.00 87.25 771 GLU A O 1
ATOM 6069 N N . ALA A 1 772 ? 2.760 11.056 25.667 1.00 88.56 772 ALA A N 1
ATOM 6070 C CA . ALA A 1 772 ? 3.851 10.282 25.078 1.00 88.56 772 ALA A CA 1
ATOM 6071 C C . ALA A 1 772 ? 3.619 9.909 23.597 1.00 88.56 772 ALA A C 1
ATOM 6073 O O . ALA A 1 772 ? 4.563 9.495 22.918 1.00 88.56 772 ALA A O 1
ATOM 6074 N N . ILE A 1 773 ? 2.395 10.040 23.066 1.00 90.12 773 ILE A N 1
ATOM 6075 C CA . ILE A 1 773 ? 2.081 9.685 21.668 1.00 90.12 773 ILE A CA 1
ATOM 6076 C C . ILE A 1 773 ? 2.855 10.557 20.661 1.00 90.12 773 ILE A C 1
ATOM 6078 O O . ILE A 1 773 ? 3.535 9.973 19.815 1.00 90.12 773 ILE A O 1
ATOM 6082 N N . PRO A 1 774 ? 2.856 11.906 20.756 1.00 88.56 774 PRO A N 1
ATOM 6083 C CA . PRO A 1 774 ? 3.614 12.751 19.827 1.00 88.56 774 PRO A CA 1
ATOM 6084 C C . PRO A 1 774 ? 5.114 12.441 19.815 1.00 88.56 774 PRO A C 1
ATOM 6086 O O . PRO A 1 774 ? 5.770 12.543 18.782 1.00 88.56 774 PRO A O 1
ATOM 6089 N N . LEU A 1 775 ? 5.662 12.017 20.957 1.00 84.94 775 LEU A N 1
ATOM 6090 C CA . LEU A 1 775 ? 7.054 11.590 21.057 1.00 84.94 775 LEU A CA 1
ATOM 6091 C C . LEU A 1 775 ? 7.316 10.305 20.264 1.00 84.94 775 LEU A C 1
ATOM 6093 O O . LEU A 1 775 ? 8.340 10.188 19.595 1.00 84.94 775 LEU A O 1
ATOM 6097 N N . CYS A 1 776 ? 6.394 9.343 20.325 1.00 91.75 776 CYS A N 1
ATOM 6098 C CA . CYS A 1 776 ? 6.479 8.129 19.519 1.00 91.75 776 CYS A CA 1
ATOM 6099 C C . CYS A 1 776 ? 6.444 8.459 18.025 1.00 91.75 776 CYS A C 1
ATOM 6101 O O . CYS A 1 776 ? 7.239 7.897 17.274 1.00 91.75 776 CYS A O 1
ATOM 6103 N N . ASP A 1 777 ? 5.562 9.375 17.611 1.00 90.94 777 ASP A N 1
ATOM 6104 C CA . ASP A 1 777 ? 5.462 9.836 16.223 1.00 90.94 777 ASP A CA 1
ATOM 6105 C C . ASP A 1 777 ? 6.767 10.497 15.761 1.00 90.94 777 ASP A C 1
ATOM 6107 O O . ASP A 1 777 ? 7.320 10.095 14.741 1.00 90.94 777 ASP A O 1
ATOM 6111 N N . ALA A 1 778 ? 7.357 11.375 16.577 1.00 86.88 778 ALA A N 1
ATOM 6112 C CA . ALA A 1 778 ? 8.646 11.994 16.272 1.00 86.88 778 ALA A CA 1
ATOM 6113 C C . ALA A 1 778 ? 9.789 10.971 16.105 1.00 86.88 778 ALA A C 1
ATOM 6115 O O . ALA A 1 778 ? 10.621 11.113 15.209 1.00 86.88 778 ALA A O 1
ATOM 6116 N N . ILE A 1 779 ? 9.839 9.918 16.934 1.00 89.31 779 ILE A N 1
ATOM 6117 C CA . ILE A 1 779 ? 10.830 8.838 16.778 1.00 89.31 779 ILE A CA 1
ATOM 6118 C C . ILE A 1 779 ? 10.601 8.080 15.462 1.00 89.31 779 ILE A C 1
ATOM 6120 O O . ILE A 1 779 ? 11.566 7.729 14.783 1.00 89.31 779 ILE A O 1
ATOM 6124 N N . MET A 1 780 ? 9.344 7.799 15.107 1.00 94.00 780 MET A N 1
ATOM 6125 C CA . MET A 1 780 ? 9.009 7.096 13.864 1.00 94.00 780 MET A CA 1
ATOM 6126 C C . MET A 1 780 ? 9.390 7.912 12.630 1.00 94.00 780 MET A C 1
ATOM 6128 O O . MET A 1 780 ? 10.066 7.375 11.754 1.00 94.00 780 MET A O 1
ATOM 6132 N N . ASP A 1 781 ? 9.014 9.190 12.593 1.00 89.88 781 ASP A N 1
ATOM 6133 C CA . ASP A 1 781 ? 9.339 10.102 11.494 1.00 89.88 781 ASP A CA 1
ATOM 6134 C C . ASP A 1 781 ? 10.854 10.230 11.335 1.00 89.88 781 ASP A C 1
ATOM 6136 O O . ASP A 1 781 ? 11.383 10.142 10.232 1.00 89.88 781 ASP A O 1
ATOM 6140 N N . PHE A 1 782 ? 11.582 10.324 12.449 1.00 87.00 782 PHE A N 1
ATOM 6141 C CA . PHE A 1 782 ? 13.035 10.374 12.420 1.00 87.00 782 PHE A CA 1
ATOM 6142 C C . PHE A 1 782 ? 13.675 9.099 11.842 1.00 87.00 782 PHE A C 1
ATOM 6144 O O . PHE A 1 782 ? 14.603 9.167 11.027 1.00 87.00 782 PHE A O 1
ATOM 6151 N N . LEU A 1 783 ? 13.192 7.925 12.265 1.00 92.12 783 LEU A N 1
ATOM 6152 C CA . LEU A 1 783 ? 13.672 6.641 11.754 1.00 92.12 783 LEU A CA 1
ATOM 6153 C C . LEU A 1 783 ? 13.406 6.490 10.254 1.00 92.12 783 LEU A C 1
ATOM 6155 O O . LEU A 1 783 ? 14.254 5.944 9.537 1.00 92.12 783 LEU A O 1
ATOM 6159 N N . ASP A 1 784 ? 12.270 6.989 9.773 1.00 92.88 784 ASP A N 1
ATOM 6160 C CA . ASP A 1 784 ? 11.954 7.004 8.350 1.00 92.88 784 ASP A CA 1
ATOM 6161 C C . ASP A 1 784 ? 12.833 8.014 7.595 1.00 92.88 784 ASP A C 1
ATOM 6163 O O . ASP A 1 784 ? 13.581 7.634 6.695 1.00 92.88 784 ASP A O 1
ATOM 6167 N N . ASP A 1 785 ? 12.869 9.275 8.017 1.00 87.31 785 ASP A N 1
ATOM 6168 C CA . ASP A 1 785 ? 13.595 10.338 7.320 1.00 87.31 785 ASP A CA 1
ATOM 6169 C C . ASP A 1 785 ? 15.103 10.068 7.211 1.00 87.31 785 ASP A C 1
ATOM 6171 O O . ASP A 1 785 ? 15.696 10.256 6.142 1.00 87.31 785 ASP A O 1
ATOM 6175 N N . GLN A 1 786 ? 15.740 9.621 8.301 1.00 87.19 786 GLN A N 1
ATOM 6176 C CA . GLN A 1 786 ? 17.195 9.429 8.326 1.00 87.19 786 GLN A CA 1
ATOM 6177 C C . GLN A 1 786 ? 17.642 8.038 7.892 1.00 87.19 786 GLN A C 1
ATOM 6179 O O . GLN A 1 786 ? 18.672 7.908 7.225 1.00 87.19 786 GLN A O 1
ATOM 6184 N N . TYR A 1 787 ? 16.898 6.992 8.258 1.00 91.81 787 TYR A N 1
ATOM 6185 C CA . TYR A 1 787 ? 17.325 5.611 8.017 1.00 91.81 787 TYR A CA 1
ATOM 6186 C C . TYR A 1 787 ? 16.432 4.849 7.049 1.00 91.81 787 TYR A C 1
ATOM 6188 O O . TYR A 1 787 ? 16.788 3.723 6.686 1.00 91.81 787 TYR A O 1
ATOM 6196 N N . ARG A 1 788 ? 15.308 5.437 6.618 1.00 96.25 788 ARG A N 1
ATOM 6197 C CA . ARG A 1 788 ? 14.275 4.781 5.807 1.00 96.25 788 ARG A CA 1
ATOM 6198 C C . ARG A 1 788 ? 13.728 3.537 6.498 1.00 96.25 788 ARG A C 1
ATOM 6200 O O . ARG A 1 788 ? 13.541 2.500 5.864 1.00 96.25 788 ARG A O 1
ATOM 6207 N N . ILE A 1 789 ? 13.533 3.607 7.816 1.00 97.88 789 ILE A N 1
ATOM 6208 C CA . ILE A 1 789 ? 13.011 2.506 8.629 1.00 97.88 789 ILE A CA 1
ATOM 6209 C C . ILE A 1 789 ? 11.604 2.851 9.103 1.00 97.88 789 ILE A C 1
ATOM 6211 O O . ILE A 1 789 ? 11.414 3.655 10.008 1.00 97.88 789 ILE A O 1
ATOM 6215 N N . VAL A 1 790 ? 10.619 2.151 8.551 1.00 97.56 790 VAL A N 1
ATOM 6216 C CA . VAL A 1 790 ? 9.222 2.262 8.964 1.00 97.56 790 VAL A CA 1
ATOM 6217 C C . VAL A 1 790 ? 8.938 1.198 10.016 1.00 97.56 790 VAL A C 1
ATOM 6219 O O . VAL A 1 790 ? 8.711 0.027 9.703 1.00 97.56 790 VAL A O 1
ATOM 6222 N N . VAL A 1 791 ? 8.923 1.608 11.278 1.00 97.75 791 VAL A N 1
ATOM 6223 C CA . VAL A 1 791 ? 8.564 0.778 12.435 1.00 97.75 791 VAL A CA 1
ATOM 6224 C C . VAL A 1 791 ? 7.554 1.533 13.289 1.00 97.75 791 VAL A C 1
ATOM 6226 O O . VAL A 1 791 ? 7.585 2.756 13.340 1.00 97.75 791 VAL A O 1
ATOM 6229 N N . ARG A 1 792 ? 6.637 0.825 13.957 1.00 97.31 792 ARG A N 1
ATOM 6230 C CA . ARG A 1 792 ? 5.711 1.475 14.887 1.00 97.31 792 ARG A CA 1
ATOM 6231 C C . ARG A 1 792 ? 6.380 1.623 16.254 1.00 97.31 792 ARG A C 1
ATOM 6233 O O . ARG A 1 792 ? 6.834 0.625 16.801 1.00 97.31 792 ARG A O 1
ATOM 6240 N N . VAL A 1 793 ? 6.367 2.821 16.829 1.00 96.75 793 VAL A N 1
ATOM 6241 C CA . VAL A 1 793 ? 6.683 3.054 18.245 1.00 96.75 793 VAL A CA 1
ATOM 6242 C C . VAL A 1 793 ? 5.381 3.331 18.994 1.00 96.75 793 VAL A C 1
ATOM 6244 O O . VAL A 1 793 ? 4.507 4.028 18.477 1.00 96.75 793 VAL A O 1
ATOM 6247 N N . VAL A 1 794 ? 5.201 2.721 20.166 1.00 95.12 794 VAL A N 1
ATOM 6248 C CA . VAL A 1 794 ? 3.997 2.887 20.993 1.00 95.12 794 VAL A CA 1
ATOM 6249 C C . VAL A 1 794 ? 4.340 3.029 22.475 1.00 95.12 794 VAL A C 1
ATOM 6251 O O . VAL A 1 794 ? 5.227 2.318 22.959 1.00 95.12 794 VAL A O 1
ATOM 6254 N N . PRO A 1 795 ? 3.612 3.881 23.218 1.00 94.88 795 PRO A N 1
ATOM 6255 C CA . PRO A 1 795 ? 3.629 3.848 24.667 1.00 94.88 795 PRO A CA 1
ATOM 6256 C C . PRO A 1 795 ? 2.740 2.707 25.171 1.00 94.88 795 PRO A C 1
ATOM 6258 O O . PRO A 1 795 ? 1.634 2.497 24.676 1.00 94.88 795 PRO A O 1
ATOM 6261 N N . PHE A 1 796 ? 3.201 1.962 26.170 1.00 95.44 796 PHE A N 1
ATOM 6262 C CA . PHE A 1 796 ? 2.403 0.950 26.858 1.00 95.44 796 PHE A CA 1
ATOM 6263 C C . PHE A 1 796 ? 2.955 0.708 28.268 1.00 95.44 796 PHE A C 1
ATOM 6265 O O . PHE A 1 796 ? 4.165 0.597 28.432 1.00 95.44 796 PHE A O 1
ATOM 6272 N N . GLN A 1 797 ? 2.084 0.657 29.285 1.00 93.75 797 GLN A N 1
ATOM 6273 C CA . GLN A 1 797 ? 2.458 0.464 30.701 1.00 93.75 797 GLN A CA 1
ATOM 6274 C C . GLN A 1 797 ? 3.669 1.307 31.151 1.00 93.75 797 GLN A C 1
ATOM 6276 O O . GLN A 1 797 ? 4.624 0.803 31.742 1.00 93.75 797 GLN A O 1
ATOM 6281 N N . ASN A 1 798 ? 3.624 2.609 30.851 1.00 92.00 798 ASN A N 1
ATOM 6282 C CA . ASN A 1 798 ? 4.674 3.581 31.175 1.00 92.00 798 ASN A CA 1
ATOM 6283 C C . ASN A 1 798 ? 6.065 3.197 30.636 1.00 92.00 798 ASN A C 1
ATOM 6285 O O . ASN A 1 798 ? 7.087 3.494 31.254 1.00 92.00 798 ASN A O 1
ATOM 6289 N N . GLN A 1 799 ? 6.114 2.530 29.480 1.00 93.62 799 GLN A N 1
ATOM 6290 C CA . GLN A 1 799 ? 7.324 2.261 28.706 1.00 93.62 799 GLN A CA 1
ATOM 6291 C C . GLN A 1 799 ? 7.074 2.508 27.215 1.00 93.62 799 GLN A C 1
ATOM 6293 O O . GLN A 1 799 ? 5.937 2.451 26.745 1.00 93.62 799 GLN A O 1
ATOM 6298 N N . LEU A 1 800 ? 8.142 2.771 26.461 1.00 95.06 800 LEU A N 1
ATOM 6299 C CA . LEU A 1 800 ? 8.083 2.893 25.006 1.00 95.06 800 LEU A CA 1
ATOM 6300 C C . LEU A 1 800 ? 8.580 1.602 24.348 1.00 95.06 800 LEU A C 1
ATOM 6302 O O . LEU A 1 800 ? 9.626 1.059 24.717 1.00 95.06 800 LEU A O 1
ATOM 6306 N N . TYR A 1 801 ? 7.842 1.125 23.349 1.00 97.69 801 TYR A N 1
ATOM 6307 C CA . TYR A 1 801 ? 8.155 -0.098 22.616 1.00 97.69 801 TYR A CA 1
ATOM 6308 C C . TYR A 1 801 ? 8.233 0.164 21.119 1.00 97.69 801 TYR A C 1
ATOM 6310 O O . TYR A 1 801 ? 7.356 0.809 20.548 1.00 97.69 801 TYR A O 1
ATOM 6318 N N . ALA A 1 802 ? 9.241 -0.413 20.468 1.00 98.25 802 ALA A N 1
ATOM 6319 C CA . ALA A 1 802 ? 9.225 -0.619 19.030 1.00 98.25 802 ALA A CA 1
ATOM 6320 C C . ALA A 1 802 ? 8.433 -1.902 18.737 1.00 98.25 802 ALA A C 1
ATOM 6322 O O . ALA A 1 802 ? 8.873 -3.009 19.069 1.00 98.25 802 ALA A O 1
ATOM 6323 N N . ARG A 1 803 ? 7.261 -1.753 18.117 1.00 98.31 803 ARG A N 1
ATOM 6324 C CA . ARG A 1 803 ? 6.433 -2.853 17.623 1.00 98.31 803 ARG A CA 1
ATOM 6325 C C . ARG A 1 803 ? 6.896 -3.239 16.224 1.00 98.31 803 ARG A C 1
ATOM 6327 O O . ARG A 1 803 ? 6.454 -2.673 15.221 1.00 98.31 803 ARG A O 1
ATOM 6334 N N . ILE A 1 804 ? 7.782 -4.218 16.176 1.00 98.38 804 ILE A N 1
ATOM 6335 C CA . ILE A 1 804 ? 8.314 -4.789 14.947 1.00 98.38 804 ILE A CA 1
ATOM 6336 C C . ILE A 1 804 ? 7.392 -5.882 14.405 1.00 98.38 804 ILE A C 1
ATOM 6338 O O . ILE A 1 804 ? 6.713 -6.582 15.160 1.00 98.38 804 ILE A O 1
ATOM 6342 N N . SER A 1 805 ? 7.379 -6.045 13.087 1.00 98.00 805 SER A N 1
ATOM 6343 C CA . SER A 1 805 ? 6.659 -7.122 12.415 1.00 98.00 805 SER A CA 1
ATOM 6344 C C . SER A 1 805 ? 7.492 -7.715 11.287 1.00 98.00 805 SER A C 1
ATOM 6346 O O . SER A 1 805 ? 8.133 -6.972 10.545 1.00 98.00 805 SER A O 1
ATOM 6348 N N . ALA A 1 806 ? 7.462 -9.042 11.180 1.00 98.06 806 ALA A N 1
ATOM 6349 C CA . ALA A 1 806 ? 8.134 -9.796 10.134 1.00 98.06 806 ALA A CA 1
ATOM 6350 C C . ALA A 1 806 ? 7.148 -10.185 9.049 1.00 98.06 806 ALA A C 1
ATOM 6352 O O . ALA A 1 806 ? 6.065 -10.684 9.336 1.00 98.06 806 ALA A O 1
ATOM 6353 N N . GLN A 1 807 ? 7.554 -9.997 7.804 1.00 97.88 807 GLN A N 1
ATOM 6354 C CA . GLN A 1 807 ? 6.845 -10.490 6.643 1.00 97.88 807 GLN A CA 1
ATOM 6355 C C . GLN A 1 807 ? 7.822 -11.171 5.683 1.00 97.88 807 GLN A C 1
ATOM 6357 O O . GLN A 1 807 ? 9.039 -11.017 5.811 1.00 97.88 807 GLN A O 1
ATOM 6362 N N . ILE A 1 808 ? 7.294 -11.901 4.694 1.00 97.62 808 ILE A N 1
ATOM 6363 C CA . ILE A 1 808 ? 8.096 -12.690 3.757 1.00 97.62 808 ILE A CA 1
ATOM 6364 C C . ILE A 1 808 ? 9.209 -11.900 3.080 1.00 97.62 808 ILE A C 1
ATOM 6366 O O . ILE A 1 808 ? 10.209 -12.488 2.711 1.00 97.62 808 ILE A O 1
ATOM 6370 N N . TYR A 1 809 ? 9.058 -10.584 2.938 1.00 96.88 809 TYR A N 1
ATOM 6371 C CA . TYR A 1 809 ? 10.030 -9.704 2.298 1.00 96.88 809 TYR A CA 1
ATOM 6372 C C . TYR A 1 809 ? 11.093 -9.123 3.244 1.00 96.88 809 TYR A C 1
ATOM 6374 O O . TYR A 1 809 ? 11.900 -8.299 2.810 1.00 96.88 809 TYR A O 1
ATOM 6382 N N . ASN A 1 810 ? 11.073 -9.503 4.524 1.00 97.88 810 ASN A N 1
ATOM 6383 C CA . ASN A 1 810 ? 12.054 -9.084 5.518 1.00 97.88 810 ASN A CA 1
ATOM 6384 C C . ASN A 1 810 ? 13.138 -10.140 5.727 1.00 97.88 810 ASN A C 1
ATOM 6386 O O . ASN A 1 810 ? 12.896 -11.343 5.614 1.00 97.88 810 ASN A O 1
ATOM 6390 N N . GLU A 1 811 ? 14.322 -9.681 6.118 1.00 97.50 811 GLU A N 1
ATOM 6391 C CA . GLU A 1 811 ? 15.465 -10.518 6.480 1.00 97.50 811 GLU A CA 1
ATOM 6392 C C . GLU A 1 811 ? 16.179 -9.989 7.731 1.00 97.50 811 GLU A C 1
ATOM 6394 O O . GLU A 1 811 ? 15.916 -8.884 8.201 1.00 97.50 811 GLU A O 1
ATOM 6399 N N . ARG A 1 812 ? 17.113 -10.771 8.292 1.00 98.31 812 ARG A N 1
ATOM 6400 C CA . ARG A 1 812 ? 17.816 -10.416 9.542 1.00 98.31 812 ARG A CA 1
ATOM 6401 C C . ARG A 1 812 ? 18.442 -9.022 9.512 1.00 98.31 812 ARG A C 1
ATOM 6403 O O . ARG A 1 812 ? 18.327 -8.268 10.476 1.00 98.31 812 ARG A O 1
ATOM 6410 N N . LYS A 1 813 ? 19.041 -8.670 8.374 1.00 97.94 813 LYS A N 1
ATOM 6411 C CA . LYS A 1 813 ? 19.729 -7.397 8.155 1.00 97.94 813 LYS A CA 1
ATOM 6412 C C . LYS A 1 813 ? 18.831 -6.175 8.378 1.00 97.94 813 LYS A C 1
ATOM 6414 O O . LYS A 1 813 ? 19.326 -5.145 8.834 1.00 97.94 813 LYS A O 1
ATOM 6419 N N . ASP A 1 814 ? 17.531 -6.293 8.105 1.00 98.19 814 ASP A N 1
ATOM 6420 C CA . ASP A 1 814 ? 16.562 -5.217 8.332 1.00 98.19 814 ASP A CA 1
ATOM 6421 C C . ASP A 1 814 ? 16.491 -4.847 9.824 1.00 98.19 814 ASP A C 1
ATOM 6423 O O . ASP A 1 814 ? 16.543 -3.674 10.200 1.00 98.19 814 ASP A O 1
ATOM 6427 N N . TYR A 1 815 ? 16.457 -5.860 10.694 1.00 98.69 815 TYR A N 1
ATOM 6428 C CA . TYR A 1 815 ? 16.405 -5.683 12.147 1.00 98.69 815 TYR A CA 1
ATOM 6429 C C . TYR A 1 815 ? 17.760 -5.287 12.734 1.00 98.69 815 TYR A C 1
ATOM 6431 O O . TYR A 1 815 ? 17.806 -4.507 13.677 1.00 98.69 815 TYR A O 1
ATOM 6439 N N . GLU A 1 816 ? 18.875 -5.744 12.161 1.00 98.62 816 GLU A N 1
ATOM 6440 C CA . GLU A 1 816 ? 20.217 -5.269 12.543 1.00 98.62 816 GLU A CA 1
ATOM 6441 C C . GLU A 1 816 ? 20.393 -3.772 12.269 1.00 98.62 816 GLU A C 1
ATOM 6443 O O . GLU A 1 816 ? 21.058 -3.053 13.021 1.00 98.62 816 GLU A O 1
ATOM 6448 N N . GLN A 1 817 ? 19.805 -3.274 11.179 1.00 98.06 817 GLN A N 1
ATOM 6449 C CA . GLN A 1 817 ? 19.819 -1.851 10.868 1.00 98.06 817 GLN A CA 1
ATOM 6450 C C . GLN A 1 817 ? 18.912 -1.056 11.814 1.00 98.06 817 GLN A C 1
ATOM 6452 O O . GLN A 1 817 ? 19.366 -0.033 12.323 1.00 98.06 817 GLN A O 1
ATOM 6457 N N . LEU A 1 818 ? 17.711 -1.554 12.136 1.00 98.50 818 LEU A N 1
ATOM 6458 C CA . LEU A 1 818 ? 16.870 -0.969 13.189 1.00 98.50 818 LEU A CA 1
ATOM 6459 C C . LEU A 1 818 ? 17.596 -0.941 14.542 1.00 98.50 818 LEU A C 1
ATOM 6461 O O . LEU A 1 818 ? 17.558 0.070 15.238 1.00 98.50 818 LEU A O 1
ATOM 6465 N N . GLY A 1 819 ? 18.292 -2.023 14.895 1.00 97.81 819 GLY A N 1
ATOM 6466 C CA . GLY A 1 819 ? 19.058 -2.126 16.133 1.00 97.81 819 GLY A CA 1
ATOM 6467 C C . GLY A 1 819 ? 20.079 -1.000 16.268 1.00 97.81 819 GLY A C 1
ATOM 6468 O O . GLY A 1 819 ? 20.088 -0.301 17.280 1.00 97.81 819 GLY A O 1
ATOM 6469 N N . ARG A 1 820 ? 20.881 -0.781 15.219 1.00 95.81 820 ARG A N 1
ATOM 6470 C CA . ARG A 1 820 ? 21.885 0.293 15.165 1.00 95.81 820 ARG A CA 1
ATOM 6471 C C . ARG A 1 820 ? 21.262 1.688 15.155 1.00 95.81 820 ARG A C 1
ATOM 6473 O O . ARG A 1 820 ? 21.695 2.530 15.934 1.00 95.81 820 ARG A O 1
ATOM 6480 N N . ALA A 1 821 ? 20.250 1.908 14.315 1.00 94.50 821 ALA A N 1
ATOM 6481 C CA . ALA A 1 821 ? 19.572 3.197 14.199 1.00 94.50 821 ALA A CA 1
ATOM 6482 C C . ALA A 1 821 ? 18.940 3.618 15.531 1.00 94.50 821 ALA A C 1
ATOM 6484 O O . ALA A 1 821 ? 19.154 4.732 15.990 1.00 94.50 821 ALA A O 1
ATOM 6485 N N . MET A 1 822 ? 18.237 2.708 16.210 1.00 93.75 822 MET A N 1
ATOM 6486 C CA . MET A 1 822 ? 17.611 3.010 17.496 1.00 93.75 822 MET A CA 1
ATOM 6487 C C . MET A 1 822 ? 18.644 3.319 18.587 1.00 93.75 822 MET A C 1
ATOM 6489 O O . MET A 1 822 ? 18.424 4.220 19.390 1.00 93.75 822 MET A O 1
ATOM 6493 N N . VAL A 1 823 ? 19.794 2.631 18.614 1.00 90.31 823 VAL A N 1
ATOM 6494 C CA . VAL A 1 823 ? 20.887 3.000 19.532 1.00 90.31 823 VAL A CA 1
ATOM 6495 C C . VAL A 1 823 ? 21.362 4.419 19.242 1.00 90.31 823 VAL A C 1
ATOM 6497 O O . VAL A 1 823 ? 21.507 5.197 20.169 1.00 90.31 823 VAL A O 1
ATOM 6500 N N . GLU A 1 824 ? 21.564 4.792 17.980 1.00 85.38 824 GLU A N 1
ATOM 6501 C CA . GLU A 1 824 ? 21.987 6.152 17.630 1.00 85.38 824 GLU A CA 1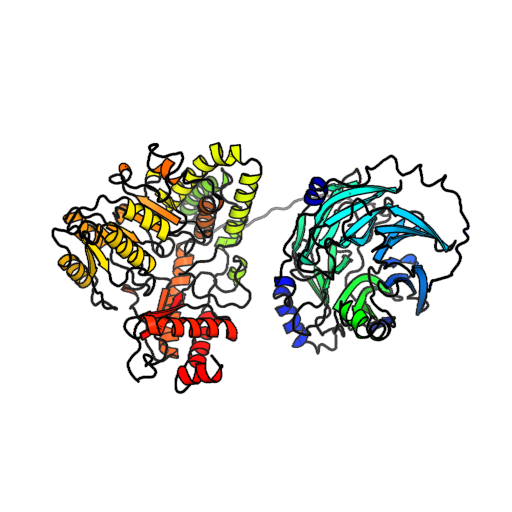
ATOM 6502 C C . GLU A 1 824 ? 20.955 7.214 18.046 1.00 85.38 824 GLU A C 1
ATOM 6504 O O . GLU A 1 824 ? 21.333 8.215 18.653 1.00 85.38 824 GLU A O 1
ATOM 6509 N N . VAL A 1 825 ? 19.664 6.948 17.817 1.00 82.62 825 VAL A N 1
ATOM 6510 C CA . VAL A 1 825 ? 18.541 7.803 18.251 1.00 82.62 825 VAL A CA 1
ATOM 6511 C C . VAL A 1 825 ? 18.538 8.025 19.762 1.00 82.62 825 VAL A C 1
ATOM 6513 O O . VAL A 1 825 ? 18.222 9.110 20.238 1.00 82.62 825 VAL A O 1
ATOM 6516 N N . THR A 1 826 ? 18.877 6.990 20.524 1.00 80.31 826 THR A N 1
ATOM 6517 C CA . THR A 1 826 ? 18.732 6.975 21.986 1.00 80.31 826 THR A CA 1
ATOM 6518 C C . THR A 1 826 ? 20.031 7.253 22.744 1.00 80.31 826 THR A C 1
ATOM 6520 O O . THR A 1 826 ? 19.995 7.446 23.953 1.00 80.31 826 THR A O 1
ATOM 6523 N N . ASN A 1 827 ? 21.179 7.330 22.062 1.00 74.62 827 ASN A N 1
ATOM 6524 C CA . ASN A 1 827 ? 22.497 7.549 22.674 1.00 74.62 827 ASN A CA 1
ATOM 6525 C C . ASN A 1 827 ? 22.841 9.042 22.886 1.00 74.62 827 ASN A C 1
ATOM 6527 O O . ASN A 1 827 ? 24.012 9.430 22.908 1.00 74.62 827 ASN A O 1
ATOM 6531 N N . THR A 1 828 ? 21.831 9.897 23.052 1.00 59.12 828 THR A N 1
ATOM 6532 C CA . THR A 1 828 ? 21.971 11.253 23.604 1.00 59.12 828 THR A CA 1
ATOM 6533 C C . THR A 1 828 ? 21.590 11.266 25.089 1.00 59.12 828 THR A C 1
ATOM 6535 O O . THR A 1 828 ? 20.841 10.396 25.523 1.00 59.12 828 THR A O 1
ATOM 6538 N N . PRO A 1 829 ? 22.078 12.228 25.902 1.00 53.09 829 PRO A N 1
ATOM 6539 C CA . PRO A 1 829 ? 21.841 12.228 27.352 1.00 53.09 829 PRO A CA 1
ATOM 6540 C C . PRO A 1 829 ? 20.352 12.233 27.723 1.00 53.09 829 PRO A C 1
ATOM 6542 O O . PRO A 1 829 ? 19.972 11.648 28.732 1.00 53.09 829 PRO A O 1
ATOM 6545 N N . THR A 1 830 ? 19.515 12.840 26.879 1.00 56.25 830 THR A N 1
ATOM 6546 C CA . THR A 1 830 ? 18.059 12.697 26.878 1.00 56.25 830 THR A CA 1
ATOM 6547 C C . THR A 1 830 ? 17.532 12.704 25.435 1.00 56.25 830 THR A C 1
ATOM 6549 O O . THR A 1 830 ? 18.181 13.234 24.527 1.00 56.25 830 THR A O 1
ATOM 6552 N N . LEU A 1 831 ? 16.336 12.153 25.200 1.00 56.72 831 LEU A N 1
ATOM 6553 C CA . LEU A 1 831 ? 15.619 12.307 23.923 1.00 56.72 831 LEU A CA 1
ATOM 6554 C C . LEU A 1 831 ? 15.216 13.780 23.679 1.00 56.72 831 LEU A C 1
ATOM 6556 O O . LEU A 1 831 ? 15.101 14.218 22.540 1.00 56.72 831 LEU A O 1
ATOM 6560 N N . GLY A 1 832 ? 15.098 14.579 24.747 1.00 59.69 832 GLY A N 1
ATOM 6561 C CA . GLY A 1 832 ? 14.930 16.033 24.666 1.00 59.69 832 GLY A CA 1
ATOM 6562 C C . GLY A 1 832 ? 16.148 16.744 24.067 1.00 59.69 832 GLY A C 1
ATOM 6563 O O . GLY A 1 832 ? 15.987 17.598 23.201 1.00 59.69 832 GLY A O 1
ATOM 6564 N N . ASP A 1 833 ? 17.370 16.346 24.437 1.00 56.50 833 ASP A N 1
ATOM 6565 C CA . ASP A 1 833 ? 18.603 16.880 23.832 1.00 56.50 833 ASP A CA 1
ATOM 6566 C C . ASP A 1 833 ? 18.711 16.530 22.345 1.00 56.50 833 ASP A C 1
ATOM 6568 O O . ASP A 1 833 ? 19.287 17.287 21.561 1.00 56.50 833 ASP A O 1
ATOM 6572 N N . TYR A 1 834 ? 18.168 15.374 21.961 1.00 55.00 834 TYR A N 1
ATOM 6573 C CA . TYR A 1 834 ? 18.085 14.935 20.576 1.00 55.00 834 TYR A CA 1
ATOM 6574 C C . TYR A 1 834 ? 17.164 15.850 19.757 1.00 55.00 834 TYR A C 1
ATOM 6576 O O . TYR A 1 834 ? 17.598 16.463 18.780 1.00 55.00 834 TYR A O 1
ATOM 6584 N N . LEU A 1 835 ? 15.917 16.009 20.209 1.00 58.72 835 LEU A N 1
ATOM 6585 C CA . LEU A 1 835 ? 14.903 16.835 19.548 1.00 58.72 835 LEU A CA 1
ATOM 6586 C C . LEU A 1 835 ? 15.313 18.319 19.512 1.00 58.72 835 LEU A C 1
ATOM 6588 O O . LEU A 1 835 ? 15.242 18.958 18.460 1.00 58.72 835 LEU A O 1
ATOM 6592 N N . ALA A 1 836 ? 15.899 18.831 20.600 1.00 54.94 836 ALA A N 1
ATOM 6593 C CA . ALA A 1 836 ? 16.428 20.194 20.669 1.00 54.94 836 ALA A CA 1
ATOM 6594 C C . ALA A 1 836 ? 17.578 20.450 19.673 1.00 54.94 836 ALA A C 1
ATOM 6596 O O . ALA A 1 836 ? 17.694 21.549 19.125 1.00 54.94 836 ALA A O 1
ATOM 6597 N N . ARG A 1 837 ? 18.424 19.446 19.386 1.00 49.59 837 ARG A N 1
ATOM 6598 C CA . ARG A 1 837 ? 19.470 19.543 18.346 1.00 49.59 837 ARG A CA 1
ATOM 6599 C C . ARG A 1 837 ? 18.893 19.575 16.933 1.00 49.59 837 ARG A C 1
ATOM 6601 O O . ARG A 1 837 ? 19.520 20.156 16.047 1.00 49.59 837 ARG A O 1
ATOM 6608 N N . MET A 1 838 ? 17.716 18.991 16.728 1.00 44.69 838 MET A N 1
ATOM 6609 C CA . MET A 1 838 ? 17.039 18.943 15.432 1.00 44.69 838 MET A CA 1
ATOM 6610 C C . MET A 1 838 ? 16.189 20.181 15.114 1.00 44.69 838 MET A C 1
ATOM 6612 O O . MET A 1 838 ? 15.714 20.296 13.988 1.00 44.69 838 MET A O 1
ATOM 6616 N N . ARG A 1 839 ? 16.060 21.140 16.047 1.00 45.00 839 ARG A N 1
ATOM 6617 C CA . ARG A 1 839 ? 15.147 22.299 15.942 1.00 45.00 839 ARG A CA 1
ATOM 6618 C C . ARG A 1 839 ? 13.674 21.893 15.755 1.00 45.00 839 ARG A C 1
ATOM 6620 O O . ARG A 1 839 ? 12.948 22.591 15.045 1.00 45.00 839 ARG A O 1
ATOM 6627 N N . LEU A 1 840 ? 13.274 20.779 16.370 1.00 38.62 840 LEU A N 1
ATOM 6628 C CA . LEU A 1 840 ? 11.875 20.384 16.542 1.00 38.62 840 LEU A CA 1
ATOM 6629 C C . LEU A 1 840 ? 11.346 20.899 17.881 1.00 38.62 840 LEU A C 1
ATOM 6631 O O . LEU A 1 840 ? 12.115 20.835 18.870 1.00 38.62 840 LEU A O 1
#

Organism: NCBI:txid622444

InterPro domains:
  IPR000192 Aminotransferase class V domain [PF00266] (449-753)
  IPR011042 Six-bladed beta-propeller, TolB-like [G3DSA:2.120.10.30] (72-337)
  IPR013658 SMP-30/Gluconolactonase/LRE-like region [PF08450] (82-319)
  IPR015421 Pyridoxal phosphate-dependent transferase, major domain [G3DSA:3.40.640.10] (460-713)
  IPR015422 Pyridoxal phosphate-dependent transferase, small domain [G3DSA:3.90.1150.10] (448-818)
  IPR015424 Pyridoxal phosphate-dependent transferase [SSF53383] (439-825)

Sequence (840 aa):
MSATSNRQSIQLDKKEHNAIAEQFPSVLDNKTQQLLFPMVFPNVRYFFFPFRFLGYWIKRKIWAEDSHAPQARTLLDDIIYGEGPRFRVATKELYFTDMHDKKVVKYSLVTRKRTIVYEDSEDMLSGLGWLPDGRLLISSMNKRQVIVHDEKTKATKIYADVKHVTQVRANDMVVAIAGRAFVGSFGFHFADSVSIRSSTIISVGTDRSVRVEATGVVFPNGMVITPDGKTLIVGETFEGRLTAYDIGEDEKLLNRRVWADVGSLIDGICLDAEGCVWASIVQSGLYPTGGGLVRVKEGGEITDVLGFGANGITNSVFACQLGTDDDGKHQLFFMEAVTAYDHLIWKDGPEAARKNGLMRAIEVKVGPARILDNDSLKSPVVTAESTLQGKQPVEEKTLQQEEEEEQVLAEDYTALGMTTLWPDSRRYLRSLVLGRECRNVFNLEPNTIFLNQNAYGVAPKPVMQAQAHFVNKMEMNPDRFMRREAPLMLRQAASHIARFIHADAEDVVFVTNATTGMNAVLQSLDLQNDDEVLCLNLTYSAVLNTLRHLCYCTQEFVELKVVDVVLPIESYDLLVEQVADAITSNTRLAVLDHIASTTGFVLPLEKLIPVFHARNIPVLVDGASAPGQLPLNINELGADFYVGTAYKWLFGCKSCSFLHVSKAYQNTVRPVVTSLAYGQGFIEEFAIQGTRDEANFLTIVSALDFYESVGVSRVYAHNKSLIDWAGEYLATTWKTNVLLPNWQRAPFVCNVRIPVEWPMTLEGTPMSHDEAIPLCDAIMDFLDDQYRIVVRVVPFQNQLYARISAQIYNERKDYEQLGRAMVEVTNTPTLGDYLARMRL

Radius of gyration: 33.9 Å; chains: 1; bounding box: 76×109×93 Å